Protein 8QF0 (pdb70)

Foldseek 3Di:
DCVQVVPPQLRHFDYQLLVQVVVLLVLLCVLQLVVQLVVFDDPPADSVRSSVVLVVLSVLQSFFPDKDKDWDWDQAPVGDIDIWIKMKTFRDVLFDDAEEAEAEEQPDDPRVQGSQQSLSLLLCLLLVNRHRGMYMYINHDVVVGDPVRLLVVLLVCLVVCVVVQCWDLGHYAYEHDHPDAQVSLLSSLVSQCVPVNVVPLLSLLRYARHDVVSLHFPQLQLQLLLLLLLLVLLVLQDCLLCVLQPHHGFLAAFEEAEEACPSNRLSVLVVSVVSHHADAWYAYPPWIWGDPRHDDSVQQVVVCVVPVDSPPSVRTHTDPVRLLPQLDATQEYEYQDDACLAGLVCLVSHNHQEYEDLDRHNHGSNSVVVVVVVRNHFYHHNSQRSSSSVQLSSVSSVSSVVVHAPCPPPLVVVVVVVVVVQVVVQVVVCVVVVDRDHGDDDPVRVVCSVPPDRSVVSSVSSSVSSNVSSVQLVVQCVVSVVRSPSSSSSSNSSSSVSSVSDSVVDPPDD/DLAVPPQLRRFDDQLLVLVVVLLVLQCVLFLVVQLVPDDDPPADSVNSSVLSVVLSVLQSFFPDKDKDKDWDQAPVGDIDIKIKMKTFRDVLFDDAEEAEAEELPDDPSVQGSQQSLSLLLCLLLVNRHRGMYMYINHDLVVGDPVRLLVVLLVCLVVCVVVQCWDLGHHAYEHDHPDAQVSLLSSLVSQCVPVCVVPLLSLLRYARHDVVSLYFPQQQLQLLVLLVLLCLLPLQDVQLQVLQPHHGDLAAFEEAEEDCPSNSLSVLVVSVVRHYAPQKYAYPPWIWGHPRHDDSVQQVVVCVVVVDSAPSVRTHIDPVRLCPQLDATQEYEYDDDACLAGQPCLVSGNHQEYRDLDSHNYRSNSVVVVVVVRNHFYRDNSQRRSRSVQLSSVSSVSSVVVHFPCPPPLVVVVVVVVVVQVVVQVVVCVVVVDRDHRDDDPVRVVCSVVPDRSVVSSVSSSVSSNVSSVQLVVQCVVSVVRSPSSSSSSNSSSVVSSVSCVVVPPPPD

Secondary structure (DSSP, 8-state):
-GGGGGS-GGG-SS--HHHHHHHHHHHHHHHHHHHHHHH---SSS-HHHHHHHHHHHHHHHSS-SEEEEEEEEEE-TTS-EEEEEEEEEE---SSSSEE--EEESTT--HHHHHHHHHHHHHHHHHTT---EEEEEEE-S-GGGS-HHHHHHHHHHHHHHHHHTTSSBTTTEE----TT--HHHHHHHHHHHHHTTTTT-TTGGGG-SS--GGGT--TT-TTHHHHHHHHHHHHHHT-HHHHHHTT--SSSTT-EEEEE--SHHHHHHHHHHHGGG-EEEEEE-SS-EEE-TT---HHHHHHHHHHHSSSTT-TTSEE-SSGGGGGGS--SEEEE-S-SS-B-TTTGGG---SEEE--SSS-B-HHHHHHHHHHS--EEEPHHHHT-HHHHHHHHHHHHHHHTS-TTTTTHHHHHHHHHHHHHHHHHHHHHHHSS-------HHHHHHHHT--HHHHHHHHHHHHHHHHHHHHHHHHHHTT-TT-HHHHHHHHHHHHHHHHHHHH--S--/-GGGS-GGG-SS--HHHHHHHHHHHHHHHHHHHHHHH---SS--HHHHHHHHHHHHHHHSS-SEEEEEEEEEE-TTS-EEEEEEEEEE---SSSSEE--EEESTT--HHHHHHHHHHHHHHHHHTT---EEEEEEE-S-GGGS-HHHHHHHHHHHHHHHHHTTSSBTTTEE--B-TT--HHHHHHHHHHHHHTTTTT-TTGGGG-SS--GGGT--TT-TTHHHHHHHHHHHHHHT-HHHHHHTT--SSSTT-EEEEE--SHHHHHHHHHHHTTT-EEEEEE-SS-EEE-TT---HHHHHHHHHHHSSSTT-TTSEEPSSGGGGGGS--SEEEE-SSSSSB-TTTGGG---SEEE--SSS-B-HHHHHHHHHHS--EEEPHHHHT-HHHHHHHHHHHHHHHTS-TTTTTHHHHHHHHHHHHHHHHHHHHHHHSS-------HHHHHHHHH--HHHHHHHHHHHHHHHHHHHHHHHHHHTT-TT-HHHHHHHHHHHHHHHHHHHHT----

Radius of gyration: 35.4 Å; Cα contacts (8 Å, |Δi|>4): 2139; chains: 2; bounding box: 61×66×141 Å

B-factor: mean 26.58, std 10.21, range [9.48, 80.58]

Nearest PDB structures (foldseek):
  8qf0-assembly1_B  TM=1.002E+00  e=1.978E-92  Heligmosomoides polygyrus bakeri
  6g2u-assembly1_B  TM=9.789E-01  e=2.010E-63  Homo sapiens
  7vda-assembly1_A  TM=9.789E-01  e=2.467E-63  Bos taurus
  6dqg-assembly1_D  TM=9.649E-01  e=4.334E-63  Homo sapiens
  1hwy-assembly1_A  TM=9.485E-01  e=2.883E-62  Bos taurus

Sequence (1018 aa):
QVIDDLKPMEEQSNPSFFKMVDYYFDKGATVIEPKLVEEMKSNSMSVMDKKNLVSGILKAIKPVNKVLYITFPIRRDNGEFEVVEAWRAQHSEHRTPTKGGIRYSLDVCEDEVKALSALMTYKCAAVDVPFGGAKGGVKIDPKMYTDYEIEKITRRIAIEFAKKGFLGPGVDVPAPDMGTGEREMGWIADTYAQTIGHLDRDASACITGKPIVAGGIHGRVSATGRGVWKGLEVFAKEPEYMEKIGLTPGLPGKTVIIQGFGNVGLHTMRYLHRAGSKVVGIQEWDCAIHNPAGIHHPKELEDWRDQTGSIKNFPGAKNFEPFGDLIYEACDILVPAACEKAIHKENAGRIQAKIIAEAANGPTTPAADKILLERGNCLIIPDMYVNSGGVTVSYFEWLKNLNHVSYGRLSFKYEEDANLMLLQSVQDSLEKAIGKEAPVRPNAQFAAKIAGASEKDIVHSGLEYTMARSGEAIIRTARKYNLGLDMRTAAYANSIEKVYNTYRTAGFTFTIDDLKPMEEQSNPSFFKMVDYYFDKGATVIEPKLVEEMKSNSMSVMDKKNLVSGILKAIKPVNKVLYITFPIRRDNGEFEVVEAWRAQHSEHRTPTKGGIRYSLDVCEDEVKALSALMTYKCAAVDVPFGGAKGGVKIDPKMYTDYEIEKITRRIAIEFAKKGFLGPGVDVPAPDMGTGEREMGWIADTYAQTIGHLDRDASACITGKPIVAGGIHGRVSATGRGVWKGLEVFAKEPEYMEKIGLTPGLPGKTVIIQGFGNVGLHTMRYLHRAGSKVVGIQEWDCAIHNPAGIHPKELEDWRDQTGSIKNFPGAKNFEPFGDLIYEACDILVPAACEKAIHKENAGRIQAKIIAEAANGPTTPAADKILLERGNCLIIPDMYVNSGGVTVSYFEWLKNLNHVSYGRLSFKYEEDANLMLLQSVQDSLEKAIGKEAPVRPNAQFAAKIAGASEKDIVHSGLEYTMARSGEAIIRTARKYNLGLDMRTAAYANSIEKVYNTYRTAGFTFT

Structure (mmCIF, N/CA/C/O backbone):
data_8QF0
#
_entry.id   8QF0
#
_cell.length_a   149.456
_cell.length_b   149.456
_cell.length_c   144.928
_cell.angle_alpha   90.000
_cell.angle_beta   90.000
_cell.angle_gamma   120.000
#
_symmetry.space_group_name_H-M   'P 3 2 1'
#
loop_
_entity.id
_entity.type
_entity.pdbx_description
1 polymer 'Glutamate dehydrogenase'
2 water water
#
loop_
_atom_site.group_PDB
_atom_site.id
_atom_site.type_symbol
_atom_site.label_atom_id
_atom_site.label_alt_id
_atom_site.label_comp_id
_atom_site.label_asym_id
_atom_site.label_entity_id
_atom_site.label_seq_id
_atom_site.pdbx_PDB_ins_code
_atom_site.Cartn_x
_atom_site.Cartn_y
_atom_site.Cartn_z
_atom_site.occupancy
_atom_site.B_iso_or_equiv
_atom_site.auth_seq_id
_atom_site.auth_comp_id
_atom_site.auth_asym_id
_atom_site.auth_atom_id
_atom_site.pdbx_PDB_model_num
ATOM 1 N N . GLN A 1 1 ? -28.81930 13.09246 65.16176 1.000 50.74514 28 GLN A N 1
ATOM 2 C CA . GLN A 1 1 ? -30.05369 13.28528 64.41369 1.000 53.42560 28 GLN A CA 1
ATOM 3 C C . GLN A 1 1 ? -30.22642 14.73844 63.95865 1.000 54.51992 28 GLN A C 1
ATOM 4 O O . GLN A 1 1 ? -30.29280 15.04159 62.75538 1.000 50.91651 28 GLN A O 1
ATOM 6 N N . VAL A 1 2 ? -30.26494 15.63421 64.94385 1.000 53.12099 29 VAL A N 1
ATOM 7 C CA . VAL A 1 2 ? -30.68940 17.01422 64.74336 1.000 52.80396 29 VAL A CA 1
ATOM 8 C C . VAL A 1 2 ? -29.52951 17.87601 64.25110 1.000 53.08446 29 VAL A C 1
ATOM 9 O O . VAL A 1 2 ? -29.64899 19.10640 64.16790 1.000 51.48765 29 VAL A O 1
ATOM 13 N N . ILE A 1 3 ? -28.40324 17.23759 63.90481 1.000 52.40708 30 ILE A N 1
ATOM 14 C CA . ILE A 1 3 ? -27.29740 17.97181 63.29410 1.000 48.07705 30 ILE A CA 1
ATOM 15 C C . ILE A 1 3 ? -27.79926 18.71422 62.07533 1.000 45.22998 30 ILE A C 1
ATOM 16 O O . ILE A 1 3 ? -27.23928 19.74480 61.67871 1.000 42.77661 30 ILE A O 1
ATOM 21 N N . ASP A 1 4 ? -28.84939 18.18692 61.45171 1.000 46.05553 31 ASP A N 1
ATOM 22 C CA . ASP A 1 4 ? -29.45864 18.85768 60.31766 1.000 43.60933 31 ASP A CA 1
ATOM 23 C C . ASP A 1 4 ? -29.97856 20.22857 60.71555 1.000 41.28281 31 ASP A C 1
ATOM 24 O O . ASP A 1 4 ? -29.70594 21.22908 60.04127 1.000 40.70848 31 ASP A O 1
ATOM 29 N N . ASP A 1 5 ? -30.67991 20.30357 61.84229 1.000 42.76142 32 ASP A N 1
ATOM 30 C CA . ASP A 1 5 ? -31.37014 21.52294 62.24653 1.000 43.14459 32 ASP A CA 1
ATOM 31 C C . ASP A 1 5 ? -30.39390 22.59816 62.69670 1.000 42.96493 32 ASP A C 1
ATOM 32 O O . ASP A 1 5 ? -30.74363 23.50659 63.45511 1.000 45.14337 32 ASP A O 1
ATOM 37 N N . LEU A 1 6 ? -29.16874 22.49167 62.21381 1.000 44.16956 33 LEU A N 1
ATOM 38 C CA . LEU A 1 6 ? -28.08749 23.40956 62.51010 1.000 42.30526 33 LEU A CA 1
ATOM 39 C C . LEU A 1 6 ? -27.47785 23.97898 61.24948 1.000 42.49550 33 LEU A C 1
ATOM 40 O O . LEU A 1 6 ? -26.89328 25.07136 61.29106 1.000 40.11090 33 LEU A O 1
ATOM 45 N N . LYS A 1 7 ? -27.60577 23.27690 60.13276 1.000 40.77256 34 LYS A N 1
ATOM 46 C CA . LYS A 1 7 ? -27.15583 23.75455 58.85401 1.000 39.92855 34 LYS A CA 1
ATOM 47 C C . LYS A 1 7 ? -27.98994 24.97344 58.46634 1.000 40.00859 34 LYS A C 1
ATOM 48 O O . LYS A 1 7 ? -29.08796 25.17415 58.99541 1.000 40.11458 34 LYS A O 1
ATOM 54 N N . PRO A 1 8 ? -27.47703 25.82648 57.57792 1.000 39.29888 35 PRO A N 1
ATOM 55 C CA . PRO A 1 8 ? -28.32979 26.87019 56.99450 1.000 34.77936 35 PRO A CA 1
ATOM 56 C C . PRO A 1 8 ? -29.59186 26.24381 56.42331 1.000 36.61098 35 PRO A C 1
ATOM 57 O O . PRO A 1 8 ? -29.58315 25.09833 55.96193 1.000 35.85207 35 PRO A O 1
ATOM 61 N N . MET A 1 9 ? -30.68095 27.01584 56.45366 1.000 35.49751 36 MET A N 1
ATOM 62 C CA . MET A 1 9 ? -31.98761 26.46548 56.11676 1.000 31.29308 36 MET A CA 1
ATOM 63 C C . MET A 1 9 ? -31.93069 25.77537 54.76811 1.000 30.31260 36 MET A C 1
ATOM 64 O O . MET A 1 9 ? -32.47864 24.68534 54.58335 1.000 31.20005 36 MET A O 1
ATOM 69 N N . GLU A 1 10 ? -31.23695 26.38870 53.82226 1.000 31.45981 37 GLU A N 1
ATOM 70 C CA . GLU A 1 10 ? -31.10857 25.90223 52.45896 1.000 34.08264 37 GLU A CA 1
ATOM 71 C C . GLU A 1 10 ? -30.19545 24.68940 52.35205 1.000 36.10177 37 GLU A C 1
ATOM 72 O O . GLU A 1 10 ? -29.98374 24.20034 51.23485 1.000 35.19307 37 GLU A O 1
ATOM 78 N N . GLU A 1 11 ? -29.63623 24.21729 53.46763 1.000 34.35451 38 GLU A N 1
ATOM 79 C CA . GLU A 1 11 ? -28.82413 23.01097 53.49978 1.000 36.55073 38 GLU A CA 1
ATOM 80 C C . GLU A 1 11 ? -29.49397 21.89594 54.27153 1.000 35.05855 38 GLU A C 1
ATOM 81 O O . GLU A 1 11 ? -28.94305 20.79551 54.36832 1.000 36.86737 38 GLU A O 1
ATOM 87 N N . GLN A 1 12 ? -30.66692 22.15391 54.81829 1.000 34.17580 39 GLN A N 1
ATOM 88 C CA . GLN A 1 12 ? -31.27610 21.23705 55.75484 1.000 34.31771 39 GLN A CA 1
ATOM 89 C C . GLN A 1 12 ? -32.01661 20.13289 55.02330 1.000 34.15110 39 GLN A C 1
ATOM 90 O O . GLN A 1 12 ? -32.67989 20.36801 54.00950 1.000 33.36918 39 GLN A O 1
ATOM 96 N N . SER A 1 13 ? -31.88544 18.91814 55.54885 1.000 34.39236 40 SER A N 1
ATOM 97 C CA . SER A 1 13 ? -32.54012 17.76117 54.95950 1.000 33.65715 40 SER A CA 1
ATOM 98 C C . SER A 1 13 ? -33.99035 17.68643 55.40191 1.000 32.24721 40 SER A C 1
ATOM 99 O O . SER A 1 13 ? -34.89464 17.47644 54.58542 1.000 31.67963 40 SER A O 1
ATOM 102 N N . ASN A 1 14 ? -34.22210 17.86549 56.69839 1.000 33.49563 41 ASN A N 1
ATOM 103 C CA . ASN A 1 14 ? -35.55435 17.80407 57.28935 1.000 35.08372 41 ASN A CA 1
ATOM 104 C C . ASN A 1 14 ? -35.82584 19.05237 58.11825 1.000 35.19553 41 ASN A C 1
ATOM 105 O O . ASN A 1 14 ? -35.99732 18.96800 59.34052 1.000 37.86014 41 ASN A O 1
ATOM 110 N N . PRO A 1 15 ? -35.91623 20.22196 57.48333 1.000 33.43955 42 PRO A N 1
ATOM 111 C CA . PRO A 1 15 ? -36.21035 21.43962 58.24231 1.000 31.19863 42 PRO A CA 1
ATOM 112 C C . PRO A 1 15 ? -37.61969 21.39199 58.79380 1.000 30.60419 42 PRO A C 1
ATOM 113 O O . PRO A 1 15 ? -38.49223 20.68113 58.29098 1.000 29.04889 42 PRO A O 1
ATOM 117 N N . SER A 1 16 ? -37.83187 22.15844 59.85730 1.000 32.33972 43 SER A N 1
ATOM 118 C CA . SER A 1 16 ? -39.18988 22.38276 60.32078 1.000 33.65918 43 SER A CA 1
ATOM 119 C C . SER A 1 16 ? -39.98360 23.15111 59.27985 1.000 29.18850 43 SER A C 1
ATOM 120 O O . SER A 1 16 ? -39.45404 24.05180 58.62778 1.000 31.59163 43 SER A O 1
ATOM 123 N N . PHE A 1 17 ? -41.26826 22.79771 59.14959 1.000 33.27433 44 PHE A N 1
ATOM 124 C CA . PHE A 1 17 ? -42.16833 23.50802 58.24295 1.000 30.99279 44 PHE A CA 1
ATOM 125 C C . PHE A 1 17 ? -42.23086 24.99670 58.57980 1.000 28.67248 44 PHE A C 1
ATOM 126 O O . PHE A 1 17 ? -42.09324 25.84854 57.69292 1.000 27.41562 44 PHE A O 1
ATOM 134 N N . PHE A 1 18 ? -42.44470 25.33469 59.85716 1.000 29.63546 45 PHE A N 1
ATOM 135 C CA . PHE A 1 18 ? -42.52639 26.75100 60.20580 1.000 28.07059 45 PHE A CA 1
ATOM 136 C C . PHE A 1 18 ? -41.20884 27.46061 59.92391 1.000 26.77231 45 PHE A C 1
ATOM 137 O O . PHE A 1 18 ? -41.19895 28.60857 59.46006 1.000 26.68190 45 PHE A O 1
ATOM 145 N N . LYS A 1 19 ? -40.08487 26.78087 60.15379 1.000 26.42239 46 LYS A N 1
ATOM 146 C CA . LYS A 1 19 ? -38.79903 27.36462 59.79019 1.000 26.95592 46 LYS A CA 1
ATOM 147 C C . LYS A 1 19 ? -38.65345 27.53521 58.27699 1.000 23.23982 46 LYS A C 1
ATOM 148 O O . LYS A 1 19 ? -38.03013 28.50027 57.83254 1.000 24.29777 46 LYS A O 1
ATOM 150 N N . MET A 1 20 ? -39.19300 26.61349 57.47431 1.000 25.29325 47 MET A N 1
ATOM 151 C CA . MET A 1 20 ? -39.19035 26.80214 56.02308 1.000 25.85463 47 MET A CA 1
ATOM 152 C C . MET A 1 20 ? -39.92635 28.06786 55.63330 1.000 22.51119 47 MET A C 1
ATOM 153 O O . MET A 1 20 ? -39.42813 28.87267 54.84058 1.000 25.05509 47 MET A O 1
ATOM 158 N N . VAL A 1 21 ? -41.15562 28.21357 56.12931 1.000 24.95484 48 VAL A N 1
ATOM 159 C CA . VAL A 1 21 ? -41.98941 29.35312 55.76754 1.000 23.43556 48 VAL A CA 1
ATOM 160 C C . VAL A 1 21 ? -41.30626 30.65930 56.15845 1.000 22.24468 48 VAL A C 1
ATOM 161 O O . VAL A 1 21 ? -41.30651 31.63363 55.39711 1.000 24.48208 48 VAL A O 1
ATOM 165 N N . ASP A 1 22 ? -40.70231 30.69602 57.34697 1.000 24.69629 49 ASP A N 1
ATOM 166 C CA . ASP A 1 22 ? -40.04155 31.91466 57.80252 1.000 23.87830 49 ASP A CA 1
ATOM 167 C C . ASP A 1 22 ? -38.82514 32.23969 56.94409 1.000 24.99487 49 ASP A C 1
ATOM 168 O O . ASP A 1 22 ? -38.54069 33.40788 56.66040 1.000 24.21972 49 ASP A O 1
ATOM 173 N N . TYR A 1 23 ? -38.10777 31.21507 56.49896 1.000 25.50324 50 TYR A N 1
ATOM 174 C CA . TYR A 1 23 ? -36.99863 31.44729 55.58904 1.000 24.87319 50 TYR A CA 1
ATOM 175 C C . TYR A 1 23 ? -37.50598 31.98360 54.25672 1.000 23.49684 50 TYR A C 1
ATOM 176 O O . TYR A 1 23 ? -36.94399 32.93069 53.69879 1.000 22.97485 50 TYR A O 1
ATOM 185 N N . TYR A 1 24 ? -38.57252 31.38645 53.73265 1.000 24.89010 51 TYR A N 1
ATOM 186 C CA . TYR A 1 24 ? -39.20309 31.91704 52.53066 1.000 22.17622 51 TYR A CA 1
ATOM 187 C C . TYR A 1 24 ? -39.72801 33.33195 52.75767 1.000 21.79389 51 TYR A C 1
ATOM 188 O O . TYR A 1 24 ? -39.63988 34.18855 51.87393 1.000 21.65742 51 TYR A O 1
ATOM 197 N N . PHE A 1 25 ? -40.30245 33.58538 53.92842 1.000 21.56697 52 PHE A N 1
ATOM 198 C CA . PHE A 1 25 ? -40.74647 34.93330 54.26072 1.000 21.87241 52 PHE A CA 1
ATOM 199 C C . PHE A 1 25 ? -39.57891 35.91220 54.21698 1.000 21.35941 52 PHE A C 1
ATOM 200 O O . PHE A 1 25 ? -39.69186 37.01091 53.66962 1.000 19.88647 52 PHE A O 1
ATOM 208 N N . ASP A 1 26 ? -38.44762 35.52832 54.80594 1.000 23.48942 53 ASP A N 1
ATOM 209 C CA . ASP A 1 26 ? -37.30183 36.42901 54.87248 1.000 23.15911 53 ASP A CA 1
ATOM 210 C C . ASP A 1 26 ? -36.78928 36.77812 53.48634 1.000 24.49055 53 ASP A C 1
ATOM 211 O O . ASP A 1 26 ? -36.34346 37.90813 53.24610 1.000 24.54964 53 ASP A O 1
ATOM 216 N N . LYS A 1 27 ? -36.83498 35.81821 52.56069 1.000 22.38341 54 LYS A N 1
ATOM 217 C CA . LYS A 1 27 ? -36.45527 36.10786 51.18126 1.000 25.01838 54 LYS A CA 1
ATOM 218 C C . LYS A 1 27 ? -37.34727 37.19673 50.58764 1.000 23.69623 54 LYS A C 1
ATOM 219 O O . LYS A 1 27 ? -36.85908 38.15384 49.97410 1.000 22.90999 54 LYS A O 1
ATOM 225 N N . GLY A 1 28 ? -38.66328 37.07829 50.78315 1.000 23.19354 55 GLY A N 1
ATOM 226 C CA . GLY A 1 28 ? -39.56647 38.10852 50.29402 1.000 20.76942 55 GLY A CA 1
ATOM 227 C C . GLY A 1 28 ? -39.39036 39.43222 51.01599 1.000 21.30855 55 GLY A C 1
ATOM 228 O O . GLY A 1 28 ? -39.36039 40.49187 50.38052 1.000 21.02295 55 GLY A O 1
ATOM 229 N N . ALA A 1 29 ? -39.26955 39.39029 52.35040 1.000 21.98319 56 ALA A N 1
ATOM 230 C CA . ALA A 1 29 ? -39.02912 40.60509 53.13002 1.000 21.43745 56 ALA A CA 1
ATOM 231 C C . ALA A 1 29 ? -37.80822 41.36448 52.62464 1.000 25.08684 56 ALA A C 1
ATOM 232 O O . ALA A 1 29 ? -37.83262 42.59702 52.49708 1.000 22.92444 56 ALA A O 1
ATOM 234 N N . THR A 1 30 ? -36.73231 40.63755 52.31858 1.000 25.76253 57 THR A N 1
ATOM 235 C CA . THR A 1 30 ? -35.48846 41.26794 51.89734 1.000 22.62452 57 THR A CA 1
ATOM 236 C C . THR A 1 30 ? -35.68271 42.04251 50.60417 1.000 25.04967 57 THR A C 1
ATOM 237 O O . THR A 1 30 ? -35.21419 43.17833 50.46232 1.000 27.00781 57 THR A O 1
ATOM 241 N N . VAL A 1 31 ? -36.36439 41.43258 49.63704 1.000 23.61439 58 VAL A N 1
ATOM 242 C CA . VAL A 1 31 ? -36.59667 42.09263 48.35716 1.000 24.58653 58 VAL A CA 1
ATOM 243 C C . VAL A 1 31 ? -37.43761 43.35108 48.53623 1.000 27.20974 58 VAL A C 1
ATOM 244 O O . VAL A 1 31 ? -37.15753 44.39522 47.93189 1.000 27.30680 58 VAL A O 1
ATOM 248 N N . ILE A 1 32 ? -38.47240 43.28065 49.37712 1.000 26.45053 59 ILE A N 1
ATOM 249 C CA . ILE A 1 32 ? -39.50204 44.31933 49.40513 1.000 26.70640 59 ILE A CA 1
ATOM 250 C C . ILE A 1 32 ? -39.22166 45.46262 50.38642 1.000 25.54765 59 ILE A C 1
ATOM 251 O O . ILE A 1 32 ? -39.84977 46.52232 50.27325 1.000 26.05196 59 ILE A O 1
ATOM 256 N N . GLU A 1 33 ? -38.29123 45.29155 51.32735 1.000 22.81242 60 GLU A N 1
ATOM 257 C CA . GLU A 1 33 ? -38.11379 46.28512 52.38692 1.000 26.67214 60 GLU A CA 1
ATOM 258 C C . GLU A 1 33 ? -37.85003 47.69405 51.86721 1.000 28.65957 60 GLU A C 1
ATOM 259 O O . GLU A 1 33 ? -38.48719 48.64054 52.36670 1.000 28.84285 60 GLU A O 1
ATOM 265 N N . PRO A 1 34 ? -36.95033 47.91881 50.89728 1.000 29.77851 61 PRO A N 1
ATOM 266 C CA . PRO A 1 34 ? -36.71741 49.29903 50.43811 1.000 29.97261 61 PRO A CA 1
ATOM 267 C C . PRO A 1 34 ? -37.97343 49.99156 49.95176 1.000 29.39162 61 PRO A C 1
ATOM 268 O O . PRO A 1 34 ? -38.16869 51.18544 50.21136 1.000 30.49938 61 PRO A O 1
ATOM 272 N N . LYS A 1 35 ? -38.83875 49.26519 49.24816 1.000 28.28129 62 LYS A N 1
ATOM 273 C CA . LYS A 1 35 ? -40.10458 49.84322 48.82571 1.000 30.20698 62 LYS A CA 1
ATOM 274 C C . LYS A 1 35 ? -41.02346 50.11504 50.00798 1.000 30.43440 62 LYS A C 1
ATOM 275 O O . LYS A 1 35 ? -41.78107 51.09121 49.99362 1.000 31.14878 62 LYS A O 1
ATOM 281 N N . LEU A 1 36 ? -41.00080 49.24431 51.02174 1.000 29.13202 63 LEU A N 1
ATOM 282 C CA . LEU A 1 36 ? -41.82760 49.47145 52.20314 1.000 27.41199 63 LEU A CA 1
ATOM 283 C C . LEU A 1 36 ? -41.45728 50.78417 52.87508 1.000 28.20826 63 LEU A C 1
ATOM 284 O O . LEU A 1 36 ? -42.33231 51.56728 53.26735 1.000 30.14042 63 LEU A O 1
ATOM 289 N N . VAL A 1 37 ? -40.15806 51.02911 53.03706 1.000 27.96463 64 VAL A N 1
ATOM 290 C CA . VAL A 1 37 ? -39.70339 52.28660 53.62192 1.000 30.52337 64 VAL A CA 1
ATOM 291 C C . VAL A 1 37 ? -40.24195 53.45850 52.81365 1.000 33.00120 64 VAL A C 1
ATOM 292 O O . VAL A 1 37 ? -40.84270 54.39910 53.35161 1.000 34.25377 64 VAL A O 1
ATOM 296 N N . GLU A 1 38 ? -40.04347 53.40196 51.49977 1.000 34.20013 65 GLU A N 1
ATOM 297 C CA . GLU A 1 38 ? -40.63868 54.36932 50.58360 1.000 36.32057 65 GLU A CA 1
ATOM 298 C C . GLU A 1 38 ? -42.12703 54.58775 50.83975 1.000 36.05092 65 GLU A C 1
ATOM 299 O O . GLU A 1 38 ? -42.61159 55.72323 50.81136 1.000 35.21935 65 GLU A O 1
ATOM 305 N N . GLU A 1 39 ? -42.87778 53.50606 51.04946 1.000 34.63226 66 GLU A N 1
ATOM 306 C CA . GLU A 1 39 ? -44.31689 53.61396 51.24226 1.000 33.10278 66 GLU A CA 1
ATOM 307 C C . GLU A 1 39 ? -44.68118 54.29629 52.54373 1.000 32.15581 66 GLU A C 1
ATOM 308 O O . GLU A 1 39 ? -45.85878 54.61113 52.74252 1.000 33.02191 66 GLU A O 1
ATOM 314 N N . MET A 1 40 ? -43.70578 54.53886 53.41900 1.000 33.51828 67 MET A N 1
ATOM 315 C CA . MET A 1 40 ? -43.96205 55.15035 54.71419 1.000 31.29732 67 MET A CA 1
ATOM 316 C C . MET A 1 40 ? -43.89910 56.65443 54.53505 1.000 31.96300 67 MET A C 1
ATOM 317 O O . MET A 1 40 ? -42.82193 57.24404 54.42139 1.000 30.98279 67 MET A O 1
ATOM 322 N N . LYS A 1 41 ? -45.06822 57.26697 54.47956 1.000 32.62034 68 LYS A N 1
ATOM 323 C CA . LYS A 1 41 ? -45.17840 58.70911 54.43215 1.000 31.54372 68 LYS A CA 1
ATOM 324 C C . LYS A 1 41 ? -45.18749 59.19138 55.86731 1.000 34.87724 68 LYS A C 1
ATOM 325 O O . LYS A 1 41 ? -46.01953 58.75699 56.67689 1.000 37.59906 68 LYS A O 1
ATOM 331 N N . SER A 1 42 ? -44.22798 60.03779 56.18514 1.000 32.71693 69 SER A N 1
ATOM 332 C CA . SER A 1 42 ? -44.12605 60.65827 57.48660 1.000 29.05560 69 SER A CA 1
ATOM 333 C C . SER A 1 42 ? -43.02176 61.68308 57.39714 1.000 30.80226 69 SER A C 1
ATOM 334 O O . SER A 1 42 ? -41.86198 61.33631 57.13881 1.000 32.84616 69 SER A O 1
ATOM 337 N N . ASN A 1 43 ? -43.39621 62.94526 57.54359 1.000 29.16561 70 ASN A N 1
ATOM 338 C CA . ASN A 1 43 ? -42.44830 64.04116 57.53092 1.000 28.53211 70 ASN A CA 1
ATOM 339 C C . ASN A 1 43 ? -41.70326 64.14554 58.83963 1.000 27.21015 70 ASN A C 1
ATOM 340 O O . ASN A 1 43 ? -40.70064 64.86685 58.91253 1.000 26.42032 70 ASN A O 1
ATOM 345 N N . SER A 1 44 ? -42.18020 63.43685 59.85442 1.000 25.14076 71 SER A N 1
ATOM 346 C CA . SER A 1 44 ? -41.62754 63.45215 61.19555 1.000 23.95558 71 SER A CA 1
ATOM 347 C C . SER A 1 44 ? -40.59379 62.36085 61.42117 1.000 24.18460 71 SER A C 1
ATOM 348 O O . SER A 1 44 ? -39.88125 62.40926 62.41546 1.000 24.74120 71 SER A O 1
ATOM 351 N N . MET A 1 45 ? -40.49535 61.38499 60.52710 1.000 25.96205 72 MET A N 1
ATOM 352 C CA . MET A 1 45 ? -39.55754 60.27940 60.64752 1.000 24.93625 72 MET A CA 1
ATOM 353 C C . MET A 1 45 ? -38.43985 60.43561 59.62893 1.000 23.41292 72 MET A C 1
ATOM 354 O O . MET A 1 45 ? -38.69096 60.72495 58.45182 1.000 23.41655 72 MET A O 1
ATOM 359 N N . SER A 1 46 ? -37.20992 60.25439 60.08702 1.000 26.16144 73 SER A N 1
ATOM 360 C CA . SER A 1 46 ? -36.08890 60.14898 59.17805 1.000 25.61050 73 SER A CA 1
ATOM 361 C C . SER A 1 46 ? -36.16491 58.82651 58.42837 1.000 27.89240 73 SER A C 1
ATOM 362 O O . SER A 1 46 ? -36.97751 57.95415 58.73546 1.000 26.30193 73 SER A O 1
ATOM 365 N N . VAL A 1 47 ? -35.29612 58.65924 57.43720 1.000 26.95936 74 VAL A N 1
ATOM 366 C CA . VAL A 1 47 ? -35.28579 57.37702 56.74197 1.000 28.01265 74 VAL A CA 1
ATOM 367 C C . VAL A 1 47 ? -34.79581 56.28130 57.67775 1.000 26.91834 74 VAL A C 1
ATOM 368 O O . VAL A 1 47 ? -35.30314 55.15314 57.65278 1.000 24.90950 74 VAL A O 1
ATOM 372 N N . MET A 1 48 ? -33.83722 56.60508 58.54722 1.000 25.66984 75 MET A N 1
ATOM 373 C CA . MET A 1 48 ? -33.44772 55.66643 59.59171 1.000 28.18760 75 MET A CA 1
ATOM 374 C C . MET A 1 48 ? -34.65333 55.24176 60.41803 1.000 26.28838 75 MET A C 1
ATOM 375 O O . MET A 1 48 ? -34.83295 54.05364 60.70768 1.000 28.80170 75 MET A O 1
ATOM 380 N N . ASP A 1 49 ? -35.47794 56.21228 60.82657 1.000 25.48717 76 ASP A N 1
ATOM 381 C CA . ASP A 1 49 ? -36.68847 55.92189 61.59823 1.000 25.63459 76 ASP A CA 1
ATOM 382 C C . ASP A 1 49 ? -37.59875 54.94817 60.86332 1.000 24.04196 76 ASP A C 1
ATOM 383 O O . ASP A 1 49 ? -38.15370 54.02162 61.46775 1.000 25.04200 76 ASP A O 1
ATOM 388 N N . LYS A 1 50 ? -37.77844 55.16009 59.56204 1.000 21.10729 77 LYS A N 1
ATOM 389 C CA . LYS A 1 50 ? -38.71215 54.36014 58.79345 1.000 20.40917 77 LYS A CA 1
ATOM 390 C C . LYS A 1 50 ? -38.20935 52.93286 58.60268 1.000 22.86954 77 LYS A C 1
ATOM 391 O O . LYS A 1 50 ? -38.99796 51.98421 58.62606 1.000 22.06886 77 LYS A O 1
ATOM 397 N N . LYS A 1 51 ? -36.90618 52.76212 58.38158 1.000 21.94105 78 LYS A N 1
ATOM 398 C CA . LYS A 1 51 ? -36.33209 51.42566 58.27366 1.000 22.03789 78 LYS A CA 1
ATOM 399 C C . LYS A 1 51 ? -36.53941 50.63735 59.55130 1.000 22.80015 78 LYS A C 1
ATOM 400 O O . LYS A 1 51 ? -36.72372 49.41260 59.52038 1.000 23.53426 78 LYS A O 1
ATOM 406 N N . ASN A 1 52 ? -36.50116 51.32904 60.67845 1.000 22.93998 79 ASN A N 1
ATOM 407 C CA . ASN A 1 52 ? -36.69433 50.69290 61.96793 1.000 22.67880 79 ASN A CA 1
ATOM 408 C C . ASN A 1 52 ? -38.14487 50.29298 62.18286 1.000 22.58316 79 ASN A C 1
ATOM 409 O O . ASN A 1 52 ? -38.42528 49.21408 62.72155 1.000 24.16321 79 ASN A O 1
ATOM 414 N N . LEU A 1 53 ? -39.07781 51.16590 61.80787 1.000 21.38203 80 LEU A N 1
ATOM 415 C CA . LEU A 1 53 ? -40.48974 50.83830 61.94314 1.000 21.17557 80 LEU A CA 1
ATOM 416 C C . LEU A 1 53 ? -40.85327 49.64955 61.06324 1.000 18.83168 80 LEU A C 1
ATOM 417 O O . LEU A 1 53 ? -41.52103 48.71512 61.51588 1.000 19.06506 80 LEU A O 1
ATOM 422 N N . VAL A 1 54 ? -40.40853 49.66319 59.80313 1.000 19.04467 81 VAL A N 1
ATOM 423 C CA . VAL A 1 54 ? -40.68791 48.55473 58.89560 1.000 20.37902 81 VAL A CA 1
ATOM 424 C C . VAL A 1 54 ? -40.16870 47.24457 59.46869 1.000 21.56637 81 VAL A C 1
ATOM 425 O O . VAL A 1 54 ? -40.84626 46.21007 59.40908 1.000 19.69637 81 VAL A O 1
ATOM 429 N N . SER A 1 55 ? -38.95329 47.25599 60.02104 1.000 20.45262 82 SER A N 1
ATOM 430 C CA . SER A 1 55 ? -38.40961 46.00905 60.53472 1.000 21.01639 82 SER A CA 1
ATOM 431 C C . SER A 1 55 ? -39.16809 45.55602 61.77431 1.000 20.30563 82 SER A C 1
ATOM 432 O O . SER A 1 55 ? -39.30332 44.34995 62.01141 1.000 19.14521 82 SER A O 1
ATOM 435 N N . GLY A 1 56 ? -39.71222 46.49717 62.54374 1.000 19.34754 83 GLY A N 1
ATOM 436 C CA . GLY A 1 56 ? -40.58917 46.11762 63.63778 1.000 19.57958 83 GLY A CA 1
ATOM 437 C C . GLY A 1 56 ? -41.88230 45.48352 63.15812 1.000 16.93938 83 GLY A C 1
ATOM 438 O O . GLY A 1 56 ? -42.34087 44.48451 63.72042 1.000 16.11792 83 GLY A O 1
ATOM 439 N N . ILE A 1 57 ? -42.49335 46.05506 62.12194 1.000 17.49616 84 ILE A N 1
ATOM 440 C CA . ILE A 1 57 ? -43.71011 45.46337 61.57560 1.000 15.78327 84 ILE A CA 1
ATOM 441 C C . ILE A 1 57 ? -43.43627 44.05058 61.06223 1.000 16.28560 84 ILE A C 1
ATOM 442 O O . ILE A 1 57 ? -44.17905 43.11339 61.37227 1.000 15.61009 84 ILE A O 1
ATOM 447 N N . LEU A 1 58 ? -42.35344 43.86322 60.29127 1.000 16.46720 85 LEU A N 1
ATOM 448 C CA . LEU A 1 58 ? -42.04255 42.52891 59.76671 1.000 16.67509 85 LEU A CA 1
ATOM 449 C C . LEU A 1 58 ? -41.74700 41.54855 60.88343 1.000 16.08715 85 LEU A C 1
ATOM 450 O O . LEU A 1 58 ? -42.04516 40.35982 60.78293 1.000 17.40254 85 LEU A O 1
ATOM 455 N N . LYS A 1 59 ? -41.14989 42.03218 61.94857 1.000 19.06224 86 LYS A N 1
ATOM 456 C CA . LYS A 1 59 ? -40.89307 41.20317 63.10746 1.000 18.07785 86 LYS A CA 1
ATOM 457 C C . LYS A 1 59 ? -42.18943 40.76022 63.76725 1.000 18.16144 86 LYS A C 1
ATOM 458 O O . LYS A 1 59 ? -42.27213 39.64902 64.30777 1.000 18.46153 86 LYS A O 1
ATOM 464 N N . ALA A 1 60 ? -43.20397 41.63464 63.75837 1.000 16.76772 87 ALA A N 1
ATOM 465 C CA . ALA A 1 60 ? -44.50244 41.28473 64.32342 1.000 17.51781 87 ALA A CA 1
ATOM 466 C C . ALA A 1 60 ? -45.26325 40.29594 63.44965 1.000 16.77436 87 ALA A C 1
ATOM 467 O O . ALA A 1 60 ? -45.98748 39.44286 63.98717 1.000 15.53278 87 ALA A O 1
ATOM 469 N N . ILE A 1 61 ? -45.11478 40.39165 62.11863 1.000 14.42238 88 ILE A N 1
ATOM 470 C CA . ILE A 1 61 ? -45.91119 39.57328 61.20673 1.000 13.99456 88 ILE A CA 1
ATOM 471 C C . ILE A 1 61 ? -45.54407 38.09874 61.32188 1.000 15.01045 88 ILE A C 1
ATOM 472 O O . ILE A 1 61 ? -46.41572 37.22217 61.25633 1.000 13.56707 88 ILE A O 1
ATOM 477 N N . LYS A 1 62 ? -44.25531 37.79135 61.46360 1.000 15.18939 89 LYS A N 1
ATOM 478 C CA . LYS A 1 62 ? -43.82381 36.40543 61.28716 1.000 16.19485 89 LYS A CA 1
ATOM 479 C C . LYS A 1 62 ? -44.37348 35.44172 62.33125 1.000 15.26582 89 LYS A C 1
ATOM 480 O O . LYS A 1 62 ? -44.84148 34.35710 61.94263 1.000 15.99718 89 LYS A O 1
ATOM 486 N N . PRO A 1 63 ? -44.32356 35.72986 63.63265 1.000 14.75287 90 PRO A N 1
ATOM 487 C CA . PRO A 1 63 ? -44.80668 34.76515 64.62227 1.000 15.44025 90 PRO A CA 1
ATOM 488 C C . PRO A 1 63 ? -46.31595 34.78595 64.80076 1.000 16.05836 90 PRO A C 1
ATOM 489 O O . PRO A 1 63 ? -46.98463 35.81826 64.67001 1.000 12.70273 90 PRO A O 1
ATOM 493 N N . VAL A 1 64 ? -46.83608 33.60492 65.14549 1.000 17.11262 91 VAL A N 1
ATOM 494 C CA . VAL A 1 64 ? -48.26912 33.42882 65.36621 1.000 15.98079 91 VAL A CA 1
ATOM 495 C C . VAL A 1 64 ? -48.72925 34.29181 66.53845 1.000 15.93164 91 VAL A C 1
ATOM 496 O O . VAL A 1 64 ? -48.14931 34.25464 67.63066 1.000 15.28273 91 VAL A O 1
ATOM 500 N N . ASN A 1 65 ? -49.79383 35.06630 66.31666 1.000 15.56170 92 ASN A N 1
ATOM 501 C CA . ASN A 1 65 ? -50.30954 35.96743 67.34219 1.000 14.60207 92 ASN A CA 1
ATOM 502 C C . ASN A 1 65 ? -50.87158 35.21051 68.54145 1.000 15.60653 92 ASN A C 1
ATOM 503 O O . ASN A 1 65 ? -50.61955 35.58297 69.69322 1.000 15.55272 92 ASN A O 1
ATOM 508 N N . LYS A 1 66 ? -51.66751 34.17246 68.30052 1.000 14.33053 93 LYS A N 1
ATOM 509 C CA . LYS A 1 66 ? -52.45288 33.56078 69.36364 1.000 14.60254 93 LYS A CA 1
ATOM 510 C C . LYS A 1 66 ? -52.63380 32.08533 69.09018 1.000 13.77680 93 LYS A C 1
ATOM 511 O O . LYS A 1 66 ? -52.81588 31.68367 67.93999 1.000 14.24140 93 LYS A O 1
ATOM 517 N N . VAL A 1 67 ? -52.58997 31.28831 70.15992 1.000 15.90803 94 VAL A N 1
ATOM 518 C CA . VAL A 1 67 ? -52.94859 29.87552 70.11799 1.000 15.05350 94 VAL A CA 1
ATOM 519 C C . VAL A 1 67 ? -53.84980 29.56679 71.30577 1.000 15.45383 94 VAL A C 1
ATOM 520 O O . VAL A 1 67 ? -53.50350 29.88203 72.45156 1.000 14.39951 94 VAL A O 1
ATOM 524 N N . LEU A 1 68 ? -55.01155 28.96959 71.03125 1.000 14.82680 95 LEU A N 1
ATOM 525 C CA . LEU A 1 68 ? -55.87415 28.41623 72.06589 1.000 14.77841 95 LEU A CA 1
ATOM 526 C C . LEU A 1 68 ? -55.72244 26.90142 72.09148 1.000 16.69863 95 LEU A C 1
ATOM 527 O O . LEU A 1 68 ? -55.89112 26.23938 71.06307 1.000 15.48473 95 LEU A O 1
ATOM 532 N N . TYR A 1 69 ? -55.42732 26.36132 73.27042 1.000 15.10547 96 TYR A N 1
ATOM 533 C CA . TYR A 1 69 ? -55.36034 24.92922 73.50225 1.000 15.93891 96 TYR A CA 1
ATOM 534 C C . TYR A 1 69 ? -56.47562 24.56851 74.46254 1.000 16.83557 96 TYR A C 1
ATOM 535 O O . TYR A 1 69 ? -56.67469 25.27185 75.45947 1.000 18.25945 96 TYR A O 1
ATOM 544 N N . ILE A 1 70 ? -57.23891 23.51824 74.14985 1.000 14.75290 97 ILE A N 1
ATOM 545 C CA . ILE A 1 70 ? -58.31104 23.07799 75.03625 1.000 15.13009 97 ILE A CA 1
ATOM 546 C C . ILE A 1 70 ? -58.25340 21.56234 75.22623 1.000 15.89551 97 ILE A C 1
ATOM 547 O O . ILE A 1 70 ? -57.74179 20.82113 74.37645 1.000 14.24399 97 ILE A O 1
ATOM 552 N N . THR A 1 71 ? -58.74388 21.11860 76.38673 1.000 14.03840 98 THR A N 1
ATOM 553 C CA . THR A 1 71 ? -59.05396 19.72393 76.67031 1.000 15.79654 98 THR A CA 1
ATOM 554 C C . THR A 1 71 ? -60.47871 19.65895 77.19999 1.000 16.9004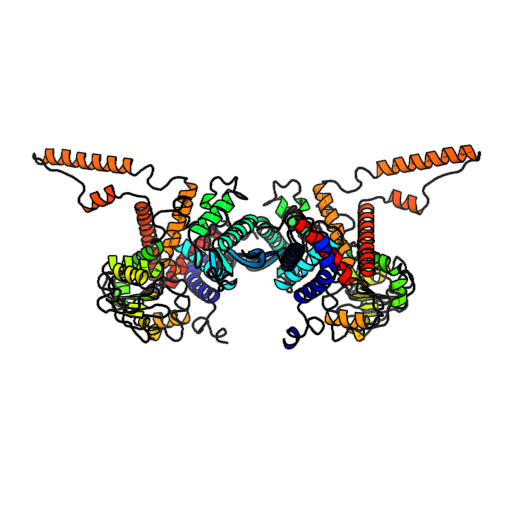4 98 THR A C 1
ATOM 555 O O . THR A 1 71 ? -60.94876 20.58860 77.86179 1.000 18.09508 98 THR A O 1
ATOM 559 N N . PHE A 1 72 ? -61.17073 18.56160 76.89539 1.000 15.01687 99 PHE A N 1
ATOM 560 C CA . PHE A 1 72 ? -62.55020 18.41045 77.33539 1.000 15.66352 99 PHE A CA 1
ATOM 561 C C . PHE A 1 72 ? -62.89099 16.92790 77.34583 1.000 18.08231 99 PHE A C 1
ATOM 562 O O . PHE A 1 72 ? -62.29943 16.15759 76.57984 1.000 16.07973 99 PHE A O 1
ATOM 570 N N . PRO A 1 73 ? -63.81737 16.49689 78.19922 1.000 18.89365 100 PRO A N 1
ATOM 571 C CA . PRO A 1 73 ? -64.23157 15.09507 78.18287 1.000 19.36422 100 PRO A CA 1
ATOM 572 C C . PRO A 1 73 ? -65.32697 14.86492 77.15745 1.000 20.97747 100 PRO A C 1
ATOM 573 O O . PRO A 1 73 ? -66.09445 15.76722 76.80710 1.000 21.68368 100 PRO A O 1
ATOM 577 N N . ILE A 1 74 ? -65.39640 13.63035 76.67464 1.000 21.44220 101 ILE A N 1
ATOM 578 C CA . ILE A 1 74 ? -66.55517 13.18234 75.91534 1.000 23.08001 101 ILE A CA 1
ATOM 579 C C . ILE A 1 74 ? -66.94491 11.80004 76.40309 1.000 23.24290 101 ILE A C 1
ATOM 580 O O . ILE A 1 74 ? -66.09726 10.99017 76.79280 1.000 21.47343 101 ILE A O 1
ATOM 585 N N . ARG A 1 75 ? -68.24621 11.53904 76.37557 1.000 24.46302 102 ARG A N 1
ATOM 586 C CA . ARG A 1 75 ? -68.78798 10.24059 76.74750 1.000 25.73484 102 ARG A CA 1
ATOM 587 C C . ARG A 1 75 ? -68.82617 9.40636 75.47277 1.000 26.93508 102 ARG A C 1
ATOM 588 O O . ARG A 1 75 ? -69.51224 9.76868 74.50941 1.000 26.17786 102 ARG A O 1
ATOM 596 N N . ARG A 1 76 ? -68.03533 8.33553 75.43532 1.000 26.12468 103 ARG A N 1
ATOM 597 C CA . ARG A 1 76 ? -68.12903 7.40476 74.32300 1.000 27.41073 103 ARG A CA 1
ATOM 598 C C . ARG A 1 76 ? -69.49414 6.71112 74.35048 1.000 29.79425 103 ARG A C 1
ATOM 599 O O . ARG A 1 76 ? -70.23855 6.77924 75.33624 1.000 28.57227 103 ARG A O 1
ATOM 607 N N . ASP A 1 77 ? -69.82823 6.03969 73.24314 1.000 29.47911 104 ASP A N 1
ATOM 608 C CA . ASP A 1 77 ? -71.16757 5.47019 73.10171 1.000 30.52462 104 ASP A CA 1
ATOM 609 C C . ASP A 1 77 ? -71.48245 4.39084 74.13550 1.000 31.74191 104 ASP A C 1
ATOM 610 O O . ASP A 1 77 ? -72.66496 4.16495 74.41787 1.000 33.93574 104 ASP A O 1
ATOM 615 N N . ASN A 1 78 ? -70.47136 3.72520 74.70321 1.000 28.36798 105 ASN A N 1
ATOM 616 C CA . ASN A 1 78 ? -70.70740 2.68619 75.70390 1.000 32.44702 105 ASN A CA 1
ATOM 617 C C . ASN A 1 78 ? -70.80097 3.20884 77.13326 1.000 33.86391 105 ASN A C 1
ATOM 618 O O . ASN A 1 78 ? -71.15019 2.43343 78.03189 1.000 39.59203 105 ASN A O 1
ATOM 623 N N . GLY A 1 79 ? -70.45223 4.47340 77.37969 1.000 32.02304 106 GLY A N 1
ATOM 624 C CA . GLY A 1 79 ? -70.66653 5.08604 78.67367 1.000 29.80433 106 GLY A CA 1
ATOM 625 C C . GLY A 1 79 ? -69.42174 5.44625 79.43512 1.000 27.50469 106 GLY A C 1
ATOM 626 O O . GLY A 1 79 ? -69.53448 5.97842 80.54537 1.000 29.25201 106 GLY A O 1
ATOM 627 N N . GLU A 1 80 ? -68.24332 5.17438 78.90546 1.000 26.15599 107 GLU A N 1
ATOM 628 C CA . GLU A 1 80 ? -67.03981 5.63850 79.57045 1.000 29.06511 107 GLU A CA 1
ATOM 629 C C . GLU A 1 80 ? -66.51840 6.89344 78.88897 1.000 26.88265 107 GLU A C 1
ATOM 630 O O . GLU A 1 80 ? -66.89142 7.21407 77.76014 1.000 26.11238 107 GLU A O 1
ATOM 636 N N . PHE A 1 81 ? -65.64302 7.60056 79.60009 1.000 26.46705 108 PHE A N 1
ATOM 637 C CA . PHE A 1 81 ? -65.27846 8.96371 79.25219 1.000 23.31835 108 PHE A CA 1
ATOM 638 C C . PHE A 1 81 ? -63.80804 9.04384 78.88429 1.000 25.44922 108 PHE A C 1
ATOM 639 O O . PHE A 1 81 ? -62.96912 8.29349 79.39179 1.000 24.99839 108 PHE A O 1
ATOM 647 N N . GLU A 1 82 ? -63.51649 9.97936 77.99203 1.000 23.33352 109 GLU A N 1
ATOM 648 C CA . GLU A 1 82 ? -62.20108 10.18806 77.41759 1.000 19.93013 109 GLU A CA 1
ATOM 649 C C . GLU A 1 82 ? -61.94634 11.68426 77.26830 1.000 17.81075 109 GLU A C 1
ATOM 650 O O . GLU A 1 82 ? -62.84215 12.43578 76.88036 1.000 20.88958 109 GLU A O 1
ATOM 656 N N . VAL A 1 83 ? -60.72870 12.11653 77.55892 1.000 19.34607 110 VAL A N 1
ATOM 657 C CA . VAL A 1 83 ? -60.36509 13.53059 77.43483 1.000 19.42052 110 VAL A CA 1
ATOM 658 C C . VAL A 1 83 ? -59.76458 13.76540 76.04647 1.000 20.26502 110 VAL A C 1
ATOM 659 O O . VAL A 1 83 ? -58.90639 12.99914 75.58714 1.000 18.44045 110 VAL A O 1
ATOM 663 N N . VAL A 1 84 ? -60.19248 14.83974 75.38306 1.000 18.40099 111 VAL A N 1
ATOM 664 C CA . VAL A 1 84 ? -59.79172 15.14645 74.01234 1.000 16.42976 111 VAL A CA 1
ATOM 665 C C . VAL A 1 84 ? -59.06076 16.49110 73.98173 1.000 16.59745 111 VAL A C 1
ATOM 666 O O . VAL A 1 84 ? -59.46522 17.42807 74.66827 1.000 16.39270 111 VAL A O 1
ATOM 670 N N . GLU A 1 85 ? -57.98937 16.59488 73.18143 1.000 19.61760 112 GLU A N 1
ATOM 671 C CA . GLU A 1 85 ? -57.25181 17.85005 72.98533 1.000 18.75632 112 GLU A CA 1
ATOM 672 C C . GLU A 1 85 ? -57.51830 18.46237 71.61328 1.000 17.64059 112 GLU A C 1
ATOM 673 O O . GLU A 1 85 ? -57.58887 17.74750 70.61122 1.000 16.16769 112 GLU A O 1
ATOM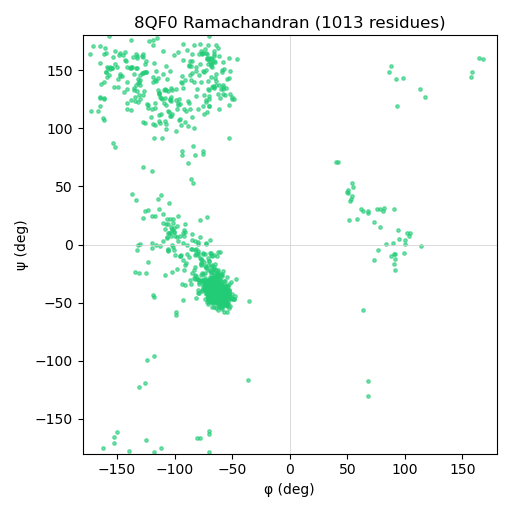 679 N N . ALA A 1 86 ? -57.60606 19.80066 71.57542 1.000 18.97274 113 ALA A N 1
ATOM 680 C CA . ALA A 1 86 ? -57.73439 20.57072 70.34162 1.000 16.25552 113 ALA A CA 1
ATOM 681 C C . ALA A 1 86 ? -56.93572 21.86679 70.46511 1.000 15.84248 113 ALA A C 1
ATOM 682 O O . ALA A 1 86 ? -56.63117 22.32368 71.56727 1.000 15.66843 113 ALA A O 1
ATOM 684 N N . TRP A 1 87 ? -56.59159 22.44575 69.31195 1.000 18.15617 114 TRP A N 1
ATOM 685 C CA . TRP A 1 87 ? -55.86187 23.70579 69.19373 1.000 18.21986 114 TRP A CA 1
ATOM 686 C C . TRP A 1 87 ? -56.48289 24.54157 68.08501 1.000 16.96135 114 TRP A C 1
ATOM 687 O O . TRP A 1 87 ? -57.01230 24.00880 67.11018 1.000 15.34504 114 TRP A O 1
ATOM 698 N N . ARG A 1 88 ? -56.36097 25.85690 68.22043 1.000 16.67768 115 ARG A N 1
ATOM 699 C CA . ARG A 1 88 ? -56.69546 26.79363 67.15686 1.000 14.56283 115 ARG A CA 1
ATOM 700 C C . ARG A 1 88 ? -55.64124 27.88789 67.20736 1.000 14.29600 115 ARG A C 1
ATOM 701 O O . ARG A 1 88 ? -55.45858 28.51639 68.25630 1.000 14.92696 115 ARG A O 1
ATOM 709 N N . ALA A 1 89 ? -54.92272 28.08479 66.09978 1.000 13.52354 116 ALA A N 1
ATOM 710 C CA . ALA A 1 89 ? -53.92247 29.14231 65.98439 1.000 14.40704 116 ALA A CA 1
ATOM 711 C C . ALA A 1 89 ? -54.51232 30.26497 65.15146 1.000 13.13847 116 ALA A C 1
ATOM 712 O O . ALA A 1 89 ? -55.13805 29.99781 64.13433 1.000 13.69386 116 ALA A O 1
ATOM 714 N N . GLN A 1 90 ? -54.34358 31.50884 65.59368 1.000 14.03986 117 GLN A N 1
ATOM 715 C CA . GLN A 1 90 ? -54.61729 32.68301 64.76473 1.000 13.68199 117 GLN A CA 1
ATOM 716 C C . GLN A 1 90 ? -53.29103 33.37323 64.50902 1.000 13.61836 117 GLN A C 1
ATOM 717 O O . GLN A 1 90 ? -52.72395 33.98838 65.41363 1.000 13.10336 117 GLN A O 1
ATOM 723 N N . HIS A 1 91 ? -52.78436 33.24610 63.28495 1.000 13.26898 118 HIS A N 1
ATOM 724 C CA . HIS A 1 91 ? -51.43930 33.72302 63.02882 1.000 12.82760 118 HIS A CA 1
ATOM 725 C C . HIS A 1 91 ? -51.40644 35.23861 62.98590 1.000 14.97185 118 HIS A C 1
ATOM 726 O O . HIS A 1 91 ? -50.55201 35.86364 63.61893 1.000 15.01101 118 HIS A O 1
ATOM 733 N N . SER A 1 92 ? -52.33906 35.84627 62.25817 1.000 12.89699 119 SER A N 1
ATOM 734 C CA . SER A 1 92 ? -52.35836 37.28852 62.11105 1.000 14.21790 119 SER A CA 1
ATOM 735 C C . SER A 1 92 ? -53.77714 37.77630 62.28270 1.000 12.88207 119 SER A C 1
ATOM 736 O O . SER A 1 92 ? -54.71717 37.19463 61.73477 1.000 13.08170 119 SER A O 1
ATOM 739 N N . GLU A 1 93 ? -53.92591 38.83578 63.06288 1.000 14.37302 120 GLU A N 1
ATOM 740 C CA . GLU A 1 93 ? -55.20538 39.51416 63.19787 1.000 15.15800 120 GLU A CA 1
ATOM 741 C C . GLU A 1 93 ? -55.19507 40.88459 62.55025 1.000 15.32465 120 GLU A C 1
ATOM 742 O O . GLU A 1 93 ? -56.04738 41.71816 62.87509 1.000 14.32930 120 GLU A O 1
ATOM 748 N N . HIS A 1 94 ? -54.23747 41.14283 61.65706 1.000 13.42235 121 HIS A N 1
ATOM 749 C CA . HIS A 1 94 ? -54.20349 42.43744 60.99354 1.000 13.46263 121 HIS A CA 1
ATOM 750 C C . HIS A 1 94 ? -55.49380 42.66679 60.22884 1.000 14.59837 121 HIS A C 1
ATOM 751 O O . HIS A 1 94 ? -55.90606 43.81146 60.01368 1.000 15.13159 121 HIS A O 1
ATOM 758 N N . ARG A 1 95 ? -56.14803 41.58541 59.82486 1.000 15.55034 122 ARG A N 1
ATOM 759 C CA . ARG A 1 95 ? -57.51567 41.61446 59.35170 1.000 13.17312 122 ARG A CA 1
ATOM 760 C C . ARG A 1 95 ? -58.28247 40.50686 60.04548 1.000 14.54012 122 ARG A C 1
ATOM 761 O O . ARG A 1 95 ? -57.75066 39.42036 60.29475 1.000 13.04813 122 ARG A O 1
ATOM 769 N N . THR A 1 96 ? -59.52822 40.79799 60.36583 1.000 13.65927 123 THR A N 1
ATOM 770 C CA . THR A 1 96 ? -60.38534 39.82672 61.00560 1.000 13.92131 123 THR A CA 1
ATOM 771 C C . THR A 1 96 ? -61.66783 39.71540 60.20364 1.000 14.70422 123 THR A C 1
ATOM 772 O O . THR A 1 96 ? -62.10576 40.69904 59.58653 1.000 15.92226 123 THR A O 1
ATOM 776 N N . PRO A 1 97 ? -62.27885 38.51451 60.15805 1.000 12.86274 124 PRO A N 1
ATOM 777 C CA . PRO A 1 97 ? -61.90670 37.29025 60.87584 1.000 13.46663 124 PRO A CA 1
ATOM 778 C C . PRO A 1 97 ? -60.62796 36.64482 60.37692 1.000 12.77495 124 PRO A C 1
ATOM 779 O O . PRO A 1 97 ? -60.19526 36.89753 59.25192 1.000 12.84318 124 PRO A O 1
ATOM 783 N N . THR A 1 98 ? -59.99750 35.81514 61.19450 1.000 11.88285 125 THR A N 1
ATOM 784 C CA . THR A 1 98 ? -59.00243 34.92563 60.63758 1.000 11.96601 125 THR A CA 1
ATOM 785 C C . THR A 1 98 ? -59.70974 33.78395 59.92226 1.000 12.29432 125 THR A C 1
ATOM 786 O O . THR A 1 98 ? -60.91561 33.56719 60.08921 1.000 12.66827 125 THR A O 1
ATOM 790 N N . LYS A 1 99 ? -58.95317 33.05868 59.10320 1.000 11.57166 126 LYS A N 1
ATOM 791 C CA . LYS A 1 99 ? -59.51492 32.05873 58.20694 1.000 11.27826 126 LYS A CA 1
ATOM 792 C C . LYS A 1 99 ? -58.58703 30.86272 58.15916 1.000 11.65629 126 LYS A C 1
ATOM 793 O O . LYS A 1 99 ? -57.37561 31.03196 58.02539 1.000 12.09432 126 LYS A O 1
ATOM 799 N N . GLY A 1 100 ? -59.14624 29.66480 58.26348 1.000 11.85708 127 GLY A N 1
ATOM 800 C CA . GLY A 1 100 ? -58.32620 28.48019 58.09513 1.000 12.58592 127 GLY A CA 1
ATOM 801 C C . GLY A 1 100 ? -59.01501 27.21391 58.53134 1.000 13.29019 127 GLY A C 1
ATOM 802 O O . GLY A 1 100 ? -59.93192 27.25349 59.35090 1.000 14.08421 127 GLY A O 1
ATOM 803 N N . GLY A 1 101 ? -58.53565 26.08455 58.05322 1.000 14.24326 128 GLY A N 1
ATOM 804 C CA . GLY A 1 101 ? -59.24060 24.83829 58.23688 1.000 16.00967 128 GLY A CA 1
ATOM 805 C C . GLY A 1 101 ? -58.97905 24.16919 59.57448 1.000 15.95081 128 GLY A C 1
ATOM 806 O O . GLY A 1 101 ? -58.11891 24.57101 60.36415 1.000 14.15670 128 GLY A O 1
ATOM 807 N N . ILE A 1 102 ? -59.75768 23.11693 59.81800 1.000 15.25738 129 ILE A N 1
ATOM 808 C CA . ILE A 1 102 ? -59.68223 22.32773 61.04418 1.000 15.26795 129 ILE A CA 1
ATOM 809 C C . ILE A 1 102 ? -59.44636 20.88124 60.65730 1.000 16.65365 129 ILE A C 1
ATOM 810 O O . ILE A 1 102 ? -60.25971 20.28265 59.94355 1.000 15.94053 129 ILE A O 1
ATOM 815 N N . ARG A 1 103 ? -58.34864 20.32562 61.13967 1.000 15.72292 130 ARG A N 1
ATOM 816 C CA . ARG A 1 103 ? -57.99748 18.93677 60.92204 1.000 15.83640 130 ARG A CA 1
ATOM 817 C C . ARG A 1 103 ? -58.50178 18.08182 62.06530 1.000 15.97346 130 ARG A C 1
ATOM 818 O O . ARG A 1 103 ? -58.41999 18.48718 63.22340 1.000 17.12343 130 ARG A O 1
ATOM 826 N N . TYR A 1 104 ? -59.02742 16.89987 61.74477 1.000 14.81313 131 TYR A N 1
ATOM 827 C CA . TYR A 1 104 ? -59.19333 15.82492 62.72358 1.000 16.55197 131 TYR A CA 1
ATOM 828 C C . TYR A 1 104 ? -58.13570 14.78988 62.37154 1.000 18.28205 131 TYR A C 1
ATOM 829 O O . TYR A 1 104 ? -58.31987 13.98759 61.45452 1.000 17.66683 131 TYR A O 1
ATOM 838 N N . SER A 1 105 ? -57.02789 14.80396 63.10127 1.000 19.31245 132 SER A N 1
ATOM 839 C CA . SER A 1 105 ? -55.91111 13.94553 62.74634 1.000 22.23183 132 SER A CA 1
ATOM 840 C C . SER A 1 105 ? -55.05264 13.68736 63.97298 1.000 26.94166 132 SER A C 1
ATOM 841 O O . SER A 1 105 ? -54.97112 14.50636 64.89025 1.000 21.93692 132 SER A O 1
ATOM 844 N N . LEU A 1 106 ? -54.38435 12.54439 63.96632 1.000 28.14565 133 LEU A N 1
ATOM 845 C CA . LEU A 1 106 ? -53.39446 12.29242 65.00060 1.000 29.18150 133 LEU A CA 1
ATOM 846 C C . LEU A 1 106 ? -52.11956 13.10679 64.78460 1.000 29.81954 133 LEU A C 1
ATOM 847 O O . LEU A 1 106 ? -51.35228 13.29179 65.72681 1.000 31.57846 133 LEU A O 1
ATOM 852 N N . ASP A 1 107 ? -51.88983 13.61999 63.57611 1.000 34.61516 134 ASP A N 1
ATOM 853 C CA . ASP A 1 107 ? -50.66430 14.34378 63.26125 1.000 37.70772 134 ASP A CA 1
ATOM 854 C C . ASP A 1 107 ? -50.69723 15.79415 63.69914 1.000 37.55465 134 ASP A C 1
ATOM 855 O O . ASP A 1 107 ? -49.66510 16.46682 63.60706 1.000 42.52712 134 ASP A O 1
ATOM 860 N N . VAL A 1 108 ? -51.84798 16.30437 64.13664 1.000 35.86943 135 VAL A N 1
ATOM 861 C CA . VAL A 1 108 ? -51.93714 17.72775 64.42619 1.000 39.68541 135 VAL A CA 1
ATOM 862 C C . VAL A 1 108 ? -51.11550 18.01760 65.67424 1.000 41.39729 135 VAL A C 1
ATOM 863 O O . VAL A 1 108 ? -51.22877 17.32046 66.69173 1.000 42.55949 135 VAL A O 1
ATOM 867 N N . CYS A 1 109 ? -50.21507 18.99375 65.56944 1.000 42.63483 136 CYS A N 1
ATOM 868 C CA . CYS A 1 109 ? -49.42987 19.48148 66.69426 1.000 42.01741 136 CYS A CA 1
ATOM 869 C C . CYS A 1 109 ? -49.60091 20.98978 66.76088 1.000 40.52967 136 CYS A C 1
ATOM 870 O O . CYS A 1 109 ? -50.05312 21.61478 65.79840 1.000 43.67426 136 CYS A O 1
ATOM 873 N N . GLU A 1 110 ? -49.24177 21.57573 67.90984 1.000 40.37627 137 GLU A N 1
ATOM 874 C CA . GLU A 1 110 ? -49.22188 23.03684 68.00881 1.000 39.64612 137 GLU A CA 1
ATOM 875 C C . GLU A 1 110 ? -48.35877 23.67018 66.92459 1.000 39.25925 137 GLU A C 1
ATOM 876 O O . GLU A 1 110 ? -48.70418 24.74025 66.41016 1.000 39.30188 137 GLU A O 1
ATOM 882 N N . ASP A 1 111 ? -47.25109 23.02280 66.54407 1.000 38.70995 138 ASP A N 1
ATOM 883 C CA . ASP A 1 111 ? -46.33223 23.64695 65.59754 1.000 37.81573 138 ASP A CA 1
ATOM 884 C C . ASP A 1 111 ? -46.81199 23.54002 64.16264 1.000 35.66024 138 ASP A C 1
ATOM 885 O O . ASP A 1 111 ? -46.55641 24.45008 63.36330 1.000 35.82813 138 ASP A O 1
ATOM 890 N N . GLU A 1 112 ? -47.48043 22.43960 63.80522 1.000 35.24536 139 GLU A N 1
ATOM 891 C CA . GLU A 1 112 ? -48.02719 22.34540 62.45725 1.000 35.29427 139 GLU A CA 1
ATOM 892 C C . GLU A 1 112 ? -49.15022 23.35234 62.25760 1.000 28.44001 139 GLU A C 1
ATOM 893 O O . GLU A 1 112 ? -49.19812 24.03146 61.22675 1.000 30.63279 139 GLU A O 1
ATOM 895 N N . VAL A 1 113 ? -50.05418 23.48101 63.23450 1.000 29.06062 140 VAL A N 1
ATOM 896 C CA . VAL A 1 113 ? -51.13074 24.45792 63.07880 1.000 32.09653 140 VAL A CA 1
ATOM 897 C C . VAL A 1 113 ? -50.54660 25.86289 62.98325 1.000 28.32974 140 VAL A C 1
ATOM 898 O O . VAL A 1 113 ? -51.03011 26.70234 62.21582 1.000 26.55084 140 VAL A O 1
ATOM 902 N N . LYS A 1 114 ? -49.45927 26.11847 63.70958 1.000 31.19062 141 LYS A N 1
ATOM 903 C CA . LYS A 1 114 ? -48.79236 27.41183 63.61533 1.000 28.20360 141 LYS A CA 1
ATOM 904 C C . LYS A 1 114 ? -48.18850 27.62835 62.24076 1.000 26.43471 141 LYS A C 1
ATOM 905 O O . LYS A 1 114 ? -48.45441 28.64654 61.59414 1.000 27.21370 141 LYS A O 1
ATOM 911 N N . ALA A 1 115 ? -47.36439 26.68428 61.78542 1.000 25.40631 142 ALA A N 1
ATOM 912 C CA . ALA A 1 115 ? -46.75289 26.77730 60.46265 1.000 25.53596 142 ALA A CA 1
ATOM 913 C C . ALA A 1 115 ? -47.78962 26.97253 59.36255 1.000 25.11771 142 ALA A C 1
ATOM 914 O O . ALA A 1 115 ? -47.56781 27.72863 58.40947 1.000 21.92060 142 ALA A O 1
ATOM 916 N N . LEU A 1 116 ? -48.91573 26.26794 59.45726 1.000 24.95815 143 LEU A N 1
ATOM 917 C CA . LEU A 1 116 ? -49.93861 26.38392 58.43186 1.000 19.31759 143 LEU A CA 1
ATOM 918 C C . LEU A 1 116 ? -50.83450 27.58936 58.65012 1.000 17.95773 143 LEU A C 1
ATOM 919 O O . LEU A 1 116 ? -51.44411 28.05847 57.69255 1.000 17.82543 143 LEU A O 1
ATOM 924 N N . SER A 1 117 ? -50.92456 28.11454 59.87769 1.000 19.88357 144 SER A N 1
ATOM 925 C CA . SER A 1 117 ? -51.68610 29.34623 60.06874 1.000 17.15397 144 SER A CA 1
ATOM 926 C C . SER A 1 117 ? -50.94101 30.53728 59.47553 1.000 16.17652 144 SER A C 1
ATOM 927 O O . SER A 1 117 ? -51.55522 31.40185 58.84382 1.000 15.05855 144 SER A O 1
ATOM 930 N N . ALA A 1 118 ? -49.61240 30.57091 59.62839 1.000 18.19566 145 ALA A N 1
ATOM 931 C CA . ALA A 1 118 ? -48.80595 31.60525 58.98246 1.000 16.30017 145 ALA A CA 1
ATOM 932 C C . ALA A 1 118 ? -48.92582 31.52383 57.46828 1.000 15.74139 145 ALA A C 1
ATOM 933 O O . ALA A 1 118 ? -49.14454 32.53265 56.78902 1.000 16.94206 145 ALA A O 1
ATOM 935 N N . LEU A 1 119 ? -48.78221 30.32492 56.91456 1.000 16.13816 146 LEU A N 1
ATOM 936 C CA . LEU A 1 119 ? -48.95890 30.15905 55.47488 1.000 14.40024 146 LEU A CA 1
ATOM 937 C C . LEU A 1 119 ? -50.30538 30.70867 55.02189 1.000 13.62350 146 LEU A C 1
ATOM 938 O O . LEU A 1 119 ? -50.39451 31.39136 54.00531 1.000 15.92034 146 LEU A O 1
ATOM 943 N N . MET A 1 120 ? -51.35763 30.43571 55.78444 1.000 14.62501 147 MET A N 1
ATOM 944 C CA . MET A 1 120 ? -52.69174 30.95620 55.49748 1.000 14.59602 147 MET A CA 1
ATOM 945 C C . MET A 1 120 ? -52.71309 32.48139 55.41793 1.000 13.38529 147 MET A C 1
ATOM 946 O O . MET A 1 120 ? -53.37762 33.05146 54.54594 1.000 12.77477 147 MET A O 1
ATOM 951 N N . THR A 1 121 ? -52.03928 33.16277 56.34738 1.000 13.98403 148 THR A N 1
ATOM 952 C CA . THR A 1 121 ? -51.95206 34.61951 56.26287 1.000 12.21303 148 THR A CA 1
ATOM 953 C C . THR A 1 121 ? -51.39624 35.04398 54.90692 1.000 13.69837 148 THR A C 1
ATOM 954 O O . THR A 1 121 ? -51.91887 35.96397 54.25998 1.000 12.49635 148 THR A O 1
ATOM 958 N N . TYR A 1 122 ? -50.34476 34.36929 54.44704 1.000 12.11928 149 TYR A N 1
ATOM 959 C CA . TYR A 1 122 ? -49.72808 34.77847 53.19216 1.000 13.66985 149 TYR A CA 1
ATOM 960 C C . TYR A 1 122 ? -50.54439 34.32424 51.98881 1.000 13.00722 149 TYR A C 1
ATOM 961 O O . TYR A 1 122 ? -50.57420 35.02781 50.97218 1.000 14.60306 149 TYR A O 1
ATOM 970 N N . LYS A 1 123 ? -51.23168 33.18235 52.09932 1.000 14.50906 150 LYS A N 1
ATOM 971 C CA . LYS A 1 123 ? -52.17060 32.74519 51.06491 1.000 14.17446 150 LYS A CA 1
ATOM 972 C C . LYS A 1 123 ? -53.30057 33.74359 50.89055 1.000 14.64881 150 LYS A C 1
ATOM 973 O O . LYS A 1 123 ? -53.61109 34.16675 49.77155 1.000 14.35034 150 LYS A O 1
ATOM 979 N N . CYS A 1 124 ? -53.96466 34.09334 51.99156 1.000 14.19949 151 CYS A N 1
ATOM 980 C CA . CYS A 1 124 ? -55.07206 35.03839 51.91668 1.000 14.20234 151 CYS A CA 1
ATOM 981 C C . CYS A 1 124 ? -54.62152 36.36371 51.31595 1.000 13.65574 151 CYS A C 1
ATOM 982 O O . CYS A 1 124 ? -55.31293 36.93733 50.46818 1.000 13.88256 151 CYS A O 1
ATOM 985 N N . ALA A 1 125 ? -53.46535 36.87312 51.74104 1.000 13.76822 152 ALA A N 1
ATOM 986 C CA . ALA A 1 125 ? -52.95569 38.09573 51.13310 1.000 14.47296 152 ALA A CA 1
ATOM 987 C C . ALA A 1 125 ? -52.66722 37.89390 49.65060 1.000 15.51141 152 ALA A C 1
ATOM 988 O O . ALA A 1 125 ? -52.92298 38.79066 48.83617 1.000 16.22652 152 ALA A O 1
ATOM 990 N N . ALA A 1 126 ? -52.14823 36.71969 49.27428 1.000 16.38228 153 ALA A N 1
ATOM 991 C CA . ALA A 1 126 ? -51.81710 36.47957 47.87280 1.000 15.36428 153 ALA A CA 1
ATOM 992 C C . ALA A 1 126 ? -53.03069 36.66413 46.97193 1.000 17.06257 153 ALA A C 1
ATOM 993 O O . ALA A 1 126 ? -52.90987 37.20455 45.86337 1.000 18.48596 153 ALA A O 1
ATOM 995 N N . VAL A 1 127 ? -54.21051 36.25619 47.43606 1.000 15.27979 154 VAL A N 1
ATOM 996 C CA . VAL A 1 127 ? -55.41323 36.28216 46.61755 1.000 14.78290 154 VAL A CA 1
ATOM 997 C C . VAL A 1 127 ? -56.37364 37.40041 47.04655 1.000 15.89531 154 VAL A C 1
ATOM 998 O O . VAL A 1 127 ? -57.55899 37.33999 46.73865 1.000 14.67789 154 VAL A O 1
ATOM 1002 N N . ASP A 1 128 ? -55.87262 38.44145 47.72285 1.000 14.63909 155 ASP A N 1
ATOM 1003 C CA . ASP A 1 128 ? -56.68908 39.59856 48.12368 1.000 16.22947 155 ASP A CA 1
ATOM 1004 C C . ASP A 1 128 ? -57.94123 39.18078 48.89249 1.000 16.37490 155 ASP A C 1
ATOM 1005 O O . ASP A 1 128 ? -59.02930 39.73641 48.71120 1.000 16.64862 155 ASP A O 1
ATOM 1010 N N . VAL A 1 129 ? -57.78549 38.18381 49.74823 1.000 12.86563 156 VAL A N 1
ATOM 1011 C CA . VAL A 1 129 ? -58.83188 37.73606 50.65331 1.000 13.08098 156 VAL A CA 1
ATOM 1012 C C . VAL A 1 129 ? -58.57141 38.41653 51.99598 1.000 14.12683 156 VAL A C 1
ATOM 1013 O O . VAL A 1 129 ? -57.45510 38.31593 52.51654 1.000 12.78489 156 VAL A O 1
ATOM 1017 N N . PRO A 1 130 ? -59.51859 39.19074 52.53361 1.000 13.59000 157 PRO A N 1
ATOM 1018 C CA . PRO A 1 130 ? -59.25307 40.08878 53.66535 1.000 14.69751 157 PRO A CA 1
ATOM 1019 C C . PRO A 1 130 ? -59.31830 39.43332 55.04407 1.000 12.86651 157 PRO A C 1
ATOM 1020 O O . PRO A 1 130 ? -60.00374 39.92252 55.94896 1.000 13.77412 157 PRO A O 1
ATOM 1024 N N . PHE A 1 131 ? -58.56978 38.33711 55.21035 1.000 13.23356 158 PHE A N 1
ATOM 1025 C CA . PHE A 1 131 ? -58.50770 37.54914 56.43556 1.000 13.26136 158 PHE A CA 1
ATOM 1026 C C . PHE A 1 131 ? -57.05695 37.32717 56.82877 1.000 12.37729 158 PHE A C 1
ATOM 1027 O O . PHE A 1 131 ? -56.20981 37.05277 55.97035 1.000 11.74731 158 PHE A O 1
ATOM 1035 N N . GLY A 1 132 ? -56.77912 37.38436 58.12614 1.000 11.71448 159 GLY A N 1
ATOM 1036 C CA . GLY A 1 132 ? -55.55495 36.79674 58.61511 1.000 10.63063 159 GLY A CA 1
ATOM 1037 C C . GLY A 1 132 ? -55.65834 35.28474 58.65551 1.000 11.59611 159 GLY A C 1
ATOM 1038 O O . GLY A 1 132 ? -56.73101 34.68909 58.54582 1.000 12.14083 159 GLY A O 1
ATOM 1039 N N . GLY A 1 133 ? -54.51362 34.63388 58.79208 1.000 12.05138 160 GLY A N 1
ATOM 1040 C CA . GLY A 1 133 ? -54.46579 33.19050 58.70894 1.000 11.31447 160 GLY A CA 1
ATOM 1041 C C . GLY A 1 133 ? -54.73750 32.50216 60.03534 1.000 12.48302 160 GLY A C 1
ATOM 1042 O O . GLY A 1 133 ? -54.37198 32.99219 61.09973 1.000 12.97413 160 GLY A O 1
ATOM 1043 N N . ALA A 1 134 ? -55.39160 31.34500 59.95665 1.000 12.80361 161 ALA A N 1
ATOM 1044 C CA . ALA A 1 134 ? -55.70408 30.56078 61.14014 1.000 12.03536 161 ALA A CA 1
ATOM 1045 C C . ALA A 1 134 ? -55.60193 29.09458 60.78075 1.000 13.31765 161 ALA A C 1
ATOM 1046 O O . ALA A 1 134 ? -55.58484 28.72909 59.60900 1.000 14.77770 161 ALA A O 1
ATOM 1048 N N . LYS A 1 135 ? -55.51094 28.25451 61.80415 1.000 13.28107 162 LYS A N 1
ATOM 1049 C CA . LYS A 1 135 ? -55.45446 26.81682 61.59133 1.000 14.80468 162 LYS A CA 1
ATOM 1050 C C . LYS A 1 135 ? -55.82519 26.12324 62.89342 1.000 14.80081 162 LYS A C 1
ATOM 1051 O O . LYS A 1 135 ? -55.41764 26.55551 63.97593 1.000 14.77575 162 LYS A O 1
ATOM 1057 N N . GLY A 1 136 ? -56.58733 25.04595 62.78241 1.000 14.18238 163 GLY A N 1
ATOM 1058 C CA . GLY A 1 136 ? -57.03009 24.32159 63.95311 1.000 15.16289 163 GLY A CA 1
ATOM 1059 C C . GLY A 1 136 ? -56.89829 22.82854 63.73752 1.000 15.05645 163 GLY A C 1
ATOM 1060 O O . GLY A 1 136 ? -56.81798 22.34028 62.60852 1.000 14.73631 163 GLY A O 1
ATOM 1061 N N . GLY A 1 137 ? -56.91135 22.10993 64.85172 1.000 14.98885 164 GLY A N 1
ATOM 1062 C CA . GLY A 1 137 ? -56.88209 20.66186 64.81851 1.000 17.63256 164 GLY A CA 1
ATOM 1063 C C . GLY A 1 137 ? -57.45562 20.05304 66.08050 1.000 21.81989 164 GLY A C 1
ATOM 1064 O O . GLY A 1 137 ? -57.32297 20.60284 67.18412 1.000 17.67244 164 GLY A O 1
ATOM 1065 N N . VAL A 1 138 ? -58.10863 18.90741 65.91582 1.000 16.23382 165 VAL A N 1
ATOM 1066 C CA . VAL A 1 138 ? -58.51267 18.06722 67.03321 1.000 16.56187 165 VAL A CA 1
ATOM 1067 C C . VAL A 1 138 ? -57.70377 16.78623 66.93156 1.000 18.90057 165 VAL A C 1
ATOM 1068 O O . VAL A 1 138 ? -57.62951 16.17106 65.86427 1.000 18.26444 165 VAL A O 1
ATOM 1072 N N . LYS A 1 139 ? -57.08390 16.38088 68.02627 1.000 18.06269 166 LYS A N 1
ATOM 1073 C CA . LYS A 1 139 ? -56.08231 15.32786 67.90740 1.000 20.60792 166 LYS A CA 1
ATOM 1074 C C . LYS A 1 139 ? -56.74729 13.97218 68.15714 1.000 19.04188 166 LYS A C 1
ATOM 1075 O O . LYS A 1 139 ? -56.71667 13.40621 69.25201 1.000 19.59675 166 LYS A O 1
ATOM 1081 N N . ILE A 1 140 ? -57.40014 13.47245 67.10009 1.000 19.10769 167 ILE A N 1
ATOM 1082 C CA . ILE A 1 140 ? -58.07521 12.18049 67.07030 1.000 19.76274 167 ILE A CA 1
ATOM 1083 C C . ILE A 1 140 ? -57.86652 11.55884 65.69423 1.000 20.78472 167 ILE A C 1
ATOM 1084 O O . ILE A 1 140 ? -57.61066 12.24782 64.70882 1.000 21.08313 167 ILE A O 1
ATOM 1089 N N . ASP A 1 141 ? -57.99859 10.23780 65.62803 1.000 23.50609 168 ASP A N 1
ATOM 1090 C CA . ASP A 1 141 ? -58.18225 9.57087 64.34737 1.000 22.72267 168 ASP A CA 1
ATOM 1091 C C . ASP A 1 141 ? -59.67671 9.39173 64.15180 1.000 22.12002 168 ASP A C 1
ATOM 1092 O O . ASP A 1 141 ? -60.27797 8.54227 64.82885 1.000 21.83162 168 ASP A O 1
ATOM 1097 N N . PRO A 1 142 ? -60.31631 10.13981 63.24553 1.000 23.05587 169 PRO A N 1
ATOM 1098 C CA . PRO A 1 142 ? -61.78396 10.13185 63.20320 1.000 22.01083 169 PRO A CA 1
ATOM 1099 C C . PRO A 1 142 ? -62.37515 8.80744 62.77739 1.000 22.89345 169 PRO A C 1
ATOM 1100 O O . PRO A 1 142 ? -63.54709 8.55794 63.06776 1.000 23.58158 169 PRO A O 1
ATOM 1104 N N . LYS A 1 143 ? -61.62652 7.94306 62.10140 1.000 23.78942 170 LYS A N 1
ATOM 1105 C CA . LYS A 1 143 ? -62.26924 6.70721 61.68768 1.000 26.05556 170 LYS A CA 1
ATOM 1106 C C . LYS A 1 143 ? -62.34835 5.71262 62.83241 1.000 26.85481 170 LYS A C 1
ATOM 1107 O O . LYS A 1 143 ? -62.84434 4.59231 62.64656 1.000 24.58557 170 LYS A O 1
ATOM 1113 N N . MET A 1 144 ? -61.88932 6.10190 64.01832 1.000 22.53145 171 MET A N 1
ATOM 1114 C CA . MET A 1 144 ? -61.99736 5.22510 65.16153 1.000 25.49948 171 MET A CA 1
ATOM 1115 C C . MET A 1 144 ? -63.17016 5.61230 66.05152 1.000 24.73177 171 MET A C 1
ATOM 1116 O O . MET A 1 144 ? -63.29569 5.08958 67.16585 1.000 24.01760 171 MET A O 1
ATOM 1121 N N . TYR A 1 145 ? -64.03228 6.50558 65.57286 1.000 22.71398 172 TYR A N 1
ATOM 1122 C CA . TYR A 1 145 ? -65.19212 7.00023 66.29643 1.000 19.78038 172 TYR A CA 1
ATOM 1123 C C . TYR A 1 145 ? -66.43946 6.77587 65.46846 1.000 17.50328 172 TYR A C 1
ATOM 1124 O O . TYR A 1 145 ? -66.39552 6.81762 64.24136 1.000 22.33936 172 TYR A O 1
ATOM 1133 N N . THR A 1 146 ? -67.55188 6.54635 66.15121 1.000 18.42446 173 THR A N 1
ATOM 1134 C CA . THR A 1 146 ? -68.82400 6.49361 65.46577 1.000 20.12542 173 THR A CA 1
ATOM 1135 C C . THR A 1 146 ? -69.24037 7.89437 65.04234 1.000 19.81645 173 THR A C 1
ATOM 1136 O O . THR A 1 146 ? -68.70375 8.90179 65.51037 1.000 17.37046 173 THR A O 1
ATOM 1140 N N . ASP A 1 147 ? -70.21605 7.94014 64.13899 1.000 20.95224 174 ASP A N 1
ATOM 1141 C CA . ASP A 1 147 ? -70.79487 9.20785 63.72246 1.000 18.20957 174 ASP A CA 1
ATOM 1142 C C . ASP A 1 147 ? -71.30768 9.98629 64.92323 1.000 18.75265 174 ASP A C 1
ATOM 1143 O O . ASP A 1 147 ? -71.24687 11.22305 64.94341 1.000 19.11189 174 ASP A O 1
ATOM 1148 N N . TYR A 1 148 ? -71.84912 9.27708 65.92290 1.000 19.07419 175 TYR A N 1
ATOM 1149 C CA . TYR A 1 148 ? -72.39251 9.93306 67.10985 1.000 18.64773 175 TYR A CA 1
ATOM 1150 C C . TYR A 1 148 ? -71.28269 10.62152 67.88431 1.000 18.17313 175 TYR A C 1
ATOM 1151 O O . TYR A 1 148 ? -71.41315 11.77849 68.29069 1.000 17.80966 175 TYR A O 1
ATOM 1160 N N . GLU A 1 149 ? -70.17041 9.92133 68.07837 1.000 19.69757 176 GLU A N 1
ATOM 1161 C CA . GLU A 1 149 ? -69.03822 10.47145 68.81423 1.000 17.11340 176 GLU A CA 1
ATOM 1162 C C . GLU A 1 149 ? -68.38407 11.62276 68.05890 1.000 16.43493 176 GLU A C 1
ATOM 1163 O O . GLU A 1 149 ? -67.97546 12.61252 68.67433 1.000 16.45730 176 GLU A O 1
ATOM 1169 N N . ILE A 1 150 ? -68.27126 11.51998 66.73204 1.000 15.37119 177 ILE A N 1
ATOM 1170 C CA . ILE A 1 150 ? -67.71169 12.62761 65.94978 1.000 15.43813 177 ILE A CA 1
ATOM 1171 C C . ILE A 1 150 ? -68.58232 13.86919 66.09246 1.000 15.73686 177 ILE A C 1
ATOM 1172 O O . ILE A 1 150 ? -68.07808 14.99801 66.17323 1.000 15.14517 177 ILE A O 1
ATOM 1177 N N . GLU A 1 151 ? -69.90153 13.68552 66.13363 1.000 14.12815 178 GLU A N 1
ATOM 1178 C CA . GLU A 1 151 ? -70.78423 14.83467 66.25827 1.000 15.10357 178 GLU A CA 1
ATOM 1179 C C . GLU A 1 151 ? -70.65053 15.48249 67.63734 1.000 15.24384 178 GLU A C 1
ATOM 1180 O O . GLU A 1 151 ? -70.59657 16.71256 67.74145 1.000 15.03068 178 GLU A O 1
ATOM 1186 N N . LYS A 1 152 ? -70.54523 14.67513 68.70576 1.000 15.97543 179 LYS A N 1
ATOM 1187 C CA . LYS A 1 152 ? -70.31292 15.22229 70.05062 1.000 16.29855 179 LYS A CA 1
ATOM 1188 C C . LYS A 1 152 ? -68.99445 15.99632 70.14657 1.000 16.83115 179 LYS A C 1
ATOM 1189 O O . LYS A 1 152 ? -68.94619 17.06358 70.76851 1.000 16.93221 179 LYS A O 1
ATOM 1195 N N . ILE A 1 153 ? -67.91084 15.46738 69.56294 1.000 14.65608 180 ILE A N 1
ATOM 1196 C CA . ILE A 1 153 ? -66.63701 16.18877 69.55727 1.000 14.53805 180 ILE A CA 1
ATOM 1197 C C . ILE A 1 153 ? -66.75997 17.48264 68.76888 1.000 15.30475 180 ILE A C 1
ATOM 1198 O O . ILE A 1 153 ? -66.26145 18.53936 69.18505 1.000 15.00611 180 ILE A O 1
ATOM 1203 N N . THR A 1 154 ? -67.42259 17.41713 67.61946 1.000 15.13443 181 THR A N 1
ATOM 1204 C CA . THR A 1 154 ? -67.57297 18.58226 66.75738 1.000 14.06125 181 THR A CA 1
ATOM 1205 C C . THR A 1 154 ? -68.40279 19.66141 67.43618 1.000 14.59775 181 THR A C 1
ATOM 1206 O O . THR A 1 154 ? -68.06042 20.85320 67.38737 1.000 12.51974 181 THR A O 1
ATOM 1210 N N . ARG A 1 155 ? -69.47786 19.27125 68.10605 1.000 13.06262 182 ARG A N 1
ATOM 1211 C CA . ARG A 1 155 ? -70.26835 20.29752 68.75802 1.000 13.79343 182 ARG A CA 1
ATOM 1212 C C . ARG A 1 155 ? -69.54599 20.86857 69.98070 1.000 14.58142 182 ARG A C 1
ATOM 1213 O O . ARG A 1 155 ? -69.70322 22.05240 70.29485 1.000 12.10708 182 ARG A O 1
ATOM 1221 N N . ARG A 1 156 ? -68.71941 20.07570 70.66030 1.000 14.60065 183 ARG A N 1
ATOM 1222 C CA . ARG A 1 156 ? -68.05044 20.61934 71.83811 1.000 16.08437 183 ARG A CA 1
ATOM 1223 C C . ARG A 1 156 ? -66.93915 21.58965 71.46109 1.000 14.79523 183 ARG A C 1
ATOM 1224 O O . ARG A 1 156 ? -66.74739 22.60594 72.13922 1.000 14.10836 183 ARG A O 1
ATOM 1232 N N . ILE A 1 157 ? -66.17860 21.30209 70.40544 1.000 14.13631 184 ILE A N 1
ATOM 1233 C CA . ILE A 1 157 ? -65.15492 22.27481 70.03710 1.000 14.57155 184 ILE A CA 1
ATOM 1234 C C . ILE A 1 157 ? -65.80787 23.54934 69.51378 1.000 13.76939 184 ILE A C 1
ATOM 1235 O O . ILE A 1 157 ? -65.24794 24.63900 69.65025 1.000 14.59304 184 ILE A O 1
ATOM 1240 N N . ALA A 1 158 ? -66.99461 23.45115 68.91518 1.000 14.46729 185 ALA A N 1
ATOM 1241 C CA . ALA A 1 158 ? -67.69537 24.65796 68.48786 1.000 12.83400 185 ALA A CA 1
ATOM 1242 C C . ALA A 1 158 ? -68.02020 25.54373 69.68892 1.000 14.98024 185 ALA A C 1
ATOM 1243 O O . ALA A 1 158 ? -67.77953 26.75857 69.66981 1.000 14.45676 185 ALA A O 1
ATOM 1245 N N . ILE A 1 159 ? -68.54583 24.94297 70.75746 1.000 15.92961 186 ILE A N 1
ATOM 1246 C CA . ILE A 1 159 ? -68.87204 25.69595 71.97200 1.000 16.29264 186 ILE A CA 1
ATOM 1247 C C . ILE A 1 159 ? -67.61776 26.27346 72.60991 1.000 15.40185 186 ILE A C 1
ATOM 1248 O O . ILE A 1 159 ? -67.57359 27.45002 72.96462 1.000 15.72498 186 ILE A O 1
ATOM 1253 N N . GLU A 1 160 ? -66.59876 25.45495 72.81820 1.000 14.81058 187 GLU A N 1
ATOM 1254 C CA . GLU A 1 160 ? -65.43606 25.95056 73.55281 1.000 16.92215 187 GLU A CA 1
ATOM 1255 C C . GLU A 1 160 ? -64.64712 26.98734 72.75153 1.000 17.90613 187 GLU A C 1
ATOM 1256 O O . GLU A 1 160 ? -64.17757 27.97665 73.33197 1.000 18.56813 187 GLU A O 1
ATOM 1262 N N . PHE A 1 161 ? -64.49603 26.79617 71.42432 1.000 13.17791 188 PHE A N 1
ATOM 1263 C CA . PHE A 1 161 ? -63.78725 27.78336 70.61142 1.000 13.72291 188 PHE A CA 1
ATOM 1264 C C . PHE A 1 161 ? -64.54063 29.10028 70.59643 1.000 14.18183 188 PHE A C 1
ATOM 1265 O O . PHE A 1 161 ? -63.93688 30.16890 70.67641 1.000 13.38085 188 PHE A O 1
ATOM 1273 N N . ALA A 1 162 ? -65.86373 29.04072 70.47112 1.000 13.42571 189 ALA A N 1
ATOM 1274 C CA . ALA A 1 162 ? -66.64086 30.25819 70.32320 1.000 14.30019 189 ALA A CA 1
ATOM 1275 C C . ALA A 1 162 ? -66.68178 31.05740 71.61527 1.000 16.34670 189 ALA A C 1
ATOM 1276 O O . ALA A 1 162 ? -66.71060 32.28849 71.55916 1.000 14.02259 189 ALA A O 1
ATOM 1278 N N . LYS A 1 163 ? -66.65824 30.39504 72.78265 1.000 16.91413 190 LYS A N 1
ATOM 1279 C CA . LYS A 1 163 ? -66.66242 31.14833 74.03587 1.000 18.28080 190 LYS A CA 1
ATOM 1280 C C . LYS A 1 163 ? -65.41361 32.01631 74.18203 1.000 17.19069 190 LYS A C 1
ATOM 1281 O O . LYS A 1 163 ? -65.44837 33.01738 74.89793 1.000 18.08439 190 LYS A O 1
ATOM 1287 N N . LYS A 1 164 ? -64.30181 31.63458 73.55163 1.000 15.59144 191 LYS A N 1
ATOM 1288 C CA . LYS A 1 164 ? -63.01411 32.30902 73.69511 1.000 15.37771 191 LYS A CA 1
ATOM 1289 C C . LYS A 1 164 ? -62.61545 33.09777 72.44653 1.000 17.32643 191 LYS A C 1
ATOM 1290 O O . LYS A 1 164 ? -61.45803 33.51924 72.31889 1.000 16.12862 191 LYS A O 1
ATOM 1296 N N . GLY A 1 165 ? -63.53884 33.31183 71.51708 1.000 15.18114 192 GLY A N 1
ATOM 1297 C CA . GLY A 1 165 ? -63.20932 34.07728 70.33860 1.000 15.46537 192 GLY A CA 1
ATOM 1298 C C . GLY A 1 165 ? -62.37410 33.34315 69.31607 1.000 17.02433 192 GLY A C 1
ATOM 1299 O O . GLY A 1 165 ? -61.57847 33.96715 68.60578 1.000 16.88452 192 GLY A O 1
ATOM 1300 N N . PHE A 1 166 ? -62.52402 32.02726 69.21632 1.000 15.40560 193 PHE A N 1
ATOM 1301 C CA . PHE A 1 166 ? -61.84387 31.27010 68.17766 1.000 15.14599 193 PHE A CA 1
ATOM 1302 C C . PHE A 1 166 ? -62.83512 30.61074 67.22413 1.000 13.84975 193 PHE A C 1
ATOM 1303 O O . PHE A 1 166 ? -62.48897 29.62908 66.55755 1.000 14.94466 193 PHE A O 1
ATOM 1311 N N . LEU A 1 167 ? -64.04858 31.16805 67.12607 1.000 13.83605 194 LEU A N 1
ATOM 1312 C CA . LEU A 1 167 ? -65.05522 30.77548 66.14105 1.000 13.01395 194 LEU A CA 1
ATOM 1313 C C . LEU A 1 167 ? -66.11321 31.86427 66.09091 1.000 13.79849 194 LEU A C 1
ATOM 1314 O O . LEU A 1 167 ? -66.66765 32.22323 67.13192 1.000 15.54984 194 LEU A O 1
ATOM 1319 N N . GLY A 1 168 ? -66.39709 32.37843 64.89760 1.000 13.58225 195 GLY A N 1
ATOM 1320 C CA . GLY A 1 168 ? -67.38190 33.43134 64.74229 1.000 14.56429 195 GLY A CA 1
ATOM 1321 C C . GLY A 1 168 ? -67.17346 34.22220 63.46026 1.000 14.70973 195 GLY A C 1
ATOM 1322 O O . GLY A 1 168 ? -66.04561 34.38017 62.98914 1.000 14.28711 195 GLY A O 1
ATOM 1323 N N . PRO A 1 169 ? -68.25550 34.73105 62.86696 1.000 15.50663 196 PRO A N 1
ATOM 1324 C CA . PRO A 1 169 ? -68.13093 35.33861 61.52359 1.000 13.78971 196 PRO A CA 1
ATOM 1325 C C . PRO A 1 169 ? -67.22206 36.55774 61.45924 1.000 15.39502 196 PRO A C 1
ATOM 1326 O O . PRO A 1 169 ? -66.67011 36.85015 60.39440 1.000 15.74734 196 PRO A O 1
ATOM 1330 N N . GLY A 1 170 ? -67.06009 37.30073 62.54668 1.000 16.10967 197 GLY A N 1
ATOM 1331 C CA . GLY A 1 170 ? -66.14588 38.41862 62.56027 1.000 15.52872 197 GLY A CA 1
ATOM 1332 C C . GLY A 1 170 ? -64.80218 38.15686 63.21261 1.000 16.51206 197 GLY A C 1
ATOM 1333 O O . GLY A 1 170 ? -63.94999 39.04577 63.19237 1.000 16.96084 197 GLY A O 1
ATOM 1334 N N . VAL A 1 171 ? -64.56837 36.97528 63.80461 1.000 14.43865 198 VAL A N 1
ATOM 1335 C CA . VAL A 1 171 ? -63.34941 36.71972 64.56188 1.000 14.53384 198 VAL A CA 1
ATOM 1336 C C . VAL A 1 171 ? -62.51232 35.58765 63.96544 1.000 13.61327 198 VAL A C 1
ATOM 1337 O O . VAL A 1 171 ? -61.29033 35.71661 63.84535 1.000 12.99434 198 VAL A O 1
ATOM 1341 N N . ASP A 1 172 ? -63.14530 34.47233 63.58695 1.000 12.69231 199 ASP A N 1
ATOM 1342 C CA . ASP A 1 172 ? -62.37245 33.32602 63.10424 1.000 12.28654 199 ASP A CA 1
ATOM 1343 C C . ASP A 1 172 ? -63.33403 32.37710 62.40738 1.000 12.16115 199 ASP A C 1
ATOM 1344 O O . ASP A 1 172 ? -64.25058 31.84942 63.04744 1.000 12.78602 199 ASP A O 1
ATOM 1349 N N . VAL A 1 173 ? -63.11930 32.13481 61.12287 1.000 10.90283 200 VAL A N 1
ATOM 1350 C CA . VAL A 1 173 ? -64.03586 31.36553 60.29168 1.000 11.73212 200 VAL A CA 1
ATOM 1351 C C . VAL A 1 173 ? -63.29646 30.13903 59.78277 1.000 11.60790 200 VAL A C 1
ATOM 1352 O O . VAL A 1 173 ? -62.47281 30.23088 58.87521 1.000 10.69639 200 VAL A O 1
ATOM 1356 N N . PRO A 1 174 ? -63.56821 28.95555 60.35225 1.000 12.43995 201 PRO A N 1
ATOM 1357 C CA . PRO A 1 174 ? -62.85231 27.75682 59.90989 1.000 13.57274 201 PRO A CA 1
ATOM 1358 C C . PRO A 1 174 ? -63.40653 27.15368 58.63407 1.000 11.75925 201 PRO A C 1
ATOM 1359 O O . PRO A 1 174 ? -64.21192 27.77298 57.93535 1.000 11.07487 201 PRO A O 1
ATOM 1363 N N . ALA A 1 175 ? -62.98886 25.92825 58.34594 1.000 12.55783 202 ALA A N 1
ATOM 1364 C CA . ALA A 1 175 ? -63.25134 25.29333 57.06609 1.000 13.97312 202 ALA A CA 1
ATOM 1365 C C . ALA A 1 175 ? -62.83112 23.83525 57.17983 1.000 14.00529 202 ALA A C 1
ATOM 1366 O O . ALA A 1 175 ? -62.23249 23.44780 58.19188 1.000 12.82829 202 ALA A O 1
ATOM 1368 N N . PRO A 1 176 ? -63.14600 23.00270 56.19145 1.000 14.36243 203 PRO A N 1
ATOM 1369 C CA . PRO A 1 176 ? -62.68986 21.61234 56.22412 1.000 14.34445 203 PRO A CA 1
ATOM 1370 C C . PRO A 1 176 ? -61.19911 21.48491 55.97233 1.000 17.52256 203 PRO A C 1
ATOM 1371 O O . PRO A 1 176 ? -60.52747 22.37161 55.43236 1.000 17.64989 203 PRO A O 1
ATOM 1375 N N . ASP A 1 177 ? -60.69084 20.33567 56.38273 1.000 17.54259 204 ASP A N 1
ATOM 1376 C CA . ASP A 1 177 ? -59.29045 20.00065 56.23852 1.000 18.91154 204 ASP A CA 1
ATOM 1377 C C . ASP A 1 177 ? -59.23403 18.48676 56.40515 1.000 19.23833 204 ASP A C 1
ATOM 1378 O O . ASP A 1 177 ? -60.26408 17.82665 56.52562 1.000 17.94239 204 ASP A O 1
ATOM 1383 N N . MET A 1 178 ? -58.04141 17.93059 56.40949 1.000 20.14792 205 MET A N 1
ATOM 1384 C CA . MET A 1 178 ? -57.90978 16.49691 56.64145 1.000 20.69288 205 MET A CA 1
ATOM 1385 C C . MET A 1 178 ? -58.71625 16.03310 57.85022 1.000 18.04079 205 MET A C 1
ATOM 1386 O O . MET A 1 178 ? -58.53903 16.53446 58.95283 1.000 17.41741 205 MET A O 1
ATOM 1391 N N . GLY A 1 179 ? -59.58215 15.04755 57.63970 1.000 17.65573 206 GLY A N 1
ATOM 1392 C CA . GLY A 1 179 ? -60.37768 14.46686 58.69993 1.000 16.00773 206 GLY A CA 1
ATOM 1393 C C . GLY A 1 179 ? -61.72855 15.11376 58.91527 1.000 15.78611 206 GLY A C 1
ATOM 1394 O O . GLY A 1 179 ? -62.52817 14.58906 59.69913 1.000 15.03351 206 GLY A O 1
ATOM 1395 N N . THR A 1 180 ? -62.01531 16.23554 58.25647 1.000 15.79909 207 THR A N 1
ATOM 1396 C CA . THR A 1 180 ? -63.32431 16.86650 58.35681 1.000 16.71957 207 THR A CA 1
ATOM 1397 C C . THR A 1 180 ? -63.89466 17.12996 56.96624 1.000 17.42552 207 THR A C 1
ATOM 1398 O O . THR A 1 180 ? -63.18207 17.14733 55.95731 1.000 15.48173 207 THR A O 1
ATOM 1402 N N . GLY A 1 181 ? -65.20034 17.35024 56.93013 1.000 16.07152 208 GLY A N 1
ATOM 1403 C CA . GLY A 1 181 ? -65.86164 17.72328 55.69663 1.000 14.99980 208 GLY A CA 1
ATOM 1404 C C . GLY A 1 181 ? -67.07397 18.58597 55.96682 1.000 14.37917 208 GLY A C 1
ATOM 1405 O O . GLY A 1 181 ? -67.20903 19.13329 57.06995 1.000 13.79332 208 GLY A O 1
ATOM 1406 N N . GLU A 1 182 ? -67.98322 18.67510 54.99002 1.000 13.46994 209 GLU A N 1
ATOM 1407 C CA . GLU A 1 182 ? -69.12719 19.57079 55.13404 1.000 13.76048 209 GLU A CA 1
ATOM 1408 C C . GLU A 1 182 ? -70.07858 19.14920 56.25658 1.000 14.61817 209 GLU A C 1
ATOM 1409 O O . GLU A 1 182 ? -70.73243 20.01002 56.85269 1.000 14.45519 209 GLU A O 1
ATOM 1415 N N . ARG A 1 183 ? -70.18851 17.86273 56.59720 1.000 13.48856 210 ARG A N 1
ATOM 1416 C CA . ARG A 1 183 ? -71.14064 17.59121 57.67439 1.000 14.60435 210 ARG A CA 1
ATOM 1417 C C . ARG A 1 183 ? -70.64239 18.13702 59.00114 1.000 12.06257 210 ARG A C 1
ATOM 1418 O O . ARG A 1 183 ? -71.44947 18.59611 59.81369 1.000 14.39409 210 ARG A O 1
ATOM 1426 N N . GLU A 1 184 ? -69.33280 18.07376 59.26559 1.000 13.30804 211 GLU A N 1
ATOM 1427 C CA . GLU A 1 184 ? -68.83609 18.66677 60.50461 1.000 11.53919 211 GLU A CA 1
ATOM 1428 C C . GLU A 1 184 ? -68.99819 20.15952 60.44498 1.000 11.48713 211 GLU A C 1
ATOM 1429 O O . GLU A 1 184 ? -69.24233 20.81611 61.46834 1.000 11.41281 211 GLU A O 1
ATOM 1435 N N . MET A 1 185 ? -68.92236 20.69044 59.22649 1.000 12.08290 212 MET A N 1
ATOM 1436 C CA . MET A 1 185 ? -69.00344 22.11954 59.04104 1.000 11.94111 212 MET A CA 1
ATOM 1437 C C . MET A 1 185 ? -70.41428 22.57615 59.35194 1.000 12.16546 212 MET A C 1
ATOM 1438 O O . MET A 1 185 ? -70.61469 23.57715 60.03930 1.000 12.02782 212 MET A O 1
ATOM 1443 N N . GLY A 1 186 ? -71.40465 21.84278 58.83141 1.000 13.14231 213 GLY A N 1
ATOM 1444 C CA . GLY A 1 186 ? -72.79350 22.12342 59.16239 1.000 12.59162 213 GLY A CA 1
ATOM 1445 C C . GLY A 1 186 ? -73.12023 21.92858 60.63523 1.000 12.77783 213 GLY A C 1
ATOM 1446 O O . GLY A 1 186 ? -73.93741 22.66276 61.20376 1.000 13.48010 213 GLY A O 1
ATOM 1447 N N . TRP A 1 187 ? -72.49335 20.94221 61.28091 1.000 11.93102 214 TRP A N 1
ATOM 1448 C CA . TRP A 1 187 ? -72.73353 20.75289 62.71130 1.000 12.87361 214 TRP A CA 1
ATOM 1449 C C . TRP A 1 187 ? -72.18655 21.91590 63.52505 1.000 13.24527 214 TRP A C 1
ATOM 1450 O O . TRP A 1 187 ? -72.81766 22.35126 64.49617 1.000 12.92471 214 TRP A O 1
ATOM 1461 N N . ILE A 1 188 ? -71.02190 22.44143 63.13752 1.000 12.84724 215 ILE A N 1
ATOM 1462 C CA . ILE A 1 188 ? -70.45014 23.58214 63.84054 1.000 11.32735 215 ILE A CA 1
ATOM 1463 C C . ILE A 1 188 ? -71.33056 24.81271 63.65755 1.000 13.08538 215 ILE A C 1
ATOM 1464 O O . ILE A 1 188 ? -71.60546 25.54302 64.61630 1.000 13.41570 215 ILE A O 1
ATOM 1469 N N . ALA A 1 189 ? -71.77159 25.07317 62.42471 1.000 12.04913 216 ALA A N 1
ATOM 1470 C CA . ALA A 1 189 ? -72.63683 26.22971 62.18052 1.000 14.12947 216 ALA A CA 1
ATOM 1471 C C . ALA A 1 189 ? -73.91415 26.14842 62.99823 1.000 14.23508 216 ALA A C 1
ATOM 1472 O O . ALA A 1 189 ? -74.37329 27.15901 63.54658 1.000 14.04127 216 ALA A O 1
ATOM 1474 N N . ASP A 1 190 ? -74.52293 24.95674 63.06369 1.000 14.18943 217 ASP A N 1
ATOM 1475 C CA . ASP A 1 190 ? -75.75878 24.79508 63.81922 1.000 15.78573 217 ASP A CA 1
ATOM 1476 C C . ASP A 1 190 ? -75.52295 24.95252 65.31597 1.000 15.02421 217 ASP A C 1
ATOM 1477 O O . ASP A 1 190 ? -76.29046 25.63488 65.99978 1.000 16.51805 217 ASP A O 1
ATOM 1482 N N . THR A 1 191 ? -74.46926 24.33922 65.84980 1.000 15.60086 218 THR A N 1
ATOM 1483 C CA . THR A 1 191 ? -74.16040 24.50257 67.27116 1.000 15.30275 218 THR A CA 1
ATOM 1484 C C . THR A 1 191 ? -73.93737 25.96586 67.61389 1.000 16.47482 218 THR A C 1
ATOM 1485 O O . THR A 1 191 ? -74.48859 26.48503 68.59266 1.000 17.04313 218 THR A O 1
ATOM 1489 N N . TYR A 1 192 ? -73.11786 26.64324 66.81565 1.000 13.96492 219 TYR A N 1
ATOM 1490 C CA . TYR A 1 192 ? -72.91813 28.07781 66.97021 1.000 14.37505 219 TYR A CA 1
ATOM 1491 C C . TYR A 1 192 ? -74.24744 28.83202 66.96921 1.000 15.77698 219 TYR A C 1
ATOM 1492 O O . TYR A 1 192 ? -74.54657 29.58159 67.90340 1.000 17.64959 219 TYR A O 1
ATOM 1501 N N . ALA A 1 193 ? -75.06604 28.63530 65.93412 1.000 15.82382 220 ALA A N 1
ATOM 1502 C CA . ALA A 1 193 ? -76.33299 29.35734 65.81827 1.000 17.51287 220 ALA A CA 1
ATOM 1503 C C . ALA A 1 193 ? -77.26149 29.07215 66.98675 1.000 20.23152 220 ALA A C 1
ATOM 1504 O O . ALA A 1 193 ? -78.07604 29.92128 67.34522 1.000 21.36512 220 ALA A O 1
ATOM 1506 N N . GLN A 1 194 ? -77.17575 27.88296 67.57515 1.000 20.42266 221 GLN A N 1
ATOM 1507 C CA . GLN A 1 194 ? -78.13291 27.46214 68.59007 1.000 22.88556 221 GLN A CA 1
ATOM 1508 C C . GLN A 1 194 ? -77.68272 27.83482 69.99657 1.000 24.08825 221 GLN A C 1
ATOM 1509 O O . GLN A 1 194 ? -78.50731 27.85293 70.91244 1.000 27.19884 221 GLN A O 1
ATOM 1515 N N . THR A 1 195 ? -76.39680 28.13958 70.19615 1.000 22.79682 222 THR A N 1
ATOM 1516 C CA . THR A 1 195 ? -75.87606 28.40596 71.52681 1.000 21.98368 222 THR A CA 1
ATOM 1517 C C . THR A 1 195 ? -75.21988 29.77599 71.54125 1.000 22.50052 222 THR A C 1
ATOM 1518 O O . THR A 1 195 ? -75.90964 30.79575 71.67077 1.000 22.55404 222 THR A O 1
ATOM 1522 N N . ILE A 1 196 ? -73.89170 29.84318 71.43993 1.000 22.08743 223 ILE A N 1
ATOM 1523 C CA . ILE A 1 196 ? -73.15650 31.08512 71.64450 1.000 20.88994 223 ILE A CA 1
ATOM 1524 C C . ILE A 1 196 ? -73.59843 32.15935 70.66571 1.000 23.26916 223 ILE A C 1
ATOM 1525 O O . ILE A 1 196 ? -73.65594 33.34042 71.01728 1.000 21.44010 223 ILE A O 1
ATOM 1530 N N . GLY A 1 197 ? -73.95242 31.78147 69.44619 1.000 21.03492 224 GLY A N 1
ATOM 1531 C CA . GLY A 1 197 ? -74.31525 32.77622 68.45383 1.000 20.14883 224 GLY A CA 1
ATOM 1532 C C . GLY A 1 197 ? -75.80008 32.87453 68.16744 1.000 20.42412 224 GLY A C 1
ATOM 1533 O O . GLY A 1 197 ? -76.20728 33.13244 67.03196 1.000 18.09311 224 GLY A O 1
ATOM 1534 N N . HIS A 1 198 ? -76.64004 32.68859 69.17261 1.000 21.04025 225 HIS A N 1
ATOM 1535 C CA . HIS A 1 198 ? -78.05794 32.63410 68.83798 1.000 22.95553 225 HIS A CA 1
ATOM 1536 C C . HIS A 1 198 ? -78.66525 34.00134 68.54575 1.000 23.80973 225 HIS A C 1
ATOM 1537 O O . HIS A 1 198 ? -79.75852 34.06007 67.98187 1.000 26.14667 225 HIS A O 1
ATOM 1544 N N . LEU A 1 199 ? -77.98139 35.09307 68.87576 1.000 21.79620 226 LEU A N 1
ATOM 1545 C CA . LEU A 1 199 ? -78.38082 36.42401 68.42792 1.000 23.57212 226 LEU A CA 1
ATOM 1546 C C . LEU A 1 199 ? -77.54005 36.96284 67.25672 1.000 23.18066 226 LEU A C 1
ATOM 1547 O O . LEU A 1 199 ? -77.61144 38.16247 66.94966 1.000 19.70969 226 LEU A O 1
ATOM 1552 N N . ASP A 1 200 ? -76.75278 36.11036 66.59719 1.000 23.94292 227 ASP A N 1
ATOM 1553 C CA . ASP A 1 200 ? -75.92112 36.49722 65.45530 1.000 21.73966 227 ASP A CA 1
ATOM 1554 C C . ASP A 1 200 ? -76.77636 36.43850 64.19408 1.000 20.62122 227 ASP A C 1
ATOM 1555 O O . ASP A 1 200 ? -77.15241 35.34704 63.76402 1.000 20.19682 227 ASP A O 1
ATOM 1560 N N . ARG A 1 201 ? -77.10580 37.61369 63.61123 1.000 23.03659 228 ARG A N 1
ATOM 1561 C CA . ARG A 1 201 ? -77.76777 37.66714 62.29364 1.000 23.34332 228 ARG A CA 1
ATOM 1562 C C . ARG A 1 201 ? -77.08187 36.84903 61.22780 1.000 18.38554 228 ARG A C 1
ATOM 1563 O O . ARG A 1 201 ? -77.74132 36.40683 60.28623 1.000 22.38821 228 ARG A O 1
ATOM 1571 N N . ASP A 1 202 ? -75.76048 36.73485 61.29583 1.000 18.79852 229 ASP A N 1
ATOM 1572 C CA . ASP A 1 202 ? -74.96037 36.09131 60.26619 1.000 17.51896 229 ASP A CA 1
ATOM 1573 C C . ASP A 1 202 ? -74.29883 34.82689 60.80072 1.000 15.27603 229 ASP A C 1
ATOM 1574 O O . ASP A 1 202 ? -73.15048 34.52860 60.47950 1.000 13.65324 229 ASP A O 1
ATOM 1579 N N . ALA A 1 203 ? -75.03552 34.07435 61.62319 1.000 17.31191 230 ALA A N 1
ATOM 1580 C CA . ALA A 1 203 ? -74.45578 32.92160 62.30619 1.000 18.13323 230 ALA A CA 1
ATOM 1581 C C . ALA A 1 203 ? -73.87612 31.92742 61.32049 1.000 14.24533 230 ALA A C 1
ATOM 1582 O O . ALA A 1 203 ? -72.83913 31.32240 61.59043 1.000 14.75288 230 ALA A O 1
ATOM 1584 N N . SER A 1 204 ? -74.53627 31.73286 60.17625 1.000 16.09321 231 SER A N 1
ATOM 1585 C CA . SER A 1 204 ? -74.02416 30.75801 59.23364 1.000 13.61148 231 SER A CA 1
ATOM 1586 C C . SER A 1 204 ? -72.73697 31.21803 58.58251 1.000 13.91349 231 SER A C 1
ATOM 1587 O O . SER A 1 204 ? -72.04745 30.38851 58.00574 1.000 14.10682 231 SER A O 1
ATOM 1590 N N . ALA A 1 205 ? -72.36203 32.49378 58.68773 1.000 12.45292 232 ALA A N 1
ATOM 1591 C CA . ALA A 1 205 ? -71.04707 32.91752 58.21619 1.000 11.70176 232 ALA A CA 1
ATOM 1592 C C . ALA A 1 205 ? -69.92860 32.56465 59.18397 1.000 12.11475 232 ALA A C 1
ATOM 1593 O O . ALA A 1 205 ? -68.78295 32.94719 58.93788 1.000 12.07493 232 ALA A O 1
ATOM 1595 N N . CYS A 1 206 ? -70.21483 31.82427 60.25949 1.000 11.21884 233 CYS A N 1
ATOM 1596 C CA . CYS A 1 206 ? -69.16648 31.46778 61.21354 1.000 11.96331 233 CYS A CA 1
ATOM 1597 C C . CYS A 1 206 ? -68.17027 30.44947 60.66463 1.000 11.90254 233 CYS A C 1
ATOM 1598 O O . CYS A 1 206 ? -67.07966 30.31428 61.22547 1.000 11.62128 233 CYS A O 1
ATOM 1601 N N . ILE A 1 207 ? -68.50888 29.73463 59.59080 1.000 12.59598 234 ILE A N 1
ATOM 1602 C CA . ILE A 1 207 ? -67.65957 28.65843 59.09388 1.000 12.09337 234 ILE A CA 1
ATOM 1603 C C . ILE A 1 207 ? -67.94436 28.49180 57.61133 1.000 10.11569 234 ILE A C 1
ATOM 1604 O O . ILE A 1 207 ? -69.03500 28.81260 57.13932 1.000 12.04280 234 ILE A O 1
ATOM 1609 N N . THR A 1 208 ? -66.95740 28.02627 56.85999 1.000 10.62126 235 THR A N 1
ATOM 1610 C CA . THR A 1 208 ? -67.17982 27.75538 55.43791 1.000 10.41580 235 THR A CA 1
ATOM 1611 C C . THR A 1 208 ? -67.01647 26.25527 55.17963 1.000 11.53684 235 THR A C 1
ATOM 1612 O O . THR A 1 208 ? -66.70696 25.47980 56.08016 1.000 11.76444 235 THR A O 1
ATOM 1616 N N . GLY A 1 209 ? -67.24039 25.83368 53.93898 1.000 11.73265 236 GLY A N 1
ATOM 1617 C CA . GLY A 1 209 ? -67.32307 24.40838 53.67927 1.000 13.25510 236 GLY A CA 1
ATOM 1618 C C . GLY A 1 209 ? -68.64197 23.78947 54.05960 1.000 13.47823 236 GLY A C 1
ATOM 1619 O O . GLY A 1 209 ? -68.74228 22.56164 54.15188 1.000 13.74705 236 GLY A O 1
ATOM 1620 N N . LYS A 1 210 ? -69.65865 24.60097 54.29231 1.000 13.74826 237 LYS A N 1
ATOM 1621 C CA . LYS A 1 210 ? -70.94003 24.10306 54.73741 1.000 12.79312 237 LYS A CA 1
ATOM 1622 C C . LYS A 1 210 ? -71.67173 23.34927 53.63227 1.000 13.32759 237 LYS A C 1
ATOM 1623 O O . LYS A 1 210 ? -71.45104 23.59547 52.45076 1.000 13.27803 237 LYS A O 1
ATOM 1629 N N . PRO A 1 211 ? -72.57086 22.44197 53.99375 1.000 13.79098 238 PRO A N 1
ATOM 1630 C CA . PRO A 1 211 ? -73.48649 21.89983 52.98561 1.000 15.55093 238 PRO A CA 1
ATOM 1631 C C . PRO A 1 211 ? -74.29364 23.03576 52.36128 1.000 14.58819 238 PRO A C 1
ATOM 1632 O O . PRO A 1 211 ? -74.50596 24.08622 52.96905 1.000 13.99567 238 PRO A O 1
ATOM 1636 N N . ILE A 1 212 ? -74.67393 22.85060 51.09763 1.000 14.82095 239 ILE A N 1
ATOM 1637 C CA . ILE A 1 212 ? -75.39440 23.89576 50.37105 1.000 13.90525 239 ILE A CA 1
ATOM 1638 C C . ILE A 1 212 ? -76.62888 24.34532 51.14547 1.000 16.56782 239 ILE A C 1
ATOM 1639 O O . ILE A 1 212 ? -76.90214 25.54688 51.25734 1.000 17.96831 239 ILE A O 1
ATOM 1644 N N . VAL A 1 213 ? -77.38055 23.39404 51.71385 1.000 15.78092 240 VAL A N 1
ATOM 1645 C CA . VAL A 1 213 ? -78.64208 23.73450 52.37003 1.000 15.79471 240 VAL A CA 1
ATOM 1646 C C . VAL A 1 213 ? -78.40980 24.62192 53.59142 1.000 17.53324 240 VAL A C 1
ATOM 1647 O O . VAL A 1 213 ? -79.28909 25.40901 53.97123 1.000 16.74477 240 VAL A O 1
ATOM 1651 N N . ALA A 1 214 ? -77.22106 24.55026 54.19458 1.000 16.77666 241 ALA A N 1
ATOM 1652 C CA . ALA A 1 214 ? -76.87021 25.32989 55.37768 1.000 15.97478 241 ALA A CA 1
ATOM 1653 C C . ALA A 1 214 ? -76.21310 26.66319 55.03145 1.000 17.11716 241 ALA A C 1
ATOM 1654 O O . ALA A 1 214 ? -75.73860 27.37081 55.93023 1.000 16.05170 241 ALA A O 1
ATOM 1656 N N . GLY A 1 215 ? -76.16785 27.01664 53.75366 1.000 16.17531 242 GLY A N 1
ATOM 1657 C CA . GLY A 1 215 ? -75.47976 28.20522 53.31219 1.000 15.11934 242 GLY A CA 1
ATOM 1658 C C . GLY A 1 215 ? -74.15102 27.97579 5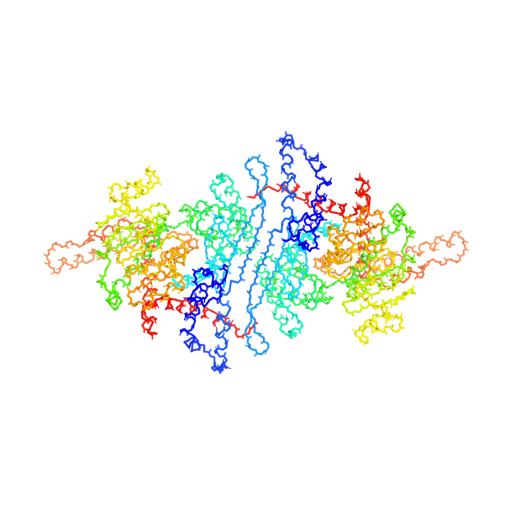2.63199 1.000 13.84305 242 GLY A C 1
ATOM 1659 O O . GLY A 1 215 ? -73.41931 28.94913 52.40289 1.000 15.84042 242 GLY A O 1
ATOM 1660 N N . GLY A 1 216 ? -73.80276 26.73565 52.31155 1.000 14.16803 243 GLY A N 1
ATOM 1661 C CA . GLY A 1 216 ? -72.61228 26.48871 51.51659 1.000 14.06046 243 GLY A CA 1
ATOM 1662 C C . GLY A 1 216 ? -72.71679 27.11756 50.13535 1.000 13.94362 243 GLY A C 1
ATOM 1663 O O . GLY A 1 216 ? -73.77149 27.58080 49.70476 1.000 14.91065 243 GLY A O 1
ATOM 1664 N N . ILE A 1 217 ? -71.59740 27.13349 49.41551 1.000 14.05101 244 ILE A N 1
ATOM 1665 C CA . ILE A 1 217 ? -71.52895 27.81417 48.12328 1.000 14.85194 244 ILE A CA 1
ATOM 1666 C C . ILE A 1 217 ? -71.24472 26.80407 47.01297 1.000 17.54728 244 ILE A C 1
ATOM 1667 O O . ILE A 1 217 ? -70.48673 25.84287 47.19527 1.000 16.38598 244 ILE A O 1
ATOM 1672 N N . HIS A 1 218 ? -71.89362 27.01002 45.86353 1.000 16.95459 245 HIS A N 1
ATOM 1673 C CA . HIS A 1 218 ? -71.63300 26.18737 44.68880 1.000 19.07478 245 HIS A CA 1
ATOM 1674 C C . HIS A 1 218 ? -70.25379 26.50355 44.11273 1.000 18.82086 245 HIS A C 1
ATOM 1675 O O . HIS A 1 218 ? -69.89047 27.66843 43.95658 1.000 17.80608 245 HIS A O 1
ATOM 1682 N N . GLY A 1 219 ? -69.48643 25.46370 43.79001 1.000 21.76972 246 GLY A N 1
ATOM 1683 C CA . GLY A 1 219 ? -68.15358 25.62069 43.24320 1.000 21.24754 246 GLY A CA 1
ATOM 1684 C C . GLY A 1 219 ? -67.02095 25.44208 44.23252 1.000 21.26599 246 GLY A C 1
ATOM 1685 O O . GLY A 1 219 ? -65.86324 25.62709 43.85120 1.000 21.13327 246 GLY A O 1
ATOM 1686 N N . ARG A 1 220 ? -67.31680 25.08755 45.48598 1.000 21.87200 247 ARG A N 1
ATOM 1687 C CA . ARG A 1 220 ? -66.27059 24.93307 46.49341 1.000 19.12565 247 ARG A CA 1
ATOM 1688 C C . ARG A 1 220 ? -65.44294 23.67597 46.25029 1.000 22.37930 247 ARG A C 1
ATOM 1689 O O . ARG A 1 220 ? -64.21696 23.68790 46.40608 1.000 21.67835 247 ARG A O 1
ATOM 1697 N N . VAL A 1 221 ? -66.09587 22.58030 45.86252 1.000 23.64236 248 VAL A N 1
ATOM 1698 C CA . VAL A 1 221 ? -65.42916 21.27921 45.86599 1.000 24.40957 248 VAL A CA 1
ATOM 1699 C C . VAL A 1 221 ? -64.24347 21.24889 44.89529 1.000 25.16191 248 VAL A C 1
ATOM 1700 O O . VAL A 1 221 ? -63.16354 20.75310 45.24308 1.000 23.38521 248 VAL A O 1
ATOM 1704 N N . SER A 1 222 ? -64.40548 21.78174 43.67470 1.000 22.87997 249 SER A N 1
ATOM 1705 C CA . SER A 1 222 ? -63.29883 21.75115 42.71675 1.000 22.70452 249 SER A CA 1
ATOM 1706 C C . SER A 1 222 ? -62.43530 23.00344 42.75134 1.000 21.64662 249 SER A C 1
ATOM 1707 O O . SER A 1 222 ? -61.60558 23.18550 41.85847 1.000 21.80444 249 SER A O 1
ATOM 1710 N N . ALA A 1 223 ? -62.62422 23.88593 43.73237 1.000 21.69064 250 ALA A N 1
ATOM 1711 C CA . ALA A 1 223 ? -62.05252 25.22421 43.62126 1.000 17.50008 250 ALA A CA 1
ATOM 1712 C C . ALA A 1 223 ? -60.53138 25.20493 43.70603 1.000 18.80855 250 ALA A C 1
ATOM 1713 O O . ALA A 1 223 ? -59.85823 25.90848 42.94657 1.000 18.59855 250 ALA A O 1
ATOM 1715 N N . THR A 1 224 ? -59.95943 24.42252 44.61975 1.000 18.83033 251 THR A N 1
ATOM 1716 C CA . THR A 1 224 ? -58.50191 24.38032 44.69026 1.000 18.29964 251 THR A CA 1
ATOM 1717 C C . THR A 1 224 ? -57.92384 23.82096 43.39910 1.000 19.33255 251 THR A C 1
ATOM 1718 O O . THR A 1 224 ? -56.99669 24.39830 42.82582 1.000 19.36694 251 THR A O 1
ATOM 1722 N N . GLY A 1 225 ? -58.49671 22.72258 42.89745 1.000 20.87186 252 GLY A N 1
ATOM 1723 C CA . GLY A 1 225 ? -58.06275 22.19894 41.60835 1.000 21.07978 252 GLY A CA 1
ATOM 1724 C C . GLY A 1 225 ? -58.22182 23.19295 40.46950 1.000 19.95245 252 GLY A C 1
ATOM 1725 O O . GLY A 1 225 ? -57.33061 23.33055 39.62769 1.000 20.21650 252 GLY A O 1
ATOM 1726 N N . ARG A 1 226 ? -59.36425 23.88723 40.41041 1.000 18.87439 253 ARG A N 1
ATOM 1727 C CA . ARG A 1 226 ? -59.55359 24.87223 39.34507 1.000 21.06709 253 ARG A CA 1
ATOM 1728 C C . ARG A 1 226 ? -58.52293 25.98808 39.43854 1.000 19.02102 253 ARG A C 1
ATOM 1729 O O . ARG A 1 226 ? -58.06213 26.50423 38.41636 1.000 20.72343 253 ARG A O 1
ATOM 1737 N N . GLY A 1 227 ? -58.14646 26.37563 40.65654 1.000 20.08415 254 GLY A N 1
ATOM 1738 C CA . GLY A 1 227 ? -57.11183 27.38494 40.81829 1.000 17.60491 254 GLY A CA 1
ATOM 1739 C C . GLY A 1 227 ? -55.72977 26.89782 40.43163 1.000 18.99865 254 GLY A C 1
ATOM 1740 O O . GLY A 1 227 ? -54.91639 27.67673 39.92658 1.000 19.27112 254 GLY A O 1
ATOM 1741 N N . VAL A 1 228 ? -55.43735 25.61197 40.65540 1.000 18.60073 255 VAL A N 1
ATOM 1742 C CA . VAL A 1 228 ? -54.14003 25.07646 40.23434 1.000 19.51530 255 VAL A CA 1
ATOM 1743 C C . VAL A 1 228 ? -54.02478 25.11616 38.71466 1.000 19.71465 255 VAL A C 1
ATOM 1744 O O . VAL A 1 228 ? -53.01638 25.56883 38.16060 1.000 20.88494 255 VAL A O 1
ATOM 1748 N N . TRP A 1 229 ? -55.07336 24.66481 38.02182 1.000 20.90121 256 TRP A N 1
ATOM 1749 C CA . TRP A 1 229 ? -55.18048 24.83764 36.57303 1.000 21.44953 256 TRP A CA 1
ATOM 1750 C C . TRP A 1 229 ? -54.96824 26.28438 36.13894 1.000 21.48087 256 TRP A C 1
ATOM 1751 O O . TRP A 1 229 ? -54.15592 26.56186 35.25067 1.000 20.09835 256 TRP A O 1
ATOM 1762 N N . LYS A 1 230 ? -55.71417 27.22597 36.72993 1.000 22.03960 257 LYS A N 1
ATOM 1763 C CA . LYS A 1 230 ? -55.62484 28.60248 36.24924 1.000 19.59036 257 LYS A CA 1
ATOM 1764 C C . LYS A 1 230 ? -54.29089 29.23539 36.60013 1.000 19.38280 257 LYS A C 1
ATOM 1765 O O . LYS A 1 230 ? -53.80611 30.09288 35.85584 1.000 20.29166 257 LYS A O 1
ATOM 1771 N N . GLY A 1 231 ? -53.67934 28.83031 37.71228 1.000 18.86198 258 GLY A N 1
ATOM 1772 C CA . GLY A 1 231 ? -52.33683 29.30426 38.00256 1.000 20.27755 258 GLY A CA 1
ATOM 1773 C C . GLY A 1 231 ? -51.30859 28.75750 37.02824 1.000 22.30946 258 GLY A C 1
ATOM 1774 O O . GLY A 1 231 ? -50.38864 29.46948 36.61985 1.000 20.42348 258 GLY A O 1
ATOM 1775 N N . LEU A 1 232 ? -51.43558 27.47766 36.65854 1.000 22.31280 259 LEU A N 1
ATOM 1776 C CA . LEU A 1 232 ? -50.55184 26.92634 35.63657 1.000 21.43850 259 LEU A CA 1
ATOM 1777 C C . LEU A 1 232 ? -50.79818 27.61396 34.30507 1.000 22.42752 259 LEU A C 1
ATOM 1778 O O . LEU A 1 232 ? -49.85351 27.93982 33.58797 1.000 25.03162 259 LEU A O 1
ATOM 1783 N N . GLU A 1 233 ? -52.06314 27.88113 33.98322 1.000 22.83205 260 GLU A N 1
ATOM 1784 C CA . GLU A 1 233 ? -52.40491 28.59846 32.75892 1.000 23.51468 260 GLU A CA 1
ATOM 1785 C C . GLU A 1 233 ? -51.70168 29.95146 32.67028 1.000 24.53517 260 GLU A C 1
ATOM 1786 O O . GLU A 1 233 ? -51.08511 30.27079 31.64982 1.000 25.63885 260 GLU A O 1
ATOM 1792 N N . VAL A 1 234 ? -51.79551 30.77383 33.71510 1.000 24.47451 261 VAL A N 1
ATOM 1793 C CA . VAL A 1 234 ? -51.20747 32.11653 33.66697 1.000 23.29670 261 VAL A CA 1
ATOM 1794 C C . VAL A 1 234 ? -49.71616 32.05555 33.34041 1.000 25.38749 261 VAL A C 1
ATOM 1795 O O . VAL A 1 234 ? -49.17780 32.93221 32.65753 1.000 26.01788 261 VAL A O 1
ATOM 1799 N N . PHE A 1 235 ? -49.02374 31.03140 33.82703 1.000 24.85579 262 PHE A N 1
ATOM 1800 C CA . PHE A 1 235 ? -47.58845 30.93072 33.59525 1.000 27.09498 262 PHE A CA 1
ATOM 1801 C C . PHE A 1 235 ? -47.24780 30.23946 32.28125 1.000 28.80221 262 PHE A C 1
ATOM 1802 O O . PHE A 1 235 ? -46.22547 30.55735 31.66442 1.000 28.38544 262 PHE A O 1
ATOM 1810 N N . ALA A 1 236 ? -48.08430 29.30602 31.83435 1.000 29.45092 263 ALA A N 1
ATOM 1811 C CA . ALA A 1 236 ? -47.81551 28.61710 30.58279 1.000 28.92880 263 ALA A CA 1
ATOM 1812 C C . ALA A 1 236 ? -47.95134 29.54056 29.38262 1.000 32.52592 263 ALA A C 1
ATOM 1813 O O . ALA A 1 236 ? -47.41519 29.23247 28.31304 1.000 34.23416 263 ALA A O 1
ATOM 1815 N N . LYS A 1 237 ? -48.63454 30.67173 29.53145 1.000 29.51775 264 LYS A N 1
ATOM 1816 C CA . LYS A 1 237 ? -48.76933 31.61549 28.43821 1.000 30.19039 264 LYS A CA 1
ATOM 1817 C C . LYS A 1 237 ? -47.58996 32.58767 28.33639 1.000 33.46635 264 LYS A C 1
ATOM 1818 O O . LYS A 1 237 ? -47.62921 33.49512 27.49998 1.000 37.49842 264 LYS A O 1
ATOM 1824 N N . GLU A 1 238 ? -46.55506 32.44204 29.16762 1.000 33.68561 265 GLU A N 1
ATOM 1825 C CA . GLU A 1 238 ? -45.42313 33.37237 29.14831 1.000 33.61759 265 GLU A CA 1
ATOM 1826 C C . GLU A 1 238 ? -44.21168 32.72188 28.49355 1.000 35.78677 265 GLU A C 1
ATOM 1827 O O . GLU A 1 238 ? -43.67494 31.73887 29.02625 1.000 36.27389 265 GLU A O 1
ATOM 1833 N N . PRO A 1 239 ? -43.74862 33.21902 27.34489 1.000 37.01386 266 PRO A N 1
ATOM 1834 C CA . PRO A 1 239 ? -42.59218 32.57553 26.70118 1.000 37.97720 266 PRO A CA 1
ATOM 1835 C C . PRO A 1 239 ? -41.27407 32.81000 27.41713 1.000 37.35661 266 PRO A C 1
ATOM 1836 O O . PRO A 1 239 ? -40.41306 31.92331 27.36904 1.000 41.08227 266 PRO A O 1
ATOM 1840 N N . GLU A 1 240 ? -41.08440 33.95626 28.08161 1.000 37.41276 267 GLU A N 1
ATOM 1841 C CA . GLU A 1 240 ? -39.83583 34.20032 28.80760 1.000 37.84882 267 GLU A CA 1
ATOM 1842 C C . GLU A 1 240 ? -39.51252 33.06520 29.77501 1.000 39.36089 267 GLU A C 1
ATOM 1843 O O . GLU A 1 240 ? -38.34516 32.67453 29.92232 1.000 39.69400 267 GLU A O 1
ATOM 1845 N N . TYR A 1 241 ? -40.52950 32.51912 30.44414 1.000 34.05722 268 TYR A N 1
ATOM 1846 C CA . TYR A 1 241 ? -40.27241 31.41468 31.35254 1.000 33.03807 268 TYR A CA 1
ATOM 1847 C C . TYR A 1 241 ? -40.44916 30.05216 30.70227 1.000 33.48377 268 TYR A C 1
ATOM 1848 O O . TYR A 1 241 ? -39.70943 29.12136 31.03949 1.000 34.63082 268 TYR A O 1
ATOM 1857 N N . MET A 1 242 ? -41.38840 29.90771 29.76418 1.000 32.96285 269 MET A N 1
ATOM 1858 C CA . MET A 1 242 ? -41.53321 28.62089 29.08406 1.000 37.01204 269 MET A CA 1
ATOM 1859 C C . MET A 1 242 ? -40.30979 28.28116 28.24571 1.000 36.63486 269 MET A C 1
ATOM 1860 O O . MET A 1 242 ? -39.93878 27.10599 28.13982 1.000 35.67520 269 MET A O 1
ATOM 1865 N N . GLU A 1 243 ? -39.66851 29.28775 27.66128 1.000 34.34788 270 GLU A N 1
ATOM 1866 C CA . GLU A 1 243 ? -38.43332 29.05040 26.93108 1.000 37.79369 270 GLU A CA 1
ATOM 1867 C C . GLU A 1 243 ? -37.29734 28.69324 27.87396 1.000 37.44088 270 GLU A C 1
ATOM 1868 O O . GLU A 1 243 ? -36.59021 27.70307 27.65865 1.000 34.67773 270 GLU A O 1
ATOM 1874 N N . LYS A 1 244 ? -37.10747 29.49334 28.92414 1.000 34.93083 271 LYS A N 1
ATOM 1875 C CA . LYS A 1 244 ? -36.01390 29.25394 29.85267 1.000 34.01636 271 LYS A CA 1
ATOM 1876 C C . LYS A 1 244 ? -36.03649 27.81777 30.36530 1.000 35.67594 271 LYS A C 1
ATOM 1877 O O . LYS A 1 244 ? -34.97835 27.20922 30.56323 1.000 35.03478 271 LYS A O 1
ATOM 1883 N N . ILE A 1 245 ? -37.22854 27.24194 30.53713 1.000 35.38819 272 ILE A N 1
ATOM 1884 C CA . ILE A 1 245 ? -37.37582 25.88973 31.06519 1.000 34.84916 272 ILE A CA 1
ATOM 1885 C C . ILE A 1 245 ? -37.60144 24.86262 29.95781 1.000 33.92893 272 ILE A C 1
ATOM 1886 O O . ILE A 1 245 ? -37.87543 23.69335 30.24370 1.000 37.39083 272 ILE A O 1
ATOM 1891 N N . GLY A 1 246 ? -37.48464 25.26948 28.70041 1.000 34.49451 273 GLY A N 1
ATOM 1892 C CA . GLY A 1 246 ? -37.50836 24.32204 27.60449 1.000 33.42900 273 GLY A CA 1
ATOM 1893 C C . GLY A 1 246 ? -38.87557 23.87108 27.15387 1.000 36.76471 273 GLY A C 1
ATOM 1894 O O . GLY A 1 246 ? -39.01920 22.74164 26.67685 1.000 36.98600 273 GLY A O 1
ATOM 1895 N N . LEU A 1 247 ? -39.89051 24.72175 27.26770 1.000 37.18502 274 LEU A N 1
ATOM 1896 C CA . LEU A 1 247 ? -41.24935 24.32567 26.93669 1.000 37.07183 274 LEU A CA 1
ATOM 1897 C C . LEU A 1 247 ? -41.84117 25.27043 25.89798 1.000 34.00284 274 LEU A C 1
ATOM 1898 O O . LEU A 1 247 ? -41.39962 26.40866 25.73135 1.000 35.12003 274 LEU A O 1
ATOM 1903 N N . THR A 1 248 ? -42.84888 24.77694 25.19706 1.000 34.22474 275 THR A N 1
ATOM 1904 C CA . THR A 1 248 ? -43.72742 25.61365 24.39204 1.000 38.37810 275 THR A CA 1
ATOM 1905 C C . THR A 1 248 ? -44.84199 26.18604 25.26043 1.000 37.31910 275 THR A C 1
ATOM 1906 O O . THR A 1 248 ? -45.15110 25.64832 26.32932 1.000 35.50787 275 THR A O 1
ATOM 1910 N N . PRO A 1 249 ? -45.45971 27.28395 24.83660 1.000 36.78597 276 PRO A N 1
ATOM 1911 C CA . PRO A 1 249 ? -46.58503 27.83330 25.59584 1.000 36.60259 276 PRO A CA 1
ATOM 1912 C C . PRO A 1 249 ? -47.81201 26.93341 25.55722 1.000 37.32963 276 PRO A C 1
ATOM 1913 O O . PRO A 1 249 ? -47.96551 26.06316 24.69386 1.000 35.35628 276 PRO A O 1
ATOM 1917 N N . GLY A 1 250 ? -48.69216 27.16174 26.52500 1.000 32.18217 277 GLY A N 1
ATOM 1918 C CA . GLY A 1 250 ? -49.99599 26.52089 26.58154 1.000 29.38137 277 GLY A CA 1
ATOM 1919 C C . GLY A 1 250 ? -49.95644 25.17575 27.27254 1.000 29.48317 277 GLY A C 1
ATOM 1920 O O . GLY A 1 250 ? -48.96840 24.44576 27.23241 1.000 28.55303 277 GLY A O 1
ATOM 1921 N N . LEU A 1 251 ? -51.06200 24.85042 27.92869 1.000 27.97117 278 LEU A N 1
ATOM 1922 C CA . LEU A 1 251 ? -51.24315 23.55490 28.56654 1.000 27.36065 278 LEU A CA 1
ATOM 1923 C C . LEU A 1 251 ? -51.56416 22.42609 27.57831 1.000 26.41976 278 LEU A C 1
ATOM 1924 O O . LEU A 1 251 ? -51.20598 21.27445 27.85444 1.000 27.74460 278 LEU A O 1
ATOM 1929 N N . PRO A 1 252 ? -52.23333 22.66854 26.44449 1.000 26.88009 279 PRO A N 1
ATOM 1930 C CA . PRO A 1 252 ? -52.53044 21.54427 25.54574 1.000 29.15111 279 PRO A CA 1
ATOM 1931 C C . PRO A 1 252 ? -51.26402 20.82417 25.10823 1.000 29.55481 279 PRO A C 1
ATOM 1932 O O . PRO A 1 252 ? -50.28838 21.44235 24.67263 1.000 27.15221 279 PRO A O 1
ATOM 1936 N N . GLY A 1 253 ? -51.27790 19.50198 25.26041 1.000 30.65283 280 GLY A N 1
ATOM 1937 C CA . GLY A 1 253 ? -50.16157 18.67279 24.89173 1.000 29.91383 280 GLY A CA 1
ATOM 1938 C C . GLY A 1 253 ? -49.15997 18.42712 25.99346 1.000 31.18765 280 GLY A C 1
ATOM 1939 O O . GLY A 1 253 ? -48.35849 17.49465 25.88003 1.000 32.42337 280 GLY A O 1
ATOM 1940 N N . LYS A 1 254 ? -49.17596 19.22767 27.05544 1.000 29.09371 281 LYS A N 1
ATOM 1941 C CA . LYS A 1 254 ? -48.19577 19.03934 28.10855 1.000 26.95734 281 LYS A CA 1
ATOM 1942 C C . LYS A 1 254 ? -48.45425 17.72854 28.83953 1.000 27.82778 281 LYS A C 1
ATOM 1943 O O . LYS A 1 254 ? -49.60429 17.31140 29.01497 1.000 27.93915 281 LYS A O 1
ATOM 1949 N N . THR A 1 255 ? -47.37221 17.06210 29.24039 1.000 29.40318 282 THR A N 1
ATOM 1950 C CA . THR A 1 255 ? -47.47312 15.84784 30.03756 1.000 29.43692 282 THR A CA 1
ATOM 1951 C C . THR A 1 255 ? -47.45010 16.21021 31.51244 1.000 27.30417 282 THR A C 1
ATOM 1952 O O . THR A 1 255 ? -46.73335 17.12073 31.93617 1.000 27.78715 282 THR A O 1
ATOM 1956 N N . VAL A 1 256 ? -48.25447 15.50386 32.29264 1.000 28.53061 283 VAL A N 1
ATOM 1957 C CA . VAL A 1 256 ? -48.47270 15.85808 33.68356 1.000 24.82496 283 VAL A CA 1
ATOM 1958 C C . VAL A 1 256 ? -48.34731 14.61038 34.53509 1.000 26.69433 283 VAL A C 1
ATOM 1959 O O . VAL A 1 256 ? -48.92745 13.56502 34.21989 1.000 28.59224 283 VAL A O 1
ATOM 1963 N N . ILE A 1 257 ? -47.58871 14.72880 35.61342 1.000 26.89012 284 ILE A N 1
ATOM 1964 C CA . ILE A 1 257 ? -47.49283 13.71722 36.64966 1.000 27.51814 284 ILE A CA 1
ATOM 1965 C C . ILE A 1 257 ? -48.02314 14.36106 37.91981 1.000 26.83874 284 ILE A C 1
ATOM 1966 O O . ILE A 1 257 ? -47.51396 15.40228 38.35021 1.000 25.32061 284 ILE A O 1
ATOM 1971 N N . ILE A 1 258 ? -49.05572 13.76183 38.50091 1.000 28.56875 285 ILE A N 1
ATOM 1972 C CA . ILE A 1 258 ? -49.67985 14.25809 39.72259 1.000 28.03439 285 ILE A CA 1
ATOM 1973 C C . ILE A 1 258 ? -49.39957 13.29154 40.86285 1.000 28.96554 285 ILE A C 1
ATOM 1974 O O . ILE A 1 258 ? -49.69748 12.09402 40.76015 1.000 29.23597 285 ILE A O 1
ATOM 1979 N N . GLN A 1 259 ? -48.83921 13.81782 41.95814 1.000 31.10187 286 GLN A N 1
ATOM 1980 C CA . GLN A 1 259 ? -48.56843 13.04193 43.16946 1.000 27.32519 286 GLN A CA 1
ATOM 1981 C C . GLN A 1 259 ? -49.75089 13.22048 44.11285 1.000 28.81016 286 GLN A C 1
ATOM 1982 O O . GLN A 1 259 ? -49.87860 14.25175 44.77042 1.000 28.26778 286 GLN A O 1
ATOM 1988 N N . GLY A 1 260 ? -50.61108 12.21243 44.18866 1.000 30.08830 287 GLY A N 1
ATOM 1989 C CA . GLY A 1 260 ? -51.74325 12.24464 45.08796 1.000 28.25981 287 GLY A CA 1
ATOM 1990 C C . GLY A 1 260 ? -53.05211 12.30894 44.33367 1.000 29.54740 287 GLY A C 1
ATOM 1991 O O . GLY A 1 260 ? -53.20397 13.09085 43.38961 1.000 32.11440 287 GLY A O 1
ATOM 1992 N N . PHE A 1 261 ? -54.01216 11.49119 44.73418 1.000 29.96857 288 PHE A N 1
ATOM 1993 C CA . PHE A 1 261 ? -55.31030 11.44755 44.07406 1.000 32.16158 288 PHE A CA 1
ATOM 1994 C C . PHE A 1 261 ? -56.42632 11.72422 45.08140 1.000 31.72915 288 PHE A C 1
ATOM 1995 O O . PHE A 1 261 ? -57.55157 11.23462 44.94706 1.000 29.68621 288 PHE A O 1
ATOM 2003 N N . GLY A 1 262 ? -56.11745 12.50441 46.11303 1.000 30.98469 289 GLY A N 1
ATOM 2004 C CA . GLY A 1 262 ? -57.15150 13.04250 46.97409 1.000 31.44775 289 GLY A CA 1
ATOM 2005 C C . GLY A 1 262 ? -57.97118 14.09505 46.24856 1.000 30.92049 289 GLY A C 1
ATOM 2006 O O . GLY A 1 262 ? -57.97284 14.14101 45.01274 1.000 29.27535 289 GLY A O 1
ATOM 2007 N N . ASN A 1 263 ? -58.67062 14.95554 46.99079 1.000 28.95197 290 ASN A N 1
ATOM 2008 C CA . ASN A 1 263 ? -59.53857 15.92666 46.32976 1.000 29.38576 290 ASN A CA 1
ATOM 2009 C C . ASN A 1 263 ? -58.74297 16.82883 45.39137 1.000 27.37710 290 ASN A C 1
ATOM 2010 O O . ASN A 1 263 ? -59.16283 17.08354 44.25513 1.000 25.74434 290 ASN A O 1
ATOM 2015 N N . VAL A 1 264 ? -57.58480 17.31396 45.83978 1.000 28.34106 291 VAL A N 1
ATOM 2016 C CA . VAL A 1 264 ? -56.86099 18.31155 45.05546 1.000 26.41611 291 VAL A CA 1
ATOM 2017 C C . VAL A 1 264 ? -56.27607 17.68613 43.79570 1.000 27.38019 291 VAL A C 1
ATOM 2018 O O . VAL A 1 264 ? -56.37619 18.25481 42.70030 1.000 27.41713 291 VAL A O 1
ATOM 2022 N N . GLY A 1 265 ? -55.65528 16.51012 43.92601 1.000 28.65925 292 GLY A N 1
ATOM 2023 C CA . GLY A 1 265 ? -55.04243 15.87613 42.76334 1.000 27.47435 292 GLY A CA 1
ATOM 2024 C C . GLY A 1 265 ? -56.06174 15.47522 41.71527 1.000 25.76843 292 GLY A C 1
ATOM 2025 O O . GLY A 1 265 ? -55.82168 15.60700 40.51271 1.000 28.49312 292 GLY A O 1
ATOM 2026 N N . LEU A 1 266 ? -57.22014 14.99764 42.15886 1.000 27.86940 293 LEU A N 1
ATOM 2027 C CA . LEU A 1 266 ? -58.24853 14.55077 41.23200 1.000 25.74390 293 LEU A CA 1
ATOM 2028 C C . LEU A 1 266 ? -58.84098 15.71501 40.45420 1.000 26.53435 293 LEU A C 1
ATOM 2029 O O . LEU A 1 266 ? -59.03566 15.61176 39.24119 1.000 27.06598 293 LEU A O 1
ATOM 2034 N N . HIS A 1 267 ? -59.14859 16.82886 41.12910 1.000 26.23273 294 HIS A N 1
ATOM 2035 C CA . HIS A 1 267 ? -59.75736 17.95218 40.42100 1.000 24.89651 294 HIS A CA 1
ATOM 2036 C C . HIS A 1 267 ? -58.74574 18.68400 39.55679 1.000 23.06167 294 HIS A C 1
ATOM 2037 O O . HIS A 1 267 ? -59.10407 19.19241 38.49119 1.000 23.83272 294 HIS A O 1
ATOM 2044 N N . THR A 1 268 ? -57.48405 18.73787 39.98515 1.000 23.24446 295 THR A N 1
ATOM 2045 C CA . THR A 1 268 ? -56.43443 19.22902 39.09947 1.000 24.50438 295 THR A CA 1
ATOM 2046 C C . THR A 1 268 ? -56.36618 18.39176 37.82551 1.000 25.60762 295 THR A C 1
ATOM 2047 O O . THR A 1 268 ? -56.29578 18.93273 36.71785 1.000 25.98059 295 THR A O 1
ATOM 2051 N N . MET A 1 269 ? -56.41848 17.06354 37.96024 1.000 26.68500 296 MET A N 1
ATOM 2052 C CA . MET A 1 269 ? -56.27003 16.22299 36.77752 1.000 26.30168 296 MET A CA 1
ATOM 2053 C C . MET A 1 269 ? -57.48838 16.35881 35.87188 1.000 25.62557 296 MET A C 1
ATOM 2054 O O . MET A 1 269 ? -57.35588 16.30539 34.64684 1.000 26.22700 296 MET A O 1
ATOM 2059 N N . ARG A 1 270 ? -58.66456 16.61499 36.44679 1.000 25.88441 297 ARG A N 1
ATOM 2060 C CA . ARG A 1 270 ? -59.84336 16.87900 35.62875 1.000 27.18603 297 ARG A CA 1
ATOM 2061 C C . ARG A 1 270 ? -59.70158 18.16802 34.83071 1.000 26.59487 297 ARG A C 1
ATOM 2062 O O . ARG A 1 270 ? -60.04204 18.21312 33.64432 1.000 26.28954 297 ARG A O 1
ATOM 2070 N N . TYR A 1 271 ? -59.25052 19.24634 35.48288 1.000 26.89469 298 TYR A N 1
ATOM 2071 C CA . TYR A 1 271 ? -59.15473 20.53113 34.79647 1.000 25.74812 298 TYR A CA 1
ATOM 2072 C C . TYR A 1 271 ? -58.00115 20.55712 33.81118 1.000 27.89491 298 TYR A C 1
ATOM 2073 O O . TYR A 1 271 ? -58.06938 21.26956 32.80832 1.000 28.68433 298 TYR A O 1
ATOM 2082 N N . LEU A 1 272 ? -56.92129 19.83538 34.10697 1.000 28.18824 299 LEU A N 1
ATOM 2083 C CA . LEU A 1 272 ? -55.78397 19.79466 33.20165 1.000 28.13827 299 LEU A CA 1
ATOM 2084 C C . LEU A 1 272 ? -56.03830 18.84084 32.04205 1.000 30.25433 299 LEU A C 1
ATOM 2085 O O . LEU A 1 272 ? -55.60148 19.11383 30.91809 1.000 30.48080 299 LEU A O 1
ATOM 2090 N N . HIS A 1 273 ? -56.78963 17.76094 32.27653 1.000 29.85413 300 HIS A N 1
ATOM 2091 C CA . HIS A 1 273 ? -57.16889 16.86001 31.18829 1.000 32.27145 300 HIS A CA 1
ATOM 2092 C C . HIS A 1 273 ? -58.12713 17.54401 30.23004 1.000 32.06984 300 HIS A C 1
ATOM 2093 O O . HIS A 1 273 ? -57.89777 17.58158 29.01798 1.000 31.86625 300 HIS A O 1
ATOM 2100 N N . ARG A 1 274 ? -59.22202 18.07852 30.75729 1.000 34.71838 301 ARG A N 1
ATOM 2101 C CA . ARG A 1 274 ? -59.88668 19.17723 30.07772 1.000 33.21103 301 ARG A CA 1
ATOM 2102 C C . ARG A 1 274 ? -58.82629 20.26079 29.95272 1.000 33.10201 301 ARG A C 1
ATOM 2103 O O . ARG A 1 274 ? -57.82555 20.22072 30.65295 1.000 40.12088 301 ARG A O 1
ATOM 2111 N N . ALA A 1 275 ? -58.96152 21.17403 29.01233 1.000 34.56776 302 ALA A N 1
ATOM 2112 C CA . ALA A 1 275 ? -57.88774 22.10864 28.65677 1.000 34.63211 302 ALA A CA 1
ATOM 2113 C C . ALA A 1 275 ? -56.74403 21.43518 27.87847 1.000 32.37242 302 ALA A C 1
ATOM 2114 O O . ALA A 1 275 ? -55.89366 22.13914 27.34467 1.000 31.76166 302 ALA A O 1
ATOM 2116 N N . GLY A 1 276 ? -56.67205 20.11453 27.82405 1.000 31.28674 303 GLY A N 1
ATOM 2117 C CA . GLY A 1 276 ? -55.88683 19.47054 26.80151 1.000 33.06489 303 GLY A CA 1
ATOM 2118 C C . GLY A 1 276 ? -54.54966 18.90504 27.20239 1.000 30.79390 303 GLY A C 1
ATOM 2119 O O . GLY A 1 276 ? -53.80894 18.45699 26.32212 1.000 30.06990 303 GLY A O 1
ATOM 2120 N N . SER A 1 277 ? -54.22020 18.88739 28.48724 1.000 27.69931 304 SER A N 1
ATOM 2121 C CA . SER A 1 277 ? -52.96345 18.30020 28.91143 1.000 27.25402 304 SER A CA 1
ATOM 2122 C C . SER A 1 277 ? -53.07755 16.78368 28.88964 1.000 28.01343 304 SER A C 1
ATOM 2123 O O . SER A 1 277 ? -54.16932 16.22004 28.78706 1.000 30.21465 304 SER A O 1
ATOM 2126 N N . LYS A 1 278 ? -51.93744 16.11506 28.98206 1.000 27.83578 305 LYS A N 1
ATOM 2127 C CA . LYS A 1 278 ? -51.89978 14.66705 29.14293 1.000 28.18070 305 LYS A CA 1
ATOM 2128 C C . LYS A 1 278 ? -51.37482 14.31047 30.52106 1.000 25.97475 305 LYS A C 1
ATOM 2129 O O . LYS A 1 278 ? -50.19879 14.52327 30.82102 1.000 26.08824 305 LYS A O 1
ATOM 2135 N N . VAL A 1 279 ? -52.25031 13.74239 31.34402 1.000 27.28135 306 VAL A N 1
ATOM 2136 C CA . VAL A 1 279 ? -51.86131 13.22558 32.65001 1.000 27.86517 306 VAL A CA 1
ATOM 2137 C C . VAL A 1 279 ? -51.31225 11.82444 32.41641 1.000 29.75108 306 VAL A C 1
ATOM 2138 O O . VAL A 1 279 ? -52.07659 10.87035 32.25953 1.000 32.50653 306 VAL A O 1
ATOM 2142 N N . VAL A 1 280 ? -49.98595 11.69863 32.39130 1.000 29.16145 307 VAL A N 1
ATOM 2143 C CA . VAL A 1 280 ? -49.33153 10.42830 32.08972 1.000 30.41323 307 VAL A CA 1
ATOM 2144 C C . VAL A 1 280 ? -48.96007 9.63905 33.33402 1.000 30.90312 307 VAL A C 1
ATOM 2145 O O . VAL A 1 280 ? -48.56096 8.46549 33.21378 1.000 30.43395 307 VAL A O 1
ATOM 2149 N N . GLY A 1 281 ? -49.06723 10.23715 34.51275 1.000 29.80903 308 GLY A N 1
ATOM 2150 C CA . GLY A 1 281 ? -48.69458 9.56443 35.74197 1.000 27.56374 308 GLY A CA 1
ATOM 2151 C C . GLY A 1 281 ? -49.57437 10.01608 36.88436 1.000 29.45335 308 GLY A C 1
ATOM 2152 O O . GLY A 1 281 ? -50.01023 11.16566 36.94536 1.000 29.53478 308 GLY A O 1
ATOM 2153 N N . ILE A 1 282 ? -49.86772 9.07514 37.77637 1.000 30.79133 309 ILE A N 1
ATOM 2154 C CA . ILE A 1 282 ? -50.53399 9.35759 39.04140 1.000 31.34872 309 ILE A CA 1
ATOM 2155 C C . ILE A 1 282 ? -49.82683 8.52735 40.09955 1.000 31.99135 309 ILE A C 1
ATOM 2156 O O . ILE A 1 282 ? -49.84952 7.29285 40.03802 1.000 31.99065 309 ILE A O 1
ATOM 2161 N N . GLN A 1 283 ? -49.18648 9.18889 41.05393 1.000 27.80526 310 GLN A N 1
ATOM 2162 C CA . GLN A 1 283 ? -48.46138 8.50750 42.11620 1.000 33.03241 310 GLN A CA 1
ATOM 2163 C C . GLN A 1 283 ? -49.24225 8.64602 43.41507 1.000 34.99209 310 GLN A C 1
ATOM 2164 O O . GLN A 1 283 ? -49.47180 9.76573 43.88570 1.000 34.63526 310 GLN A O 1
ATOM 2170 N N . GLU A 1 284 ? -49.64479 7.52638 44.00098 1.000 32.30534 311 GLU A N 1
ATOM 2171 C CA . GLU A 1 284 ? -50.29695 7.59369 45.29757 1.000 33.96826 311 GLU A CA 1
ATOM 2172 C C . GLU A 1 284 ? -49.39707 6.97652 46.36677 1.000 37.01377 311 GLU A C 1
ATOM 2173 O O . GLU A 1 284 ? -48.25190 6.59650 46.10601 1.000 36.04860 311 GLU A O 1
ATOM 2179 N N . TRP A 1 285 ? -49.92903 6.87808 47.59113 1.000 36.81880 312 TRP A N 1
ATOM 2180 C CA . TRP A 1 285 ? -49.09353 6.50474 48.72885 1.000 37.75258 312 TRP A CA 1
ATOM 2181 C C . TRP A 1 285 ? -48.65000 5.04088 48.70397 1.000 38.40278 312 TRP A C 1
ATOM 2182 O O . TRP A 1 285 ? -47.64917 4.70823 49.34952 1.000 38.49895 312 TRP A O 1
ATOM 2193 N N . ASP A 1 286 ? -49.35975 4.15902 47.98390 1.000 39.60747 313 ASP A N 1
ATOM 2194 C CA . ASP A 1 286 ? -48.91966 2.77806 47.81627 1.000 39.69481 313 ASP A CA 1
ATOM 2195 C C . ASP A 1 286 ? -48.75276 2.33688 46.36724 1.000 40.98708 313 ASP A C 1
ATOM 2196 O O . ASP A 1 286 ? -48.13032 1.29187 46.13994 1.000 43.12853 313 ASP A O 1
ATOM 2201 N N . CYS A 1 287 ? -49.28305 3.07971 45.39314 1.000 40.29572 314 CYS A N 1
ATOM 2202 C CA . CYS A 1 287 ? -49.21748 2.71614 43.97903 1.000 36.47393 314 CYS A CA 1
ATOM 2203 C C . CYS A 1 287 ? -48.53995 3.79958 43.16332 1.000 37.71270 314 CYS A C 1
ATOM 2204 O O . CYS A 1 287 ? -48.23033 4.89456 43.63814 1.000 39.82804 314 CYS A O 1
ATOM 2207 N N . ALA A 1 288 ? -48.37169 3.47406 41.89020 1.000 36.32259 315 ALA A N 1
ATOM 2208 C CA . ALA A 1 288 ? -48.32457 4.44537 40.81624 1.000 32.04567 315 ALA A CA 1
ATOM 2209 C C . ALA A 1 288 ? -48.91911 3.75871 39.59793 1.000 32.52193 315 ALA A C 1
ATOM 2210 O O . ALA A 1 288 ? -48.81289 2.54019 39.44422 1.000 30.43035 315 ALA A O 1
ATOM 2212 N N . ILE A 1 289 ? -49.59739 4.53410 38.76443 1.000 31.60572 316 ILE A N 1
ATOM 2213 C CA . ILE A 1 289 ? -49.98330 4.07614 37.44223 1.000 29.79638 316 ILE A CA 1
ATOM 2214 C C . ILE A 1 289 ? -49.46099 5.10150 36.45806 1.000 29.95294 316 ILE A C 1
ATOM 2215 O O . ILE A 1 289 ? -49.21730 6.26078 36.80151 1.000 28.54120 316 ILE A O 1
ATOM 2220 N N . HIS A 1 290 ? -49.24893 4.64429 35.23098 1.000 30.04849 317 HIS A N 1
ATOM 2221 C CA . HIS A 1 290 ? -48.71202 5.51304 34.20295 1.000 29.36744 317 HIS A CA 1
ATOM 2222 C C . HIS A 1 290 ? -49.23001 5.05010 32.85420 1.000 31.45758 317 HIS A C 1
ATOM 2223 O O . HIS A 1 290 ? -49.57764 3.88090 32.65552 1.000 30.51645 317 HIS A O 1
ATOM 2230 N N . ASN A 1 291 ? -49.30629 5.98512 31.95303 1.000 30.48898 318 ASN A N 1
ATOM 2231 C CA . ASN A 1 291 ? -49.74015 5.69981 30.60571 1.000 31.00869 318 ASN A CA 1
ATOM 2232 C C . ASN A 1 291 ? -49.24650 6.87845 29.78767 1.000 32.11167 318 ASN A C 1
ATOM 2233 O O . ASN A 1 291 ? -49.80973 7.97279 29.88875 1.000 32.05873 318 ASN A O 1
ATOM 2238 N N . PRO A 1 292 ? -48.20926 6.71111 28.96464 1.000 32.80045 319 PRO A N 1
ATOM 2239 C CA . PRO A 1 292 ? -47.65494 7.86099 28.23625 1.000 34.65756 319 PRO A CA 1
ATOM 2240 C C . PRO A 1 292 ? -48.63367 8.52862 27.27283 1.000 34.86242 319 PRO A C 1
ATOM 2241 O O . PRO A 1 292 ? -48.30811 9.58370 26.71698 1.000 37.42730 319 PRO A O 1
ATOM 2245 N N . ALA A 1 293 ? -49.81948 7.96254 27.06451 1.000 34.57692 320 ALA A N 1
ATOM 2246 C CA . ALA A 1 293 ? -50.85642 8.55955 26.23469 1.000 32.74874 320 ALA A CA 1
ATOM 2247 C C . ALA A 1 293 ? -51.90282 9.31193 27.04762 1.000 36.77346 320 ALA A C 1
ATOM 2248 O O . ALA A 1 293 ? -52.91413 9.74369 26.48540 1.000 40.20737 320 ALA A O 1
ATOM 2250 N N . GLY A 1 294 ? -51.69789 9.46256 28.35261 1.000 34.15723 321 GLY A N 1
ATOM 2251 C CA . GLY A 1 294 ? -52.68249 10.12420 29.18109 1.000 33.40539 321 GLY A CA 1
ATOM 2252 C C . GLY A 1 294 ? -53.69276 9.18129 29.80759 1.000 35.14678 321 GLY A C 1
ATOM 2253 O O . GLY A 1 294 ? -54.12331 8.20164 29.18775 1.000 34.56716 321 GLY A O 1
ATOM 2254 N N . ILE A 1 295 ? -54.07994 9.47537 31.04242 1.000 30.39497 322 ILE A N 1
ATOM 2255 C CA . ILE A 1 295 ? -55.02854 8.67423 31.80068 1.000 31.22166 322 ILE A CA 1
ATOM 2256 C C . ILE A 1 295 ? -56.33332 9.45297 31.87713 1.000 31.21621 322 ILE A C 1
ATOM 2257 O O . ILE A 1 295 ? -56.33027 10.65520 32.16307 1.000 32.37577 322 ILE A O 1
ATOM 2262 N N . HIS A 1 296 ? -57.43345 8.79748 31.61579 1.000 30.22875 323 HIS A N 1
ATOM 2263 C CA A HIS A 1 296 ? -58.69304 9.52112 31.64737 0.483 32.57399 323 HIS A CA 1
ATOM 2264 C CA B HIS A 1 296 ? -58.69127 9.52565 31.65109 0.517 31.04254 323 HIS A CA 1
ATOM 2265 C C . HIS A 1 296 ? -59.17460 9.68090 33.08746 1.000 33.56594 323 HIS A C 1
ATOM 2266 O O . HIS A 1 296 ? -59.31523 8.67908 33.80548 1.000 32.23720 323 HIS A O 1
ATOM 2279 N N . PRO A 1 297 ? -59.44184 10.91488 33.53283 1.000 32.15554 324 PRO A N 1
ATOM 2280 C CA . PRO A 1 297 ? -59.76541 11.15273 34.94595 1.000 32.18458 324 PRO A CA 1
ATOM 2281 C C . PRO A 1 297 ? -61.04162 10.49022 35.40257 1.000 33.02760 324 PRO A C 1
ATOM 2282 O O . PRO A 1 297 ? -61.12668 10.06628 36.56184 1.000 33.64525 324 PRO A O 1
ATOM 2286 N N . LYS A 1 298 ? -62.05187 10.41591 34.54030 1.000 31.99120 325 LYS A N 1
ATOM 2287 C CA . LYS A 1 298 ? -63.31685 9.82525 34.95474 1.000 34.37391 325 LYS A CA 1
ATOM 2288 C C . LYS A 1 298 ? -63.23362 8.30729 35.01389 1.000 35.66674 325 LYS A C 1
ATOM 2289 O O . LYS A 1 298 ? -63.81648 7.68632 35.91125 1.000 38.00116 325 LYS A O 1
ATOM 2295 N N . GLU A 1 299 ? -62.54893 7.68845 34.05361 1.000 34.85966 326 GLU A N 1
ATOM 2296 C CA . GLU A 1 299 ? -62.37605 6.24489 34.11652 1.000 35.02367 326 GLU A CA 1
ATOM 2297 C C . GLU A 1 299 ? -61.58928 5.86463 35.35752 1.000 37.04142 326 GLU A C 1
ATOM 2298 O O . GLU A 1 299 ? -61.94853 4.91892 36.07205 1.000 37.98298 326 GLU A O 1
ATOM 2304 N N . LEU A 1 300 ? -60.53227 6.62420 35.65110 1.000 35.57955 327 LEU A N 1
ATOM 2305 C CA . LEU A 1 300 ? -59.68415 6.31532 36.79645 1.000 35.97640 327 LEU A CA 1
ATOM 2306 C C . LEU A 1 300 ? -60.46316 6.43792 38.10004 1.000 38.73732 327 LEU A C 1
ATOM 2307 O O . LEU A 1 300 ? -60.44778 5.52481 38.93242 1.000 38.39139 327 LEU A O 1
ATOM 2312 N N . GLU A 1 301 ? -61.16733 7.55763 38.28942 1.000 38.32199 328 GLU A N 1
ATOM 2313 C CA . GLU A 1 301 ? -61.92611 7.74267 39.52262 1.000 38.80304 328 GLU A CA 1
ATOM 2314 C C . GLU A 1 301 ? -62.95436 6.63406 39.71244 1.000 40.40587 328 GLU A C 1
ATOM 2315 O O . GLU A 1 301 ? -63.11523 6.11045 40.82278 1.000 41.28399 328 GLU A O 1
ATOM 2321 N N . ASP A 1 302 ? -63.65838 6.26270 38.63674 1.000 41.37704 329 ASP A N 1
ATOM 2322 C CA . ASP A 1 302 ? -64.59465 5.13927 38.69400 1.000 42.41727 329 ASP A CA 1
ATOM 2323 C C . ASP A 1 302 ? -63.90517 3.85995 39.14963 1.000 43.47671 329 ASP A C 1
ATOM 2324 O O . ASP A 1 302 ? -64.39318 3.16528 40.04995 1.000 42.93801 329 ASP A O 1
ATOM 2329 N N . TRP A 1 303 ? -62.77035 3.53123 38.53005 1.000 39.87804 330 TRP A N 1
ATOM 2330 C CA . TRP A 1 303 ? -62.08440 2.28861 38.85763 1.000 42.62491 330 TRP A CA 1
ATOM 2331 C C . TRP A 1 303 ? -61.66695 2.27191 40.32463 1.000 42.00516 330 TRP A C 1
ATOM 2332 O O . TRP A 1 303 ? -61.91271 1.29574 41.04321 1.000 41.60510 330 TRP A O 1
ATOM 2343 N N . ARG A 1 304 ? -61.04757 3.35721 40.79271 1.000 42.07797 331 ARG A N 1
ATOM 2344 C CA . ARG A 1 304 ? -60.75049 3.46786 42.21512 1.000 41.44134 331 ARG A CA 1
ATOM 2345 C C . ARG A 1 304 ? -62.01443 3.32889 43.04241 1.000 43.23378 331 ARG A C 1
ATOM 2346 O O . ARG A 1 304 ? -62.00689 2.71556 44.11572 1.000 42.25851 331 ARG A O 1
ATOM 2354 N N . ASP A 1 305 ? -63.11729 3.87882 42.54376 1.000 46.29151 332 ASP A N 1
ATOM 2355 C CA . ASP A 1 305 ? -64.34378 3.89983 43.32338 1.000 47.01589 332 ASP A CA 1
ATOM 2356 C C . ASP A 1 305 ? -64.93121 2.49830 43.44659 1.000 47.30970 332 ASP A C 1
ATOM 2357 O O . ASP A 1 305 ? -65.48845 2.14051 44.49085 1.000 49.92527 332 ASP A O 1
ATOM 2362 N N . GLN A 1 306 ? -64.79919 1.68744 42.39336 1.000 48.32864 333 GLN A N 1
ATOM 2363 C CA . GLN A 1 306 ? -65.33516 0.32948 42.40384 1.000 48.45190 333 GLN A CA 1
ATOM 2364 C C . GLN A 1 306 ? -64.42155 -0.64464 43.15112 1.000 49.02253 333 GLN A C 1
ATOM 2365 O O . GLN A 1 306 ? -64.90891 -1.52672 43.87101 1.000 43.56444 333 GLN A O 1
ATOM 2371 N N . THR A 1 307 ? -63.09980 -0.50367 42.99957 1.000 45.17618 334 THR A N 1
ATOM 2372 C CA . THR A 1 307 ? -62.16116 -1.47550 43.54808 1.000 41.94637 334 THR A CA 1
ATOM 2373 C C . THR A 1 307 ? -61.48247 -1.01273 44.82755 1.000 44.23442 334 THR A C 1
ATOM 2374 O O . THR A 1 307 ? -61.01173 -1.85726 45.59990 1.000 44.18713 334 THR A O 1
ATOM 2378 N N . GLY A 1 308 ? -61.40521 0.29528 45.06406 1.000 45.55326 335 GLY A N 1
ATOM 2379 C CA . GLY A 1 308 ? -60.71087 0.82575 46.21549 1.000 42.29914 335 GLY A CA 1
ATOM 2380 C C . GLY A 1 308 ? -59.31828 1.35866 45.94962 1.000 39.60877 335 GLY A C 1
ATOM 2381 O O . GLY A 1 308 ? -58.67432 1.83133 46.89047 1.000 42.10069 335 GLY A O 1
ATOM 2382 N N . SER A 1 309 ? -58.83007 1.31273 44.71155 1.000 37.85272 336 SER A N 1
ATOM 2383 C CA . SER A 1 309 ? -57.48226 1.79811 44.44084 1.000 35.05432 336 SER A CA 1
ATOM 2384 C C . SER A 1 309 ? -57.33140 2.06429 42.95395 1.000 37.69749 336 SER A C 1
ATOM 2385 O O . SER A 1 309 ? -58.13411 1.60459 42.13629 1.000 39.37377 336 SER A O 1
ATOM 2388 N N . ILE A 1 310 ? -56.27665 2.81464 42.61607 1.000 35.69473 337 ILE A N 1
ATOM 2389 C CA . ILE A 1 310 ? -55.89262 2.99099 41.21594 1.000 39.34506 337 ILE A CA 1
ATOM 2390 C C . ILE A 1 310 ? -55.05875 1.83174 40.68973 1.000 35.13184 337 ILE A C 1
ATOM 2391 O O . ILE A 1 310 ? -54.75372 1.81648 39.49247 1.000 36.34364 337 ILE A O 1
ATOM 2396 N N . LYS A 1 311 ? -54.68444 0.86348 41.54231 1.000 35.43867 338 LYS A N 1
ATOM 2397 C CA . LYS A 1 311 ? -53.95827 -0.31942 41.07772 1.000 34.89835 338 LYS A CA 1
ATOM 2398 C C . LYS A 1 311 ? -54.70872 -1.00480 39.95929 1.000 35.36219 338 LYS A C 1
ATOM 2399 O O . LYS A 1 311 ? -55.93709 -1.10222 39.98630 1.000 38.03612 338 LYS A O 1
ATOM 2405 N N . ASN A 1 312 ? -53.95134 -1.51541 38.99601 1.000 36.41182 339 ASN A N 1
ATOM 2406 C CA . ASN A 1 312 ? -54.47826 -2.34444 37.92167 1.000 36.25377 339 ASN A CA 1
ATOM 2407 C C . ASN A 1 312 ? -55.54123 -1.62582 37.11936 1.000 35.41505 339 ASN A C 1
ATOM 2408 O O . ASN A 1 312 ? -56.37527 -2.28104 36.48494 1.000 36.61663 339 ASN A O 1
ATOM 2413 N N . PHE A 1 313 ? -55.55036 -0.29348 37.16421 1.000 34.27841 340 PHE A N 1
ATOM 2414 C CA . PHE A 1 313 ? -56.45363 0.47905 36.32856 1.000 33.30411 340 PHE A CA 1
ATOM 2415 C C . PHE A 1 313 ? -56.28226 0.03894 34.87755 1.000 32.76699 340 PHE A C 1
ATOM 2416 O O . PHE A 1 313 ? -55.16684 0.11902 34.33704 1.000 31.67670 340 PHE A O 1
ATOM 2424 N N . PRO A 1 314 ? -57.33635 -0.45775 34.23328 1.000 31.88779 341 PRO A N 1
ATOM 2425 C CA . PRO A 1 314 ? -57.16866 -1.03962 32.89742 1.000 32.88382 341 PRO A CA 1
ATOM 2426 C C . PRO A 1 314 ? -56.67885 -0.04409 31.87061 1.000 33.34809 341 PRO A C 1
ATOM 2427 O O . PRO A 1 314 ? -56.11997 -0.45877 30.85107 1.000 33.76489 341 PRO A O 1
ATOM 2431 N N . GLY A 1 315 ? -56.86304 1.25250 32.10366 1.000 32.98862 342 GLY A N 1
ATOM 2432 C CA . GLY A 1 315 ? -56.46013 2.25035 31.13537 1.000 31.73691 342 GLY A CA 1
ATOM 2433 C C . GLY A 1 315 ? -55.04742 2.75012 31.34625 1.000 33.00287 342 GLY A C 1
ATOM 2434 O O . GLY A 1 315 ? -54.66983 3.80266 30.82187 1.000 36.14015 342 GLY A O 1
ATOM 2435 N N . ALA A 1 316 ? -54.25163 2.00449 32.10359 1.000 31.41182 343 ALA A N 1
ATOM 2436 C CA . ALA A 1 316 ? -52.86482 2.37153 32.34839 1.000 30.46120 343 ALA A CA 1
ATOM 2437 C C . ALA A 1 316 ? -52.10562 1.10922 32.73253 1.000 33.23294 343 ALA A C 1
ATOM 2438 O O . ALA A 1 316 ? -52.66691 0.01079 32.77543 1.000 34.06707 343 ALA A O 1
ATOM 2440 N N . LYS A 1 317 ? -50.81377 1.27219 32.98181 1.000 29.46048 344 LYS A N 1
ATOM 2441 C CA . LYS A 1 317 ? -49.97772 0.23142 33.54737 1.000 31.85718 344 LYS A CA 1
ATOM 2442 C C . LYS A 1 317 ? -49.65775 0.59521 34.98686 1.000 32.34361 344 LYS A C 1
ATOM 2443 O O . LYS A 1 317 ? -49.63842 1.77447 35.34751 1.000 31.99017 344 LYS A O 1
ATOM 2449 N N . ASN A 1 318 ? -49.39775 -0.41453 35.81083 1.000 30.90008 345 ASN A N 1
ATOM 2450 C CA . ASN A 1 318 ? -48.82619 -0.13806 37.12206 1.000 29.90085 345 ASN A CA 1
ATOM 2451 C C . ASN A 1 318 ? -47.35433 0.21989 36.95378 1.000 32.45533 345 ASN A C 1
ATOM 2452 O O . ASN A 1 318 ? -46.60359 -0.48784 36.27375 1.000 34.15881 345 ASN A O 1
ATOM 2457 N N . PHE A 1 319 ? -46.95855 1.34613 37.53468 1.000 30.98683 346 PHE A N 1
ATOM 2458 C CA . PHE A 1 319 ? -45.57528 1.79141 37.53880 1.000 32.30849 346 PHE A CA 1
ATOM 2459 C C . PHE A 1 319 ? -44.94377 1.34013 38.84317 1.000 34.58620 346 PHE A C 1
ATOM 2460 O O . PHE A 1 319 ? -45.46838 1.62813 39.92907 1.000 32.97897 346 PHE A O 1
ATOM 2468 N N . GLU A 1 320 ? -43.83779 0.62975 38.73669 1.000 33.99568 347 GLU A N 1
ATOM 2469 C CA . GLU A 1 320 ? -43.23711 0.11675 39.95188 1.000 35.39377 347 GLU A CA 1
ATOM 2470 C C . GLU A 1 320 ? -41.84115 0.69699 40.12651 1.000 39.44277 347 GLU A C 1
ATOM 2471 O O . GLU A 1 320 ? -41.27647 1.26089 39.17637 1.000 37.36303 347 GLU A O 1
ATOM 2477 N N . PRO A 1 321 ? -41.21236 0.46109 41.28977 1.000 43.13371 348 PRO A N 1
ATOM 2478 C CA . PRO A 1 321 ? -40.70445 1.57144 42.08061 1.000 40.35887 348 PRO A CA 1
ATOM 2479 C C . PRO A 1 321 ? -41.74192 2.68052 42.06648 1.000 39.37371 348 PRO A C 1
ATOM 2480 O O . PRO A 1 321 ? -41.56930 3.71470 41.41298 1.000 38.98838 348 PRO A O 1
ATOM 2484 N N . PHE A 1 322 ? -42.85902 2.43226 42.76344 1.000 35.17307 349 PHE A N 1
ATOM 2485 C CA . PHE A 1 322 ? -44.03355 3.29285 42.65424 1.000 35.93324 349 P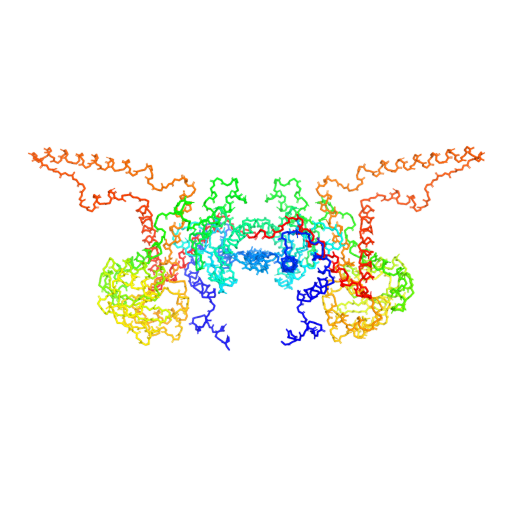HE A CA 1
ATOM 2486 C C . PHE A 1 322 ? -43.78416 4.66497 43.26430 1.000 36.52952 349 PHE A C 1
ATOM 2487 O O . PHE A 1 322 ? -44.28887 5.67408 42.75674 1.000 34.70270 349 PHE A O 1
ATOM 2495 N N . GLY A 1 323 ? -42.99727 4.72629 44.33791 1.000 37.05713 350 GLY A N 1
ATOM 2496 C CA . GLY A 1 323 ? -42.58364 5.99480 44.90304 1.000 34.63004 350 GLY A CA 1
ATOM 2497 C C . GLY A 1 323 ? -41.61187 6.78302 44.05390 1.000 34.52570 350 GLY A C 1
ATOM 2498 O O . GLY A 1 323 ? -41.16300 7.84831 44.48750 1.000 35.23415 350 GLY A O 1
ATOM 2499 N N . ASP A 1 324 ? -41.28622 6.30047 42.85396 1.000 33.89772 351 ASP A N 1
ATOM 2500 C CA . ASP A 1 324 ? -40.33888 6.96159 41.96500 1.000 35.02171 351 ASP A CA 1
ATOM 2501 C C . ASP A 1 324 ? -40.98172 7.58005 40.72877 1.000 29.47904 351 ASP A C 1
ATOM 2502 O O . ASP A 1 324 ? -40.25309 8.09744 39.87419 1.000 31.71190 351 ASP A O 1
ATOM 2507 N N . LEU A 1 325 ? -42.31504 7.52928 40.59756 1.000 29.75672 352 LEU A N 1
ATOM 2508 C CA . LEU A 1 325 ? -42.95954 8.09596 39.41453 1.000 29.88377 352 LEU A CA 1
ATOM 2509 C C . LEU A 1 325 ? -42.70465 9.59229 39.30252 1.000 29.22640 352 LEU A C 1
ATOM 2510 O O . LEU A 1 325 ? -42.55087 10.10661 38.19223 1.000 31.18156 352 LEU A O 1
ATOM 2515 N N . ILE A 1 326 ? -42.61993 10.30339 40.43325 1.000 31.16393 353 ILE A N 1
ATOM 2516 C CA . ILE A 1 326 ? -42.40473 11.75297 40.40177 1.000 30.09259 353 ILE A CA 1
ATOM 2517 C C . ILE A 1 326 ? -41.02806 12.14922 39.89007 1.000 29.77404 353 ILE A C 1
ATOM 2518 O O . ILE A 1 326 ? -40.76897 13.34289 39.70517 1.000 29.27492 353 ILE A O 1
ATOM 2523 N N . TYR A 1 327 ? -40.12380 11.19350 39.67429 1.000 31.54704 354 TYR A N 1
ATOM 2524 C CA . TYR A 1 327 ? -38.83464 11.50508 39.07011 1.000 29.44079 354 TYR A CA 1
ATOM 2525 C C . TYR A 1 327 ? -38.83049 11.28778 37.56438 1.000 32.15158 354 TYR A C 1
ATOM 2526 O O . TYR A 1 327 ? -37.87121 11.68152 36.88913 1.000 31.38916 354 TYR A O 1
ATOM 2535 N N . GLU A 1 328 ? -39.87502 10.67335 37.02684 1.000 31.46509 355 GLU A N 1
ATOM 2536 C CA . GLU A 1 328 ? -39.95194 10.44705 35.59829 1.000 31.59618 355 GLU A CA 1
ATOM 2537 C C . GLU A 1 328 ? -40.11568 11.77642 34.87598 1.000 32.08906 355 GLU A C 1
ATOM 2538 O O . GLU A 1 328 ? -40.63226 12.75199 35.43120 1.000 30.05699 355 GLU A O 1
ATOM 2544 N N . ALA A 1 329 ? -39.65807 11.81078 33.62637 1.000 31.90319 356 ALA A N 1
ATOM 2545 C CA . ALA A 1 329 ? -39.75101 13.02665 32.84044 1.000 31.48083 356 ALA A CA 1
ATOM 2546 C C . ALA A 1 329 ? -41.20899 13.37820 32.57079 1.000 33.31284 356 ALA A C 1
ATOM 2547 O O . ALA A 1 329 ? -42.03840 12.51629 32.25805 1.000 32.08765 356 ALA A O 1
ATOM 2549 N N . CYS A 1 330 ? -41.51832 14.65714 32.73284 1.000 32.15321 357 CYS A N 1
ATOM 2550 C CA . CYS A 1 330 ? -42.82823 15.20930 32.44160 1.000 28.76992 357 CYS A CA 1
ATOM 2551 C C . CYS A 1 330 ? -42.64094 16.70150 32.27019 1.000 28.06057 357 CYS A C 1
ATOM 2552 O O . CYS A 1 330 ? -41.60400 17.26098 32.63470 1.000 29.23251 357 CYS A O 1
ATOM 2555 N N . ASP A 1 331 ? -43.65515 17.33607 31.69943 1.000 28.94388 358 ASP A N 1
ATOM 2556 C CA . ASP A 1 331 ? -43.63120 18.78468 31.54806 1.000 28.19643 358 ASP A CA 1
ATOM 2557 C C . ASP A 1 331 ? -43.98827 19.45999 32.86394 1.000 26.51399 358 ASP A C 1
ATOM 2558 O O . ASP A 1 331 ? -43.35070 20.43669 33.26632 1.000 25.07948 358 ASP A O 1
ATOM 2563 N N . ILE A 1 332 ? -44.98910 18.91753 33.55301 1.000 28.79644 359 ILE A N 1
ATOM 2564 C CA . ILE A 1 332 ? -45.53425 19.48353 34.77751 1.000 25.74097 359 ILE A CA 1
ATOM 2565 C C . ILE A 1 332 ? -45.61307 18.38729 35.82103 1.000 26.44481 359 ILE A C 1
ATOM 2566 O O . ILE A 1 332 ? -46.18105 17.31783 35.56278 1.000 25.78723 359 ILE A O 1
ATOM 2571 N N . LEU A 1 333 ? -45.06142 18.65463 36.99834 1.000 24.36380 360 LEU A N 1
ATOM 2572 C CA . LEU A 1 333 ? -45.23856 17.78640 38.14828 1.000 25.61980 360 LEU A CA 1
ATOM 2573 C C . LEU A 1 333 ? -46.09662 18.52879 39.15967 1.000 24.74388 360 LEU A C 1
ATOM 2574 O O . LEU A 1 333 ? -45.76692 19.65220 39.54682 1.000 23.02265 360 LEU A O 1
ATOM 2579 N N . VAL A 1 334 ? -47.19552 17.90519 39.57147 1.000 24.80288 361 VAL A N 1
ATOM 2580 C CA . VAL A 1 334 ? -48.10361 18.51313 40.53769 1.000 25.40907 361 VAL A CA 1
ATOM 2581 C C . VAL A 1 334 ? -48.03263 17.74655 41.85761 1.000 24.48347 361 VAL A C 1
ATOM 2582 O O . VAL A 1 334 ? -48.75924 16.75752 42.04680 1.000 23.56146 361 VAL A O 1
ATOM 2586 N N . PRO A 1 335 ? -47.17029 18.14656 42.79223 1.000 22.94777 362 PRO A N 1
ATOM 2587 C CA . PRO A 1 335 ? -47.17340 17.50247 44.11029 1.000 25.92635 362 PRO A CA 1
ATOM 2588 C C . PRO A 1 335 ? -48.43405 17.88415 44.87195 1.000 25.55808 362 PRO A C 1
ATOM 2589 O O . PRO A 1 335 ? -48.70245 19.06130 45.11287 1.000 25.35733 362 PRO A O 1
ATOM 2593 N N . ALA A 1 336 ? -49.22834 16.88030 45.21549 1.000 26.64486 363 ALA A N 1
ATOM 2594 C CA . ALA A 1 336 ? -50.53522 17.08668 45.81857 1.000 28.86594 363 ALA A CA 1
ATOM 2595 C C . ALA A 1 336 ? -50.71954 16.16565 47.01221 1.000 30.58512 363 ALA A C 1
ATOM 2596 O O . ALA A 1 336 ? -51.81059 15.64139 47.25408 1.000 30.77600 363 ALA A O 1
ATOM 2598 N N . ALA A 1 337 ? -49.65148 15.95861 47.78248 1.000 31.83209 364 ALA A N 1
ATOM 2599 C CA . ALA A 1 337 ? -49.71653 15.07464 48.93913 1.000 34.58308 364 ALA A CA 1
ATOM 2600 C C . ALA A 1 337 ? -49.24488 15.81278 50.18186 1.000 36.53430 364 ALA A C 1
ATOM 2601 O O . ALA A 1 337 ? -49.84448 16.82221 50.56494 1.000 36.82966 364 ALA A O 1
ATOM 2603 N N . CYS A 1 338 ? -48.17403 15.33189 50.81117 1.000 39.66759 365 CYS A N 1
ATOM 2604 C CA . CYS A 1 338 ? -47.67846 15.93231 52.04165 1.000 40.55963 365 CYS A CA 1
ATOM 2605 C C . CYS A 1 338 ? -46.53443 16.89680 51.76916 1.000 34.46026 365 CYS A C 1
ATOM 2606 O O . CYS A 1 338 ? -45.95353 16.93998 50.68175 1.000 31.93203 365 CYS A O 1
ATOM 2609 N N . GLU A 1 339 ? -46.24084 17.68333 52.79559 1.000 34.48527 366 GLU A N 1
ATOM 2610 C CA . GLU A 1 339 ? -45.15507 18.64475 52.81232 1.000 32.43050 366 GLU A CA 1
ATOM 2611 C C . GLU A 1 339 ? -43.81247 17.95085 52.63325 1.000 30.95137 366 GLU A C 1
ATOM 2612 O O . GLU A 1 339 ? -43.67922 16.74344 52.84670 1.000 32.44710 366 GLU A O 1
ATOM 2618 N N . LYS A 1 340 ? -42.80436 18.74556 52.25930 1.000 30.26754 367 LYS A N 1
ATOM 2619 C CA . LYS A 1 340 ? -41.40757 18.29380 52.17716 1.000 30.12005 367 LYS A CA 1
ATOM 2620 C C . LYS A 1 340 ? -41.27746 17.02552 51.34038 1.000 32.46836 367 LYS A C 1
ATOM 2621 O O . LYS A 1 340 ? -40.48622 16.13080 51.64164 1.000 34.97021 367 LYS A O 1
ATOM 2627 N N . ALA A 1 341 ? -42.07544 16.94304 50.27496 1.000 33.13110 368 ALA A N 1
ATOM 2628 C CA . ALA A 1 341 ? -41.98506 15.79905 49.37744 1.000 30.92358 368 ALA A CA 1
ATOM 2629 C C . ALA A 1 341 ? -40.74515 15.89435 48.50136 1.000 33.21664 368 ALA A C 1
ATOM 2630 O O . ALA A 1 341 ? -40.12468 14.87403 48.17269 1.000 32.52468 368 ALA A O 1
ATOM 2632 N N . ILE A 1 342 ? -40.38410 17.10749 48.10046 1.000 29.52966 369 ILE A N 1
ATOM 2633 C CA . ILE A 1 342 ? -39.14001 17.38199 47.39724 1.000 29.34466 369 ILE A CA 1
ATOM 2634 C C . ILE A 1 342 ? -38.19249 18.00211 48.40367 1.000 30.13258 369 ILE A C 1
ATOM 2635 O O . ILE A 1 342 ? -38.51989 19.01787 49.03016 1.000 28.35291 369 ILE A O 1
ATOM 2640 N N . HIS A 1 343 ? -37.02819 17.38675 48.57417 1.000 29.93873 370 HIS A N 1
ATOM 2641 C CA . HIS A 1 343 ? -36.09353 17.80188 49.60555 1.000 31.93834 370 HIS A CA 1
ATOM 2642 C C . HIS A 1 343 ? -34.68667 17.73306 49.04354 1.000 31.94630 370 HIS A C 1
ATOM 2643 O O . HIS A 1 343 ? -34.48031 17.41516 47.86878 1.000 33.18537 370 HIS A O 1
ATOM 2650 N N . LYS A 1 344 ? -33.72033 18.04154 49.90901 1.000 31.96251 371 LYS A N 1
ATOM 2651 C CA . LYS A 1 344 ? -32.31761 18.09764 49.51471 1.000 34.77030 371 LYS A CA 1
ATOM 2652 C C . LYS A 1 344 ? -31.85835 16.79971 48.84740 1.000 35.80632 371 LYS A C 1
ATOM 2653 O O . LYS A 1 344 ? -31.12179 16.82660 47.85561 1.000 33.36367 371 LYS A O 1
ATOM 2659 N N . GLU A 1 345 ? -32.30392 15.65466 49.36358 1.000 36.29915 372 GLU A N 1
ATOM 2660 C CA . GLU A 1 345 ? -31.77853 14.35836 48.94721 1.000 36.60937 372 GLU A CA 1
ATOM 2661 C C . GLU A 1 345 ? -32.38489 13.82130 47.65530 1.000 37.55010 372 GLU A C 1
ATOM 2662 O O . GLU A 1 345 ? -31.88875 12.81410 47.13939 1.000 39.25424 372 GLU A O 1
ATOM 2668 N N . ASN A 1 346 ? -33.42837 14.44746 47.10635 1.000 36.72742 373 ASN A N 1
ATOM 2669 C CA . ASN A 1 346 ? -34.04652 13.92813 45.89448 1.000 33.30960 373 ASN A CA 1
ATOM 2670 C C . ASN A 1 346 ? -34.30478 14.97780 44.82356 1.000 35.41270 373 ASN A C 1
ATOM 2671 O O . ASN A 1 346 ? -34.71429 14.60788 43.71762 1.000 33.29838 373 ASN A O 1
ATOM 2676 N N . ALA A 1 347 ? -34.05121 16.26226 45.10358 1.000 35.57193 374 ALA A N 1
ATOM 2677 C CA . ALA A 1 347 ? -34.39483 17.33243 44.16489 1.000 33.63890 374 ALA A CA 1
ATOM 2678 C C . ALA A 1 347 ? -33.82112 17.08871 42.76899 1.000 33.81299 374 ALA A C 1
ATOM 2679 O O . ALA A 1 347 ? -34.51207 17.29966 41.76243 1.000 32.35644 374 ALA A O 1
ATOM 2681 N N . GLY A 1 348 ? -32.56093 16.64763 42.68569 1.000 36.05459 375 GLY A N 1
ATOM 2682 C CA . GLY A 1 348 ? -31.89823 16.46119 41.39972 1.000 34.51565 375 GLY A CA 1
ATOM 2683 C C . GLY A 1 348 ? -32.56475 15.44881 40.48247 1.000 35.46324 375 GLY A C 1
ATOM 2684 O O . GLY A 1 348 ? -32.41709 15.54363 39.25792 1.000 34.36436 375 GLY A O 1
ATOM 2685 N N . ARG A 1 349 ? -33.30692 14.48447 41.04280 1.000 36.01194 376 ARG A N 1
ATOM 2686 C CA . ARG A 1 349 ? -34.03582 13.49157 40.25541 1.000 35.40174 376 ARG A CA 1
ATOM 2687 C C . ARG A 1 349 ? -35.35478 14.00535 39.68280 1.000 31.99544 376 ARG A C 1
ATOM 2688 O O . ARG A 1 349 ? -35.98748 13.27897 38.90681 1.000 33.52214 376 ARG A O 1
ATOM 2696 N N . ILE A 1 350 ? -35.79415 15.21046 40.04883 1.000 33.93285 377 ILE A N 1
ATOM 2697 C CA . ILE A 1 350 ? -36.98100 15.78897 39.42372 1.000 31.10989 377 ILE A CA 1
ATOM 2698 C C . ILE A 1 350 ? -36.62629 16.21109 38.00990 1.000 32.49687 377 ILE A C 1
ATOM 2699 O O . ILE A 1 350 ? -35.68808 16.98903 37.79704 1.000 33.26253 377 ILE A O 1
ATOM 2704 N N . GLN A 1 351 ? -37.38054 15.70312 37.04078 1.000 31.64387 378 GLN A N 1
ATOM 2705 C CA . GLN A 1 351 ? -37.20221 16.06171 35.64884 1.000 31.33178 378 GLN A CA 1
ATOM 2706 C C . GLN A 1 351 ? -38.30095 16.99016 35.16404 1.000 33.83822 378 GLN A C 1
ATOM 2707 O O . GLN A 1 351 ? -38.24634 17.44952 34.01483 1.000 33.99267 378 GLN A O 1
ATOM 2713 N N . ALA A 1 352 ? -39.29945 17.27917 36.00557 1.000 32.29686 379 ALA A N 1
ATOM 2714 C CA . ALA A 1 352 ? -40.35272 18.20737 35.60778 1.000 29.53887 379 ALA A CA 1
ATOM 2715 C C . ALA A 1 352 ? -39.77829 19.58912 35.32384 1.000 29.86331 379 ALA A C 1
ATOM 2716 O O . ALA A 1 352 ? -38.90833 20.08692 36.04774 1.000 31.39698 379 ALA A O 1
ATOM 2718 N N . LYS A 1 353 ? -40.26339 20.20391 34.24362 1.000 31.06059 380 LYS A N 1
ATOM 2719 C CA . LYS A 1 353 ? -39.89147 21.58169 33.96248 1.000 30.89066 380 LYS A CA 1
ATOM 2720 C C . LYS A 1 353 ? -40.68758 22.55900 34.81409 1.000 30.18020 380 LYS A C 1
ATOM 2721 O O . LYS A 1 353 ? -40.18069 23.63274 35.14346 1.000 28.83039 380 LYS A O 1
ATOM 2727 N N . ILE A 1 354 ? -41.92367 22.20780 35.17849 1.000 30.65184 381 ILE A N 1
ATOM 2728 C CA . ILE A 1 354 ? -42.78167 23.04343 36.01246 1.000 26.40958 381 ILE A CA 1
ATOM 2729 C C . ILE A 1 354 ? -43.27052 22.19678 37.18113 1.000 26.04542 381 ILE A C 1
ATOM 2730 O O . ILE A 1 354 ? -43.74939 21.07694 36.98024 1.000 26.93018 381 ILE A O 1
ATOM 2735 N N . ILE A 1 355 ? -43.09818 22.70261 38.40239 1.000 27.57066 382 ILE A N 1
ATOM 2736 C CA . ILE A 1 355 ? -43.68060 22.11382 39.60616 1.000 24.51692 382 ILE A CA 1
ATOM 2737 C C . ILE A 1 355 ? -44.77513 23.06402 40.07761 1.000 22.40031 382 ILE A C 1
ATOM 2738 O O . ILE A 1 355 ? -44.51556 24.24734 40.30879 1.000 22.93092 382 ILE A O 1
ATOM 2743 N N . ALA A 1 356 ? -46.00159 22.56999 40.18577 1.000 24.00376 383 ALA A N 1
ATOM 2744 C CA . ALA A 1 356 ? -47.11767 23.37109 40.68298 1.000 21.89325 383 ALA A CA 1
ATOM 2745 C C . ALA A 1 356 ? -47.46560 22.83970 42.06477 1.000 24.56394 383 ALA A C 1
ATOM 2746 O O . ALA A 1 356 ? -48.03659 21.74933 42.18740 1.000 24.89292 383 ALA A O 1
ATOM 2748 N N . GLU A 1 357 ? -47.11194 23.60471 43.10287 1.000 24.70543 384 GLU A N 1
ATOM 2749 C CA . GLU A 1 357 ? -47.21078 23.15338 44.49123 1.000 24.45207 384 GLU A CA 1
ATOM 2750 C C . GLU A 1 357 ? -48.67378 23.17621 44.92239 1.000 25.13494 384 GLU A C 1
ATOM 2751 O O . GLU A 1 357 ? -49.15047 24.09366 45.59633 1.000 24.19023 384 GLU A O 1
ATOM 2757 N N . ALA A 1 358 ? -49.39996 22.13198 44.52897 1.000 24.51269 385 ALA A N 1
ATOM 2758 C CA . ALA A 1 358 ? -50.78076 22.00153 44.97801 1.000 25.90878 385 ALA A CA 1
ATOM 2759 C C . ALA A 1 358 ? -50.85512 21.74319 46.47735 1.000 27.13692 385 ALA A C 1
ATOM 2760 O O . ALA A 1 358 ? -51.79779 22.19751 47.13758 1.000 29.60309 385 ALA A O 1
ATOM 2762 N N . ALA A 1 359 ? -49.87238 21.03714 47.03171 1.000 27.10525 386 ALA A N 1
ATOM 2763 C CA . ALA A 1 359 ? -49.81462 20.78306 48.46276 1.000 27.88713 386 ALA A CA 1
ATOM 2764 C C . ALA A 1 359 ? -49.14078 21.94631 49.18509 1.000 26.33055 386 ALA A C 1
ATOM 2765 O O . ALA A 1 359 ? -48.47318 22.78435 48.58054 1.000 25.77163 386 ALA A O 1
ATOM 2767 N N . ASN A 1 360 ? -49.31852 21.98172 50.49748 1.000 25.40064 387 ASN A N 1
ATOM 2768 C CA . ASN A 1 360 ? -48.63466 22.96371 51.32480 1.000 24.88645 387 ASN A CA 1
ATOM 2769 C C . ASN A 1 360 ? -47.20897 22.50631 51.61484 1.000 27.11487 387 ASN A C 1
ATOM 2770 O O . ASN A 1 360 ? -46.98784 21.37628 52.06235 1.000 28.61433 387 ASN A O 1
ATOM 2775 N N . GLY A 1 361 ? -46.24641 23.38386 51.34935 1.000 24.06731 388 GLY A N 1
ATOM 2776 C CA . GLY A 1 361 ? -44.85319 23.12530 51.61307 1.000 26.08920 388 GLY A CA 1
ATOM 2777 C C . GLY A 1 361 ? -44.30184 21.81698 51.07672 1.000 26.42558 388 GLY A C 1
ATOM 2778 O O . GLY A 1 361 ? -43.59168 21.10919 51.79117 1.000 28.04021 388 GLY A O 1
ATOM 2779 N N . PRO A 1 362 ? -44.58132 21.46756 49.81151 1.000 26.36326 389 PRO A N 1
ATOM 2780 C CA . PRO A 1 362 ? -43.99696 20.22776 49.27174 1.000 27.36743 389 PRO A CA 1
ATOM 2781 C C . PRO A 1 362 ? -42.51122 20.31727 48.98527 1.000 27.42116 389 PRO A C 1
ATOM 2782 O O . PRO A 1 362 ? -41.86329 19.26728 48.90405 1.000 30.21964 389 PRO A O 1
ATOM 2786 N N . THR A 1 363 ? -41.94628 21.51454 48.82701 1.000 26.87369 390 THR A N 1
ATOM 2787 C CA . THR A 1 363 ? -40.55315 21.68603 48.42426 1.000 25.81602 390 THR A CA 1
ATOM 2788 C C . THR A 1 363 ? -39.80620 22.39453 49.54000 1.000 27.10921 390 THR A C 1
ATOM 2789 O O . THR A 1 363 ? -40.11841 23.54825 49.85460 1.000 26.37759 390 THR A O 1
ATOM 2793 N N . THR A 1 364 ? -38.81139 21.71459 50.11922 1.000 28.76884 391 THR A N 1
ATOM 2794 C CA . THR A 1 364 ? -38.02431 22.30729 51.19120 1.000 27.37077 391 THR A CA 1
ATOM 2795 C C . THR A 1 364 ? -37.11280 23.39278 50.63330 1.000 27.32433 391 THR A C 1
ATOM 2796 O O . THR A 1 364 ? -36.84287 23.43375 49.43088 1.000 28.33844 391 THR A O 1
ATOM 2800 N N . PRO A 1 365 ? -36.64262 24.30320 51.49514 1.000 29.09149 392 PRO A N 1
ATOM 2801 C CA . PRO A 1 365 ? -35.70840 25.33095 51.02021 1.000 28.13204 392 PRO A CA 1
ATOM 2802 C C . PRO A 1 365 ? -34.45318 24.75600 50.39591 1.000 27.82719 392 PRO A C 1
ATOM 2803 O O . PRO A 1 365 ? -33.93478 25.32718 49.43066 1.000 29.02526 392 PRO A O 1
ATOM 2807 N N . ALA A 1 366 ? -33.94164 23.63983 50.92523 1.000 29.59773 393 ALA A N 1
ATOM 2808 C CA . ALA A 1 366 ? -32.79021 22.98890 50.30327 1.000 30.62596 393 ALA A CA 1
ATOM 2809 C C . ALA A 1 366 ? -33.09303 22.61259 48.86007 1.000 28.87352 393 ALA A C 1
ATOM 2810 O O . ALA A 1 366 ? -32.32111 22.93252 47.94947 1.000 28.98532 393 ALA A O 1
ATOM 2812 N N . ALA A 1 367 ? -34.23964 21.95703 48.62963 1.000 30.22626 394 ALA A N 1
ATOM 2813 C CA . ALA A 1 367 ? -34.61421 21.54681 47.27846 1.000 27.33438 394 ALA A CA 1
ATOM 2814 C C . ALA A 1 367 ? -34.94098 22.74343 46.39547 1.000 27.88224 394 ALA A C 1
ATOM 2815 O O . ALA A 1 367 ? -34.55332 22.77633 45.22197 1.000 28.67113 394 ALA A O 1
ATOM 2817 N N . ASP A 1 368 ? -35.67898 23.72330 46.93174 1.000 29.52473 395 ASP A N 1
ATOM 2818 C CA . ASP A 1 368 ? -35.96365 24.95657 46.19685 1.000 28.21893 395 ASP A CA 1
ATOM 2819 C C . ASP A 1 368 ? -34.67431 25.59871 45.68584 1.000 30.47253 395 ASP A C 1
ATOM 2820 O O . ASP A 1 368 ? -34.60156 26.05789 44.53664 1.000 29.02362 395 ASP A O 1
ATOM 2825 N N . LYS A 1 369 ? -33.63298 25.61223 46.52014 1.000 30.89787 396 LYS A N 1
ATOM 2826 C CA . LYS A 1 369 ? -32.35727 26.17629 46.09474 1.000 32.66809 396 LYS A CA 1
ATOM 2827 C C . LYS A 1 369 ? -31.70066 25.30056 45.02526 1.000 35.21814 396 LYS A C 1
ATOM 2828 O O . LYS A 1 369 ? -31.25770 25.80124 43.98180 1.000 32.97094 396 LYS A O 1
ATOM 2834 N N . ILE A 1 370 ? -31.65869 23.98242 45.25628 1.000 33.88488 397 ILE A N 1
ATOM 2835 C CA . ILE A 1 370 ? -31.06427 23.06055 44.28645 1.000 31.73646 397 ILE A CA 1
ATOM 2836 C C . ILE A 1 370 ? -31.68171 23.24790 42.89837 1.000 34.09268 397 ILE A C 1
ATOM 2837 O O . ILE A 1 370 ? -30.97689 23.24904 41.87910 1.000 34.92236 397 ILE A O 1
ATOM 2842 N N . LEU A 1 371 ? -33.00543 23.43888 42.83268 1.000 33.59737 398 LEU A N 1
ATOM 2843 C CA . LEU A 1 371 ? -33.68623 23.52802 41.53966 1.000 30.95496 398 LEU A CA 1
ATOM 2844 C C . LEU A 1 371 ? -33.60020 24.92016 40.91713 1.000 30.72981 398 LEU A C 1
ATOM 2845 O O . LEU A 1 371 ? -33.68176 25.05612 39.68947 1.000 30.20519 398 LEU A O 1
ATOM 2850 N N . LEU A 1 372 ? -33.45393 25.96287 41.73471 1.000 31.35586 399 LEU A N 1
ATOM 2851 C CA . LEU A 1 372 ? -33.25733 27.29790 41.18359 1.000 31.63203 399 LEU A CA 1
ATOM 2852 C C . LEU A 1 372 ? -31.90419 27.41812 40.48848 1.000 34.96352 399 LEU A C 1
ATOM 2853 O O . LEU A 1 372 ? -31.80079 28.03648 39.41951 1.000 33.45546 399 LEU A O 1
ATOM 2858 N N . GLU A 1 373 ? -30.85395 26.84073 41.08403 1.000 33.34895 400 GLU A N 1
ATOM 2859 C CA . GLU A 1 373 ? -29.52353 26.93529 40.48715 1.000 36.25294 400 GLU A CA 1
ATOM 2860 C C . GLU A 1 373 ? -29.43923 26.16449 39.18087 1.000 35.05090 400 GLU A C 1
ATOM 2861 O O . GLU A 1 373 ? -28.64820 26.52573 38.30520 1.000 36.39016 400 GLU A O 1
ATOM 2867 N N . ARG A 1 374 ? -30.24555 25.10985 39.02742 1.000 33.05038 401 ARG A N 1
ATOM 2868 C CA . ARG A 1 374 ? -30.23338 24.35529 37.77988 1.000 32.44812 401 ARG A CA 1
ATOM 2869 C C . ARG A 1 374 ? -30.69181 25.20897 36.60835 1.000 34.61082 401 ARG A C 1
ATOM 2870 O O . ARG A 1 374 ? -30.25218 24.98897 35.47751 1.000 38.30796 401 ARG A O 1
ATOM 2878 N N . GLY A 1 375 ? -31.56712 26.18434 36.85404 1.000 34.82800 402 GLY A N 1
ATOM 2879 C CA . GLY A 1 375 ? -31.96313 27.13851 35.84109 1.000 29.65632 402 GLY A CA 1
ATOM 2880 C C . GLY A 1 375 ? -33.06774 26.68555 34.91695 1.000 31.07998 402 GLY A C 1
ATOM 2881 O O . GLY A 1 375 ? -33.45989 27.45205 34.02748 1.000 32.62665 402 GLY A O 1
ATOM 2882 N N . ASN A 1 376 ? -33.59827 25.47279 35.09488 1.000 33.53915 403 ASN A N 1
ATOM 2883 C CA . ASN A 1 376 ? -34.53978 24.91733 34.12993 1.000 33.07625 403 ASN A CA 1
ATOM 2884 C C . ASN A 1 376 ? -35.82930 24.43437 34.78217 1.000 32.74563 403 ASN A C 1
ATOM 2885 O O . ASN A 1 376 ? -36.51049 23.57547 34.21446 1.000 32.49985 403 ASN A O 1
ATOM 2890 N N . CYS A 1 377 ? -36.17509 24.94556 35.96353 1.000 32.28988 404 CYS A N 1
ATOM 2891 C CA . CYS A 1 377 ? -37.36315 24.49463 36.67788 1.000 30.33699 404 CYS A CA 1
ATOM 2892 C C . CYS A 1 377 ? -38.12829 25.70370 37.18351 1.000 30.82347 404 CYS A C 1
ATOM 2893 O O . CYS A 1 377 ? -37.57307 26.53413 37.91181 1.000 30.14594 404 CYS A O 1
ATOM 2896 N N . LEU A 1 378 ? -39.39641 25.79560 36.79976 1.000 29.46425 405 LEU A N 1
ATOM 2897 C CA . LEU A 1 378 ? -40.29148 26.84894 37.26227 1.000 27.72531 405 LEU A CA 1
ATOM 2898 C C . LEU A 1 378 ? -41.21896 26.26036 38.32124 1.000 27.77246 405 LEU A C 1
ATOM 2899 O O . LEU A 1 378 ? -42.07491 25.41838 38.01554 1.000 25.89404 405 LEU A O 1
ATOM 2904 N N . ILE A 1 379 ? -41.03045 26.68546 39.56894 1.000 27.98952 406 ILE A N 1
ATOM 2905 C CA . ILE A 1 379 ? -41.87491 26.28023 40.68624 1.000 26.02340 406 ILE A CA 1
ATOM 2906 C C . ILE A 1 379 ? -42.93597 27.35654 40.86842 1.000 24.52272 406 ILE A C 1
ATOM 2907 O O . ILE A 1 379 ? -42.61047 28.52767 41.09582 1.000 24.57800 406 ILE A O 1
ATOM 2912 N N . ILE A 1 380 ? -44.20191 26.98095 40.75853 1.000 24.34056 407 ILE A N 1
ATOM 2913 C CA . ILE A 1 380 ? -45.30563 27.88666 41.06358 1.000 22.06546 407 ILE A CA 1
ATOM 2914 C C . ILE A 1 380 ? -45.67390 27.68824 42.53088 1.000 23.11344 407 ILE A C 1
ATOM 2915 O O . ILE A 1 380 ? -46.07867 26.57976 42.91201 1.000 22.38382 407 ILE A O 1
ATOM 2920 N N . PRO A 1 381 ? -45.53007 28.70792 43.37909 1.000 24.22119 408 PRO A N 1
ATOM 2921 C CA . PRO A 1 381 ? -45.48184 28.47815 44.82452 1.000 22.19652 408 PRO A CA 1
ATOM 2922 C C . PRO A 1 381 ? -46.84244 28.18107 45.43091 1.000 21.45862 408 PRO A C 1
ATOM 2923 O O . PRO A 1 381 ? -47.87305 28.68756 44.98318 1.000 22.28220 408 PRO A O 1
ATOM 2927 N N . ASP A 1 382 ? -46.80982 27.37694 46.49943 1.000 21.16669 409 ASP A N 1
ATOM 2928 C CA . ASP A 1 382 ? -48.02754 26.91647 47.15454 1.000 21.43474 409 ASP A CA 1
ATOM 2929 C C . ASP A 1 382 ? -48.94115 28.07463 47.53440 1.000 21.48750 409 ASP A C 1
ATOM 2930 O O . ASP A 1 382 ? -50.13706 28.06431 47.21787 1.000 20.53084 409 ASP A O 1
ATOM 2935 N N . MET A 1 383 ? -48.40089 29.08765 48.21989 1.000 21.59649 410 MET A N 1
ATOM 2936 C CA . MET A 1 383 ? -49.29135 30.09543 48.78419 1.000 21.02201 410 MET A CA 1
ATOM 2937 C C . MET A 1 383 ? -49.97577 30.93314 47.70865 1.000 20.70298 410 MET A C 1
ATOM 2938 O O . MET A 1 383 ? -50.94161 31.64160 48.01540 1.000 20.89131 410 MET A O 1
ATOM 2943 N N . TYR A 1 384 ? -49.56609 30.81261 46.44791 1.000 20.97327 411 TYR A N 1
ATOM 2944 C CA . TYR A 1 384 ? -50.35243 31.36338 45.34436 1.000 21.53843 411 TYR A CA 1
ATOM 2945 C C . TYR A 1 384 ? -51.20852 30.29031 44.67606 1.000 19.53788 411 TYR A C 1
ATOM 2946 O O . TYR A 1 384 ? -52.43760 30.40757 44.60971 1.000 16.47627 411 TYR A O 1
ATOM 2955 N N . VAL A 1 385 ? -50.56910 29.22615 44.18065 1.000 19.09197 412 VAL A N 1
ATOM 2956 C CA . VAL A 1 385 ? -51.23011 28.32946 43.24194 1.000 19.73174 412 VAL A CA 1
ATOM 2957 C C . VAL A 1 385 ? -52.27910 27.43198 43.90281 1.000 19.58880 412 VAL A C 1
ATOM 2958 O O . VAL A 1 385 ? -53.21259 26.98201 43.22574 1.000 19.52285 412 VAL A O 1
ATOM 2962 N N . ASN A 1 386 ? -52.18490 27.15885 45.20669 1.000 20.12828 413 ASN A N 1
ATOM 2963 C CA . ASN A 1 386 ? -53.18127 26.31435 45.85993 1.000 21.16431 413 ASN A CA 1
ATOM 2964 C C . ASN A 1 386 ? -54.21094 27.12955 46.65312 1.000 22.09972 413 ASN A C 1
ATOM 2965 O O . ASN A 1 386 ? -54.88165 26.59215 47.54617 1.000 21.29485 413 ASN A O 1
ATOM 2970 N N . SER A 1 387 ? -54.37567 28.40669 46.31331 1.000 20.18563 414 SER A N 1
ATOM 2971 C CA . SER A 1 387 ? -55.24200 29.30921 47.05679 1.000 21.10546 414 SER A CA 1
ATOM 2972 C C . SER A 1 387 ? -56.60358 29.52713 46.39624 1.000 18.85493 414 SER A C 1
ATOM 2973 O O . SER A 1 387 ? -57.32673 30.45423 46.78154 1.000 17.51887 414 SER A O 1
ATOM 2976 N N . GLY A 1 388 ? -56.97065 28.69412 45.41644 1.000 19.45507 415 GLY A N 1
ATOM 2977 C CA . GLY A 1 388 ? -58.29619 28.78659 44.82237 1.000 16.63977 415 GLY A CA 1
ATOM 2978 C C . GLY A 1 388 ? -59.41015 28.49843 45.81205 1.000 16.73711 415 GLY A C 1
ATOM 2979 O O . GLY A 1 388 ? -60.47046 29.12447 45.75817 1.000 17.92737 415 GLY A O 1
ATOM 2980 N N . GLY A 1 389 ? -59.19049 27.56173 46.73112 1.000 17.36723 416 GLY A N 1
ATOM 2981 C CA . GLY A 1 389 ? -60.19670 27.28447 47.74218 1.000 17.77607 416 GLY A CA 1
ATOM 2982 C C . GLY A 1 389 ? -60.38045 28.42647 48.72150 1.000 17.08145 416 GLY A C 1
ATOM 2983 O O . GLY A 1 389 ? -61.50971 28.77685 49.06492 1.000 16.84284 416 GLY A O 1
ATOM 2984 N N . VAL A 1 390 ? -59.27602 29.00096 49.20531 1.000 17.09277 417 VAL A N 1
ATOM 2985 C CA . VAL A 1 390 ? -59.34598 30.19048 50.05560 1.000 16.75060 417 VAL A CA 1
ATOM 2986 C C . VAL A 1 390 ? -60.19327 31.27661 49.39657 1.000 15.01150 417 VAL A C 1
ATOM 2987 O O . VAL A 1 390 ? -61.03879 31.90541 50.03772 1.000 12.93637 417 VAL A O 1
ATOM 2991 N N . THR A 1 391 ? -59.96052 31.52752 48.10398 1.000 13.72522 418 THR A N 1
ATOM 2992 C CA . THR A 1 391 ? -60.74616 32.53052 47.39226 1.000 15.00576 418 THR A CA 1
ATOM 2993 C C . THR A 1 391 ? -62.23329 32.21232 47.44784 1.000 14.78942 418 THR A C 1
ATOM 2994 O O . THR A 1 391 ? -63.05223 33.07972 47.77232 1.000 12.75618 418 THR A O 1
ATOM 2998 N N . VAL A 1 392 ? -62.60361 30.97627 47.11715 1.000 14.03193 419 VAL A N 1
ATOM 2999 C CA . VAL A 1 392 ? -64.01683 30.62437 47.12741 1.000 12.71905 419 VAL A CA 1
ATOM 3000 C C . VAL A 1 392 ? -64.57181 30.62319 48.54823 1.000 13.00167 419 VAL A C 1
ATOM 3001 O O . VAL A 1 392 ? -65.75492 30.92554 48.75317 1.000 12.78221 419 VAL A O 1
ATOM 3005 N N . SER A 1 393 ? -63.74253 30.33458 49.55646 1.000 12.50100 420 SER A N 1
ATOM 3006 C CA . SER A 1 393 ? -64.25133 30.40541 50.92513 1.000 12.10518 420 SER A CA 1
ATOM 3007 C C . SER A 1 393 ? -64.58881 31.84191 51.30719 1.000 11.98294 420 SER A C 1
ATOM 3008 O O . SER A 1 393 ? -65.53557 32.07571 52.05853 1.000 12.20304 420 SER A O 1
ATOM 3011 N N . TYR A 1 394 ? -63.84452 32.81732 50.78437 1.000 11.86289 421 TYR A N 1
ATOM 3012 C CA . TYR A 1 394 ? -64.21017 34.21227 50.99157 1.000 13.14777 421 TYR A CA 1
ATOM 3013 C C . TYR A 1 394 ? -65.56826 34.49903 50.36878 1.000 12.64261 421 TYR A C 1
ATOM 3014 O O . TYR A 1 394 ? -66.40872 35.16137 50.98278 1.000 11.88741 421 TYR A O 1
ATOM 3023 N N . PHE A 1 395 ? -65.81498 33.96200 49.16569 1.000 11.40379 422 PHE A N 1
ATOM 3024 C CA . PHE A 1 395 ? -67.11882 34.10835 48.51980 1.000 11.10042 422 PHE A CA 1
ATOM 3025 C C . PHE A 1 395 ? -68.23030 33.44149 49.33081 1.000 11.20574 422 PHE A C 1
ATOM 3026 O O . PHE A 1 395 ? -69.33840 33.97657 49.42004 1.000 11.02008 422 PHE A O 1
ATOM 3034 N N . GLU A 1 396 ? -67.96357 32.26832 49.92244 1.000 10.20035 423 GLU A N 1
ATOM 3035 C CA . GLU A 1 396 ? -68.97305 31.63625 50.77257 1.000 12.42294 423 GLU A CA 1
ATOM 3036 C C . GLU A 1 396 ? -69.29134 32.49320 51.99778 1.000 12.40126 423 GLU A C 1
ATOM 3037 O O . GLU A 1 396 ? -70.45747 32.62384 52.38443 1.000 11.61604 423 GLU A O 1
ATOM 3043 N N . TRP A 1 397 ? -68.26972 33.08090 52.62822 1.000 12.95269 424 TRP A N 1
ATOM 3044 C CA . TRP A 1 397 ? -68.50062 33.98542 53.75728 1.000 10.71814 424 TRP A CA 1
ATOM 3045 C C . TRP A 1 397 ? -69.35137 35.18597 53.33766 1.000 11.08321 424 TRP A C 1
ATOM 3046 O O . TRP A 1 397 ? -70.31415 35.54777 54.02251 1.000 10.78285 424 TRP A O 1
ATOM 3057 N N . LEU A 1 398 ? -69.05335 35.77223 52.17800 1.000 11.80513 425 LEU A N 1
ATOM 3058 C CA . LEU A 1 398 ? -69.84697 36.89431 51.67648 1.000 11.31383 425 LEU A CA 1
ATOM 3059 C C . LEU A 1 398 ? -71.28959 36.48947 51.40053 1.000 12.20086 425 LEU A C 1
ATOM 3060 O O . LEU A 1 398 ? -72.21765 37.23785 51.71642 1.000 12.99023 425 LEU A O 1
ATOM 3065 N N . LYS A 1 399 ? -71.50289 35.31922 50.80667 1.000 12.47109 426 LYS A N 1
ATOM 3066 C CA . LYS A 1 399 ? -72.86286 34.83992 50.57026 1.000 12.99151 426 LYS A CA 1
ATOM 3067 C C . LYS A 1 399 ? -73.66891 34.76956 51.87219 1.000 13.14132 426 LYS A C 1
ATOM 3068 O O . LYS A 1 399 ? -74.84251 35.15859 51.91003 1.000 14.02692 426 LYS A O 1
ATOM 3074 N N . ASN A 1 400 ? -73.06248 34.26472 52.94847 1.000 12.88766 427 ASN A N 1
ATOM 3075 C CA . ASN A 1 400 ? -73.75101 34.20867 54.24338 1.000 12.06594 427 ASN A CA 1
ATOM 3076 C C . ASN A 1 400 ? -74.04445 35.60142 54.79612 1.000 13.49349 427 ASN A C 1
ATOM 3077 O O . ASN A 1 400 ? -75.12160 35.83555 55.35021 1.000 15.02779 427 ASN A O 1
ATOM 3082 N N . LEU A 1 401 ? -73.10509 36.54321 54.66957 1.000 12.69248 428 LEU A N 1
ATOM 3083 C CA . LEU A 1 401 ? -73.41165 37.92070 55.05636 1.000 12.64001 428 LEU A CA 1
ATOM 3084 C C . LEU A 1 401 ? -74.49776 38.54426 54.17757 1.000 14.48997 428 LEU A C 1
ATOM 3085 O O . LEU A 1 401 ? -75.27148 39.38299 54.66091 1.000 13.45361 428 LEU A O 1
ATOM 3090 N N . ASN A 1 402 ? -74.55796 38.16500 52.89243 1.000 13.23420 429 ASN A N 1
ATOM 3091 C CA . ASN A 1 402 ? -75.54285 38.71904 51.96088 1.000 14.06400 429 ASN A CA 1
ATOM 3092 C C . ASN A 1 402 ? -76.94320 38.14839 52.18007 1.000 13.87035 429 ASN A C 1
ATOM 3093 O O . ASN A 1 402 ? -77.92818 38.78259 51.77926 1.000 14.57926 429 ASN A O 1
ATOM 3098 N N . HIS A 1 403 ? -77.04405 36.93292 52.74428 1.000 13.38504 430 HIS A N 1
ATOM 3099 C CA . HIS A 1 403 ? -78.31369 36.23284 53.00847 1.000 13.36452 430 HIS A CA 1
ATOM 3100 C C . HIS A 1 403 ? -79.07949 35.91415 51.72603 1.000 13.27918 430 HIS A C 1
ATOM 3101 O O . HIS A 1 403 ? -80.30814 35.77717 51.71832 1.000 13.57798 430 HIS A O 1
ATOM 3108 N N . VAL A 1 404 ? -78.33851 35.73499 50.63515 1.000 13.04104 431 VAL A N 1
ATOM 3109 C CA . VAL A 1 404 ? -78.91876 35.39716 49.34272 1.000 13.19357 431 VAL A CA 1
ATOM 3110 C C . VAL A 1 404 ? -77.81015 34.77516 48.50275 1.000 13.59937 431 VAL A C 1
ATOM 3111 O O . VAL A 1 404 ? -76.62219 35.08542 48.67696 1.000 13.34447 431 VAL A O 1
ATOM 3115 N N . SER A 1 405 ? -78.19107 33.85653 47.62136 1.000 13.17617 432 SER A N 1
ATOM 3116 C CA . SER A 1 405 ? -77.20893 33.23414 46.75047 1.000 15.54069 432 SER A CA 1
ATOM 3117 C C . SER A 1 405 ? -76.91139 34.13873 45.55197 1.000 17.26992 432 SER A C 1
ATOM 3118 O O . SER A 1 405 ? -77.73082 34.97920 45.16399 1.000 15.62393 432 SER A O 1
ATOM 3121 N N . TYR A 1 406 ? -75.70195 34.00870 45.00630 1.000 14.11751 433 TYR A N 1
ATOM 3122 C CA . TYR A 1 406 ? -75.27803 34.88522 43.91790 1.000 15.74930 433 TYR A CA 1
ATOM 3123 C C . TYR A 1 406 ? -76.11220 34.63970 42.66784 1.000 16.02547 433 TYR A C 1
ATOM 3124 O O . TYR A 1 406 ? -76.34747 33.48842 42.28943 1.000 15.70925 433 TYR A O 1
ATOM 3133 N N . GLY A 1 407 ? -76.55384 35.73577 42.02409 1.000 15.75361 434 GLY A N 1
ATOM 3134 C CA . GLY A 1 407 ? -77.36347 35.68371 40.81427 1.000 16.77507 434 GLY A CA 1
ATOM 3135 C C . GLY A 1 407 ? -78.86943 35.60601 41.03157 1.000 18.21745 434 GLY A C 1
ATOM 3136 O O . GLY A 1 407 ? -79.62798 35.75115 40.06569 1.000 16.54089 434 GLY A O 1
ATOM 3137 N N . ARG A 1 408 ? -79.33092 35.39063 42.26787 1.000 17.29259 435 ARG A N 1
ATOM 3138 C CA . ARG A 1 408 ? -80.76571 35.24691 42.50507 1.000 16.23856 435 ARG A CA 1
ATOM 3139 C C . ARG A 1 408 ? -81.54209 36.44388 41.95886 1.000 15.98714 435 ARG A C 1
ATOM 3140 O O . ARG A 1 408 ? -82.65417 36.29438 41.42710 1.000 16.18449 435 ARG A O 1
ATOM 3148 N N . LEU A 1 409 ? -80.97816 37.64631 42.08872 1.000 14.21599 436 LEU A N 1
ATOM 3149 C CA . LEU A 1 409 ? -81.67253 38.84834 41.65262 1.000 16.75969 436 LEU A CA 1
ATOM 3150 C C . LEU A 1 409 ? -81.10775 39.43082 40.35969 1.000 15.77268 436 LEU A C 1
ATOM 3151 O O . LEU A 1 409 ? -81.38521 40.59031 40.04371 1.000 18.28764 436 LEU A O 1
ATOM 3156 N N . SER A 1 410 ? -80.33990 38.65729 39.59385 1.000 16.20562 437 SER A N 1
ATOM 3157 C CA . SER A 1 410 ? -79.78347 39.16957 38.34305 1.000 16.72479 437 SER A CA 1
ATOM 3158 C C . SER A 1 410 ? -79.90252 38.23137 37.15112 1.000 16.52621 437 SER A C 1
ATOM 3159 O O . SER A 1 410 ? -79.87950 38.72368 36.01933 1.000 16.95267 437 SER A O 1
ATOM 3162 N N . PHE A 1 411 ? -80.03023 36.91587 37.34838 1.000 16.47985 438 PHE A N 1
ATOM 3163 C CA . PHE A 1 411 ? -79.93838 35.98480 36.22127 1.000 16.91015 438 PHE A CA 1
ATOM 3164 C C . PHE A 1 411 ? -80.99233 36.27495 35.15880 1.000 17.61218 438 PHE A C 1
ATOM 3165 O O . PHE A 1 411 ? -80.66353 36.45675 33.97920 1.000 17.12490 438 PHE A O 1
ATOM 3173 N N . LYS A 1 412 ? -82.26728 36.33420 35.55826 1.000 16.09720 439 LYS A N 1
ATOM 3174 C CA . LYS A 1 412 ? -83.32904 36.60291 34.58905 1.000 16.79962 439 LYS A CA 1
ATOM 3175 C C . LYS A 1 412 ? -83.25398 38.02929 34.06482 1.000 17.42074 439 LYS A C 1
ATOM 3176 O O . LYS A 1 412 ? -83.43481 38.26272 32.86766 1.000 19.41762 439 LYS A O 1
ATOM 3182 N N . TYR A 1 413 ? -82.99617 38.99595 34.94213 1.000 17.13527 440 TYR A N 1
ATOM 3183 C CA . TYR A 1 413 ? -82.87201 40.38160 34.50264 1.000 16.84082 440 TYR A CA 1
ATOM 3184 C C . TYR A 1 413 ? -81.81933 40.53241 33.40489 1.000 18.03509 440 TYR A C 1
ATOM 3185 O O . TYR A 1 413 ? -82.06904 41.16793 32.37084 1.000 18.09524 440 TYR A O 1
ATOM 3194 N N . GLU A 1 414 ? -80.62724 39.95850 33.61395 1.000 16.61130 441 GLU A N 1
ATOM 3195 C CA . GLU A 1 414 ? -79.56835 40.08880 32.61624 1.000 19.92534 441 GLU A CA 1
ATOM 3196 C C . GLU A 1 414 ? -79.84881 39.24488 31.37831 1.000 19.93599 441 GLU A C 1
ATOM 3197 O O . GLU A 1 414 ? -79.48451 39.64492 30.27151 1.000 19.84080 441 GLU A O 1
ATOM 3203 N N . GLU A 1 415 ? -80.49462 38.08644 31.53433 1.000 18.56325 442 GLU A N 1
ATOM 3204 C CA . GLU A 1 415 ? -80.90147 37.31153 30.36878 1.000 19.01690 442 GLU A CA 1
ATOM 3205 C C . GLU A 1 415 ? -81.86168 38.10390 29.48849 1.000 20.66901 442 GLU A C 1
ATOM 3206 O O . GLU A 1 415 ? -81.66066 38.21285 28.27564 1.000 21.36101 442 GLU A O 1
ATOM 3212 N N . ASP A 1 416 ? -82.90212 38.68615 30.08270 1.000 19.57872 443 ASP A N 1
ATOM 3213 C CA . ASP A 1 416 ? -83.85255 39.44096 29.27348 1.000 19.68785 443 ASP A CA 1
ATOM 3214 C C . ASP A 1 416 ? -83.21608 40.68028 28.66245 1.000 21.55743 443 ASP A C 1
ATOM 3215 O O . ASP A 1 416 ? -83.51176 41.02659 27.51007 1.000 22.49699 443 ASP A O 1
ATOM 3220 N N . ALA A 1 417 ? -82.33364 41.35586 29.40206 1.000 19.88460 444 ALA A N 1
ATOM 3221 C CA . ALA A 1 417 ? -81.59065 42.46105 28.81051 1.000 19.57349 444 ALA A CA 1
ATOM 3222 C C . ALA A 1 417 ? -80.76071 41.98873 27.62062 1.000 22.92685 444 ALA A C 1
ATOM 3223 O O . ALA A 1 417 ? -80.69779 42.66961 26.58792 1.000 21.05479 444 ALA A O 1
ATOM 3225 N N . ASN A 1 418 ? -80.11590 40.82275 27.74543 1.000 21.08998 445 ASN A N 1
ATOM 3226 C CA . ASN A 1 418 ? -79.28141 40.31273 26.65817 1.000 22.27393 445 ASN A CA 1
ATOM 3227 C C . ASN A 1 418 ? -80.10871 39.91341 25.43955 1.000 22.92867 445 ASN A C 1
ATOM 3228 O O . ASN A 1 418 ? -79.64772 40.05770 24.30566 1.000 23.55626 445 ASN A O 1
ATOM 3233 N N . LEU A 1 419 ? -81.31451 39.38483 25.64453 1.000 22.38465 446 LEU A N 1
ATOM 3234 C CA . LEU A 1 419 ? -82.17307 39.08035 24.50681 1.000 21.33264 446 LEU A CA 1
ATOM 3235 C C . LEU A 1 419 ? -82.66399 40.34733 23.82212 1.000 23.01814 446 LEU A C 1
ATOM 3236 O O . LEU A 1 419 ? -82.72631 40.40611 22.59088 1.000 22.79197 446 LEU A O 1
ATOM 3241 N N . MET A 1 420 ? -83.03558 41.36259 24.59874 1.000 20.67745 447 MET A N 1
ATOM 3242 C CA . MET A 1 420 ? -83.46652 42.62931 24.01803 1.000 22.83995 447 MET A CA 1
ATOM 3243 C C . MET A 1 420 ? -82.33899 43.28158 23.23489 1.000 24.03630 447 MET A C 1
ATOM 3244 O O . MET A 1 420 ? -82.57550 43.91826 22.19726 1.000 23.08159 447 MET A O 1
ATOM 3249 N N . LEU A 1 421 ? -81.10530 43.14522 23.72494 1.000 22.45010 448 LEU A N 1
ATOM 3250 C CA . LEU A 1 421 ? -79.96875 43.70231 23.01123 1.000 22.02792 448 LEU A CA 1
ATOM 3251 C C . LEU A 1 421 ? -79.76349 42.98220 21.68147 1.000 22.79713 448 LEU A C 1
ATOM 3252 O O . LEU A 1 421 ? -79.55125 43.61895 20.63934 1.000 22.22983 448 LEU A O 1
ATOM 3257 N N . LEU A 1 422 ? -79.83486 41.65084 21.69765 1.000 21.42344 449 LEU A N 1
ATOM 3258 C CA . LEU A 1 422 ? -79.65837 40.87257 20.47535 1.000 21.42532 449 LEU A CA 1
ATOM 3259 C C . LEU A 1 422 ? -80.81365 41.08740 19.50494 1.000 22.33662 449 LEU A C 1
ATOM 3260 O O . LEU A 1 422 ? -80.61192 41.11422 18.28748 1.000 21.89566 449 LEU A O 1
ATOM 3265 N N . GLN A 1 423 ? -82.03200 41.22548 20.02681 1.000 23.55465 450 GLN A N 1
ATOM 3266 C CA . GLN A 1 423 ? -83.17084 41.57039 19.18396 1.000 22.66154 450 GLN A CA 1
ATOM 3267 C C . GLN A 1 423 ? -83.01337 42.95438 18.58623 1.000 23.29504 450 GLN A C 1
ATOM 3268 O O . GLN A 1 423 ? -83.41619 43.19349 17.44113 1.000 24.81074 450 GLN A O 1
ATOM 3274 N N . SER A 1 424 ? -82.44996 43.88620 19.35368 1.000 22.87890 451 SER A N 1
ATOM 3275 C CA . SER A 1 424 ? -82.18611 45.21750 18.82126 1.000 22.89151 451 SER A CA 1
ATOM 3276 C C . SER A 1 424 ? -81.17824 45.14629 17.68391 1.000 21.41289 451 SER A C 1
ATOM 3277 O O . SER A 1 424 ? -81.35495 45.79981 16.64734 1.000 22.59184 451 SER A O 1
ATOM 3280 N N . VAL A 1 425 ? -80.13107 44.33255 17.84628 1.000 20.30069 452 VAL A N 1
ATOM 3281 C CA . VAL A 1 425 ? -79.14662 44.17975 16.78023 1.000 21.12697 452 VAL A CA 1
ATOM 3282 C C . VAL A 1 425 ? -79.79558 43.55412 15.55908 1.000 21.56474 452 VAL A C 1
ATOM 3283 O O . VAL A 1 425 ? -79.57054 43.98968 14.42665 1.000 20.66203 452 VAL A O 1
ATOM 3287 N N . GLN A 1 426 ? -80.63683 42.54818 15.77069 1.000 19.73003 453 GLN A N 1
ATOM 3288 C CA . GLN A 1 426 ? -81.31335 41.91037 14.65096 1.000 23.03954 453 GLN A CA 1
ATOM 3289 C C . GLN A 1 426 ? -82.18434 42.89452 13.87628 1.000 23.31521 453 GLN A C 1
ATOM 3290 O O . GLN A 1 426 ? -82.14543 42.92672 12.64317 1.000 23.53070 453 GLN A O 1
ATOM 3296 N N . ASP A 1 427 ? -82.99538 43.69073 14.57617 1.000 21.23873 454 ASP A N 1
ATOM 3297 C CA . ASP A 1 427 ? -83.80332 44.70415 13.89407 1.000 23.21849 454 ASP A CA 1
ATOM 3298 C C . ASP A 1 427 ? -82.94060 45.65391 13.07663 1.000 22.51696 454 ASP A C 1
ATOM 3299 O O . ASP A 1 427 ? -83.29559 46.00883 11.95136 1.000 23.28587 454 ASP A O 1
ATOM 3304 N N . SER A 1 428 ? -81.82085 46.10395 13.63895 1.000 22.73501 455 SER A N 1
ATOM 3305 C CA . SER A 1 428 ? -80.93651 47.01031 12.91563 1.000 22.90473 455 SER A CA 1
ATOM 3306 C C . SER A 1 428 ? -80.29239 46.31593 11.72425 1.000 21.91459 455 SER A C 1
ATOM 3307 O O . SER A 1 428 ? -80.15527 46.90840 10.64793 1.000 21.89164 455 SER A O 1
ATOM 3310 N N . LEU A 1 429 ? -79.88902 45.06192 11.89979 1.000 21.33377 456 LEU A N 1
ATOM 3311 C CA . LEU A 1 429 ? -79.26659 44.34679 10.79790 1.000 23.34665 456 LEU A CA 1
ATOM 3312 C C . LEU A 1 429 ? -80.28366 44.01525 9.71765 1.000 22.79889 456 LEU A C 1
ATOM 3313 O O . LEU A 1 429 ? -79.93510 43.99861 8.54639 1.000 22.80316 456 LEU A O 1
ATOM 3318 N N . GLU A 1 430 ? -81.53764 43.75967 10.05955 1.000 22.93184 457 GLU A N 1
ATOM 3319 C CA . GLU A 1 430 ? -82.46611 43.47554 8.97287 1.000 22.54583 457 GLU A CA 1
ATOM 3320 C C . GLU A 1 430 ? -82.83492 44.72938 8.19229 1.000 22.17188 457 GLU A C 1
ATOM 3321 O O . GLU A 1 430 ? -83.05417 44.65963 6.97248 1.000 22.04216 457 GLU A O 1
ATOM 3327 N N . LYS A 1 431 ? -82.85554 45.88702 8.84912 1.000 21.45524 458 LYS A N 1
ATOM 3328 C CA . LYS A 1 431 ? -83.17110 47.11635 8.13373 1.000 24.27356 458 LYS A CA 1
ATOM 3329 C C . LYS A 1 431 ? -82.05193 47.52091 7.18347 1.000 24.90429 458 LYS A C 1
ATOM 3330 O O . LYS A 1 431 ? -82.31959 48.03193 6.09071 1.000 26.10182 458 LYS A O 1
ATOM 3336 N N . ALA A 1 432 ? -80.79092 47.31556 7.57622 1.000 24.78463 459 ALA A N 1
ATOM 3337 C CA . ALA A 1 432 ? -79.70682 47.81087 6.73857 1.000 24.18873 459 ALA A CA 1
ATOM 3338 C C . ALA A 1 432 ? -79.43478 46.89813 5.54877 1.000 23.63115 459 ALA A C 1
ATOM 3339 O O . ALA A 1 432 ? -79.01075 47.38495 4.49169 1.000 27.19535 459 ALA A O 1
ATOM 3341 N N . ILE A 1 433 ? -79.67927 45.59342 5.66743 1.000 20.69736 460 ILE A N 1
ATOM 3342 C CA . ILE A 1 433 ? -79.41128 44.69328 4.54578 1.000 23.26556 460 ILE A CA 1
ATOM 3343 C C . ILE A 1 433 ? -80.67067 44.21498 3.83231 1.000 21.13880 460 ILE A C 1
ATOM 3344 O O . ILE A 1 433 ? -80.55198 43.55063 2.78954 1.000 22.43461 460 ILE A O 1
ATOM 3349 N N . GLY A 1 434 ? -81.86046 44.54910 4.32629 1.000 21.99651 461 GLY A N 1
ATOM 3350 C CA . GLY A 1 434 ? -83.08005 44.28163 3.58387 1.000 22.36712 461 GLY A CA 1
ATOM 3351 C C . GLY A 1 434 ? -83.46195 42.82638 3.41670 1.000 24.83944 461 GLY A C 1
ATOM 3352 O O . GLY A 1 434 ? -84.11408 42.47064 2.42560 1.000 25.71623 461 GLY A O 1
ATOM 3353 N N . LYS A 1 435 ? -83.07984 41.96993 4.35868 1.000 22.97602 462 LYS A N 1
ATOM 3354 C CA . LYS A 1 435 ? -83.51236 40.58295 4.35571 1.000 22.26054 462 LYS A CA 1
ATOM 3355 C C . LYS A 1 435 ? -83.52615 40.07949 5.78906 1.000 23.59152 462 LYS A C 1
ATOM 3356 O O . LYS A 1 435 ? -82.97454 40.70064 6.69298 1.000 21.97453 462 LYS A O 1
ATOM 3362 N N . GLU A 1 436 ? -84.16441 38.93689 5.97500 1.000 24.35538 463 GLU A N 1
ATOM 3363 C CA . GLU A 1 436 ? -84.14081 38.25127 7.25354 1.000 26.81656 463 GLU A CA 1
ATOM 3364 C C . GLU A 1 436 ? -82.71397 37.91108 7.63647 1.000 26.99414 463 GLU A C 1
ATOM 3365 O O . GLU A 1 436 ? -81.94355 37.39186 6.82002 1.000 24.43479 463 GLU A O 1
ATOM 3371 N N . ALA A 1 437 ? -82.36127 38.19463 8.88782 1.000 24.06351 464 ALA A N 1
ATOM 3372 C CA . ALA A 1 437 ? -80.98829 38.02504 9.36063 1.000 23.32916 464 ALA A CA 1
ATOM 3373 C C . ALA A 1 437 ? -81.02869 37.74652 10.84870 1.000 24.73069 464 ALA A C 1
ATOM 3374 O O . ALA A 1 437 ? -80.88366 38.65615 11.67256 1.000 23.42982 464 ALA A O 1
ATOM 3376 N N . PRO A 1 438 ? -81.23457 36.48850 11.23529 1.000 23.98662 465 PRO A N 1
ATOM 3377 C CA . PRO A 1 438 ? -81.37134 36.16854 12.66480 1.000 26.52303 465 PRO A CA 1
ATOM 3378 C C . PRO A 1 438 ? -80.10215 36.45317 13.45560 1.000 23.49998 465 PRO A C 1
ATOM 3379 O O . PRO A 1 438 ? -78.99263 36.15895 13.01254 1.000 23.59189 465 PRO A O 1
ATOM 3383 N N . VAL A 1 439 ? -80.27951 37.03542 14.64194 1.000 24.84530 466 VAL A N 1
ATOM 3384 C CA . VAL A 1 439 ? -79.18391 37.32517 15.56633 1.000 23.19006 466 VAL A CA 1
ATOM 3385 C C . VAL A 1 439 ? -79.56923 36.71533 16.91706 1.000 25.33310 466 VAL A C 1
ATOM 3386 O O . VAL A 1 439 ? -80.45891 37.23192 17.60770 1.000 25.08733 466 VAL A O 1
ATOM 3390 N N . ARG A 1 440 ? -78.93275 35.60044 17.26817 1.000 25.61372 467 ARG A N 1
ATOM 3391 C CA . ARG A 1 440 ? -79.21030 34.78558 18.44162 1.000 23.40604 467 ARG A CA 1
ATOM 3392 C C . ARG A 1 440 ? -77.91957 34.44710 19.16847 1.000 25.06779 467 ARG A C 1
ATOM 3393 O O . ARG A 1 440 ? -76.82344 34.56315 18.60618 1.000 23.27454 467 ARG A O 1
ATOM 3401 N N . PRO A 1 441 ? -78.01380 34.02615 20.43007 1.000 26.01732 468 PRO A N 1
ATOM 3402 C CA . PRO A 1 441 ? -76.83040 33.48305 21.09791 1.000 24.81081 468 PRO A CA 1
ATOM 3403 C C . PRO A 1 441 ? -76.26194 32.33485 20.28667 1.000 24.02411 468 PRO A C 1
ATOM 3404 O O . PRO A 1 441 ? -76.99662 31.46385 19.82019 1.000 24.46437 468 PRO A O 1
ATOM 3408 N N . ASN A 1 442 ? -74.94705 32.32857 20.11236 1.000 22.90052 469 ASN A N 1
ATOM 3409 C CA . ASN A 1 442 ? -74.35964 31.15311 19.49155 1.000 24.85605 469 ASN A CA 1
ATOM 3410 C C . ASN A 1 442 ? -74.44522 29.97762 20.46995 1.000 26.83655 469 ASN A C 1
ATOM 3411 O O . ASN A 1 442 ? -74.95303 30.09958 21.59165 1.000 25.55835 469 ASN A O 1
ATOM 3416 N N . ALA A 1 443 ? -73.96073 28.81023 20.04068 1.000 25.99435 470 ALA A N 1
ATOM 3417 C CA . ALA A 1 443 ? -74.16147 27.60816 20.84586 1.000 26.01423 470 ALA A CA 1
ATOM 3418 C C . ALA A 1 443 ? -73.50692 27.73666 22.21518 1.000 23.71595 470 ALA A C 1
ATOM 3419 O O . ALA A 1 443 ? -74.09183 27.32644 23.22346 1.000 25.98800 470 ALA A O 1
ATOM 3421 N N . GLN A 1 444 ? -72.30376 28.31615 22.27485 1.000 24.13163 471 GLN A N 1
ATOM 3422 C CA . GLN A 1 444 ? -71.62998 28.49149 23.55691 1.000 25.51979 471 GLN A CA 1
ATOM 3423 C C . GLN A 1 444 ? -72.41000 29.43058 24.46176 1.000 24.96462 471 GLN A C 1
ATOM 3424 O O . GLN A 1 444 ? -72.62817 29.13005 25.64149 1.000 26.43402 471 GLN A O 1
ATOM 3430 N N . PHE A 1 445 ? -72.81393 30.59000 23.93050 1.000 22.98016 472 PHE A N 1
ATOM 3431 C CA . PHE A 1 445 ? -73.54722 31.57517 24.72005 1.000 21.42950 472 PHE A CA 1
ATOM 3432 C C . PHE A 1 445 ? -74.88149 31.00858 25.18041 1.000 24.11581 472 PHE A C 1
ATOM 3433 O O . PHE A 1 445 ? -75.23500 31.10142 26.36235 1.000 23.44276 472 PHE A O 1
ATOM 3441 N N . ALA A 1 446 ? -75.63111 30.39266 24.26042 1.000 23.24064 473 ALA A N 1
ATOM 3442 C CA . ALA A 1 446 ? -76.90918 29.79760 24.63489 1.000 24.30120 473 ALA A CA 1
ATOM 3443 C C . ALA A 1 446 ? -76.73634 28.75053 25.73420 1.000 25.38291 473 ALA A C 1
ATOM 3444 O O . ALA A 1 446 ? -77.58236 28.63003 26.62990 1.000 23.09974 473 ALA A O 1
ATOM 3446 N N . ALA A 1 447 ? -75.65139 27.98356 25.68126 1.000 22.83421 474 ALA A N 1
ATOM 3447 C CA . ALA A 1 447 ? -75.39208 27.00833 26.72867 1.000 24.21668 474 ALA A CA 1
ATOM 3448 C C . ALA A 1 447 ? -75.12375 27.69280 28.06345 1.000 24.18670 474 ALA A C 1
ATOM 3449 O O . ALA A 1 447 ? -75.65217 27.27292 29.09976 1.000 22.83207 474 ALA A O 1
ATOM 3451 N N . LYS A 1 448 ? -74.28340 28.73485 28.05941 1.000 24.62999 475 LYS A N 1
ATOM 3452 C CA . LYS A 1 448 ? -74.03290 29.49437 29.28218 1.000 24.50254 475 LYS A CA 1
ATOM 3453 C C . LYS A 1 448 ? -75.30783 30.11946 29.82520 1.000 23.14746 475 LYS A C 1
ATOM 3454 O O . LYS A 1 448 ? -75.51527 30.15442 31.04305 1.000 23.11039 475 LYS A O 1
ATOM 3460 N N . ILE A 1 449 ? -76.16637 30.63682 28.94378 1.000 22.23029 476 ILE A N 1
ATOM 3461 C CA . ILE A 1 449 ? -77.39233 31.28156 29.40524 1.000 21.29924 476 ILE A CA 1
ATOM 3462 C C . ILE A 1 449 ? -78.29976 30.27382 30.09937 1.000 23.58289 476 ILE A C 1
ATOM 3463 O O . ILE A 1 449 ? -78.84015 30.54080 31.18026 1.000 24.06693 476 ILE A O 1
ATOM 3468 N N . ALA A 1 450 ? -78.46959 29.09354 29.49409 1.000 22.12757 477 ALA A N 1
ATOM 3469 C CA . ALA A 1 450 ? -79.41954 28.11650 30.01521 1.000 24.37966 477 ALA A CA 1
ATOM 3470 C C . ALA A 1 450 ? -78.96803 27.55426 31.35489 1.000 25.18182 477 ALA A C 1
ATOM 3471 O O . ALA A 1 450 ? -79.79801 27.29673 32.23138 1.000 25.42535 477 ALA A O 1
ATOM 3473 N N . GLY A 1 451 ? -77.66856 27.33580 31.52440 1.000 22.86429 478 GLY A N 1
ATOM 3474 C CA . GLY A 1 451 ? -77.15040 26.80940 32.76626 1.000 24.56459 478 GLY A CA 1
ATOM 3475 C C . GLY A 1 451 ? -76.71707 27.84135 33.78091 1.000 23.58205 478 GLY A C 1
ATOM 3476 O O . GLY A 1 451 ? -76.05728 27.47102 34.75830 1.000 24.89627 478 GLY A O 1
ATOM 3477 N N . ALA A 1 452 ? -77.06706 29.11536 33.58492 1.000 20.45392 479 ALA A N 1
ATOM 3478 C CA . ALA A 1 452 ? -76.55974 30.17663 34.43691 1.000 20.33152 479 ALA A CA 1
ATOM 3479 C C . ALA A 1 452 ? -76.89944 29.87578 35.88829 1.000 22.94302 479 ALA A C 1
ATOM 3480 O O . ALA A 1 452 ? -78.04806 29.56771 36.21390 1.000 21.77442 479 ALA A O 1
ATOM 3482 N N . SER A 1 453 ? -75.89098 29.93848 36.75421 1.000 20.28021 480 SER A N 1
ATOM 3483 C CA . SER A 1 453 ? -76.08260 29.54832 38.14235 1.000 21.08554 480 SER A CA 1
ATOM 3484 C C . SER A 1 453 ? -74.91710 30.07126 38.97162 1.000 19.91924 480 SER A C 1
ATOM 3485 O O . SER A 1 453 ? -73.92639 30.58653 38.44212 1.000 17.96142 480 SER A O 1
ATOM 3488 N N . GLU A 1 454 ? -75.06686 29.93710 40.29679 1.000 18.72454 481 GLU A N 1
ATOM 3489 C CA . GLU A 1 454 ? -74.08937 30.48511 41.23139 1.000 16.67923 481 GLU A CA 1
ATOM 3490 C C . GLU A 1 454 ? -72.67727 29.99970 40.94177 1.000 14.87182 481 GLU A C 1
ATOM 3491 O O . GLU A 1 454 ? -71.72295 30.76995 41.07181 1.000 15.90824 481 GLU A O 1
ATOM 3497 N N . LYS A 1 455 ? -72.51577 28.72712 40.56305 1.000 15.74215 482 LYS A N 1
ATOM 3498 C CA . LYS A 1 455 ? -71.18279 28.19652 40.25803 1.000 17.49996 482 LYS A CA 1
ATOM 3499 C C . LYS A 1 455 ? -70.45659 29.04416 39.21666 1.000 17.14952 482 LYS A C 1
ATOM 3500 O O . LYS A 1 455 ? -69.22979 29.19916 39.29649 1.000 16.71998 482 LYS A O 1
ATOM 3506 N N . ASP A 1 456 ? -71.19125 29.59820 38.24027 1.000 16.32799 483 ASP A N 1
ATOM 3507 C CA . ASP A 1 456 ? -70.57189 30.38713 37.17492 1.000 16.77307 483 ASP A CA 1
ATOM 3508 C C . ASP A 1 456 ? -69.99442 31.68518 37.71350 1.000 16.96208 483 ASP A C 1
ATOM 3509 O O . ASP A 1 456 ? -68.91307 32.11571 37.28916 1.000 16.00251 483 ASP A O 1
ATOM 3514 N N . ILE A 1 457 ? -70.73139 32.34406 38.61222 1.000 15.96872 484 ILE A N 1
ATOM 3515 C CA . ILE A 1 457 ? -70.23560 33.55307 39.25989 1.000 14.97538 484 ILE A CA 1
ATOM 3516 C C . ILE A 1 457 ? -69.01733 33.23788 40.11377 1.000 14.81177 484 ILE A C 1
ATOM 3517 O O . ILE A 1 457 ? -68.01836 33.97650 40.10680 1.000 14.84238 484 ILE A O 1
ATOM 3522 N N . VAL A 1 458 ? -69.06779 32.12097 40.84093 1.000 13.02715 485 VAL A N 1
ATOM 3523 C CA . VAL A 1 458 ? -67.92890 31.69163 41.64944 1.000 13.90113 485 VAL A CA 1
ATOM 3524 C C . VAL A 1 458 ? -66.71441 31.41772 40.77224 1.000 14.94560 485 VAL A C 1
ATOM 3525 O O . VAL A 1 458 ? -65.60689 31.89690 41.04713 1.000 16.43791 485 VAL A O 1
ATOM 3529 N N . HIS A 1 459 ? -66.90087 30.64104 39.70846 1.000 14.56123 486 HIS A N 1
ATOM 3530 C CA . HIS A 1 459 ? -65.80088 30.35273 38.79304 1.000 17.60683 486 HIS A CA 1
ATOM 3531 C C . HIS A 1 459 ? -65.19994 31.62436 38.20454 1.000 15.57199 486 HIS A C 1
ATOM 3532 O O . HIS A 1 459 ? -63.97185 31.77755 38.16418 1.000 16.41622 486 HIS A O 1
ATOM 3539 N N . SER A 1 460 ? -66.04815 32.54239 37.72629 1.000 15.39285 487 SER A N 1
ATOM 3540 C CA . SER A 1 460 ? -65.53174 33.77177 37.13075 1.000 15.12185 487 SER A CA 1
ATOM 3541 C C . SER A 1 460 ? -64.77235 34.59009 38.16007 1.000 14.29418 487 SER A C 1
ATOM 3542 O O . SER A 1 460 ? -63.74087 35.18980 37.84751 1.000 15.75731 487 SER A O 1
ATOM 3545 N N . GLY A 1 461 ? -65.27191 34.63784 39.39545 1.000 14.86520 488 GLY A N 1
ATOM 3546 C CA . GLY A 1 461 ? -64.55176 35.35353 40.43309 1.000 13.52894 488 GLY A CA 1
ATOM 3547 C C . GLY A 1 461 ? -63.21663 34.70842 40.73473 1.000 13.84751 488 GLY A C 1
ATOM 3548 O O . GLY A 1 461 ? -62.19628 35.38976 40.82688 1.000 13.88258 488 GLY A O 1
ATOM 3549 N N . LEU A 1 462 ? -63.21004 33.38136 40.89085 1.000 14.05708 489 LEU A N 1
ATOM 3550 C CA . LEU A 1 462 ? -61.97110 32.63662 41.11229 1.000 13.67788 489 LEU A CA 1
ATOM 3551 C C . LEU A 1 462 ? -60.95351 32.91431 40.01694 1.000 14.62635 489 LEU A C 1
ATOM 3552 O O . LEU A 1 462 ? -59.79130 33.22841 40.29446 1.000 14.83906 489 LEU A O 1
ATOM 3557 N N . GLU A 1 463 ? -61.37551 32.77076 38.75888 1.000 14.74848 490 GLU A N 1
ATOM 3558 C CA . GLU A 1 463 ? -60.46536 32.96293 37.63676 1.000 16.05476 490 GLU A CA 1
ATOM 3559 C C . GLU A 1 463 ? -59.90842 34.38520 37.60933 1.000 16.43623 490 GLU A C 1
ATOM 3560 O O . GLU A 1 463 ? -58.71518 34.58953 37.35694 1.000 16.16998 490 GLU A O 1
ATOM 3566 N N . TYR A 1 464 ? -60.76345 35.37916 37.85547 1.000 15.28813 491 TYR A N 1
ATOM 3567 C CA . TYR A 1 464 ? -60.32557 36.77124 37.85245 1.000 15.50103 491 TYR A CA 1
ATOM 3568 C C . TYR A 1 464 ? -59.23038 36.99883 38.88874 1.000 17.10870 491 TYR A C 1
ATOM 3569 O O . TYR A 1 464 ? -58.22354 37.65565 38.60192 1.000 18.27167 491 TYR A O 1
ATOM 3578 N N . THR A 1 465 ? -59.38436 36.41287 40.08370 1.000 15.79185 492 THR A N 1
ATOM 3579 C CA . THR A 1 465 ? -58.39677 36.58692 41.14933 1.000 16.96956 492 THR A CA 1
ATOM 3580 C C . THR A 1 465 ? -57.10369 35.84150 40.84538 1.000 16.10112 492 THR A C 1
ATOM 3581 O O . THR A 1 465 ? -56.00839 36.39078 41.01081 1.000 15.61941 492 THR A O 1
ATOM 3585 N N . MET A 1 466 ? -57.20907 34.58164 40.42197 1.000 14.98787 493 MET A N 1
ATOM 3586 C CA . MET A 1 466 ? -56.00980 33.81369 40.08839 1.000 16.74962 493 MET A CA 1
ATOM 3587 C C . MET A 1 466 ? -55.17712 34.53264 39.03483 1.000 15.91687 493 MET A C 1
ATOM 3588 O O . MET A 1 466 ? -53.94493 34.59478 39.13295 1.000 18.34983 493 MET A O 1
ATOM 3593 N N . ALA A 1 467 ? -55.83079 35.09980 38.02721 1.000 16.20604 494 ALA A N 1
ATOM 3594 C CA . ALA A 1 467 ? -55.09381 35.76152 36.95829 1.000 17.58688 494 ALA A CA 1
ATOM 3595 C C . ALA A 1 467 ? -54.40994 37.03079 37.46228 1.000 19.06218 494 ALA A C 1
ATOM 3596 O O . ALA A 1 467 ? -53.22336 37.25642 37.20071 1.000 18.94686 494 ALA A O 1
ATOM 3598 N N . ARG A 1 468 ? -55.14316 37.87616 38.18997 1.000 17.43800 495 ARG A N 1
ATOM 3599 C CA . ARG A 1 468 ? -54.55387 39.10906 38.70335 1.000 20.25814 495 ARG A CA 1
ATOM 3600 C C . ARG A 1 468 ? -53.40233 38.84094 39.66110 1.000 20.80071 495 ARG A C 1
ATOM 3601 O O . ARG A 1 468 ? -52.35615 39.49508 39.58024 1.000 20.36425 495 ARG A O 1
ATOM 3609 N N . SER A 1 469 ? -53.57882 37.89744 40.58857 1.000 19.53197 496 SER A N 1
ATOM 3610 C CA . SER A 1 469 ? -52.49444 37.57356 41.50470 1.000 18.24734 496 SER A CA 1
ATOM 3611 C C . SER A 1 469 ? -51.30322 36.99456 40.75663 1.000 18.59644 496 SER A C 1
ATOM 3612 O O . SER A 1 469 ? -50.15184 37.35056 41.03506 1.000 19.76497 496 SER A O 1
ATOM 3615 N N . GLY A 1 470 ? -51.55926 36.09960 39.80460 1.000 18.85513 497 GLY A N 1
ATOM 3616 C CA . GLY A 1 470 ? -50.46964 35.52704 39.03664 1.000 19.07962 497 GLY A CA 1
ATOM 3617 C C . GLY A 1 470 ? -49.72190 36.57398 38.23462 1.000 20.05332 497 GLY A C 1
ATOM 3618 O O . GLY A 1 470 ? -48.49693 36.53941 38.14143 1.000 21.65476 497 GLY A O 1
ATOM 3619 N N . GLU A 1 471 ? -50.44345 37.53914 37.67434 1.000 20.64498 498 GLU A N 1
ATOM 3620 C CA . GLU A 1 471 ? -49.77438 38.58499 36.91545 1.000 22.36967 498 GLU A CA 1
ATOM 3621 C C . GLU A 1 471 ? -48.96395 39.48274 37.82981 1.000 22.73250 498 GLU A C 1
ATOM 3622 O O . GLU A 1 471 ? -47.87569 39.93069 37.45646 1.000 21.73391 498 GLU A O 1
ATOM 3628 N N . ALA A 1 472 ? -49.48092 39.76928 39.03234 1.000 21.37356 499 ALA A N 1
ATOM 3629 C CA . ALA A 1 472 ? -48.73359 40.60359 39.96825 1.000 22.82225 499 ALA A CA 1
ATOM 3630 C C . ALA A 1 472 ? -47.46441 39.91437 40.45700 1.000 22.59775 499 ALA A C 1
ATOM 3631 O O . ALA A 1 472 ? -46.46506 40.58633 40.73658 1.000 23.37420 499 ALA A O 1
ATOM 3633 N N . ILE A 1 473 ? -47.48455 38.58785 40.57593 1.000 21.87578 500 ILE A N 1
ATOM 3634 C CA . ILE A 1 473 ? -46.27271 37.84361 40.90677 1.000 20.05806 500 ILE A CA 1
ATOM 3635 C C . ILE A 1 473 ? -45.23069 38.01270 39.80276 1.000 22.89847 500 ILE A C 1
ATOM 3636 O O . ILE A 1 473 ? -44.05979 38.31061 40.06320 1.000 20.86486 500 ILE A O 1
ATOM 3641 N N . ILE A 1 474 ? -45.65769 37.84342 38.55157 1.000 22.56286 501 ILE A N 1
ATOM 3642 C CA . ILE A 1 474 ? -44.74976 37.92927 37.41057 1.000 22.27742 501 ILE A CA 1
ATOM 3643 C C . ILE A 1 474 ? -44.14098 39.32393 37.31610 1.000 23.42414 501 ILE A C 1
ATOM 3644 O O . ILE A 1 474 ? -42.92708 39.47666 37.14686 1.000 24.96266 501 ILE A O 1
ATOM 3649 N N . ARG A 1 475 ? -44.98259 40.36149 37.41521 1.000 23.66875 502 ARG A N 1
ATOM 3650 C CA . ARG A 1 475 ? -44.50610 41.74538 37.45572 1.000 22.70767 502 ARG A CA 1
ATOM 3651 C C . ARG A 1 475 ? -43.47659 41.97695 38.55260 1.000 25.85664 502 ARG A C 1
ATOM 3652 O O . ARG A 1 475 ? -42.46572 42.65116 38.33070 1.000 28.03850 502 ARG A O 1
ATOM 3660 N N . THR A 1 476 ? -43.72508 41.45517 39.75000 1.000 22.44962 503 THR A N 1
ATOM 3661 C CA . THR A 1 476 ? -42.75833 41.62604 40.82825 1.000 25.55101 503 THR A CA 1
ATOM 3662 C C . THR A 1 476 ? -41.45967 40.88030 40.53144 1.000 25.06268 503 THR A C 1
ATOM 3663 O O . THR A 1 476 ? -40.37266 41.39990 40.80382 1.000 26.04087 503 THR A O 1
ATOM 3667 N N . ALA A 1 477 ? -41.54819 39.67066 39.95902 1.000 24.40810 504 ALA A N 1
ATOM 3668 C CA . ALA A 1 477 ? -40.34032 38.90777 39.63638 1.000 25.84937 504 ALA A CA 1
ATOM 3669 C C . ALA A 1 477 ? -39.53591 39.56949 38.52642 1.000 26.33594 504 ALA A C 1
ATOM 3670 O O . ALA A 1 477 ? -38.30182 39.51090 38.52842 1.000 29.97159 504 ALA A O 1
ATOM 3672 N N . ARG A 1 478 ? -40.21148 40.19900 37.57784 1.000 25.47007 505 ARG A N 1
ATOM 3673 C CA . ARG A 1 478 ? -39.50755 40.94864 36.54935 1.000 27.86466 505 ARG A CA 1
ATOM 3674 C C . ARG A 1 478 ? -38.82941 42.17558 37.13838 1.000 28.09310 505 ARG A C 1
ATOM 3675 O O . ARG A 1 478 ? -37.64896 42.43178 36.88899 1.000 32.58946 505 ARG A O 1
ATOM 3683 N N . LYS A 1 479 ? -39.56164 42.94275 37.92968 1.000 27.56820 506 LYS A N 1
ATOM 3684 C CA . LYS A 1 479 ? -39.02359 44.18349 38.46821 1.000 29.39185 506 LYS A CA 1
ATOM 3685 C C . LYS A 1 479 ? -37.77496 43.95481 39.31070 1.000 32.26703 506 LYS A C 1
ATOM 3686 O O . LYS A 1 479 ? -36.86324 44.78837 39.31071 1.000 33.41920 506 LYS A O 1
ATOM 3692 N N . TYR A 1 480 ? -37.70176 42.83529 40.02068 1.000 30.59826 507 TYR A N 1
ATOM 3693 C CA . TYR A 1 480 ? -36.58437 42.56362 40.90696 1.000 28.90266 507 TYR A CA 1
ATOM 3694 C C . TYR A 1 480 ? -35.61711 41.53638 40.33538 1.000 29.64031 507 TYR A C 1
ATOM 3695 O O . TYR A 1 480 ? -34.72920 41.07137 41.05374 1.000 28.40782 507 TYR A O 1
ATOM 3704 N N . ASN A 1 481 ? -35.77949 41.17228 39.06092 1.000 31.01286 508 ASN A N 1
ATOM 3705 C CA . ASN A 1 481 ? -34.86158 40.27519 38.36603 1.000 29.48294 508 ASN A CA 1
ATOM 3706 C C . ASN A 1 481 ? -34.67030 38.96981 39.12898 1.000 29.70399 508 ASN A C 1
ATOM 3707 O O . ASN A 1 481 ? -33.55948 38.44654 39.23982 1.000 31.48747 508 ASN A O 1
ATOM 3712 N N . LEU A 1 482 ? -35.77789 38.44023 39.66024 1.000 26.67828 509 LEU A N 1
ATOM 3713 C CA . LEU A 1 482 ? -35.79881 37.18391 40.40250 1.000 25.39741 509 LEU A CA 1
ATOM 3714 C C . LEU A 1 482 ? -35.78384 35.94913 39.51309 1.000 25.86969 509 LEU A C 1
ATOM 3715 O O . LEU A 1 482 ? -35.70033 34.83453 40.04119 1.000 26.06916 509 LEU A O 1
ATOM 3720 N N . GLY A 1 483 ? -35.86359 36.11759 38.19195 1.000 28.20983 510 GLY A N 1
ATOM 3721 C CA . GLY A 1 483 ? -35.80567 35.00126 37.27360 1.000 26.53420 510 GLY A CA 1
ATOM 3722 C C . GLY A 1 483 ? -37.01576 34.09999 37.36137 1.000 27.50030 510 GLY A C 1
ATOM 3723 O O . GLY A 1 483 ? -38.14225 34.51855 37.07106 1.000 29.88999 510 GLY A O 1
ATOM 3724 N N . LEU A 1 484 ? -36.78621 32.85049 37.74279 1.000 25.16807 511 LEU A N 1
ATOM 3725 C CA . LEU A 1 484 ? -37.85627 31.90021 37.98656 1.000 29.33518 511 LEU A CA 1
ATOM 3726 C C . LEU A 1 484 ? -38.13702 31.70354 39.47062 1.000 26.02166 511 LEU A C 1
ATOM 3727 O O . LEU A 1 484 ? -38.82504 30.74139 39.83529 1.000 26.73239 511 LEU A O 1
ATOM 3732 N N . ASP A 1 485 ? -37.59670 32.56103 40.33986 1.000 26.43343 512 ASP A N 1
ATOM 3733 C CA . ASP A 1 485 ? -37.94448 32.49715 41.75988 1.000 26.05757 512 ASP A CA 1
ATOM 3734 C C . ASP A 1 485 ? -39.25953 33.23549 41.95152 1.000 25.01938 512 ASP A C 1
ATOM 3735 O O . ASP A 1 485 ? -39.31938 34.37223 42.42112 1.000 24.39189 512 ASP A O 1
ATOM 3740 N N . MET A 1 486 ? -40.33564 32.55484 41.57020 1.000 24.47320 513 MET A N 1
ATOM 3741 C CA . MET A 1 486 ? -41.66267 33.13314 41.69714 1.000 23.67419 513 MET A CA 1
ATOM 3742 C C . MET A 1 486 ? -42.09167 33.14843 43.15470 1.000 22.43682 513 MET A C 1
ATOM 3743 O O . MET A 1 486 ? -42.87129 34.01676 43.56289 1.000 23.06785 513 MET A O 1
ATOM 3748 N N . ARG A 1 487 ? -41.58863 32.19161 43.94305 1.000 22.96376 514 ARG A N 1
ATOM 3749 C CA . ARG A 1 487 ? -41.92407 32.10860 45.36316 1.000 22.69492 514 ARG A CA 1
ATOM 3750 C C . ARG A 1 487 ? -41.55123 33.38469 46.09266 1.000 23.21874 514 ARG A C 1
ATOM 3751 O O . ARG A 1 487 ? -42.36436 33.94782 46.83912 1.000 22.65656 514 ARG A O 1
ATOM 3759 N N . THR A 1 488 ? -40.31314 33.84815 45.89892 1.000 22.28087 515 THR A N 1
ATOM 3760 C CA . THR A 1 488 ? -39.85108 35.04831 46.58663 1.000 21.52863 515 THR A CA 1
ATOM 3761 C C . THR A 1 488 ? -40.64633 36.25969 46.13317 1.000 22.20192 515 THR A C 1
ATOM 3762 O O . THR A 1 488 ? -40.93779 37.15574 46.93252 1.000 21.06579 515 THR A O 1
ATOM 3766 N N . ALA A 1 489 ? -41.01465 36.29207 44.85000 1.000 22.34229 516 ALA A N 1
ATOM 3767 C CA . ALA A 1 489 ? -41.91150 37.32448 44.35493 1.000 19.71628 516 ALA A CA 1
ATOM 3768 C C . ALA A 1 489 ? -43.26464 37.24688 45.04823 1.000 20.48217 516 ALA A C 1
ATOM 3769 O O . ALA A 1 489 ? -43.87564 38.27633 45.34519 1.000 20.74517 516 ALA A O 1
ATOM 3771 N N . ALA A 1 490 ? -43.75037 36.03785 45.31823 1.000 20.79533 517 ALA A N 1
ATOM 3772 C CA . ALA A 1 490 ? -45.07445 35.91445 45.92215 1.000 19.43651 517 ALA A CA 1
ATOM 3773 C C . ALA A 1 490 ? -45.06937 36.37219 47.37103 1.000 20.41503 517 ALA A C 1
ATOM 3774 O O . ALA A 1 490 ? -45.99168 37.07324 47.79738 1.000 20.20312 517 ALA A O 1
ATOM 3776 N N . TYR A 1 491 ? -44.04696 35.98044 48.14483 1.000 19.96806 518 TYR A N 1
ATOM 3777 C CA . TYR A 1 491 ? -43.94857 36.42433 49.53357 1.000 19.68983 518 TYR A CA 1
ATOM 3778 C C . TYR A 1 491 ? -43.75339 37.92976 49.61853 1.000 20.86320 518 TYR A C 1
ATOM 3779 O O . TYR A 1 491 ? -44.27607 38.57518 50.53266 1.000 20.46823 518 TYR A O 1
ATOM 3788 N N . ALA A 1 492 ? -43.01696 38.51536 48.66799 1.000 20.13729 519 ALA A N 1
ATOM 3789 C CA . ALA A 1 492 ? -42.85208 39.96703 48.66492 1.000 19.34211 519 ALA A CA 1
ATOM 3790 C C . ALA A 1 492 ? -44.18988 40.66071 48.48464 1.000 19.44794 519 ALA A C 1
ATOM 3791 O O . ALA A 1 492 ? -44.49290 41.63094 49.19092 1.000 19.05742 519 ALA A O 1
ATOM 3793 N N . ASN A 1 493 ? -45.01493 40.15632 47.55740 1.000 18.50367 520 ASN A N 1
ATOM 3794 C CA . ASN A 1 493 ? -46.33813 40.72808 47.34623 1.000 16.58495 520 ASN A CA 1
ATOM 3795 C C . ASN A 1 493 ? -47.21611 40.54027 48.57528 1.000 17.34219 520 ASN A C 1
ATOM 3796 O O . ASN A 1 493 ? -47.97272 41.44981 48.93934 1.000 16.86288 520 ASN A O 1
ATOM 3801 N N . SER A 1 494 ? -47.15270 39.36041 49.21242 1.000 19.35860 521 SER A N 1
ATOM 3802 C CA . SER A 1 494 ? -47.99474 39.07077 50.37447 1.000 17.42537 521 SER A CA 1
ATOM 3803 C C . SER A 1 494 ? -47.60064 39.93238 51.55540 1.000 18.09837 521 SER A C 1
ATOM 3804 O O . SER A 1 494 ? -48.45757 40.53926 52.20585 1.000 16.12035 521 SER A O 1
ATOM 3807 N N . ILE A 1 495 ? -46.29560 40.03161 51.80824 1.000 18.64681 522 ILE A N 1
ATOM 3808 C CA . ILE A 1 495 ? -45.77674 40.80146 52.92923 1.000 16.97868 522 ILE A CA 1
ATOM 3809 C C . ILE A 1 495 ? -46.15778 42.26621 52.79482 1.000 18.30879 522 ILE A C 1
ATOM 3810 O O . ILE A 1 495 ? -46.53775 42.91819 53.77240 1.000 16.70926 522 ILE A O 1
ATOM 3815 N N . GLU A 1 496 ? -46.09310 42.79342 51.57743 1.000 16.96214 523 GLU A N 1
ATOM 3816 C CA . GLU A 1 496 ? -46.37891 44.20053 51.35594 1.000 17.66594 523 GLU A CA 1
ATOM 3817 C C . GLU A 1 496 ? -47.81120 44.54979 51.74013 1.000 18.58884 523 GLU A C 1
ATOM 3818 O O . GLU A 1 496 ? -48.07049 45.63094 52.28722 1.000 17.41548 523 GLU A O 1
ATOM 3824 N N . LYS A 1 497 ? -48.76106 43.65756 51.44668 1.000 17.53515 524 LYS A N 1
ATOM 3825 C CA . LYS A 1 497 ? -50.15570 43.93684 51.78071 1.000 16.77655 524 LYS A CA 1
ATOM 3826 C C . LYS A 1 497 ? -50.36234 43.91034 53.29033 1.000 16.95915 524 LYS A C 1
ATOM 3827 O O . LYS A 1 497 ? -50.98263 44.81734 53.85756 1.000 15.64866 524 LYS A O 1
ATOM 3833 N N . VAL A 1 498 ? -49.82720 42.88908 53.96169 1.000 13.12123 525 VAL A N 1
ATOM 3834 C CA . VAL A 1 498 ? -49.93567 42.83340 55.41022 1.000 13.13088 525 VAL A CA 1
ATOM 3835 C C . VAL A 1 498 ? -49.28523 44.05903 56.03426 1.000 14.78494 525 VAL A C 1
ATOM 3836 O O . VAL A 1 498 ? -49.85251 44.68387 56.93824 1.000 13.86473 525 VAL A O 1
ATOM 3840 N N . TYR A 1 499 ? -48.09616 44.43629 55.54597 1.000 15.18414 526 TYR A N 1
ATOM 3841 C CA . TYR A 1 499 ? -47.38110 45.57557 56.11769 1.000 14.47204 526 TYR A CA 1
ATOM 3842 C C . TYR A 1 499 ? -48.18594 46.85234 55.98601 1.000 14.24327 526 TYR A C 1
ATOM 3843 O O . TYR A 1 499 ? -48.17534 47.69681 56.89160 1.000 16.76179 526 TYR A O 1
ATOM 3852 N N . ASN A 1 500 ? -48.87179 47.02784 54.85351 1.000 14.96128 527 ASN A N 1
ATOM 3853 C CA . ASN A 1 500 ? -49.59849 48.27411 54.63306 1.000 15.34844 527 ASN A CA 1
ATOM 3854 C C . ASN A 1 500 ? -50.80129 48.40353 55.54620 1.000 16.54410 527 ASN A C 1
ATOM 3855 O O . ASN A 1 500 ? -51.17019 49.52267 55.91486 1.000 16.34575 527 ASN A O 1
ATOM 3860 N N . THR A 1 501 ? -51.42893 47.28260 55.91230 1.000 13.79222 528 THR A N 1
ATOM 3861 C CA . THR A 1 501 ? -52.43100 47.31155 56.97378 1.000 14.59071 528 THR A CA 1
ATOM 3862 C C . THR A 1 501 ? -51.85185 47.87672 58.27044 1.000 14.79662 528 THR A C 1
ATOM 3863 O O . THR A 1 501 ? -52.42507 48.78865 58.87302 1.000 15.57022 528 THR A O 1
ATOM 3867 N N . TYR A 1 502 ? -50.72127 47.33175 58.72475 1.000 14.84502 529 TYR A N 1
ATOM 3868 C CA . TYR A 1 502 ? -50.06995 47.83574 59.93102 1.000 16.00187 529 TYR A CA 1
ATOM 3869 C C . TYR A 1 502 ? -49.72606 49.30602 59.79749 1.000 16.06376 529 TYR A C 1
ATOM 3870 O O . TYR A 1 502 ? -49.90452 50.07728 60.74638 1.000 18.27532 529 TYR A O 1
ATOM 3879 N N . ARG A 1 503 ? -49.22533 49.70713 58.63186 1.000 14.88700 530 ARG A N 1
ATOM 3880 C CA . ARG A 1 503 ? -48.74134 51.07252 58.45961 1.000 16.19989 530 ARG A CA 1
ATOM 3881 C C . ARG A 1 503 ? -49.86582 52.09997 58.56892 1.000 17.48738 530 ARG A C 1
ATOM 3882 O O . ARG A 1 503 ? -49.67223 53.17734 59.14861 1.000 17.72611 530 ARG A O 1
ATOM 3890 N N . THR A 1 504 ? -51.04396 51.79952 58.02927 1.000 15.65735 531 THR A N 1
ATOM 3891 C CA . THR A 1 504 ? -52.14064 52.76705 58.07944 1.000 17.53141 531 THR A CA 1
ATOM 3892 C C . THR A 1 504 ? -52.94161 52.68907 59.36773 1.000 19.80354 531 THR A C 1
ATOM 3893 O O . THR A 1 504 ? -53.44934 53.71607 59.84383 1.000 19.37431 531 THR A O 1
ATOM 3897 N N . ALA A 1 505 ? -53.09218 51.48430 59.92289 1.000 18.90352 532 ALA A N 1
ATOM 3898 C CA . ALA A 1 505 ? -53.67954 51.34525 61.24558 1.000 19.27460 532 ALA A CA 1
ATOM 3899 C C . ALA A 1 505 ? -52.82312 52.04760 62.27343 1.000 20.62847 532 ALA A C 1
ATOM 3900 O O . ALA A 1 505 ? -53.32487 52.49207 63.31450 1.000 23.12644 532 ALA A O 1
ATOM 3902 N N . GLY A 1 506 ? -51.53573 52.15727 61.99347 1.000 20.35903 533 GLY A N 1
ATOM 3903 C CA . GLY A 1 506 ? -50.60748 52.85911 62.83928 1.000 24.09713 533 GLY A CA 1
ATOM 3904 C C . GLY A 1 506 ? -49.94946 51.91605 63.81552 1.000 33.73458 533 GLY A C 1
ATOM 3905 O O . GLY A 1 506 ? -50.63565 51.25549 64.60095 1.000 33.94208 533 GLY A O 1
ATOM 3906 N N . PHE A 1 507 ? -48.62723 51.79403 63.75828 1.000 40.25161 534 PHE A N 1
ATOM 3907 C CA . PHE A 1 507 ? -47.92298 51.20459 64.88479 1.000 44.49478 534 PHE A CA 1
ATOM 3908 C C . PHE A 1 507 ? -46.90280 52.12364 65.53637 1.000 45.80254 534 PHE A C 1
ATOM 3909 O O . PHE A 1 507 ? -46.27118 51.70573 66.51404 1.000 47.62228 534 PHE A O 1
ATOM 3917 N N . THR A 1 508 ? -46.76000 53.36553 65.06932 1.000 45.86278 535 THR A N 1
ATOM 3918 C CA . THR A 1 508 ? -45.72342 54.27130 65.56631 1.000 48.77409 535 THR A CA 1
ATOM 3919 C C . THR A 1 508 ? -45.43455 54.10713 67.06421 1.000 54.92570 535 THR A C 1
ATOM 3920 O O . THR A 1 508 ? -44.26921 53.94008 67.44877 1.000 55.62691 535 THR A O 1
ATOM 3924 N N . PHE A 1 509 ? -46.46252 54.08773 67.91911 1.000 51.51984 536 PHE A N 1
ATOM 3925 C CA . PHE A 1 509 ? -46.23430 53.77881 69.32839 1.000 56.27750 536 PHE A CA 1
ATOM 3926 C C . PHE A 1 509 ? -47.24144 52.75762 69.84297 1.000 57.10726 536 PHE A C 1
ATOM 3927 O O . PHE A 1 509 ? -48.43376 52.82412 69.51949 1.000 59.21672 536 PHE A O 1
ATOM 3935 N N . THR A 1 510 ? -46.72326 51.79921 70.61605 1.000 52.90148 537 THR A N 1
ATOM 3936 C CA . THR A 1 510 ? -47.47013 50.93854 71.53774 1.000 54.12984 537 THR A CA 1
ATOM 3937 C C . THR A 1 510 ? -46.47406 49.99073 72.21751 1.000 51.13636 537 THR A C 1
ATOM 3938 O O . THR A 1 510 ? -45.47576 49.57983 71.60631 1.000 44.87225 537 THR A O 1
ATOM 3942 N N . ILE B 1 3 ? -35.05950 9.81058 82.38580 1.000 49.53134 30 ILE B N 1
ATOM 3943 C CA . ILE B 1 3 ? -34.01068 9.65149 83.37748 1.000 50.17708 30 ILE B CA 1
ATOM 3944 C C . ILE B 1 3 ? -34.62717 9.25885 84.70719 1.000 52.00076 30 ILE B C 1
ATOM 3945 O O . ILE B 1 3 ? -35.08989 8.13163 84.91709 1.000 52.31947 30 ILE B O 1
ATOM 3950 N N . ASP B 1 4 ? -34.61707 10.22504 85.61643 1.000 51.35901 31 ASP B N 1
ATOM 3951 C CA . ASP B 1 4 ? -35.37038 10.08969 86.84895 1.000 51.43334 31 ASP B CA 1
ATOM 3952 C C . ASP B 1 4 ? -36.86340 9.98814 86.57621 1.000 49.30452 31 ASP B C 1
ATOM 3953 O O . ASP B 1 4 ? -37.59147 9.32010 87.32040 1.000 49.14855 31 ASP B O 1
ATOM 3958 N N . ASP B 1 5 ? -37.33367 10.62104 85.50612 1.000 48.66304 32 ASP B N 1
ATOM 3959 C CA . ASP B 1 5 ? -38.75962 10.71681 85.24117 1.000 51.93063 32 ASP B CA 1
ATOM 3960 C C . ASP B 1 5 ? -39.35274 9.42779 84.66453 1.000 52.15653 32 ASP B C 1
ATOM 3961 O O . ASP B 1 5 ? -40.41660 9.47502 84.03716 1.000 50.92459 32 ASP B O 1
ATOM 3966 N N . LEU B 1 6 ? -38.68196 8.29016 84.86289 1.000 53.61514 33 LEU B N 1
ATOM 3967 C CA . LEU B 1 6 ? -39.26860 6.96547 84.67757 1.000 53.08549 33 LEU B CA 1
ATOM 3968 C C . LEU B 1 6 ? -39.50870 6.22688 85.98100 1.000 52.35561 33 LEU B C 1
ATOM 3969 O O . LEU B 1 6 ? -40.37449 5.34884 86.02507 1.000 50.44121 33 LEU B O 1
ATOM 3974 N N . LYS B 1 7 ? -38.74612 6.54153 87.03037 1.000 49.87682 34 LYS B N 1
ATOM 3975 C CA . LYS B 1 7 ? -39.02325 5.99674 88.34637 1.000 48.15557 34 LYS B CA 1
ATOM 3976 C C . LYS B 1 7 ? -40.45112 6.39103 88.70173 1.000 52.47818 34 LYS B C 1
ATOM 3977 O O . LYS B 1 7 ? -40.95806 7.41001 88.20265 1.000 51.65920 34 LYS B O 1
ATOM 3983 N N . PRO B 1 8 ? -41.14984 5.58207 89.50845 1.000 50.64652 35 PRO B N 1
ATOM 3984 C CA . PRO B 1 8 ? -42.43847 6.00840 90.07556 1.000 45.74658 35 PRO B CA 1
ATOM 3985 C C . PRO B 1 8 ? -42.38809 7.42171 90.64660 1.000 45.89505 35 PRO B C 1
ATOM 3986 O O . PRO B 1 8 ? -41.29804 7.92413 90.94998 1.000 46.80546 35 PRO B O 1
ATOM 3990 N N . MET B 1 9 ? -43.55179 8.07006 90.80432 1.000 44.81324 36 MET B N 1
ATOM 3991 C CA . MET B 1 9 ? -43.57599 9.43964 91.31771 1.000 39.74920 36 MET B CA 1
ATOM 3992 C C . MET B 1 9 ? -43.06671 9.51389 92.75411 1.000 37.91588 36 MET B C 1
ATOM 3993 O O . MET B 1 9 ? -42.34176 10.44696 93.11435 1.000 38.97647 36 MET B O 1
ATOM 3998 N N . GLU B 1 10 ? -43.41158 8.53887 93.58531 1.000 38.59188 37 GLU B N 1
ATOM 3999 C CA . GLU B 1 10 ? -42.86499 8.53618 94.93752 1.000 41.68024 37 GLU B CA 1
ATOM 4000 C C . GLU B 1 10 ? -41.38518 8.15504 94.96829 1.000 40.89121 37 GLU B C 1
ATOM 4001 O O . GLU B 1 10 ? -40.80207 8.09174 96.05613 1.000 41.90030 37 GLU B O 1
ATOM 4007 N N . GLU B 1 11 ? -40.77316 7.90118 93.81256 1.000 41.98153 38 GLU B N 1
ATOM 4008 C CA . GLU B 1 11 ? -39.34783 7.64016 93.71323 1.000 43.20708 38 GLU B CA 1
ATOM 4009 C C . GLU B 1 11 ? -38.61279 8.69485 92.89317 1.000 44.61098 38 GLU B C 1
ATOM 4010 O O . GLU B 1 11 ? -37.39244 8.58303 92.71882 1.000 48.81311 38 GLU B O 1
ATOM 4016 N N . GLN B 1 12 ? -39.30669 9.70325 92.37234 1.000 40.82438 39 GLN B N 1
ATOM 4017 C CA . GLN B 1 12 ? -38.65052 10.67970 91.51758 1.000 41.97416 39 GLN B CA 1
ATOM 4018 C C . GLN B 1 12 ? -37.87129 11.70083 92.34239 1.000 42.16149 39 GLN B C 1
ATOM 4019 O O . GLN B 1 12 ? -38.25881 12.06445 93.45856 1.000 38.95444 39 GLN B O 1
ATOM 4025 N N . SER B 1 13 ? -36.74879 12.15558 91.78124 1.000 41.85474 40 SER B N 1
ATOM 4026 C CA . SER B 1 13 ? -35.92099 13.15132 92.45398 1.000 42.78992 40 SER B CA 1
ATOM 4027 C C . SER B 1 13 ? -36.29258 14.57064 92.03385 1.000 39.79110 40 SER B C 1
ATOM 4028 O O . SER B 1 13 ? -36.46082 15.45328 92.88243 1.000 40.14727 40 SER B O 1
ATOM 4031 N N . ASN B 1 14 ? -36.41579 14.80237 90.72893 1.000 39.89570 41 ASN B N 1
ATOM 4032 C CA . ASN B 1 14 ? -36.79740 16.09835 90.16911 1.000 38.50501 41 ASN B CA 1
ATOM 4033 C C . ASN B 1 14 ? -38.08981 15.95773 89.37133 1.000 38.48391 41 ASN B C 1
ATOM 4034 O O . ASN B 1 14 ? -38.11225 16.18541 88.15376 1.000 40.21935 41 ASN B O 1
ATOM 4039 N N . PRO B 1 15 ? -39.19053 15.59361 90.02833 1.000 36.45944 42 PRO B N 1
ATOM 4040 C CA . PRO B 1 15 ? -40.43404 15.38824 89.29196 1.000 37.60657 42 PRO B CA 1
ATOM 4041 C C . PRO B 1 15 ? -40.95977 16.69268 88.72758 1.000 38.18454 42 PRO B C 1
ATOM 4042 O O . PRO B 1 15 ? -40.68575 17.77724 89.24829 1.000 37.73011 42 PRO B O 1
ATOM 4046 N N . SER B 1 16 ? -41.70095 16.57351 87.62684 1.000 37.17106 43 SER B N 1
ATOM 4047 C CA . SER B 1 16 ? -42.50122 17.68920 87.14897 1.000 38.01878 43 SER B CA 1
ATOM 4048 C C . SER B 1 16 ? -43.38767 18.22031 88.26827 1.000 37.46038 43 SER B C 1
ATOM 4049 O O . SER B 1 16 ? -43.89107 17.46153 89.10314 1.000 36.10823 43 SER B O 1
ATOM 4052 N N . PHE B 1 17 ? -43.56087 19.53999 88.29084 1.000 37.56819 44 PHE B N 1
ATOM 4053 C CA . PHE B 1 17 ? -44.50954 20.13362 89.22365 1.000 32.81128 44 PHE B CA 1
ATOM 4054 C C . PHE B 1 17 ? -45.92480 19.64879 88.94120 1.000 31.76363 44 PHE B C 1
ATOM 4055 O O . PHE B 1 17 ? -46.62213 19.18733 89.85014 1.000 30.56071 44 PHE B O 1
ATOM 4063 N N . PHE B 1 18 ? -46.37337 19.74787 87.68432 1.000 31.69723 45 PHE B N 1
ATOM 4064 C CA . PHE B 1 18 ? -47.76089 19.39837 87.40263 1.000 30.82320 45 PHE B CA 1
ATOM 4065 C C . PHE B 1 18 ? -48.00436 17.92449 87.67426 1.000 31.36411 45 PHE B C 1
ATOM 4066 O O . PHE B 1 18 ? -49.04211 17.54529 88.22882 1.000 31.36988 45 PHE B O 1
ATOM 4074 N N . LYS B 1 19 ? -47.03192 17.08251 87.34564 1.000 32.62360 46 LYS B N 1
ATOM 4075 C CA . LYS B 1 19 ? -47.22003 15.65915 87.55832 1.000 33.50196 46 LYS B CA 1
ATOM 4076 C C . LYS B 1 19 ? -47.24039 15.30310 89.03898 1.000 30.95114 46 LYS B C 1
ATOM 4077 O O . LYS B 1 19 ? -47.99518 14.40687 89.44028 1.000 30.11639 46 LYS B O 1
ATOM 4083 N N . MET B 1 20 ? -46.44995 15.99106 89.87376 1.000 28.72508 47 MET B N 1
ATOM 4084 C CA . MET B 1 20 ? -46.55918 15.71172 91.30205 1.000 29.57655 47 MET B CA 1
ATOM 4085 C C . MET B 1 20 ? -47.88120 16.20618 91.87621 1.000 27.38869 47 MET B C 1
ATOM 4086 O O . MET B 1 20 ? -48.41190 15.58922 92.79910 1.000 23.77462 47 MET B O 1
ATOM 4091 N N . VAL B 1 21 ? -48.43815 17.30071 91.35312 1.000 29.36540 48 VAL B N 1
ATOM 4092 C CA . VAL B 1 21 ? -49.77600 17.69099 91.78977 1.000 25.97391 48 VAL B CA 1
ATOM 4093 C C . VAL B 1 21 ? -50.78397 16.62207 91.38067 1.000 27.08397 48 VAL B C 1
ATOM 4094 O O . VAL B 1 21 ? -51.66976 16.24682 92.16167 1.000 25.99458 48 VAL B O 1
ATOM 4098 N N . ASP B 1 22 ? -50.64199 16.08669 90.16427 1.000 27.46090 49 ASP B N 1
ATOM 4099 C CA . ASP B 1 22 ? -51.53000 15.01847 89.71642 1.000 28.51481 49 ASP B CA 1
ATOM 4100 C C . ASP B 1 22 ? -51.41146 13.78018 90.58814 1.000 28.35346 49 ASP B C 1
ATOM 4101 O O . ASP B 1 22 ? -52.40034 13.06162 90.78626 1.000 28.59593 49 ASP B O 1
ATOM 4106 N N . TYR B 1 23 ? -50.21502 13.51165 91.11733 1.000 29.60359 50 TYR B N 1
ATOM 4107 C CA . TYR B 1 23 ? -50.05532 12.38814 92.03514 1.000 28.48596 50 TYR B CA 1
ATOM 4108 C C . TYR B 1 23 ? -50.82959 12.64043 93.32069 1.000 26.60587 50 TYR B C 1
ATOM 4109 O O . TYR B 1 23 ? -51.49573 11.73996 93.84774 1.000 26.05339 50 TYR B O 1
ATOM 4118 N N . TYR B 1 24 ? -50.75929 13.86501 93.83454 1.000 26.31584 51 TYR B N 1
ATOM 4119 C CA . TYR B 1 24 ? -51.52530 14.20378 95.02538 1.000 24.62760 51 TYR B CA 1
ATOM 4120 C C . TYR B 1 24 ? -53.02134 14.16861 94.73729 1.000 24.26473 51 TYR B C 1
ATOM 4121 O O . TYR B 1 24 ? -53.80731 13.72966 95.58845 1.000 24.94027 51 TYR B O 1
ATOM 4130 N N . PHE B 1 25 ? -53.43014 14.61701 93.54422 1.000 24.36394 52 PHE B N 1
ATOM 4131 C CA . PHE B 1 25 ? -54.81883 14.45547 93.11774 1.000 23.96335 52 PHE B CA 1
ATOM 4132 C C . PHE B 1 25 ? -55.23737 12.99343 93.19348 1.000 24.22310 52 PHE B C 1
ATOM 4133 O O . PHE B 1 25 ? -56.23299 12.65567 93.84708 1.000 24.45206 52 PHE B O 1
ATOM 4141 N N . ASP B 1 26 ? -54.45879 12.10267 92.56214 1.000 27.12501 53 ASP B N 1
ATOM 4142 C CA . ASP B 1 26 ? -54.84799 10.69306 92.50089 1.000 26.68692 53 ASP B CA 1
ATOM 4143 C C . ASP B 1 26 ? -54.98076 10.07886 93.88636 1.000 27.35615 53 ASP B C 1
ATOM 4144 O O . ASP B 1 26 ? -55.88525 9.27269 94.12845 1.000 28.43034 53 ASP B O 1
ATOM 4149 N N . LYS B 1 27 ? -54.07714 10.41915 94.80694 1.000 26.84198 54 LYS B N 1
ATOM 4150 C CA . LYS B 1 27 ? -54.22263 9.90738 96.16348 1.000 26.19818 54 LYS B CA 1
ATOM 4151 C C . LYS B 1 27 ? -55.55364 10.33556 96.75713 1.000 26.05605 54 LYS B C 1
ATOM 4152 O O . LYS B 1 27 ? -56.22585 9.54362 97.43253 1.000 27.81280 54 LYS B O 1
ATOM 4158 N N . GLY B 1 28 ? -55.95595 11.58403 96.50935 1.000 24.67477 55 GLY B N 1
ATOM 4159 C CA . GLY B 1 28 ? -57.21038 12.08896 97.03153 1.000 25.08263 55 GLY B CA 1
ATOM 4160 C C . GLY B 1 28 ? -58.43881 11.52370 96.34586 1.000 22.60600 55 GLY B C 1
ATOM 4161 O O . GLY B 1 28 ? -59.43252 11.20246 97.00437 1.000 23.01312 55 GLY B O 1
ATOM 4162 N N . ALA B 1 29 ? -58.38119 11.40198 95.02245 1.000 23.96192 56 ALA B N 1
ATOM 4163 C CA . ALA B 1 29 ? -59.47003 10.76702 94.29338 1.000 24.92679 56 ALA B CA 1
ATOM 4164 C C . ALA B 1 29 ? -59.68866 9.33168 94.76140 1.000 26.70503 56 ALA B C 1
ATOM 4165 O O . ALA B 1 29 ? -60.82822 8.85645 94.81373 1.000 28.92570 56 ALA B O 1
ATOM 4167 N N . THR B 1 30 ? -58.61586 8.64470 95.14417 1.000 25.79185 57 THR B N 1
ATOM 4168 C CA . THR B 1 30 ? -58.72527 7.25589 95.56710 1.000 26.49652 57 THR B CA 1
ATOM 4169 C C . THR B 1 30 ? -59.49697 7.14008 96.87755 1.000 31.47284 57 THR B C 1
ATOM 4170 O O . THR B 1 30 ? -60.35412 6.25766 97.03168 1.000 30.40577 57 THR B O 1
ATOM 4174 N N . VAL B 1 31 ? -59.21448 8.02999 97.83300 1.000 28.50166 58 VAL B N 1
ATOM 4175 C CA . VAL B 1 31 ? -59.94920 8.01882 99.09331 1.000 28.52853 58 VAL B CA 1
ATOM 4176 C C . VAL B 1 31 ? -61.43918 8.20721 98.84171 1.000 30.36157 58 VAL B C 1
ATOM 4177 O O . VAL B 1 31 ? -62.28190 7.55193 99.46828 1.000 30.65904 58 VAL B O 1
ATOM 4181 N N . ILE B 1 32 ? -61.79245 9.08287 97.90658 1.000 27.68233 59 ILE B N 1
ATOM 4182 C CA . ILE B 1 32 ? -63.15779 9.58365 97.85205 1.000 27.65644 59 ILE B CA 1
ATOM 4183 C C . ILE B 1 32 ? -64.02750 8.85861 96.81912 1.000 27.90563 59 ILE B C 1
ATOM 4184 O O . ILE B 1 32 ? -65.26246 8.88273 96.94353 1.000 27.56277 59 ILE B O 1
ATOM 4189 N N . GLU B 1 33 ? -63.42991 8.20326 95.82601 1.000 25.95922 60 GLU B N 1
ATOM 4190 C CA . GLU B 1 33 ? -64.22533 7.66381 94.72440 1.000 27.79139 60 GLU B CA 1
ATOM 4191 C C . GLU B 1 33 ? -65.25071 6.62811 95.18251 1.000 30.83702 60 GLU B C 1
ATOM 4192 O O . GLU B 1 33 ? -66.36911 6.62861 94.63766 1.000 28.39245 60 GLU B O 1
ATOM 4198 N N . PRO B 1 34 ? -64.97299 5.75481 96.16198 1.000 32.75535 61 PRO B N 1
ATOM 4199 C CA . PRO B 1 34 ? -66.02126 4.81631 96.59847 1.000 29.82168 61 PRO B CA 1
ATOM 4200 C C . PRO B 1 34 ? -67.28588 5.50118 97.06479 1.000 28.32130 61 PRO B C 1
ATOM 4201 O O . PRO B 1 34 ? -68.39232 5.08749 96.70097 1.000 30.17073 61 PRO B O 1
ATOM 4205 N N . LYS B 1 35 ? -67.14561 6.54555 97.87443 1.000 27.30160 62 LYS B N 1
ATOM 4206 C CA . LYS B 1 35 ? -68.30848 7.29385 98.32774 1.000 30.19906 62 LYS B CA 1
ATOM 4207 C C . LYS B 1 35 ? -69.03782 7.95094 97.16437 1.000 30.53704 62 LYS B C 1
ATOM 4208 O O . LYS B 1 35 ? -70.27142 8.04523 97.17790 1.000 30.56271 62 LYS B O 1
ATOM 4214 N N . LEU B 1 36 ? -68.29888 8.36935 96.13293 1.000 28.67011 63 LEU B N 1
ATOM 4215 C CA . LEU B 1 36 ? -68.92449 9.03551 95.00108 1.000 26.32058 63 LEU B CA 1
ATOM 4216 C C . LEU B 1 36 ? -69.76618 8.06295 94.17854 1.000 27.01409 63 LEU B C 1
ATOM 4217 O O . LEU B 1 36 ? -70.89211 8.39395 93.78556 1.000 26.77797 63 LEU B O 1
ATOM 4222 N N . VAL B 1 37 ? -69.23200 6.87159 93.88816 1.000 26.21045 64 VAL B N 1
ATOM 4223 C CA . VAL B 1 37 ? -70.01631 5.85996 93.17783 1.000 28.69340 64 VAL B CA 1
ATOM 4224 C C . VAL B 1 37 ? -71.23855 5.48094 93.99223 1.000 29.91170 64 VAL B C 1
ATOM 4225 O O . VAL B 1 37 ? -72.33660 5.29060 93.45826 1.000 30.57382 64 VAL B O 1
ATOM 4229 N N . GLU B 1 38 ? -71.07102 5.39937 95.30487 1.000 31.97007 65 GLU B N 1
ATOM 4230 C CA . GLU B 1 38 ? -72.16293 4.98171 96.16340 1.000 33.72835 65 GLU B CA 1
ATOM 4231 C C . GLU B 1 38 ? -73.27713 6.01647 96.22955 1.000 35.30276 65 GLU B C 1
ATOM 4232 O O . GLU B 1 38 ? -74.44976 5.66109 96.39969 1.000 36.96063 65 GLU B O 1
ATOM 4238 N N . GLU B 1 39 ? -72.93039 7.28878 96.13751 1.000 34.37511 66 GLU B N 1
ATOM 4239 C CA . GLU B 1 39 ? -73.90075 8.36660 96.19839 1.000 32.03913 66 GLU B CA 1
ATOM 4240 C C . GLU B 1 39 ? -74.67905 8.54333 94.90243 1.000 30.74096 66 GLU B C 1
ATOM 4241 O O . GLU B 1 39 ? -75.70227 9.23348 94.90364 1.000 33.20878 66 GLU B O 1
ATOM 4247 N N . MET B 1 40 ? -74.21505 7.97525 93.79619 1.000 31.23285 67 MET B N 1
ATOM 4248 C CA . MET B 1 40 ? -74.93629 8.09986 92.54016 1.000 30.80247 67 MET B CA 1
ATOM 4249 C C . MET B 1 40 ? -76.07390 7.09640 92.51929 1.000 34.15902 67 MET B C 1
ATOM 4250 O O . MET B 1 40 ? -75.86614 5.91707 92.81680 1.000 31.75431 67 MET B O 1
ATOM 4255 N N . LYS B 1 41 ? -77.26387 7.54832 92.12049 1.000 36.53680 68 LYS B N 1
ATOM 4256 C CA . LYS B 1 41 ? -78.48680 6.84526 92.47763 1.000 34.20427 68 LYS B CA 1
ATOM 4257 C C . LYS B 1 41 ? -79.34701 6.32883 91.32927 1.000 34.38345 68 LYS B C 1
ATOM 4258 O O . LYS B 1 41 ? -80.36320 5.68429 91.60322 1.000 42.27956 68 LYS B O 1
ATOM 4264 N N . SER B 1 42 ? -79.00685 6.56902 90.07464 1.000 31.98129 69 SER B N 1
ATOM 4265 C CA . SER B 1 42 ? -79.96023 6.25399 89.01698 1.000 28.85042 69 SER B CA 1
ATOM 4266 C C . SER B 1 42 ? -80.36145 4.77903 89.01831 1.000 28.82522 69 SER B C 1
ATOM 4267 O O . SER B 1 42 ? -79.52076 3.88682 89.14346 1.000 28.60545 69 SER B O 1
ATOM 4270 N N . ASN B 1 43 ? -81.66831 4.53506 88.91059 1.000 28.68545 70 ASN B N 1
ATOM 4271 C CA . ASN B 1 43 ? -82.21788 3.22054 88.59227 1.000 29.22832 70 ASN B CA 1
ATOM 4272 C C . ASN B 1 43 ? -82.05595 2.84607 87.12923 1.000 28.64061 70 ASN B C 1
ATOM 4273 O O . ASN B 1 43 ? -82.39438 1.71138 86.75959 1.000 26.90135 70 ASN B O 1
ATOM 4278 N N . SER B 1 44 ? -81.61489 3.77733 86.28724 1.000 25.83463 71 SER B N 1
ATOM 4279 C CA . SER B 1 44 ? -81.30450 3.46800 84.90580 1.000 24.53489 71 SER B CA 1
ATOM 4280 C C . SER B 1 44 ? -79.81446 3.31447 84.66825 1.000 26.14697 71 SER B C 1
ATOM 4281 O O . SER B 1 44 ? -79.41915 3.00453 83.54291 1.000 27.86424 71 SER B O 1
ATOM 4284 N N . MET B 1 45 ? -78.97836 3.51645 85.68865 1.000 24.89662 72 MET B N 1
ATOM 4285 C CA . MET B 1 45 ? -77.54686 3.27980 85.55780 1.000 24.95380 72 MET B CA 1
ATOM 4286 C C . MET B 1 45 ? -77.17929 1.95985 86.21841 1.000 23.25701 72 MET B C 1
ATOM 4287 O O . MET B 1 45 ? -77.60059 1.67255 87.34252 1.000 22.06390 72 MET B O 1
ATOM 4292 N N . SER B 1 46 ? -76.40450 1.16283 85.49950 1.000 21.65053 73 SER B N 1
ATOM 4293 C CA . SER B 1 46 ? -75.75075 0.01965 86.08518 1.000 23.67796 73 SER B CA 1
ATOM 4294 C C . SER B 1 46 ? -74.59258 0.48454 86.95413 1.000 25.03614 73 SER B C 1
ATOM 4295 O O . SER B 1 46 ? -74.15688 1.64128 86.90987 1.000 22.78297 73 SER B O 1
ATOM 4298 N N . VAL B 1 47 ? -74.06645 -0.44379 87.73961 1.000 24.99610 74 VAL B N 1
ATOM 4299 C CA . VAL B 1 47 ? -72.89298 -0.11779 88.53481 1.000 25.98086 74 VAL B CA 1
ATOM 4300 C C . VAL B 1 47 ? -71.73461 0.29331 87.62600 1.000 23.64935 74 VAL B C 1
ATOM 4301 O O . VAL B 1 47 ? -71.01285 1.25558 87.91128 1.000 21.81799 74 VAL B O 1
ATOM 4305 N N . MET B 1 48 ? -71.56727 -0.39263 86.49673 1.000 22.48075 75 MET B N 1
ATOM 4306 C CA . MET B 1 48 ? -70.51147 -0.00848 85.56479 1.000 24.47970 75 MET B CA 1
ATOM 4307 C C . MET B 1 48 ? -70.73951 1.39274 85.00328 1.000 22.52224 75 MET B C 1
ATOM 4308 O O . MET B 1 48 ? -69.78542 2.15634 84.82721 1.000 22.03330 75 MET B O 1
ATOM 4313 N N . ASP B 1 49 ? -71.99164 1.73604 84.69466 1.000 20.27823 76 ASP B N 1
ATOM 4314 C CA . ASP B 1 49 ? -72.33036 3.10100 84.29559 1.000 21.40692 76 ASP B CA 1
ATOM 4315 C C . ASP B 1 49 ? -71.88303 4.10093 85.35401 1.000 20.76379 76 ASP B C 1
ATOM 4316 O O . ASP B 1 49 ? -71.30852 5.14875 85.04148 1.000 21.90580 76 ASP B O 1
ATOM 4321 N N . LYS B 1 50 ? -72.16007 3.79419 86.62354 1.000 20.06517 77 LYS B N 1
ATOM 4322 C CA . LYS B 1 50 ? -71.85801 4.72467 87.70232 1.000 19.75183 77 LYS B CA 1
ATOM 4323 C C . LYS B 1 50 ? -70.36207 4.85537 87.91614 1.000 20.81868 77 LYS B C 1
ATOM 4324 O O . LYS B 1 50 ? -69.85593 5.95870 88.14339 1.000 21.11142 77 LYS B O 1
ATOM 4330 N N . LYS B 1 51 ? -69.63357 3.74301 87.82577 1.000 20.65342 78 LYS B N 1
ATOM 4331 C CA . LYS B 1 51 ? -68.18554 3.79846 87.98652 1.000 22.33995 78 LYS B CA 1
ATOM 4332 C C . LYS B 1 51 ? -67.55657 4.58350 86.85375 1.000 18.93221 78 LYS B C 1
ATOM 4333 O O . LYS B 1 51 ? -66.64263 5.37739 87.07234 1.000 18.29812 78 LYS B O 1
ATOM 4339 N N . ASN B 1 52 ? -68.04124 4.37067 85.63386 1.000 19.77814 79 ASN B N 1
ATOM 4340 C CA . ASN B 1 52 ? -67.49539 5.06805 84.47874 1.000 19.66100 79 ASN B CA 1
ATOM 4341 C C . ASN B 1 52 ? -67.77407 6.56704 84.55055 1.000 19.77187 79 ASN B C 1
ATOM 4342 O O . ASN B 1 52 ? -66.95429 7.37669 84.10242 1.000 19.14354 79 ASN B O 1
ATOM 4347 N N . LEU B 1 53 ? -68.93908 6.95593 85.07002 1.000 18.98390 80 LEU B N 1
ATOM 4348 C CA . LEU B 1 53 ? -69.25801 8.37559 85.15288 1.000 17.75118 80 LEU B CA 1
ATOM 4349 C C . LEU B 1 53 ? -68.41199 9.04938 86.21760 1.000 18.79441 80 LEU B C 1
ATOM 4350 O O . LEU B 1 53 ? -67.87005 10.13967 85.99748 1.000 19.04266 80 LEU B O 1
ATOM 4355 N N . VAL B 1 54 ? -68.27183 8.41104 87.37875 1.000 19.11781 81 VAL B N 1
ATOM 4356 C CA . VAL B 1 54 ? -67.43692 8.98744 88.42551 1.000 19.00139 81 VAL B CA 1
ATOM 4357 C C . VAL B 1 54 ? -66.00328 9.08548 87.94603 1.000 19.92494 81 VAL B C 1
ATOM 4358 O O . VAL B 1 54 ? -65.34987 10.12776 88.07907 1.000 19.03686 81 VAL B O 1
ATOM 4362 N N . SER B 1 55 ? -65.50157 8.00114 87.35982 1.000 19.54174 82 SER B N 1
ATOM 4363 C CA . SER B 1 55 ? -64.15021 8.00983 86.82696 1.000 21.24324 82 SER B CA 1
ATOM 4364 C C . SER B 1 55 ? -63.98433 9.08017 85.75641 1.000 20.06122 82 SER B C 1
ATOM 4365 O O . SER B 1 55 ? -62.93151 9.72312 85.67002 1.000 19.55121 82 SER B O 1
ATOM 4368 N N . GLY B 1 56 ? -65.02270 9.31596 84.95574 1.000 21.45956 83 GLY B N 1
ATOM 4369 C CA . GLY B 1 56 ? -64.89657 10.27953 83.87323 1.000 17.73448 83 GLY B CA 1
ATOM 4370 C C . GLY B 1 56 ? -64.87706 11.72039 84.35290 1.000 18.58120 83 GLY B C 1
ATOM 4371 O O . GLY B 1 56 ? -64.17989 12.55859 83.77969 1.000 20.62159 83 GLY B O 1
ATOM 4372 N N . ILE B 1 57 ? -65.64169 12.03789 85.39902 1.000 17.96232 84 ILE B N 1
ATOM 4373 C CA . ILE B 1 57 ? -65.57707 13.38970 85.95072 1.000 17.31552 84 ILE B CA 1
ATOM 4374 C C . ILE B 1 57 ? -64.21623 13.63595 86.59666 1.000 17.07187 84 ILE B C 1
ATOM 4375 O O . ILE B 1 57 ? -63.59299 14.67612 86.37342 1.000 16.49161 84 ILE B O 1
ATOM 4380 N N . LEU B 1 58 ? -63.71803 12.68114 87.38542 1.000 18.05140 85 LEU B N 1
ATOM 4381 C CA . LEU B 1 58 ? -62.40314 12.84815 88.00339 1.000 17.07228 85 LEU B CA 1
ATOM 4382 C C . LEU B 1 58 ? -61.32438 12.99560 86.94816 1.000 18.84173 85 LEU B C 1
ATOM 4383 O O . LEU B 1 58 ? -60.34899 13.73470 87.12984 1.000 19.34873 85 LEU B O 1
ATOM 4388 N N . LYS B 1 59 ? -61.49832 12.29261 85.83562 1.000 18.60570 86 LYS B N 1
ATOM 4389 C CA . LYS B 1 59 ? -60.56515 12.33887 84.72511 1.000 20.12633 86 LYS B CA 1
ATOM 4390 C C . LYS B 1 59 ? -60.58892 13.70069 84.05480 1.000 18.29447 86 LYS B C 1
ATOM 4391 O O . LYS B 1 59 ? -59.55555 14.19496 83.59708 1.000 21.11144 86 LYS B O 1
ATOM 4397 N N . ALA B 1 60 ? -61.76376 14.31330 83.98466 1.000 17.65754 87 ALA B N 1
ATOM 4398 C CA . ALA B 1 60 ? -61.89026 15.64589 83.41286 1.000 17.47216 87 ALA B CA 1
ATOM 4399 C C . ALA B 1 60 ? -61.30009 16.71822 84.31629 1.000 16.89265 87 ALA B C 1
ATOM 4400 O O . ALA B 1 60 ? -60.79646 17.72786 83.80924 1.000 15.89750 87 ALA B O 1
ATOM 4402 N N . ILE B 1 61 ? -61.39068 16.54331 85.64538 1.000 15.11462 88 ILE B N 1
ATOM 4403 C CA . ILE B 1 61 ? -60.94672 17.59153 86.55701 1.000 15.19646 88 ILE B CA 1
ATOM 4404 C C . ILE B 1 61 ? -59.44411 17.78498 86.43889 1.000 15.11737 88 ILE B C 1
ATOM 4405 O O . ILE B 1 61 ? -58.94673 18.91548 86.44730 1.000 13.26792 88 ILE B O 1
ATOM 4410 N N . LYS B 1 62 ? -58.69915 16.68461 86.30022 1.000 16.86816 89 LYS B N 1
ATOM 4411 C CA . LYS B 1 62 ? -57.23977 16.75330 86.37101 1.000 18.03337 89 LYS B CA 1
ATOM 4412 C C . LYS B 1 62 ? -56.60524 17.66794 85.33299 1.000 17.31482 89 LYS B C 1
ATOM 4413 O O . LYS B 1 62 ? -55.83891 18.56549 85.72280 1.000 16.43375 89 LYS B O 1
ATOM 4419 N N . PRO B 1 63 ? -56.83794 17.49408 84.02544 1.000 16.92630 90 PRO B N 1
ATOM 4420 C CA . PRO B 1 63 ? -56.15659 18.33683 83.03740 1.000 17.15512 90 PRO B CA 1
ATOM 4421 C C . PRO B 1 63 ? -56.70768 19.74751 82.95549 1.000 15.36733 90 PRO B C 1
ATOM 4422 O O . PRO B 1 63 ? -57.90162 19.99696 83.13435 1.000 14.80335 90 PRO B O 1
ATOM 4426 N N . VAL B 1 64 ? -55.79242 20.66131 82.63168 1.000 15.38601 91 VAL B N 1
ATOM 4427 C CA . VAL B 1 64 ? -56.12061 22.06474 82.41937 1.000 14.96049 91 VAL B CA 1
ATOM 4428 C C . VAL B 1 64 ? -57.12068 22.19688 81.27692 1.000 13.90407 91 VAL B C 1
ATOM 4429 O O . VAL B 1 64 ? -56.88533 21.70596 80.16579 1.000 16.44554 91 VAL B O 1
ATOM 4433 N N . ASN B 1 65 ? -58.23897 22.87579 81.54208 1.000 13.25889 92 ASN B N 1
ATOM 4434 C CA . ASN B 1 65 ? -59.27850 23.06368 80.52940 1.000 13.59968 92 ASN B CA 1
ATOM 4435 C C . ASN B 1 65 ? -58.75450 23.84553 79.33381 1.000 14.86463 92 ASN B C 1
ATOM 4436 O O . ASN B 1 65 ? -59.03746 23.49981 78.18458 1.000 15.20009 92 ASN B O 1
ATOM 4441 N N . LYS B 1 66 ? -58.00985 24.92652 79.58452 1.000 14.75104 93 LYS B N 1
ATOM 4442 C CA . LYS B 1 66 ? -57.75415 25.94912 78.57939 1.000 14.16401 93 LYS B CA 1
ATOM 4443 C C . LYS B 1 66 ? -56.43407 26.65707 78.83988 1.000 13.09022 93 LYS B C 1
ATOM 4444 O O . LYS B 1 66 ? -56.14584 27.02913 79.97292 1.000 13.86349 93 LYS B O 1
ATOM 4450 N N . VAL B 1 67 ? -55.65179 26.86206 77.78249 1.000 15.06990 94 VAL B N 1
ATOM 4451 C CA . VAL B 1 67 ? -54.44748 27.69261 77.83056 1.000 13.77768 94 VAL B CA 1
ATOM 4452 C C . VAL B 1 67 ? -54.48500 28.65489 76.65326 1.000 14.91888 94 VAL B C 1
ATOM 4453 O O . VAL B 1 67 ? -54.56173 28.22229 75.49502 1.000 15.77562 94 VAL B O 1
ATOM 4457 N N . LEU B 1 68 ? -54.41573 29.95061 76.93412 1.000 14.30562 95 LEU B N 1
ATOM 4458 C CA . LEU B 1 68 ? -54.21154 30.95065 75.89373 1.000 13.66332 95 LEU B CA 1
ATOM 4459 C C . LEU B 1 68 ? -52.74376 31.36061 75.85026 1.000 15.54782 95 LEU B C 1
ATOM 4460 O O . LEU B 1 68 ? -52.17846 31.78779 76.86719 1.000 14.03476 95 LEU B O 1
ATOM 4465 N N . TYR B 1 69 ? -52.13913 31.23385 74.66837 1.000 13.33945 96 TYR B N 1
ATOM 4466 C CA . TYR B 1 69 ? -50.77017 31.65408 74.40777 1.000 16.46204 96 TYR B CA 1
ATOM 4467 C C . TYR B 1 69 ? -50.79354 32.81394 73.42108 1.000 17.42908 96 TYR B C 1
ATOM 4468 O O . TYR B 1 69 ? -51.46714 32.73037 72.38577 1.000 17.96090 96 TYR B O 1
ATOM 4477 N N . ILE B 1 70 ? -50.10191 33.91436 73.74944 1.000 15.58574 97 ILE B N 1
ATOM 4478 C CA . ILE B 1 70 ? -50.07946 35.07493 72.86337 1.000 14.98727 97 ILE B CA 1
ATOM 4479 C C . ILE B 1 70 ? -48.65399 35.57062 72.68466 1.000 16.27914 97 ILE B C 1
ATOM 4480 O O . ILE B 1 70 ? -47.79527 35.38923 73.55602 1.000 15.73969 97 ILE B O 1
ATOM 4485 N N . THR B 1 71 ? -48.40842 36.19145 71.52138 1.000 15.80536 98 THR B N 1
ATOM 4486 C CA . THR B 1 71 ? -47.20681 36.97034 71.25209 1.000 17.09345 98 THR B CA 1
ATOM 4487 C C . THR B 1 71 ? -47.63984 38.32467 70.69335 1.000 18.10887 98 THR B C 1
ATOM 4488 O O . THR B 1 71 ? -48.65670 38.41129 69.99487 1.000 19.48042 98 THR B O 1
ATOM 4492 N N . PHE B 1 72 ? -46.89292 39.38780 71.02036 1.000 18.22079 99 PHE B N 1
ATOM 4493 C CA . PHE B 1 72 ? -47.21922 40.74757 70.59155 1.000 18.37745 99 PHE B CA 1
ATOM 4494 C C . PHE B 1 72 ? -45.94950 41.58979 70.54749 1.000 19.94619 99 PHE B C 1
ATOM 4495 O O . PHE B 1 72 ? -44.99760 41.30856 71.28742 1.000 17.91086 99 PHE B O 1
ATOM 4503 N N . PRO B 1 73 ? -45.89462 42.61072 69.69229 1.000 21.89030 100 PRO B N 1
ATOM 4504 C CA . PRO B 1 73 ? -44.72893 43.50351 69.67670 1.000 23.41761 100 PRO B CA 1
ATOM 4505 C C . PRO B 1 73 ? -44.84560 44.65549 70.66184 1.000 23.21850 100 PRO B C 1
ATOM 4506 O O . PRO B 1 73 ? -45.93694 45.09947 71.02102 1.000 24.36315 100 PRO B O 1
ATOM 4510 N N . ILE B 1 74 ? -43.67978 45.15973 71.08320 1.000 25.28818 101 ILE B N 1
ATOM 4511 C CA . ILE B 1 74 ? -43.59391 46.41217 71.83299 1.000 29.61238 101 ILE B CA 1
ATOM 4512 C C . ILE B 1 74 ? -42.39808 47.19942 71.31677 1.000 26.83924 101 ILE B C 1
ATOM 4513 O O . ILE B 1 74 ? -41.41080 46.62654 70.85743 1.000 27.13932 101 ILE B O 1
ATOM 4518 N N . ARG B 1 75 ? -42.47214 48.51755 71.41286 1.000 30.65661 102 ARG B N 1
ATOM 4519 C CA . ARG B 1 75 ? -41.29997 49.35653 71.19221 1.000 31.27918 102 ARG B CA 1
ATOM 4520 C C . ARG B 1 75 ? -40.69258 49.70415 72.55410 1.000 31.35700 102 ARG B C 1
ATOM 4521 O O . ARG B 1 75 ? -41.36432 50.29008 73.41194 1.000 31.37388 102 ARG B O 1
ATOM 4523 N N . ARG B 1 76 ? -39.43654 49.32177 72.75861 1.000 32.30308 103 ARG B N 1
ATOM 4524 C CA . ARG B 1 76 ? -38.71807 49.74449 73.95126 1.000 33.42423 103 ARG B CA 1
ATOM 4525 C C . ARG B 1 76 ? -38.50571 51.26112 73.93885 1.000 34.40117 103 ARG B C 1
ATOM 4526 O O . ARG B 1 76 ? -38.64707 51.92293 72.90927 1.000 34.46863 103 ARG B O 1
ATOM 4534 N N . ASP B 1 77 ? -38.15935 51.81537 75.10995 1.000 36.54705 104 ASP B N 1
ATOM 4535 C CA . ASP B 1 77 ? -38.01217 53.26860 75.25058 1.000 35.94134 104 ASP B CA 1
ATOM 4536 C C . ASP B 1 77 ? -36.98315 53.84683 74.28952 1.000 37.62538 104 ASP B C 1
ATOM 4537 O O . ASP B 1 77 ? -37.04378 55.04072 73.96667 1.000 39.78213 104 ASP B O 1
ATOM 4542 N N . ASN B 1 78 ? -36.05723 53.02382 73.81842 1.000 38.78426 105 ASN B N 1
ATOM 4543 C CA . ASN B 1 78 ? -35.05366 53.40744 72.83820 1.000 43.00369 105 ASN B CA 1
ATOM 4544 C C . ASN B 1 78 ? -35.56042 53.38645 71.39325 1.000 42.57643 105 ASN B C 1
ATOM 4545 O O . ASN B 1 78 ? -34.79440 53.73762 70.49185 1.000 51.81618 105 ASN B O 1
ATOM 4550 N N . GLY B 1 79 ? -36.80518 52.96269 71.14183 1.000 42.55240 106 GLY B N 1
ATOM 4551 C CA . GLY B 1 79 ? -37.41349 53.03127 69.82232 1.000 42.25981 106 GLY B CA 1
ATOM 4552 C C . GLY B 1 79 ? -37.39139 51.74571 69.01278 1.000 40.05777 106 GLY B C 1
ATOM 4553 O O . GLY B 1 79 ? -38.00922 51.69822 67.93932 1.000 40.05941 106 GLY B O 1
ATOM 4554 N N . GLU B 1 80 ? -36.70467 50.71471 69.48525 1.000 40.34374 107 GLU B N 1
ATOM 4555 C CA . GLU B 1 80 ? -36.63719 49.44501 68.78234 1.000 42.33826 107 GLU B CA 1
ATOM 4556 C C . GLU B 1 80 ? -37.77721 48.50761 69.18265 1.000 39.15225 107 GLU B C 1
ATOM 4557 O O . GLU B 1 80 ? -38.46847 48.70430 70.18344 1.000 37.18248 107 GLU B O 1
ATOM 4563 N N . PHE B 1 81 ? -37.93612 47.44171 68.39835 1.000 38.64336 108 PHE B N 1
ATOM 4564 C CA . PHE B 1 81 ? -39.08657 46.55551 68.51192 1.000 33.14881 108 PHE B CA 1
ATOM 4565 C C . PHE B 1 81 ? -38.65910 45.16254 68.98048 1.000 32.60462 108 PHE B C 1
ATOM 4566 O O . PHE B 1 81 ? -37.61122 44.65452 68.58280 1.000 33.34632 108 PHE B O 1
ATOM 4574 N N . GLU B 1 82 ? -39.50046 44.54701 69.81569 1.000 30.63479 109 GLU B N 1
ATOM 4575 C CA . GLU B 1 82 ? -39.26765 43.30189 70.54289 1.000 26.10546 109 GLU B CA 1
ATOM 4576 C C . GLU B 1 82 ? -40.58488 42.52498 70.65632 1.000 22.98899 109 GLU B C 1
ATOM 4577 O O . GLU B 1 82 ? -41.64777 43.13330 70.78924 1.000 23.46587 109 GLU B O 1
ATOM 4583 N N . VAL B 1 83 ? -40.51851 41.18525 70.60143 1.000 23.60248 110 VAL B N 1
ATOM 4584 C CA . VAL B 1 83 ? -41.69335 40.30460 70.68845 1.000 22.29640 110 VAL B CA 1
ATOM 4585 C C . VAL B 1 83 ? -41.72180 39.62897 72.06467 1.000 22.33967 110 VAL B C 1
ATOM 4586 O O . VAL B 1 83 ? -40.70948 39.08733 72.52004 1.000 23.85692 110 VAL B O 1
ATOM 4590 N N . VAL B 1 84 ? -42.88309 39.65204 72.73258 1.000 23.27981 111 VAL B N 1
ATOM 4591 C CA . VAL B 1 84 ? -43.05037 39.15800 74.10172 1.000 17.96187 111 VAL B CA 1
ATOM 4592 C C . VAL B 1 84 ? -44.00256 37.96790 74.08055 1.000 17.22048 111 VAL B C 1
ATOM 4593 O O . VAL B 1 84 ? -45.00241 37.99412 73.36195 1.000 15.91109 111 VAL B O 1
ATOM 4597 N N . GLU B 1 85 ? -43.72798 36.94344 74.87494 1.000 17.24125 112 GLU B N 1
ATOM 4598 C CA . GLU B 1 85 ? -44.67579 35.84638 75.04185 1.000 17.48813 112 GLU B CA 1
ATOM 4599 C C . GLU B 1 85 ? -45.41424 35.92161 76.38080 1.000 16.62599 112 GLU B C 1
ATOM 4600 O O . GLU B 1 85 ? -44.86230 36.35695 77.39212 1.000 15.24544 112 GLU B O 1
ATOM 4606 N N . ALA B 1 86 ? -46.65852 35.43573 76.38867 1.000 16.71381 113 ALA B N 1
ATOM 4607 C CA . ALA B 1 86 ? -47.45264 35.36961 77.61138 1.000 15.23250 113 ALA B CA 1
ATOM 4608 C C . ALA B 1 86 ? -48.44532 34.21468 77.51271 1.000 16.99313 113 ALA B C 1
ATOM 4609 O O . ALA B 1 86 ? -48.83566 33.80028 76.41707 1.000 16.44034 113 ALA B O 1
ATOM 4611 N N . TRP B 1 87 ? -48.86557 33.71512 78.67646 1.000 17.59271 114 TRP B N 1
ATOM 4612 C CA . TRP B 1 87 ? -49.78861 32.59310 78.78723 1.000 17.05913 114 TRP B CA 1
ATOM 4613 C C . TRP B 1 87 ? -50.81830 32.90206 79.85714 1.000 17.15461 114 TRP B C 1
ATOM 4614 O O . TRP B 1 87 ? -50.54034 33.62148 80.82287 1.000 16.15759 114 TRP B O 1
ATOM 4625 N N . ARG B 1 88 ? -51.99499 32.30999 79.70119 1.000 14.77102 115 ARG B N 1
ATOM 4626 C CA . ARG B 1 88 ? -52.99358 32.28753 80.75520 1.000 12.72169 115 ARG B CA 1
ATOM 4627 C C . ARG B 1 88 ? -53.64441 30.91458 80.70492 1.000 14.25354 115 ARG B C 1
ATOM 4628 O O . ARG B 1 88 ? -54.23977 30.55738 79.68557 1.000 14.75758 115 ARG B O 1
ATOM 4636 N N . ALA B 1 89 ? -53.49469 30.13264 81.77470 1.000 14.13024 116 ALA B N 1
ATOM 4637 C CA . ALA B 1 89 ? -54.14479 28.83492 81.91533 1.000 13.99956 116 ALA B CA 1
ATOM 4638 C C . ALA B 1 89 ? -55.39864 28.98853 82.76987 1.000 13.24932 116 ALA B C 1
ATOM 4639 O O . ALA B 1 89 ? -55.36706 29.65774 83.80412 1.000 13.81104 116 ALA B O 1
ATOM 4641 N N . GLN B 1 90 ? -56.50317 28.40529 82.31772 1.000 13.81071 117 GLN B N 1
ATOM 4642 C CA . GLN B 1 90 ? -57.70730 28.23211 83.12111 1.000 11.54994 117 GLN B CA 1
ATOM 4643 C C . GLN B 1 90 ? -57.84902 26.74019 83.33383 1.000 12.98033 117 GLN B C 1
ATOM 4644 O O . GLN B 1 90 ? -58.23321 26.00517 82.42070 1.000 13.49249 117 GLN B O 1
ATOM 4650 N N . HIS B 1 91 ? -57.52919 26.29292 84.53982 1.000 14.34561 118 HIS B N 1
ATOM 4651 C CA . HIS B 1 91 ? -57.51580 24.86163 84.79423 1.000 12.82014 118 HIS B CA 1
ATOM 4652 C C . HIS B 1 91 ? -58.92766 24.29120 84.82712 1.000 13.34483 118 HIS B C 1
ATOM 4653 O O . HIS B 1 91 ? -59.20661 23.27832 84.17456 1.000 12.89524 118 HIS B O 1
ATOM 4660 N N . SER B 1 92 ? -59.83310 24.91572 85.58694 1.000 12.75903 119 SER B N 1
ATOM 4661 C CA . SER B 1 92 ? -61.18737 24.39619 85.72402 1.000 12.87558 119 SER B CA 1
ATOM 4662 C C . SER B 1 92 ? -62.17682 25.53633 85.58422 1.000 12.97707 119 SER B C 1
ATOM 4663 O O . SER B 1 92 ? -61.98909 26.60089 86.17922 1.000 13.33433 119 SER B O 1
ATOM 4666 N N . GLU B 1 93 ? -63.21606 25.32233 84.77560 1.000 13.58680 120 GLU B N 1
ATOM 4667 C CA . GLU B 1 93 ? -64.32208 26.26824 84.68103 1.000 14.94539 120 GLU B CA 1
ATOM 4668 C C . GLU B 1 93 ? -65.59008 25.76136 85.35419 1.000 15.23001 120 GLU B C 1
ATOM 4669 O O . GLU B 1 93 ? -66.67530 26.28872 85.08392 1.000 15.78387 120 GLU B O 1
ATOM 4675 N N . HIS B 1 94 ? -65.48563 24.75904 86.23410 1.000 14.39417 121 HIS B N 1
ATOM 4676 C CA . HIS B 1 94 ? -66.68444 24.26948 86.90408 1.000 13.20451 121 HIS B CA 1
ATOM 4677 C C . HIS B 1 94 ? -67.36367 25.38461 87.68086 1.000 13.90120 121 HIS B C 1
ATOM 4678 O O . HIS B 1 94 ? -68.57447 25.32657 87.92163 1.000 15.29977 121 HIS B O 1
ATOM 4685 N N . ARG B 1 95 ? -66.59764 26.40574 88.07659 1.000 13.93882 122 ARG B N 1
ATOM 4686 C CA . ARG B 1 95 ? -67.10632 27.67569 88.56296 1.000 12.43818 122 ARG B CA 1
ATOM 4687 C C . ARG B 1 95 ? -66.36369 28.79677 87.84551 1.000 14.80748 122 ARG B C 1
ATOM 4688 O O . ARG B 1 95 ? -65.15760 28.70222 87.59381 1.000 14.08797 122 ARG B O 1
ATOM 4696 N N . THR B 1 96 ? -67.09205 29.83245 87.47231 1.000 13.43633 123 THR B N 1
ATOM 4697 C CA . THR B 1 96 ? -66.48174 30.99113 86.85217 1.000 13.64702 123 THR B CA 1
ATOM 4698 C C . THR B 1 96 ? -66.86764 32.23043 87.64588 1.000 13.88127 123 THR B C 1
ATOM 4699 O O . THR B 1 96 ? -67.94251 32.27259 88.25551 1.000 15.27267 123 THR B O 1
ATOM 4703 N N . PRO B 1 97 ? -65.99068 33.24352 87.70122 1.000 13.48349 124 PRO B N 1
ATOM 4704 C CA . PRO B 1 97 ? -64.68898 33.36142 87.02234 1.000 12.19221 124 PRO B CA 1
ATOM 4705 C C . PRO B 1 97 ? -63.64862 32.37214 87.52963 1.000 12.89781 124 PRO B C 1
ATOM 4706 O O . PRO B 1 97 ? -63.78024 31.82592 88.64118 1.000 12.63571 124 PRO B O 1
ATOM 4710 N N . THR B 1 98 ? -62.61790 32.12030 86.72508 1.000 12.53766 125 THR B N 1
ATOM 4711 C CA . THR B 1 98 ? -61.40135 31.51351 87.22733 1.000 11.06138 125 THR B CA 1
ATOM 4712 C C . THR B 1 98 ? -60.58037 32.58656 87.93674 1.000 13.69578 125 THR B C 1
ATOM 4713 O O . THR B 1 98 ? -60.83549 33.79343 87.79975 1.000 12.79490 125 THR B O 1
ATOM 4717 N N . LYS B 1 99 ? -59.61540 32.13324 88.73977 1.000 11.84820 126 LYS B N 1
ATOM 4718 C CA . LYS B 1 99 ? -58.90871 32.99184 89.67566 1.000 11.52623 126 LYS B CA 1
ATOM 4719 C C . LYS B 1 99 ? -57.45678 32.56753 89.76793 1.000 11.17055 126 LYS B C 1
ATOM 4720 O O . LYS B 1 99 ? -57.17588 31.38964 89.99128 1.000 12.23153 126 LYS B O 1
ATOM 4726 N N . GLY B 1 100 ? -56.54436 33.52374 89.66192 1.000 12.77712 127 GLY B N 1
ATOM 4727 C CA . GLY B 1 100 ? -55.14470 33.21401 89.86876 1.000 12.12149 127 GLY B CA 1
ATOM 4728 C C . GLY B 1 100 ? -54.22133 34.29387 89.36245 1.000 13.16398 127 GLY B C 1
ATOM 4729 O O . GLY B 1 100 ? -54.60284 35.08450 88.49903 1.000 13.91786 127 GLY B O 1
ATOM 4730 N N . GLY B 1 101 ? -52.98907 34.29968 89.85862 1.000 15.18259 128 GLY B N 1
ATOM 4731 C CA . GLY B 1 101 ? -52.07874 35.40483 89.64193 1.000 15.62084 128 GLY B CA 1
ATOM 4732 C C . GLY B 1 101 ? -51.41890 35.42269 88.27099 1.000 16.82488 128 GLY B C 1
ATOM 4733 O O . GLY B 1 101 ? -51.54091 34.50361 87.46492 1.000 14.90344 128 GLY B O 1
ATOM 4734 N N . ILE B 1 102 ? -50.70306 36.52074 88.02465 1.000 16.83996 129 ILE B N 1
ATOM 4735 C CA . ILE B 1 102 ? -49.92676 36.74592 86.80948 1.000 14.19951 129 ILE B CA 1
ATOM 4736 C C . ILE B 1 102 ? -48.48518 37.00218 87.21573 1.000 15.20854 129 ILE B C 1
ATOM 4737 O O . ILE B 1 102 ? -48.20754 37.94757 87.96068 1.000 14.28705 129 ILE B O 1
ATOM 4742 N N . ARG B 1 103 ? -47.57845 36.15548 86.74780 1.000 14.58885 130 ARG B N 1
ATOM 4743 C CA . ARG B 1 103 ? -46.15399 36.32141 87.00321 1.000 15.36810 130 ARG B CA 1
ATOM 4744 C C . ARG B 1 103 ? -45.50386 37.07353 85.86554 1.000 15.75291 130 ARG B C 1
ATOM 4745 O O . ARG B 1 103 ? -45.79364 36.79850 84.70141 1.000 16.72714 130 ARG B O 1
ATOM 4753 N N . TYR B 1 104 ? -44.57745 37.98346 86.19950 1.000 15.95902 131 TYR B N 1
ATOM 4754 C CA . TYR B 1 104 ? -43.61331 38.50512 85.22927 1.000 14.77755 131 TYR B CA 1
ATOM 4755 C C . TYR B 1 104 ? -42.27146 37.87498 85.60042 1.000 16.29138 131 TYR B C 1
ATOM 4756 O O . TYR B 1 104 ? -41.62853 38.28635 86.57344 1.000 14.91802 131 TYR B O 1
ATOM 4765 N N . SER B 1 105 ? -41.85208 36.87380 84.83153 1.000 15.70032 132 SER B N 1
ATOM 4766 C CA . SER B 1 105 ? -40.62051 36.17238 85.14866 1.000 17.89359 132 SER B CA 1
ATOM 4767 C C . SER B 1 105 ? -40.09164 35.47643 83.90428 1.000 21.27586 132 SER B C 1
ATOM 4768 O O . SER B 1 105 ? -40.84792 35.10465 83.00536 1.000 20.09015 132 SER B O 1
ATOM 4771 N N . LEU B 1 106 ? -38.77791 35.29473 83.86486 1.000 22.20516 133 LEU B N 1
ATOM 4772 C CA . LEU B 1 106 ? -38.20227 34.48106 82.80748 1.000 24.05077 133 LEU B CA 1
ATOM 4773 C C . LEU B 1 106 ? -38.49866 32.99704 83.01104 1.000 27.10850 133 LEU B C 1
ATOM 4774 O O . LEU B 1 106 ? -38.41581 32.22008 82.05789 1.000 31.56940 133 LEU B O 1
ATOM 4779 N N . ASP B 1 107 ? -38.84735 32.59016 84.23022 1.000 30.09738 134 ASP B N 1
ATOM 4780 C CA . ASP B 1 107 ? -39.24488 31.21761 84.52844 1.000 31.43985 134 ASP B CA 1
ATOM 4781 C C . ASP B 1 107 ? -40.55437 30.78746 83.89785 1.000 31.00906 134 ASP B C 1
ATOM 4782 O O . ASP B 1 107 ? -40.79704 29.57774 83.83131 1.000 38.66169 134 ASP B O 1
ATOM 4787 N N . VAL B 1 108 ? -41.41144 31.70433 83.44778 1.000 31.74855 135 VAL B N 1
ATOM 4788 C CA . VAL B 1 108 ? -42.76127 31.27450 83.10948 1.000 33.36344 135 VAL B CA 1
ATOM 4789 C C . VAL B 1 108 ? -42.70061 30.37017 81.88671 1.000 35.91650 135 VAL B C 1
ATOM 4790 O O . VAL B 1 108 ? -41.93184 30.60424 80.93993 1.000 33.97459 135 VAL B O 1
ATOM 4794 N N . CYS B 1 109 ? -43.44709 29.27526 81.95416 1.000 37.17758 136 CYS B N 1
ATOM 4795 C CA . CYS B 1 109 ? -43.60355 28.33121 80.86207 1.000 35.25311 136 CYS B CA 1
ATOM 4796 C C . CYS B 1 109 ? -45.04061 27.83781 80.90202 1.000 32.45646 136 CYS B C 1
ATOM 4797 O O . CYS B 1 109 ? -45.75035 28.02273 81.89608 1.000 36.48327 136 CYS B O 1
ATOM 4800 N N . GLU B 1 110 ? -45.47440 27.20045 79.81649 1.000 32.39174 137 GLU B N 1
ATOM 4801 C CA . GLU B 1 110 ? -46.82281 26.64531 79.80637 1.000 32.10380 137 GLU B CA 1
ATOM 4802 C C . GLU B 1 110 ? -47.02533 25.61205 80.91637 1.000 30.47747 137 GLU B C 1
ATOM 4803 O O . GLU B 1 110 ? -48.05431 25.62633 81.60092 1.000 32.91335 137 GLU B O 1
ATOM 4809 N N . ASP B 1 111 ? -46.07488 24.68282 81.09328 1.000 31.72231 138 ASP B N 1
ATOM 4810 C CA . ASP B 1 111 ? -46.23680 23.68434 82.15204 1.000 33.73004 138 ASP B CA 1
ATOM 4811 C C . ASP B 1 111 ? -46.30512 24.31078 83.52187 1.000 29.25541 138 ASP B C 1
ATOM 4812 O O . ASP B 1 111 ? -46.96482 23.77145 84.41747 1.000 28.43463 138 ASP B O 1
ATOM 4817 N N . GLU B 1 112 ? -45.62726 25.43545 83.70920 1.000 30.26850 139 GLU B N 1
ATOM 4818 C CA . GLU B 1 112 ? -45.64868 26.08031 85.01228 1.000 32.30321 139 GLU B CA 1
ATOM 4819 C C . GLU B 1 112 ? -47.01640 26.69588 85.28525 1.000 25.51183 139 GLU B C 1
ATOM 4820 O O . GLU B 1 112 ? -47.58243 26.51218 86.36707 1.000 25.68576 139 GLU B O 1
ATOM 4826 N N . VAL B 1 113 ? -47.57818 27.41015 84.30375 1.000 25.72039 140 VAL B N 1
ATOM 4827 C CA . VAL B 1 113 ? -48.89647 27.99892 84.52461 1.000 24.43204 140 VAL B CA 1
ATOM 4828 C C . VAL B 1 113 ? -49.94962 26.90387 84.64092 1.000 22.67841 140 VAL B C 1
ATOM 4829 O O . VAL B 1 113 ? -50.94299 27.06458 85.35863 1.000 22.11389 140 VAL B O 1
ATOM 4833 N N . LYS B 1 114 ? -49.73494 25.75935 83.98796 1.000 24.15349 141 LYS B N 1
ATOM 4834 C CA . LYS B 1 114 ? -50.68337 24.65676 84.10888 1.000 23.07899 141 LYS B CA 1
ATOM 4835 C C . LYS B 1 114 ? -50.68419 24.07681 85.51161 1.000 21.88208 141 LYS B C 1
ATOM 4836 O O . LYS B 1 114 ? -51.74619 23.89418 86.11538 1.000 20.43971 141 LYS B O 1
ATOM 4842 N N . ALA B 1 115 ? -49.49874 23.77489 86.04147 1.000 23.10093 142 ALA B N 1
ATOM 4843 C CA . ALA B 1 115 ? -49.39560 23.17037 87.36797 1.000 23.06045 142 ALA B CA 1
ATOM 4844 C C . ALA B 1 115 ? -49.97032 24.07728 88.44771 1.000 20.19104 142 ALA B C 1
ATOM 4845 O O . ALA B 1 115 ? -50.69180 23.61859 89.34463 1.000 17.98679 142 ALA B O 1
ATOM 4847 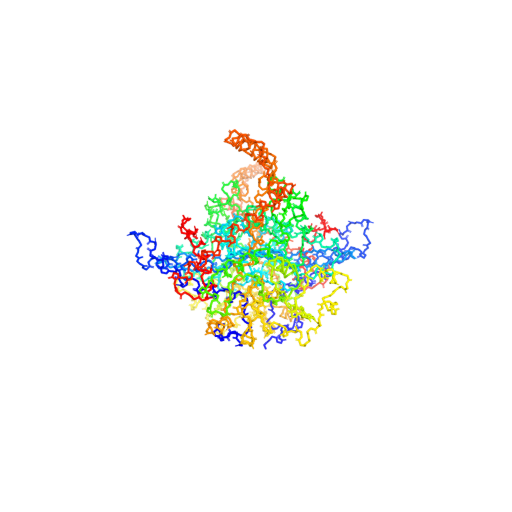N N . LEU B 1 116 ? -49.64033 25.36843 88.39479 1.000 21.10816 143 LEU B N 1
ATOM 4848 C CA . LEU B 1 116 ? -50.13364 26.27013 89.42534 1.000 18.26082 143 LEU B CA 1
ATOM 4849 C C . LEU B 1 116 ? -51.60478 26.60962 89.23890 1.000 16.10249 143 LEU B C 1
ATOM 4850 O O . LEU B 1 116 ? -52.29782 26.82923 90.23707 1.000 16.15639 143 LEU B O 1
ATOM 4855 N N . SER B 1 117 ? -52.11349 26.63753 87.99951 1.000 16.06162 144 SER B N 1
ATOM 4856 C CA . SER B 1 117 ? -53.55250 26.82605 87.83973 1.000 14.83652 144 SER B CA 1
ATOM 4857 C C . SER B 1 117 ? -54.32981 25.65172 88.41897 1.000 14.40949 144 SER B C 1
ATOM 4858 O O . SER B 1 117 ? -55.39727 25.85234 89.00987 1.000 13.98575 144 SER B O 1
ATOM 4861 N N . ALA B 1 118 ? -53.79434 24.42964 88.30638 1.000 15.05043 145 ALA B N 1
ATOM 4862 C CA . ALA B 1 118 ? -54.45971 23.26945 88.89589 1.000 14.06454 145 ALA B CA 1
ATOM 4863 C C . ALA B 1 118 ? -54.48431 23.37172 90.40876 1.000 13.62057 145 ALA B C 1
ATOM 4864 O O . ALA B 1 118 ? -55.51142 23.13816 91.04914 1.000 13.73933 145 ALA B O 1
ATOM 4866 N N . LEU B 1 119 ? -53.34897 23.70720 91.00212 1.000 15.23199 146 LEU B N 1
ATOM 4867 C CA . LEU B 1 119 ? -53.30849 23.89902 92.43888 1.000 15.22596 146 LEU B CA 1
ATOM 4868 C C . LEU B 1 119 ? -54.28189 24.99010 92.88395 1.000 14.07005 146 LEU B C 1
ATOM 4869 O O . LEU B 1 119 ? -54.90973 24.85713 93.93845 1.000 14.81542 146 LEU B O 1
ATOM 4874 N N . MET B 1 120 ? -54.45726 26.03910 92.06652 1.000 13.42499 147 MET B N 1
ATOM 4875 C CA . MET B 1 120 ? -55.42199 27.10513 92.34976 1.000 13.70379 147 MET B CA 1
ATOM 4876 C C . MET B 1 120 ? -56.84546 26.55968 92.42258 1.000 13.83452 147 MET B C 1
ATOM 4877 O O . MET B 1 120 ? -57.63577 26.97773 93.27273 1.000 12.50605 147 MET B O 1
ATOM 4882 N N . THR B 1 121 ? -57.20174 25.63726 91.52477 1.000 14.54775 148 THR B N 1
ATOM 4883 C CA . THR B 1 121 ? -58.52553 25.01667 91.60593 1.000 12.62146 148 THR B CA 1
ATOM 4884 C C . THR B 1 121 ? -58.71706 24.34668 92.96095 1.000 12.30006 148 THR B C 1
ATOM 4885 O O . THR B 1 121 ? -59.72742 24.56587 93.63292 1.000 11.51731 148 THR B O 1
ATOM 4889 N N . TYR B 1 122 ? -57.72477 23.57102 93.40964 1.000 13.37934 149 TYR B N 1
ATOM 4890 C CA . TYR B 1 122 ? -57.89189 22.82209 94.65363 1.000 13.07910 149 TYR B CA 1
ATOM 4891 C C . TYR B 1 122 ? -57.81031 23.72806 95.87685 1.000 12.59781 149 TYR B C 1
ATOM 4892 O O . TYR B 1 122 ? -58.49948 23.47699 96.86406 1.000 14.49304 149 TYR B O 1
ATOM 4901 N N . LYS B 1 123 ? -57.00845 24.79490 95.81327 1.000 14.46211 150 LYS B N 1
ATOM 4902 C CA . LYS B 1 123 ? -56.97160 25.80838 96.87433 1.000 15.11032 150 LYS B CA 1
ATOM 4903 C C . LYS B 1 123 ? -58.32656 26.48466 97.05383 1.000 14.02530 150 LYS B C 1
ATOM 4904 O O . LYS B 1 123 ? -58.84326 26.58944 98.16869 1.000 14.48218 150 LYS B O 1
ATOM 4910 N N . CYS B 1 124 ? -58.88083 27.01354 95.96775 1.000 13.19137 151 CYS B N 1
ATOM 4911 C CA . CYS B 1 124 ? -60.17377 27.68743 96.03624 1.000 13.63577 151 CYS B CA 1
ATOM 4912 C C . CYS B 1 124 ? -61.23896 26.76962 96.60755 1.000 12.64447 151 CYS B C 1
ATOM 4913 O O . CYS B 1 124 ? -62.01723 27.17513 97.47332 1.000 13.83612 151 CYS B O 1
ATOM 4916 N N . ALA B 1 125 ? -61.28389 25.52018 96.14714 1.000 12.53425 152 ALA B N 1
ATOM 4917 C CA . ALA B 1 125 ? -62.26293 24.58522 96.68820 1.000 12.51295 152 ALA B CA 1
ATOM 4918 C C . ALA B 1 125 ? -62.03906 24.36507 98.17706 1.000 15.48334 152 ALA B C 1
ATOM 4919 O O . ALA B 1 125 ? -63.00415 24.27818 98.94779 1.000 16.84378 152 ALA B O 1
ATOM 4921 N N . ALA B 1 126 ? -60.76860 24.29091 98.60350 1.000 16.43351 153 ALA B N 1
ATOM 4922 C CA . ALA B 1 126 ? -60.45655 24.05596 100.01728 1.000 16.25279 153 ALA B CA 1
ATOM 4923 C C . ALA B 1 126 ? -61.02849 25.14861 100.92195 1.000 16.56799 153 ALA B C 1
ATOM 4924 O O . ALA B 1 126 ? -61.46113 24.86595 102.04443 1.000 15.58556 153 ALA B O 1
ATOM 4926 N N . VAL B 1 127 ? -61.03459 26.39802 100.46047 1.000 16.92738 154 VAL B N 1
ATOM 4927 C CA . VAL B 1 127 ? -61.50384 27.51923 101.26879 1.000 16.57724 154 VAL B CA 1
ATOM 4928 C C . VAL B 1 127 ? -62.89712 27.98392 100.83555 1.000 16.00081 154 VAL B C 1
ATOM 4929 O O . VAL B 1 127 ? -63.27873 29.12289 101.09567 1.000 16.42910 154 VAL B O 1
ATOM 4933 N N . ASP B 1 128 ? -63.66033 27.12299 100.17368 1.000 14.46932 155 ASP B N 1
ATOM 4934 C CA . ASP B 1 128 ? -65.01407 27.46539 99.76091 1.000 15.45981 155 ASP B CA 1
ATOM 4935 C C . ASP B 1 128 ? -65.06874 28.80919 99.03044 1.000 16.03663 155 ASP B C 1
ATOM 4936 O O . ASP B 1 128 ? -65.92826 29.65507 99.29228 1.000 14.68292 155 ASP B O 1
ATOM 4941 N N . VAL B 1 129 ? -64.13580 29.01366 98.11082 1.000 13.27442 156 VAL B N 1
ATOM 4942 C CA . VAL B 1 129 ? -64.10882 30.19631 97.25757 1.000 14.31963 156 VAL B CA 1
ATOM 4943 C C . VAL B 1 129 ? -64.59705 29.75584 95.88107 1.000 13.61588 156 VAL B C 1
ATOM 4944 O O . VAL B 1 129 ? -64.05924 28.78095 95.33405 1.000 14.43570 156 VAL B O 1
ATOM 4948 N N . PRO B 1 130 ? -65.64393 30.38366 95.32396 1.000 12.06926 157 PRO B N 1
ATOM 4949 C CA . PRO B 1 130 ? -66.36780 29.82632 94.17094 1.000 12.21223 157 PRO B CA 1
ATOM 4950 C C . PRO B 1 130 ? -65.73667 30.17677 92.82428 1.000 13.75318 157 PRO B C 1
ATOM 4951 O O . PRO B 1 130 ? -66.39173 30.74344 91.93244 1.000 14.28487 157 PRO B O 1
ATOM 4955 N N . PHE B 1 131 ? -64.45795 29.81774 92.66569 1.000 12.88358 158 PHE B N 1
ATOM 4956 C CA . PHE B 1 131 ? -63.68463 30.06508 91.45538 1.000 11.69692 158 PHE B CA 1
ATOM 4957 C C . PHE B 1 131 ? -62.98286 28.78647 91.03967 1.000 11.77491 158 PHE B C 1
ATOM 4958 O O . PHE B 1 131 ? -62.43017 28.07794 91.88197 1.000 12.54278 158 PHE B O 1
ATOM 4966 N N . GLY B 1 132 ? -62.94290 28.51735 89.74379 1.000 11.80177 159 GLY B N 1
ATOM 4967 C CA . GLY B 1 132 ? -61.93621 27.61360 89.24567 1.000 11.40801 159 GLY B CA 1
ATOM 4968 C C . GLY B 1 132 ? -60.56013 28.24890 89.26905 1.000 11.28451 159 GLY B C 1
ATOM 4969 O O . GLY B 1 132 ? -60.40160 29.46524 89.35655 1.000 12.26987 159 GLY B O 1
ATOM 4970 N N . GLY B 1 133 ? -59.53621 27.41892 89.15570 1.000 10.60866 160 GLY B N 1
ATOM 4971 C CA . GLY B 1 133 ? -58.17044 27.90754 89.19859 1.000 10.88638 160 GLY B CA 1
ATOM 4972 C C . GLY B 1 133 ? -57.63861 28.39196 87.85206 1.000 12.44013 160 GLY B C 1
ATOM 4973 O O . GLY B 1 133 ? -57.97640 27.87941 86.78545 1.000 11.63449 160 GLY B O 1
ATOM 4974 N N . ALA B 1 134 ? -56.76669 29.39005 87.92239 1.000 12.67065 161 ALA B N 1
ATOM 4975 C CA . ALA B 1 134 ? -56.13733 29.94810 86.74275 1.000 11.44087 161 ALA B CA 1
ATOM 4976 C C . ALA B 1 134 ? -54.74457 30.40609 87.12651 1.000 12.32105 161 ALA B C 1
ATOM 4977 O O . ALA B 1 134 ? -54.41354 30.51381 88.30899 1.000 14.29298 161 ALA B O 1
ATOM 4979 N N . LYS B 1 135 ? -53.92469 30.65605 86.10770 1.000 12.51501 162 LYS B N 1
ATOM 4980 C CA . LYS B 1 135 ? -52.56691 31.14147 86.31250 1.000 13.97753 162 LYS B CA 1
ATOM 4981 C C . LYS B 1 135 ? -52.02061 31.71365 85.01387 1.000 14.47646 162 LYS B C 1
ATOM 4982 O O . LYS B 1 135 ? -52.19244 31.12171 83.95108 1.000 14.25170 162 LYS B O 1
ATOM 4988 N N . GLY B 1 136 ? -51.32949 32.84750 85.10608 1.000 15.34731 163 GLY B N 1
ATOM 4989 C CA . GLY B 1 136 ? -50.77152 33.47710 83.93286 1.000 14.12768 163 GLY B CA 1
ATOM 4990 C C . GLY B 1 136 ? -49.32930 33.88794 84.15785 1.000 13.75537 163 GLY B C 1
ATOM 4991 O O . GLY B 1 136 ? -48.83879 33.96876 85.28324 1.000 15.72156 163 GLY B O 1
ATOM 4992 N N . GLY B 1 137 ? -48.65347 34.16221 83.05721 1.000 16.63524 164 GLY B N 1
ATOM 4993 C CA . GLY B 1 137 ? -47.27027 34.58898 83.14049 1.000 17.72297 164 GLY B CA 1
ATOM 4994 C C . GLY B 1 137 ? -46.85589 35.31808 81.88785 1.000 19.14909 164 GLY B C 1
ATOM 4995 O O . GLY B 1 137 ? -47.29253 34.98222 80.78665 1.000 18.54104 164 GLY B O 1
ATOM 4996 N N . VAL B 1 138 ? -46.01296 36.32780 82.05832 1.000 17.10892 165 VAL B N 1
ATOM 4997 C CA . VAL B 1 138 ? -45.36381 37.03818 80.96647 1.000 15.48945 165 VAL B CA 1
ATOM 4998 C C . VAL B 1 138 ? -43.87500 36.73682 81.06624 1.000 15.94467 165 VAL B C 1
ATOM 4999 O O . VAL B 1 138 ? -43.28825 36.84728 82.14796 1.000 16.08637 165 VAL B O 1
ATOM 5003 N N . LYS B 1 139 ? -43.26478 36.33731 79.95434 1.000 16.06331 166 LYS B N 1
ATOM 5004 C CA . LYS B 1 139 ? -41.92213 35.76992 80.03149 1.000 18.99029 166 LYS B CA 1
ATOM 5005 C C . LYS B 1 139 ? -40.91330 36.88680 79.80046 1.000 18.91205 166 LYS B C 1
ATOM 5006 O O . LYS B 1 139 ? -40.34462 37.05599 78.71700 1.000 18.42072 166 LYS B O 1
ATOM 5012 N N . ILE B 1 140 ? -40.72333 37.68341 80.85054 1.000 18.73538 167 ILE B N 1
ATOM 5013 C CA . ILE B 1 140 ? -39.79185 38.80450 80.86398 1.000 18.50166 167 ILE B CA 1
ATOM 5014 C C . ILE B 1 140 ? -39.13856 38.83858 82.23141 1.000 18.54877 167 ILE B C 1
ATOM 5015 O O . ILE B 1 140 ? -39.71863 38.40186 83.22496 1.000 18.26328 167 ILE B O 1
ATOM 5020 N N . ASP B 1 141 ? -37.93299 39.37579 82.28982 1.000 19.09072 168 ASP B N 1
ATOM 5021 C CA . ASP B 1 141 ? -37.36902 39.76170 83.56976 1.000 20.22109 168 ASP B CA 1
ATOM 5022 C C . ASP B 1 141 ? -37.75751 41.21332 83.80618 1.000 20.14733 168 ASP B C 1
ATOM 5023 O O . ASP B 1 141 ? -37.18067 42.10563 83.16729 1.000 22.40838 168 ASP B O 1
ATOM 5028 N N . PRO B 1 142 ? -38.71789 41.49961 84.69322 1.000 20.25323 169 PRO B N 1
ATOM 5029 C CA . PRO B 1 142 ? -39.24170 42.86933 84.79782 1.000 20.29443 169 PRO B CA 1
ATOM 5030 C C . PRO B 1 142 ? -38.21091 43.87925 85.25464 1.000 21.55717 169 PRO B C 1
ATOM 5031 O O . PRO B 1 142 ? -38.38796 45.07600 85.00510 1.000 23.14750 169 PRO B O 1
ATOM 5035 N N . LYS B 1 143 ? -37.14420 43.44084 85.92212 1.000 23.09202 170 LYS B N 1
ATOM 5036 C CA . LYS B 1 143 ? -36.12656 44.37366 86.39095 1.000 25.83214 170 LYS B CA 1
ATOM 5037 C C . LYS B 1 143 ? -35.33347 44.96760 85.24755 1.000 25.91398 170 LYS B C 1
ATOM 5038 O O . LYS B 1 143 ? -34.55543 45.90529 85.46254 1.000 24.84008 170 LYS B O 1
ATOM 5044 N N . MET B 1 144 ? -35.54647 44.46990 84.03982 1.000 23.99716 171 MET B N 1
ATOM 5045 C CA . MET B 1 144 ? -34.83341 44.93223 82.87102 1.000 24.69867 171 MET B CA 1
ATOM 5046 C C . MET B 1 144 ? -35.61756 45.99027 82.10673 1.000 24.39005 171 MET B C 1
ATOM 5047 O O . MET B 1 144 ? -35.20833 46.37364 81.01064 1.000 21.55273 171 MET B O 1
ATOM 5052 N N . TYR B 1 145 ? -36.74321 46.45719 82.65129 1.000 22.58968 172 TYR B N 1
ATOM 5053 C CA . TYR B 1 145 ? -37.65021 47.33680 81.93091 1.000 22.29249 172 TYR B CA 1
ATOM 5054 C C . TYR B 1 145 ? -37.91241 48.57109 82.75734 1.000 18.20586 172 TYR B C 1
ATOM 5055 O O . TYR B 1 145 ? -37.92672 48.51798 83.98783 1.000 21.37167 172 TYR B O 1
ATOM 5064 N N . THR B 1 146 ? -38.14138 49.67253 82.06313 1.000 20.94120 173 THR B N 1
ATOM 5065 C CA . THR B 1 146 ? -38.54690 50.89169 82.72649 1.000 20.60907 173 THR B CA 1
ATOM 5066 C C . THR B 1 146 ? -40.00965 50.79906 83.12286 1.000 19.50396 173 THR B C 1
ATOM 5067 O O . THR B 1 146 ? -40.75431 49.94155 82.64652 1.000 18.66831 173 THR B O 1
ATOM 5071 N N . ASP B 1 147 ? -40.40049 51.69937 84.02333 1.000 20.68850 174 ASP B N 1
ATOM 5072 C CA . ASP B 1 147 ? -41.79365 51.84471 84.42383 1.000 20.77627 174 ASP B CA 1
ATOM 5073 C C . ASP B 1 147 ? -42.69758 51.94989 83.21135 1.000 20.24699 174 ASP B C 1
ATOM 5074 O O . ASP B 1 147 ? -43.76971 51.33341 83.15146 1.000 18.30972 174 ASP B O 1
ATOM 5079 N N . TYR B 1 148 ? -42.26781 52.72711 82.22433 1.000 21.81965 175 TYR B N 1
ATOM 5080 C CA . TYR B 1 148 ? -43.10987 52.95610 81.06595 1.000 21.08957 175 TYR B CA 1
ATOM 5081 C C . TYR B 1 148 ? -43.18550 51.71270 80.19360 1.000 19.80464 175 TYR B C 1
ATOM 5082 O O . TYR B 1 148 ? -44.23904 51.40081 79.63287 1.000 20.42774 175 TYR B O 1
ATOM 5091 N N . GLU B 1 149 ? -42.08910 50.97032 80.09283 1.000 19.13430 176 GLU B N 1
ATOM 5092 C CA . GLU B 1 149 ? -42.13263 49.70252 79.38019 1.000 18.42476 176 GLU B CA 1
ATOM 5093 C C . GLU B 1 149 ? -43.02081 48.68562 80.08449 1.000 17.00195 176 GLU B C 1
ATOM 5094 O O . GLU B 1 149 ? -43.78792 47.97088 79.42602 1.000 17.69015 176 GLU B O 1
ATOM 5100 N N . ILE B 1 150 ? -42.90358 48.57020 81.40945 1.000 15.44455 177 ILE B N 1
ATOM 5101 C CA . ILE B 1 150 ? -43.77616 47.66325 82.15329 1.000 17.00524 177 ILE B CA 1
ATOM 5102 C C . ILE B 1 150 ? -45.23975 48.04621 81.95764 1.000 16.05148 177 ILE B C 1
ATOM 5103 O O . ILE B 1 150 ? -46.10683 47.17676 81.79981 1.000 14.49777 177 ILE B O 1
ATOM 5108 N N . GLU B 1 151 ? -45.53768 49.34815 81.92023 1.000 16.65103 178 GLU B N 1
ATOM 5109 C CA . GLU B 1 151 ? -46.92713 49.75047 81.75804 1.000 15.68952 178 GLU B CA 1
ATOM 5110 C C . GLU B 1 151 ? -47.44380 49.37826 80.36806 1.000 16.69836 178 GLU B C 1
ATOM 5111 O O . GLU B 1 151 ? -48.56035 48.86089 80.24182 1.000 16.54360 178 GLU B O 1
ATOM 5117 N N . LYS B 1 152 ? -46.62889 49.58651 79.32351 1.000 14.79094 179 LYS B N 1
ATOM 5118 C CA . LYS B 1 152 ? -47.01001 49.17574 77.97121 1.000 18.55198 179 LYS B CA 1
ATOM 5119 C C . LYS B 1 152 ? -47.28760 47.68244 77.88369 1.000 15.13413 179 LYS B C 1
ATOM 5120 O O . LYS B 1 152 ? -48.28603 47.26674 77.28727 1.000 16.33842 179 LYS B O 1
ATOM 5126 N N . ILE B 1 153 ? -46.40204 46.85993 78.44671 1.000 15.79945 180 ILE B N 1
ATOM 5127 C CA . ILE B 1 153 ? -46.60859 45.41003 78.44572 1.000 15.92578 180 ILE B CA 1
ATOM 5128 C C . ILE B 1 153 ? -47.86989 45.03495 79.21772 1.000 13.59799 180 ILE B C 1
ATOM 5129 O O . ILE B 1 153 ? -48.66212 44.20676 78.76435 1.000 14.37699 180 ILE B O 1
ATOM 5134 N N . THR B 1 154 ? -48.04151 45.60426 80.41452 1.000 13.78902 181 THR B N 1
ATOM 5135 C CA . THR B 1 154 ? -49.21677 45.34697 81.24996 1.000 14.31897 181 THR B CA 1
ATOM 5136 C C . THR B 1 154 ? -50.51880 45.70490 80.53400 1.000 15.08710 181 THR B C 1
ATOM 5137 O O . THR B 1 154 ? -51.47975 44.92088 80.52709 1.000 12.26113 181 THR B O 1
ATOM 5141 N N . ARG B 1 155 ? -50.58134 46.89780 79.93877 1.000 13.31061 182 ARG B N 1
ATOM 5142 C CA . ARG B 1 155 ? -51.80096 47.27625 79.24859 1.000 14.00662 182 ARG B CA 1
ATOM 5143 C C . ARG B 1 155 ? -52.05189 46.40718 78.02401 1.000 15.24701 182 ARG B C 1
ATOM 5144 O O . ARG B 1 155 ? -53.20503 46.13696 77.68932 1.000 13.09658 182 ARG B O 1
ATOM 5152 N N . ARG B 1 156 ? -51.00179 45.92230 77.35910 1.000 15.94980 183 ARG B N 1
ATOM 5153 C CA . ARG B 1 156 ? -51.24488 45.11720 76.16867 1.000 15.60426 183 ARG B CA 1
ATOM 5154 C C . ARG B 1 156 ? -51.75661 43.72560 76.52747 1.000 15.74524 183 ARG B C 1
ATOM 5155 O O . ARG B 1 156 ? -52.62362 43.19078 75.82769 1.000 17.02657 183 ARG B O 1
ATOM 5163 N N . ILE B 1 157 ? -51.24915 43.11390 77.60378 1.000 15.35216 184 ILE B N 1
ATOM 5164 C CA . ILE B 1 157 ? -51.79841 41.80289 77.96305 1.000 15.58099 184 ILE B CA 1
ATOM 5165 C C . ILE B 1 157 ? -53.23812 41.94170 78.43822 1.000 14.28607 184 ILE B C 1
ATOM 5166 O O . ILE B 1 157 ? -54.06417 41.06199 78.17520 1.000 15.42091 184 ILE B O 1
ATOM 5171 N N . ALA B 1 158 ? -53.57200 43.04672 79.10967 1.000 13.28744 185 ALA B N 1
ATOM 5172 C CA . ALA B 1 158 ? -54.95225 43.28446 79.52436 1.000 13.59262 185 ALA B CA 1
ATOM 5173 C C . ALA B 1 158 ? -55.90490 43.27783 78.32695 1.000 15.78924 185 ALA B C 1
ATOM 5174 O O . ALA B 1 158 ? -56.96136 42.63707 78.35811 1.000 13.93825 185 ALA B O 1
ATOM 5176 N N . ILE B 1 159 ? -55.54518 43.98974 77.25658 1.000 15.48848 186 ILE B N 1
ATOM 5177 C CA . ILE B 1 159 ? -56.40109 44.05389 76.07040 1.000 16.07368 186 ILE B CA 1
ATOM 5178 C C . ILE B 1 159 ? -56.46962 42.70195 75.36682 1.000 16.01871 186 ILE B C 1
ATOM 5179 O O . ILE B 1 159 ? -57.55316 42.22884 75.01095 1.000 16.65932 186 ILE B O 1
ATOM 5184 N N . GLU B 1 160 ? -55.32046 42.07704 75.11933 1.000 16.18639 187 GLU B N 1
ATOM 5185 C CA . GLU B 1 160 ? -55.32097 40.81164 74.39535 1.000 16.85269 187 GLU B CA 1
ATOM 5186 C C . GLU B 1 160 ? -55.99664 39.69623 75.19421 1.000 16.00036 187 GLU B C 1
ATOM 5187 O O . GLU B 1 160 ? -56.76467 38.91334 74.61823 1.000 17.07034 187 GLU B O 1
ATOM 5193 N N . PHE B 1 161 ? -55.71278 39.58646 76.50371 1.000 14.13593 188 PHE B N 1
ATOM 5194 C CA . PHE B 1 161 ? -56.39358 38.58659 77.32512 1.000 13.25498 188 PHE B CA 1
ATOM 5195 C C . PHE B 1 161 ? -57.89784 38.83175 77.31222 1.000 14.79135 188 PHE B C 1
ATOM 5196 O O . PHE B 1 161 ? -58.69965 37.89945 77.19228 1.000 13.62154 188 PHE B O 1
ATOM 5204 N N . ALA B 1 162 ? -58.29808 40.08679 77.46326 1.000 14.22452 189 ALA B N 1
ATOM 5205 C CA . ALA B 1 162 ? -59.70509 40.38921 77.63426 1.000 14.07358 189 ALA B CA 1
ATOM 5206 C C . ALA B 1 162 ? -60.47584 40.10004 76.35836 1.000 16.51682 189 ALA B C 1
ATOM 5207 O O . ALA B 1 162 ? -61.60856 39.60883 76.41419 1.000 17.17752 189 ALA B O 1
ATOM 5209 N N . LYS B 1 163 ? -59.85099 40.34088 75.20165 1.000 15.74994 190 LYS B N 1
ATOM 5210 C CA . LYS B 1 163 ? -60.49560 40.09009 73.91414 1.000 17.96445 190 LYS B CA 1
ATOM 5211 C C . LYS B 1 163 ? -60.89743 38.62321 73.75332 1.000 16.75659 190 LYS B C 1
ATOM 5212 O O . LYS B 1 163 ? -61.90607 38.32580 73.11024 1.000 17.52516 190 LYS B O 1
ATOM 5218 N N . LYS B 1 164 ? -60.14887 37.69765 74.35261 1.000 14.45997 191 LYS B N 1
ATOM 5219 C CA . LYS B 1 164 ? -60.33762 36.26454 74.15696 1.000 14.29751 191 LYS B CA 1
ATOM 5220 C C . LYS B 1 164 ? -61.00019 35.56775 75.34836 1.000 16.60474 191 LYS B C 1
ATOM 5221 O O . LYS B 1 164 ? -61.01727 34.33151 75.39222 1.000 17.98722 191 LYS B O 1
ATOM 5227 N N . GLY B 1 165 ? -61.52182 36.31842 76.32355 1.000 15.33157 192 GLY B N 1
ATOM 5228 C CA . GLY B 1 165 ? -62.16805 35.72670 77.48368 1.000 16.03706 192 GLY B CA 1
ATOM 5229 C C . GLY B 1 165 ? -61.23441 35.24438 78.56428 1.000 14.31118 192 GLY B C 1
ATOM 5230 O O . GLY B 1 165 ? -61.57153 34.29292 79.28152 1.000 15.98814 192 GLY B O 1
ATOM 5231 N N . PHE B 1 166 ? -60.05825 35.87108 78.70629 1.000 14.72629 193 PHE B N 1
ATOM 5232 C CA . PHE B 1 166 ? -59.08260 35.49755 79.72624 1.000 14.38969 193 PHE B CA 1
ATOM 5233 C C . PHE B 1 166 ? -58.80223 36.65639 80.67313 1.000 13.36208 193 PHE B C 1
ATOM 5234 O O . PHE B 1 166 ? -57.74123 36.72798 81.28846 1.000 14.23665 193 PHE B O 1
ATOM 5242 N N . LEU B 1 167 ? -59.76752 37.56447 80.78582 1.000 13.94775 194 LEU B N 1
ATOM 5243 C CA . LEU B 1 167 ? -59.76029 38.66143 81.74281 1.000 12.93966 194 LEU B CA 1
ATOM 5244 C C . LEU B 1 167 ? -61.16693 39.21420 81.79519 1.000 13.95650 194 LEU B C 1
ATOM 5245 O O . LEU B 1 167 ? -61.71765 39.58161 80.75160 1.000 14.64415 194 LEU B O 1
ATOM 5250 N N . GLY B 1 168 ? -61.75106 39.29485 82.98455 1.000 12.63627 195 GLY B N 1
ATOM 5251 C CA . GLY B 1 168 ? -63.09589 39.80173 83.12307 1.000 14.82914 195 GLY B CA 1
ATOM 5252 C C . GLY B 1 168 ? -63.73540 39.30903 84.40551 1.000 12.90632 195 GLY B C 1
ATOM 5253 O O . GLY B 1 168 ? -63.49400 38.18755 84.85249 1.000 13.49192 195 GLY B O 1
ATOM 5254 N N . PRO B 1 169 ? -64.55604 40.15795 85.02707 1.000 14.24451 196 PRO B N 1
ATOM 5255 C CA . PRO B 1 169 ? -65.10806 39.81921 86.34806 1.000 12.76196 196 PRO B CA 1
ATOM 5256 C C . PRO B 1 169 ? -65.91712 38.54584 86.37703 1.000 13.81600 196 PRO B C 1
ATOM 5257 O O . PRO B 1 169 ? -65.99672 37.91496 87.43312 1.000 13.48450 196 PRO B O 1
ATOM 5261 N N . GLY B 1 170 ? -66.51951 38.14119 85.26453 1.000 14.86761 197 GLY B N 1
ATOM 5262 C CA . GLY B 1 170 ? -67.30363 36.92503 85.24694 1.000 15.17569 197 GLY B CA 1
ATOM 5263 C C . GLY B 1 170 ? -66.57304 35.73709 84.66270 1.000 14.69791 197 GLY B C 1
ATOM 5264 O O . GLY B 1 170 ? -67.06078 34.60811 84.76340 1.000 18.51166 197 GLY B O 1
ATOM 5265 N N . VAL B 1 171 ? -65.39383 35.95429 84.07212 1.000 14.73338 198 VAL B N 1
ATOM 5266 C CA . VAL B 1 171 ? -64.70863 34.92029 83.30754 1.000 14.30200 198 VAL B CA 1
ATOM 5267 C C . VAL B 1 171 ? -63.34180 34.56585 83.88843 1.000 14.48016 198 VAL B C 1
ATOM 5268 O O . VAL B 1 171 ? -63.00154 33.37878 83.99188 1.000 12.20662 198 VAL B O 1
ATOM 5272 N N . ASP B 1 172 ? -62.54022 35.56356 84.28856 1.000 12.33548 199 ASP B N 1
ATOM 5273 C CA . ASP B 1 172 ? -61.18086 35.28030 84.73485 1.000 12.30036 199 ASP B CA 1
ATOM 5274 C C . ASP B 1 172 ? -60.59539 36.49663 85.43849 1.000 12.56751 199 ASP B C 1
ATOM 5275 O O . ASP B 1 172 ? -60.40899 37.54457 84.82121 1.000 12.87159 199 ASP B O 1
ATOM 5280 N N . VAL B 1 173 ? -60.31510 36.37026 86.72754 1.000 11.71335 200 VAL B N 1
ATOM 5281 C CA . VAL B 1 173 ? -59.92801 37.48410 87.58338 1.000 12.00344 200 VAL B CA 1
ATOM 5282 C C . VAL B 1 173 ? -58.51700 37.22391 88.09261 1.000 11.43534 200 VAL B C 1
ATOM 5283 O O . VAL B 1 173 ? -58.30930 36.41783 89.00493 1.000 10.62362 200 VAL B O 1
ATOM 5287 N N . PRO B 1 174 ? -57.52201 37.89306 87.52983 1.000 11.53826 201 PRO B N 1
ATOM 5288 C CA . PRO B 1 174 ? -56.14550 37.68940 87.98616 1.000 11.65258 201 PRO B CA 1
ATOM 5289 C C . PRO B 1 174 ? -55.81354 38.41217 89.28343 1.000 12.64809 201 PRO B C 1
ATOM 5290 O O . PRO B 1 174 ? -56.69682 38.91169 89.98770 1.000 12.03448 201 PRO B O 1
ATOM 5294 N N . ALA B 1 175 ? -54.52020 38.48078 89.57383 1.000 12.00816 202 ALA B N 1
ATOM 5295 C CA . ALA B 1 175 ? -53.99742 38.89425 90.86414 1.000 12.33996 202 ALA B CA 1
ATOM 5296 C C . ALA B 1 175 ? -52.47555 38.98889 90.74429 1.000 13.57236 202 ALA B C 1
ATOM 5297 O O . ALA B 1 175 ? -51.89957 38.51690 89.75028 1.000 12.36360 202 ALA B O 1
ATOM 5299 N N . PRO B 1 176 ? -51.81650 39.64994 91.69864 1.000 13.85410 203 PRO B N 1
ATOM 5300 C CA . PRO B 1 176 ? -50.35471 39.70968 91.67613 1.000 15.65622 203 PRO B CA 1
ATOM 5301 C C . PRO B 1 176 ? -49.71386 38.34518 91.87543 1.000 17.36002 203 PRO B C 1
ATOM 5302 O O . PRO B 1 176 ? -50.30246 37.41439 92.42844 1.000 19.00529 203 PRO B O 1
ATOM 5306 N N . ASP B 1 177 ? -48.47428 38.25358 91.40576 1.000 16.14306 204 ASP B N 1
ATOM 5307 C CA . ASP B 1 177 ? -47.61315 37.09834 91.60385 1.000 18.17345 204 ASP B CA 1
ATOM 5308 C C . ASP B 1 177 ? -46.18220 37.61695 91.55529 1.000 16.95974 204 ASP B C 1
ATOM 5309 O O . ASP B 1 177 ? -45.95871 38.82210 91.52370 1.000 15.22797 204 ASP B O 1
ATOM 5314 N N . MET B 1 178 ? -45.21076 36.72061 91.53194 1.000 17.52101 205 MET B N 1
ATOM 5315 C CA . MET B 1 178 ? -43.82299 37.12954 91.33489 1.000 19.92927 205 MET B CA 1
ATOM 5316 C C . MET B 1 178 ? -43.65626 38.05719 90.12203 1.000 17.54446 205 MET B C 1
ATOM 5317 O O . MET B 1 178 ? -44.05761 37.71981 89.00602 1.000 15.66666 205 MET B O 1
ATOM 5322 N N . GLY B 1 179 ? -43.06788 39.23611 90.34260 1.000 17.30899 206 GLY B N 1
ATOM 5323 C CA . GLY B 1 179 ? -42.80280 40.19724 89.28800 1.000 14.45772 206 GLY B CA 1
ATOM 5324 C C . GLY B 1 179 ? -43.89845 41.21598 89.03243 1.000 15.65285 206 GLY B C 1
ATOM 5325 O O . GLY B 1 179 ? -43.68969 42.13598 88.23068 1.000 15.22246 206 GLY B O 1
ATOM 5326 N N . THR B 1 180 ? -45.07020 41.07442 89.65279 1.000 14.52783 207 THR B N 1
ATOM 5327 C CA . THR B 1 180 ? -46.15319 42.04407 89.51543 1.000 13.73315 207 THR B CA 1
ATOM 5328 C C . THR B 1 180 ? -46.61744 42.48207 90.89686 1.000 14.51654 207 THR B C 1
ATOM 5329 O O . THR B 1 180 ? -46.37019 41.81395 91.90851 1.000 15.52680 207 THR B O 1
ATOM 5333 N N . GLY B 1 181 ? -47.30700 43.60887 90.93419 1.000 14.08254 208 GLY B N 1
ATOM 5334 C CA . GLY B 1 181 ? -47.83794 44.11227 92.18546 1.000 14.34441 208 GLY B CA 1
ATOM 5335 C C . GLY B 1 181 ? -49.07590 44.94486 91.95248 1.000 13.66024 208 GLY B C 1
ATOM 5336 O O . GLY B 1 181 ? -49.62251 44.92549 90.84793 1.000 13.34861 208 GLY B O 1
ATOM 5337 N N . GLU B 1 182 ? -49.50005 45.71296 92.95928 1.000 12.82395 209 GLU B N 1
ATOM 5338 C CA . GLU B 1 182 ? -50.75851 46.43669 92.84859 1.000 11.76969 209 GLU B CA 1
ATOM 5339 C C . GLU B 1 182 ? -50.73678 47.48536 91.75368 1.000 13.65751 209 GLU B C 1
ATOM 5340 O O . GLU B 1 182 ? -51.78849 47.77407 91.17719 1.000 12.38082 209 GLU B O 1
ATOM 5346 N N . ARG B 1 183 ? -49.57584 48.05657 91.40748 1.000 14.80356 210 ARG B N 1
ATOM 5347 C CA . ARG B 1 183 ? -49.65514 49.05937 90.34607 1.000 14.98951 210 ARG B CA 1
ATOM 5348 C C . ARG B 1 183 ? -49.95945 48.41078 89.00558 1.000 13.90941 210 ARG B C 1
ATOM 5349 O O . ARG B 1 183 ? -50.66723 48.99432 88.18402 1.000 14.39481 210 ARG B O 1
ATOM 5357 N N . GLU B 1 184 ? -49.44773 47.20499 88.76433 1.000 14.22823 211 GLU B N 1
ATOM 5358 C CA . GLU B 1 184 ? -49.82104 46.51720 87.53186 1.000 12.30704 211 GLU B CA 1
ATOM 5359 C C . GLU B 1 184 ? -51.29808 46.15118 87.54813 1.000 11.60454 211 GLU B C 1
ATOM 5360 O O . GLU B 1 184 ? -51.96558 46.24718 86.52097 1.000 12.95121 211 GLU B O 1
ATOM 5366 N N . MET B 1 185 ? -51.84135 45.76643 88.71089 1.000 12.09526 212 MET B N 1
ATOM 5367 C CA . MET B 1 185 ? -53.27333 45.45281 88.76411 1.000 12.06000 212 MET B CA 1
ATOM 5368 C C . MET B 1 185 ? -54.13529 46.68537 88.52277 1.000 12.84429 212 MET B C 1
ATOM 5369 O O . MET B 1 185 ? -55.15064 46.59624 87.82337 1.000 14.49010 212 MET B O 1
ATOM 5374 N N . GLY B 1 186 ? -53.73949 47.84584 89.06234 1.000 14.60029 213 GLY B N 1
ATOM 5375 C CA . GLY B 1 186 ? -54.45885 49.08280 88.76167 1.000 14.07791 213 GLY B CA 1
ATOM 5376 C C . GLY B 1 186 ? -54.44516 49.44467 87.28226 1.000 13.17489 213 GLY B C 1
ATOM 5377 O O . GLY B 1 186 ? -55.45283 49.90406 86.73887 1.000 13.80011 213 GLY B O 1
ATOM 5378 N N . TRP B 1 187 ? -53.30205 49.24413 86.61445 1.000 12.96437 214 TRP B N 1
ATOM 5379 C CA . TRP B 1 187 ? -53.20387 49.47059 85.17401 1.000 13.28999 214 TRP B CA 1
ATOM 5380 C C . TRP B 1 187 ? -54.06208 48.48848 84.38322 1.000 13.33580 214 TRP B C 1
ATOM 5381 O O . TRP B 1 187 ? -54.71591 48.87688 83.41185 1.000 13.74270 214 TRP B O 1
ATOM 5392 N N . ILE B 1 188 ? -54.04682 47.20649 84.74889 1.000 12.78129 215 ILE B N 1
ATOM 5393 C CA . ILE B 1 188 ? -54.91164 46.24491 84.07044 1.000 11.52034 215 ILE B CA 1
ATOM 5394 C C . ILE B 1 188 ? -56.37701 46.62139 84.26401 1.000 12.52839 215 ILE B C 1
ATOM 5395 O O . ILE B 1 188 ? -57.17357 46.61301 83.31342 1.000 12.87624 215 ILE B O 1
ATOM 5400 N N . ALA B 1 189 ? -56.76337 46.94291 85.50134 1.000 12.34139 216 ALA B N 1
ATOM 5401 C CA . ALA B 1 189 ? -58.15477 47.30393 85.76096 1.000 13.34906 216 ALA B CA 1
ATOM 5402 C C . ALA B 1 189 ? -58.56727 48.52594 84.94940 1.000 15.67362 216 ALA B C 1
ATOM 5403 O O . ALA B 1 189 ? -59.67173 48.55994 84.38350 1.000 14.12534 216 ALA B O 1
ATOM 5405 N N . ASP B 1 190 ? -57.68821 49.53967 84.86618 1.000 14.24009 217 ASP B N 1
ATOM 5406 C CA . ASP B 1 190 ? -58.04370 50.74708 84.12375 1.000 14.31424 217 ASP B CA 1
ATOM 5407 C C . ASP B 1 190 ? -58.13545 50.45569 82.64313 1.000 14.47346 217 ASP B C 1
ATOM 5408 O O . ASP B 1 190 ? -59.05718 50.92281 81.96481 1.000 15.73407 217 ASP B O 1
ATOM 5413 N N . THR B 1 191 ? -57.17782 49.69226 82.12514 1.000 14.55314 218 THR B N 1
ATOM 5414 C CA . THR B 1 191 ? -57.18716 49.33606 80.71444 1.000 14.74108 218 THR B CA 1
ATOM 5415 C C . THR B 1 191 ? -58.46912 48.59637 80.36231 1.000 15.41853 218 THR B C 1
ATOM 5416 O O . THR B 1 191 ? -59.12469 48.90341 79.35590 1.000 15.03445 218 THR B O 1
ATOM 5420 N N . TYR B 1 192 ? -58.85828 47.63270 81.20416 1.000 13.86265 219 TYR B N 1
ATOM 5421 C CA . TYR B 1 192 ? -60.11509 46.91814 81.00071 1.000 14.36789 219 TYR B CA 1
ATOM 5422 C C . TYR B 1 192 ? -61.30357 47.87742 81.02382 1.000 15.49691 219 TYR B C 1
ATOM 5423 O O . TYR B 1 192 ? -62.12942 47.87054 80.10877 1.000 17.74725 219 TYR B O 1
ATOM 5432 N N . ALA B 1 193 ? -61.40134 48.71023 82.06788 1.000 15.39528 220 ALA B N 1
ATOM 5433 C CA . ALA B 1 193 ? -62.52395 49.63502 82.22217 1.000 15.56050 220 ALA B CA 1
ATOM 5434 C C . ALA B 1 193 ? -62.61249 50.62912 81.08040 1.000 20.41448 220 ALA B C 1
ATOM 5435 O O . ALA B 1 193 ? -63.70451 51.10822 80.75393 1.000 21.03314 220 ALA B O 1
ATOM 5437 N N . GLN B 1 194 ? -61.48316 50.97607 80.48273 1.000 20.07412 221 GLN B N 1
ATOM 5438 C CA . GLN B 1 194 ? -61.43940 52.05699 79.51395 1.000 21.35004 221 GLN B CA 1
ATOM 5439 C C . GLN B 1 194 ? -61.63681 51.54936 78.09938 1.000 21.79375 221 GLN B C 1
ATOM 5440 O O . GLN B 1 194 ? -62.02986 52.31930 77.22157 1.000 27.38255 221 GLN B O 1
ATOM 5446 N N . THR B 1 195 ? -61.38396 50.27119 77.84790 1.000 20.91841 222 THR B N 1
ATOM 5447 C CA . THR B 1 195 ? -61.49119 49.76542 76.48940 1.000 20.37151 222 THR B CA 1
ATOM 5448 C C . THR B 1 195 ? -62.57257 48.70277 76.41080 1.000 22.64706 222 THR B C 1
ATOM 5449 O O . THR B 1 195 ? -63.76519 49.01402 76.30319 1.000 22.32435 222 THR B O 1
ATOM 5453 N N . ILE B 1 196 ? -62.18854 47.43241 76.50289 1.000 23.44229 223 ILE B N 1
ATOM 5454 C CA . ILE B 1 196 ? -63.17131 46.42454 76.13853 1.000 24.47744 223 ILE B CA 1
ATOM 5455 C C . ILE B 1 196 ? -64.17784 46.16615 77.24807 1.000 24.30501 223 ILE B C 1
ATOM 5456 O O . ILE B 1 196 ? -65.17273 45.47506 77.01263 1.000 22.43738 223 ILE B O 1
ATOM 5461 N N . GLY B 1 197 ? -63.96584 46.70137 78.44638 1.000 22.21025 224 GLY B N 1
ATOM 5462 C CA . GLY B 1 197 ? -64.97517 46.60385 79.47553 1.000 18.94642 224 GLY B CA 1
ATOM 5463 C C . GLY B 1 197 ? -65.63629 47.93277 79.77898 1.000 19.43079 224 GLY B C 1
ATOM 5464 O O . GLY B 1 197 ? -66.12382 48.14302 80.88928 1.000 17.92785 224 GLY B O 1
ATOM 5465 N N . HIS B 1 198 ? -65.67180 48.85783 78.81676 1.000 20.92393 225 HIS B N 1
ATOM 5466 C CA . HIS B 1 198 ? -66.16429 50.18657 79.17356 1.000 21.86804 225 HIS B CA 1
ATOM 5467 C C . HIS B 1 198 ? -67.66352 50.21053 79.42429 1.000 23.00693 225 HIS B C 1
ATOM 5468 O O . HIS B 1 198 ? -68.17567 51.20905 79.94160 1.000 24.54243 225 HIS B O 1
ATOM 5475 N N . LEU B 1 199 ? -68.37469 49.13993 79.07949 1.000 23.47266 226 LEU B N 1
ATOM 5476 C CA . LEU B 1 199 ? -69.77469 49.00357 79.44945 1.000 23.50756 226 LEU B CA 1
ATOM 5477 C C . LEU B 1 199 ? -69.99056 48.06775 80.63184 1.000 21.71793 226 LEU B C 1
ATOM 5478 O O . LEU B 1 199 ? -71.13778 47.86340 81.03843 1.000 18.95320 226 LEU B O 1
ATOM 5483 N N . ASP B 1 200 ? -68.92045 47.49003 81.16967 1.000 21.62919 227 ASP B N 1
ATOM 5484 C CA . ASP B 1 200 ? -68.98701 46.60726 82.33135 1.000 20.90688 227 ASP B CA 1
ATOM 5485 C C . ASP B 1 200 ? -69.22243 47.44617 83.58338 1.000 18.28618 227 ASP B C 1
ATOM 5486 O O . ASP B 1 200 ? -68.35310 48.21853 83.98389 1.000 18.77054 227 ASP B O 1
ATOM 5491 N N . ARG B 1 201 ? -70.40998 47.30290 84.18602 1.000 22.46294 228 ARG B N 1
ATOM 5492 C CA . ARG B 1 201 ? -70.73653 47.93739 85.46794 1.000 21.00385 228 ARG B CA 1
ATOM 5493 C C . ARG B 1 201 ? -69.74920 47.57856 86.56553 1.000 18.11004 228 ARG B C 1
ATOM 5494 O O . ARG B 1 201 ? -69.55338 48.36571 87.49591 1.000 20.69540 228 ARG B O 1
ATOM 5502 N N . ASP B 1 202 ? -69.18095 46.37611 86.52024 1.000 16.46824 229 ASP B N 1
ATOM 5503 C CA . ASP B 1 202 ? -68.26557 45.88252 87.54436 1.000 17.22165 229 ASP B CA 1
ATOM 5504 C C . ASP B 1 202 ? -66.84141 45.74004 87.01106 1.000 14.91976 229 ASP B C 1
ATOM 5505 O O . ASP B 1 202 ? -66.15694 44.76686 87.30753 1.000 13.63309 229 ASP B O 1
ATOM 5510 N N . ALA B 1 203 ? -66.37242 46.72746 86.24286 1.000 15.94615 230 ALA B N 1
ATOM 5511 C CA . ALA B 1 203 ? -65.06748 46.62416 85.59269 1.000 15.29378 230 ALA B CA 1
ATOM 5512 C C . ALA B 1 203 ? -63.95371 46.41858 86.60135 1.000 13.88739 230 ALA B C 1
ATOM 5513 O O . ALA B 1 203 ? -63.00818 45.66992 86.34354 1.000 14.25160 230 ALA B O 1
ATOM 5515 N N . SER B 1 204 ? -64.03365 47.08088 87.75233 1.000 14.27280 231 SER B N 1
ATOM 5516 C CA . SER B 1 204 ? -62.93673 46.96594 88.70010 1.000 14.31672 231 SER B CA 1
ATOM 5517 C C . SER B 1 204 ? -62.91061 45.61188 89.39329 1.000 13.42841 231 SER B C 1
ATOM 5518 O O . SER B 1 204 ? -61.93605 45.31567 90.08221 1.000 13.45475 231 SER B O 1
ATOM 5521 N N . ALA B 1 205 ? -63.93534 44.77306 89.20974 1.000 11.87892 232 ALA B N 1
ATOM 5522 C CA . ALA B 1 205 ? -63.88907 43.39407 89.69061 1.000 12.26092 232 ALA B CA 1
ATOM 5523 C C . ALA B 1 205 ? -63.14256 42.45991 88.74646 1.000 11.81947 232 ALA B C 1
ATOM 5524 O O . ALA B 1 205 ? -63.06876 41.26014 89.03139 1.000 12.03709 232 ALA B O 1
ATOM 5526 N N . CYS B 1 206 ? -62.56637 42.97001 87.64569 1.000 11.96833 233 CYS B N 1
ATOM 5527 C CA . CYS B 1 206 ? -61.83335 42.11988 86.70933 1.000 11.96004 233 CYS B CA 1
ATOM 5528 C C . CYS B 1 206 ? -60.51419 41.59841 87.25422 1.000 10.66690 233 CYS B C 1
ATOM 5529 O O . CYS B 1 206 ? -59.97060 40.65997 86.66972 1.000 11.17732 233 CYS B O 1
ATOM 5532 N N . ILE B 1 207 ? -60.00497 42.14883 88.35770 1.000 12.06385 234 ILE B N 1
ATOM 5533 C CA . ILE B 1 207 ? -58.68161 41.80151 88.86448 1.000 11.86363 234 ILE B CA 1
ATOM 5534 C C . ILE B 1 207 ? -58.66832 42.12153 90.34599 1.000 10.73763 234 ILE B C 1
ATOM 5535 O O . ILE B 1 207 ? -59.41275 42.99194 90.80608 1.000 12.03927 234 ILE B O 1
ATOM 5540 N N . THR B 1 208 ? -57.85383 41.38536 91.10840 1.000 10.65670 235 THR B N 1
ATOM 5541 C CA . THR B 1 208 ? -57.69604 41.67687 92.53855 1.000 11.82539 235 THR B CA 1
ATOM 5542 C C . THR B 1 208 ? -56.23945 42.04158 92.83490 1.000 12.25222 235 THR B C 1
ATOM 5543 O O . THR B 1 208 ? -55.37599 42.02153 91.95868 1.000 12.55828 235 THR B O 1
ATOM 5547 N N . GLY B 1 209 ? -55.97763 42.41306 94.08409 1.000 12.78914 236 GLY B N 1
ATOM 5548 C CA . GLY B 1 209 ? -54.70466 43.00724 94.42820 1.000 14.30825 236 GLY B CA 1
ATOM 5549 C C . GLY B 1 209 ? -54.54353 44.42609 93.93547 1.000 14.10355 236 GLY B C 1
ATOM 5550 O O . GLY B 1 209 ? -53.41207 44.90901 93.83147 1.000 12.94230 236 GLY B O 1
ATOM 5551 N N . LYS B 1 210 ? -55.64883 45.09781 93.61228 1.000 12.27137 237 LYS B N 1
ATOM 5552 C CA . LYS B 1 210 ? -55.62963 46.48158 93.16763 1.000 13.08038 237 LYS B CA 1
ATOM 5553 C C . LYS B 1 210 ? -55.21250 47.43519 94.28899 1.000 14.70350 237 LYS B C 1
ATOM 5554 O O . LYS B 1 210 ? -55.40144 47.14537 95.47543 1.000 13.62979 237 LYS B O 1
ATOM 5560 N N . PRO B 1 211 ? -54.68229 48.60586 93.93750 1.000 14.00635 238 PRO B N 1
ATOM 5561 C CA . PRO B 1 211 ? -54.52412 49.66203 94.94538 1.000 15.01278 238 PRO B CA 1
ATOM 5562 C C . PRO B 1 211 ? -55.86877 50.03346 95.56010 1.000 14.78144 238 PRO B C 1
ATOM 5563 O O . PRO B 1 211 ? -56.90851 49.97564 94.90271 1.000 15.43362 238 PRO B O 1
ATOM 5567 N N . ILE B 1 212 ? -55.83773 50.42898 96.83703 1.000 14.38444 239 ILE B N 1
ATOM 5568 C CA . ILE B 1 212 ? -57.06507 50.80728 97.54961 1.000 13.96061 239 ILE B CA 1
ATOM 5569 C C . ILE B 1 212 ? -57.89765 51.79322 96.73368 1.000 15.17651 239 ILE B C 1
ATOM 5570 O O . ILE B 1 212 ? -59.11357 51.62517 96.57500 1.000 14.82215 239 ILE B O 1
ATOM 5575 N N . VAL B 1 213 ? -57.25550 52.82593 96.18510 1.000 15.65402 240 VAL B N 1
ATOM 5576 C CA . VAL B 1 213 ? -58.00732 53.85860 95.48572 1.000 14.89777 240 VAL B CA 1
ATOM 5577 C C . VAL B 1 213 ? -58.69763 53.32814 94.23505 1.000 17.95893 240 VAL B C 1
ATOM 5578 O O . VAL B 1 213 ? -59.61956 53.97346 93.72993 1.000 17.94093 240 VAL B O 1
ATOM 5582 N N . ALA B 1 214 ? -58.30134 52.15525 93.72802 1.000 16.94060 241 ALA B N 1
ATOM 5583 C CA . ALA B 1 214 ? -58.92276 51.57993 92.54437 1.000 15.26790 241 ALA B CA 1
ATOM 5584 C C . ALA B 1 214 ? -59.88489 50.45065 92.88977 1.000 15.79905 241 ALA B C 1
ATOM 5585 O O . ALA B 1 214 ? -60.27390 49.68750 92.00486 1.000 16.70574 241 ALA B O 1
ATOM 5587 N N . GLY B 1 215 ? -60.27169 50.33327 94.15469 1.000 14.19724 242 GLY B N 1
ATOM 5588 C CA . GLY B 1 215 ? -61.12797 49.25992 94.61087 1.000 15.27606 242 GLY B CA 1
ATOM 5589 C C . GLY B 1 215 ? -60.43977 48.11586 95.33398 1.000 14.96146 242 GLY B C 1
ATOM 5590 O O . GLY B 1 215 ? -61.08654 47.09320 95.58111 1.000 15.05095 242 GLY B O 1
ATOM 5591 N N . GLY B 1 216 ? -59.16120 48.24596 95.68130 1.000 15.11879 243 GLY B N 1
ATOM 5592 C CA . GLY B 1 216 ? -58.49078 47.20748 96.45322 1.000 13.91013 243 GLY B CA 1
ATOM 5593 C C . GLY B 1 216 ? -59.09111 47.04900 97.84148 1.000 14.12080 243 GLY B C 1
ATOM 5594 O O . GLY B 1 216 ? -59.94253 47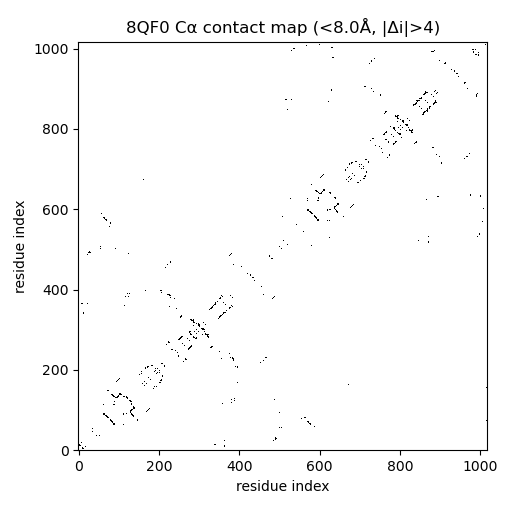.81796 98.28124 1.000 14.69092 243 GLY B O 1
ATOM 5595 N N . ILE B 1 217 ? -58.65110 46.01550 98.55295 1.000 12.94203 244 ILE B N 1
ATOM 5596 C CA . ILE B 1 217 ? -59.25571 45.68736 99.84087 1.000 14.48760 244 ILE B CA 1
ATOM 5597 C C . ILE B 1 217 ? -58.20029 45.78344 100.93427 1.000 14.37928 244 ILE B C 1
ATOM 5598 O O . ILE B 1 217 ? -57.03492 45.43077 100.72131 1.000 15.61466 244 ILE B O 1
ATOM 5603 N N . HIS B 1 218 ? -58.61624 46.25134 102.11143 1.000 16.03226 245 HIS B N 1
ATOM 5604 C CA . HIS B 1 218 ? -57.73629 46.29017 103.27494 1.000 16.80227 245 HIS B CA 1
ATOM 5605 C C . HIS B 1 218 ? -57.58978 44.90027 103.89094 1.000 16.54583 245 HIS B C 1
ATOM 5606 O O . HIS B 1 218 ? -58.55764 44.14678 104.00345 1.000 17.36109 245 HIS B O 1
ATOM 5613 N N . GLY B 1 219 ? -56.37783 44.57328 104.31491 1.000 17.74287 246 GLY B N 1
ATOM 5614 C CA . GLY B 1 219 ? -56.09614 43.25676 104.83779 1.000 16.43792 246 GLY B CA 1
ATOM 5615 C C . GLY B 1 219 ? -55.54408 42.28402 103.82172 1.000 19.66404 246 GLY B C 1
ATOM 5616 O O . GLY B 1 219 ? -55.37346 41.10508 104.15462 1.000 22.50508 246 GLY B O 1
ATOM 5617 N N . ARG B 1 220 ? -55.28310 42.73414 102.59007 1.000 18.57217 247 ARG B N 1
ATOM 5618 C CA . ARG B 1 220 ? -54.74985 41.85973 101.54723 1.000 21.74631 247 ARG B CA 1
ATOM 5619 C C . ARG B 1 220 ? -53.30058 41.47200 101.82303 1.000 23.37575 247 ARG B C 1
ATOM 5620 O O . ARG B 1 220 ? -52.93197 40.29465 101.73167 1.000 20.01404 247 ARG B O 1
ATOM 5628 N N . VAL B 1 221 ? -52.45935 42.45723 102.15052 1.000 23.97683 248 VAL B N 1
ATOM 5629 C CA . VAL B 1 221 ? -51.01164 42.24853 102.13907 1.000 24.01605 248 VAL B CA 1
ATOM 5630 C C . VAL B 1 221 ? -50.58714 41.17238 103.14007 1.000 25.34664 248 VAL B C 1
ATOM 5631 O O . VAL B 1 221 ? -49.65693 40.40317 102.87009 1.000 27.80569 248 VAL B O 1
ATOM 5635 N N . SER B 1 222 ? -51.24573 41.08696 104.30375 1.000 23.36274 249 SER B N 1
ATOM 5636 C CA . SER B 1 222 ? -50.82529 40.11547 105.31862 1.000 25.11130 249 SER B CA 1
ATOM 5637 C C . SER B 1 222 ? -51.63298 38.82895 105.28983 1.000 23.21872 249 SER B C 1
ATOM 5638 O O . SER B 1 222 ? -51.42503 37.97457 106.15181 1.000 21.54607 249 SER B O 1
ATOM 5641 N N . ALA B 1 223 ? -52.56750 38.69027 104.34241 1.000 22.99737 250 ALA B N 1
ATOM 5642 C CA . ALA B 1 223 ? -53.59125 37.65221 104.43395 1.000 19.02873 250 ALA B CA 1
ATOM 5643 C C . ALA B 1 223 ? -52.98736 36.25527 104.40267 1.000 21.80400 250 ALA B C 1
ATOM 5644 O O . ALA B 1 223 ? -53.32876 35.40561 105.23764 1.000 22.14330 250 ALA B O 1
ATOM 5646 N N . THR B 1 224 ? -52.10240 35.98958 103.42834 1.000 21.12756 251 THR B N 1
ATOM 5647 C CA . THR B 1 224 ? -51.48914 34.66521 103.32545 1.000 21.08411 251 THR B CA 1
ATOM 5648 C C . THR B 1 224 ? -50.73769 34.31535 104.60276 1.000 20.38158 251 THR B C 1
ATOM 5649 O O . THR B 1 224 ? -50.95991 33.25396 105.19540 1.000 20.60375 251 THR B O 1
ATOM 5653 N N . GLY B 1 225 ? -49.85466 35.21274 105.05581 1.000 21.69046 252 GLY B N 1
ATOM 5654 C CA . GLY B 1 225 ? -49.19118 35.00344 106.33352 1.000 20.80910 252 GLY B CA 1
ATOM 5655 C C . GLY B 1 225 ? -50.14979 34.79306 107.48643 1.000 18.57903 252 GLY B C 1
ATOM 5656 O O . GLY B 1 225 ? -49.89825 33.98109 108.37221 1.000 21.20630 252 GLY B O 1
ATOM 5657 N N . ARG B 1 226 ? -51.25424 35.53613 107.51268 1.000 21.17959 253 ARG B N 1
ATOM 5658 C CA . ARG B 1 226 ? -52.20465 35.37001 108.61392 1.000 20.17698 253 ARG B CA 1
ATOM 5659 C C . ARG B 1 226 ? -52.91881 34.02045 108.54577 1.000 21.41966 253 ARG B C 1
ATOM 5660 O O . ARG B 1 226 ? -53.24346 33.43352 109.58778 1.000 21.28870 253 ARG B O 1
ATOM 5668 N N . GLY B 1 227 ? -53.17472 33.51372 107.33532 1.000 21.80467 254 GLY B N 1
ATOM 5669 C CA . GLY B 1 227 ? -53.78971 32.20156 107.20548 1.000 18.31821 254 GLY B CA 1
ATOM 5670 C C . GLY B 1 227 ? -52.85207 31.06562 107.56538 1.000 19.91979 254 GLY B C 1
ATOM 5671 O O . GLY B 1 227 ? -53.28651 30.04694 108.11093 1.000 21.47682 254 GLY B O 1
ATOM 5672 N N . VAL B 1 228 ? -51.56280 31.20787 107.25366 1.000 21.26034 255 VAL B N 1
ATOM 5673 C CA . VAL B 1 228 ? -50.58966 30.18690 107.65427 1.000 22.11389 255 VAL B CA 1
ATOM 5674 C C . VAL B 1 228 ? -50.56074 30.06573 109.16412 1.000 21.62752 255 VAL B C 1
ATOM 5675 O O . VAL B 1 228 ? -50.54608 28.96584 109.71730 1.000 23.53353 255 VAL B O 1
ATOM 5679 N N . TRP B 1 229 ? -50.55139 31.20379 109.85123 1.000 24.24624 256 TRP B N 1
ATOM 5680 C CA . TRP B 1 229 ? -50.71757 31.23870 111.29800 1.000 23.08029 256 TRP B CA 1
ATOM 5681 C C . TRP B 1 229 ? -52.00150 30.54821 111.74507 1.000 22.99140 256 TRP B C 1
ATOM 5682 O O . TRP B 1 229 ? -51.99000 29.72726 112.66567 1.000 24.98212 256 TRP B O 1
ATOM 5693 N N . LYS B 1 230 ? -53.12719 30.87811 111.12170 1.000 20.40990 257 LYS B N 1
ATOM 5694 C CA . LYS B 1 230 ? -54.37861 30.26794 111.55375 1.000 22.50194 257 LYS B CA 1
ATOM 5695 C C . LYS B 1 230 ? -54.41354 28.78333 111.22756 1.000 23.41254 257 LYS B C 1
ATOM 5696 O O . LYS B 1 230 ? -54.97160 27.99164 111.99197 1.000 22.44576 257 LYS B O 1
ATOM 5702 N N . GLY B 1 231 ? -53.82920 28.38985 110.09590 1.000 22.55029 258 GLY B N 1
ATOM 5703 C CA . GLY B 1 231 ? -53.71771 26.97266 109.79506 1.000 23.24203 258 GLY B CA 1
ATOM 5704 C C . GLY B 1 231 ? -52.89292 26.22716 110.82677 1.000 25.28236 258 GLY B C 1
ATOM 5705 O O . GLY B 1 231 ? -53.29564 25.16441 111.30853 1.000 26.23715 258 GLY B O 1
ATOM 5706 N N . LEU B 1 232 ? -51.71292 26.76990 111.16748 1.000 25.79263 259 LEU B N 1
ATOM 5707 C CA . LEU B 1 232 ? -50.88733 26.16003 112.20852 1.000 24.13940 259 LEU B CA 1
ATOM 5708 C C . LEU B 1 232 ? -51.64017 26.10806 113.52234 1.000 25.45061 259 LEU B C 1
ATOM 5709 O O . LEU B 1 232 ? -51.55274 25.12233 114.25764 1.000 26.63028 259 LEU B O 1
ATOM 5714 N N . GLU B 1 233 ? -52.40506 27.15741 113.81723 1.000 25.57793 260 GLU B N 1
ATOM 5715 C CA . GLU B 1 233 ? -53.18688 27.20794 115.04353 1.000 24.95867 260 GLU B CA 1
ATOM 5716 C C . GLU B 1 233 ? -54.21831 26.08846 115.09081 1.000 27.37176 260 GLU B C 1
ATOM 5717 O O . GLU B 1 233 ? -54.41357 25.45775 116.13528 1.000 27.08380 260 GLU B O 1
ATOM 5723 N N . VAL B 1 234 ? -54.89821 25.83410 113.97048 1.000 27.39654 261 VAL B N 1
ATOM 5724 C CA . VAL B 1 234 ? -55.94595 24.81140 113.93555 1.000 28.63079 261 VAL B CA 1
ATOM 5725 C C . VAL B 1 234 ? -55.38209 23.43300 114.26581 1.000 27.91895 261 VAL B C 1
ATOM 5726 O O . VAL B 1 234 ? -56.05148 22.61854 114.91003 1.000 26.21214 261 VAL B O 1
ATOM 5730 N N . PHE B 1 235 ? -54.14529 23.15506 113.85676 1.000 28.28823 262 PHE B N 1
ATOM 5731 C CA . PHE B 1 235 ? -53.54525 21.84259 114.06758 1.000 28.51628 262 PHE B CA 1
ATOM 5732 C C . PHE B 1 235 ? -52.78120 21.75494 115.37789 1.000 31.35486 262 PHE B C 1
ATOM 5733 O O . PHE B 1 235 ? -52.79857 20.69988 116.01999 1.000 30.78691 262 PHE B O 1
ATOM 5741 N N . ALA B 1 236 ? -52.13385 22.85108 115.79504 1.000 29.56675 263 ALA B N 1
ATOM 5742 C CA . ALA B 1 236 ? -51.38869 22.87485 117.05107 1.000 31.98583 263 ALA B CA 1
ATOM 5743 C C . ALA B 1 236 ? -52.27429 22.64208 118.27214 1.000 33.31087 263 ALA B C 1
ATOM 5744 O O . ALA B 1 236 ? -51.76997 22.22627 119.32458 1.000 37.18334 263 ALA B O 1
ATOM 5746 N N . LYS B 1 237 ? -53.56999 22.91352 118.17253 1.000 30.35514 264 LYS B N 1
ATOM 5747 C CA . LYS B 1 237 ? -54.48154 22.68883 119.28248 1.000 30.46364 264 LYS B CA 1
ATOM 5748 C C . LYS B 1 237 ? -54.89358 21.22707 119.41921 1.000 34.33340 264 LYS B C 1
ATOM 5749 O O . LYS B 1 237 ? -55.66964 20.90155 120.32472 1.000 35.50823 264 LYS B O 1
ATOM 5755 N N . GLU B 1 238 ? -54.38911 20.33410 118.55926 1.000 34.33994 265 GLU B N 1
ATOM 5756 C CA . GLU B 1 238 ? -54.83136 18.94459 118.56291 1.000 34.27159 265 GLU B CA 1
ATOM 5757 C C . GLU B 1 238 ? -53.78906 18.03743 119.20325 1.000 34.35548 265 GLU B C 1
ATOM 5758 O O . GLU B 1 238 ? -52.71862 17.82032 118.61215 1.000 36.26009 265 GLU B O 1
ATOM 5764 N N . PRO B 1 239 ? -54.05249 17.48280 120.38792 1.000 37.76237 266 PRO B N 1
ATOM 5765 C CA . PRO B 1 239 ? -53.06434 16.58632 121.01772 1.000 39.16572 266 PRO B CA 1
ATOM 5766 C C . PRO B 1 239 ? -52.77945 15.31211 120.23756 1.000 38.94817 266 PRO B C 1
ATOM 5767 O O . PRO B 1 239 ? -51.63359 14.84526 120.27120 1.000 40.79051 266 PRO B O 1
ATOM 5771 N N . GLU B 1 240 ? -53.77849 14.72158 119.56596 1.000 37.52435 267 GLU B N 1
ATOM 5772 C CA . GLU B 1 240 ? -53.55381 13.47084 118.83865 1.000 40.95498 267 GLU B CA 1
ATOM 5773 C C . GLU B 1 240 ? -52.37948 13.60067 117.87928 1.000 38.33787 267 GLU B C 1
ATOM 5774 O O . GLU B 1 240 ? -51.46454 12.76684 117.87416 1.000 41.22812 267 GLU B O 1
ATOM 5780 N N . TYR B 1 241 ? -52.37845 14.65815 117.07460 1.000 34.80438 268 TYR B N 1
ATOM 5781 C CA . TYR B 1 241 ? -51.28952 14.84957 116.13473 1.000 37.55045 268 TYR B CA 1
ATOM 5782 C C . TYR B 1 241 ? -50.08238 15.47316 116.81670 1.000 35.97782 268 TYR B C 1
ATOM 5783 O O . TYR B 1 241 ? -48.94145 15.23685 116.40612 1.000 34.63055 268 TYR B O 1
ATOM 5792 N N . MET B 1 242 ? -50.31442 16.22715 117.88660 1.000 37.34964 269 MET B N 1
ATOM 5793 C CA . MET B 1 242 ? -49.21319 16.88313 118.57441 1.000 39.32002 269 MET B CA 1
ATOM 5794 C C . MET B 1 242 ? -48.36720 15.86544 119.33481 1.000 40.35619 269 MET B C 1
ATOM 5795 O O . MET B 1 242 ? -47.13578 15.97839 119.37700 1.000 39.77586 269 MET B O 1
ATOM 5800 N N . GLU B 1 243 ? -49.00392 14.85017 119.92729 1.000 40.58587 270 GLU B N 1
ATOM 5801 C CA . GLU B 1 243 ? -48.22594 13.84952 120.65283 1.000 39.13321 270 GLU B CA 1
ATOM 5802 C C . GLU B 1 243 ? -47.49334 12.91727 119.69690 1.000 42.08974 270 GLU B C 1
ATOM 5803 O O . GLU B 1 243 ? -46.34834 12.53332 119.96579 1.000 44.07815 270 GLU B O 1
ATOM 5809 N N . LYS B 1 244 ? -48.13288 12.54229 118.57518 1.000 40.93254 271 LYS B N 1
ATOM 5810 C CA . LYS B 1 244 ? -47.53660 11.59847 117.62882 1.000 36.64223 271 LYS B CA 1
ATOM 5811 C C . LYS B 1 244 ? -46.28857 12.17282 116.96928 1.000 38.75023 271 LYS B C 1
ATOM 5812 O O . LYS B 1 244 ? -45.44424 11.41500 116.46950 1.000 39.90692 271 LYS B O 1
ATOM 5818 N N . ILE B 1 245 ? -46.15066 13.49456 116.96800 1.000 36.34644 272 ILE B N 1
ATOM 5819 C CA . ILE B 1 245 ? -44.96705 14.17223 116.46612 1.000 37.00303 272 ILE B CA 1
ATOM 5820 C C . ILE B 1 245 ? -44.13044 14.73676 117.60401 1.000 35.85548 272 ILE B C 1
ATOM 5821 O O . ILE B 1 245 ? -43.13697 15.42860 117.36414 1.000 36.09459 272 ILE B O 1
ATOM 5826 N N . GLY B 1 246 ? -44.50875 14.44732 118.84204 1.000 38.66546 273 GLY B N 1
ATOM 5827 C CA . GLY B 1 246 ? -43.66097 14.74605 119.97815 1.000 41.18411 273 GLY B CA 1
ATOM 5828 C C . GLY B 1 246 ? -43.67794 16.18374 120.41775 1.000 39.80434 273 GLY B C 1
ATOM 5829 O O . GLY B 1 246 ? -42.66732 16.68112 120.92747 1.000 40.30571 273 GLY B O 1
ATOM 5830 N N . LEU B 1 247 ? -44.79810 16.87189 120.23254 1.000 40.98420 274 LEU B N 1
ATOM 5831 C CA . LEU B 1 247 ? -44.90446 18.27836 120.57386 1.000 40.24565 274 LEU B CA 1
ATOM 5832 C C . LEU B 1 247 ? -45.96543 18.45609 121.64570 1.000 41.05809 274 LEU B C 1
ATOM 5833 O O . LEU B 1 247 ? -46.86606 17.62703 121.81002 1.000 41.35627 274 LEU B O 1
ATOM 5838 N N . THR B 1 248 ? -45.83821 19.50821 122.35489 1.000 41.84430 275 THR B N 1
ATOM 5839 C CA . THR B 1 248 ? -46.85392 19.98184 123.27451 1.000 39.94386 275 THR B CA 1
ATOM 5840 C C . THR B 1 248 ? -47.83524 20.88647 122.52716 1.000 41.07390 275 THR B C 1
ATOM 5841 O O . THR B 1 248 ? -47.47583 21.49037 121.51003 1.000 39.77091 275 THR B O 1
ATOM 5845 N N . PRO B 1 249 ? -49.08391 21.00946 122.97459 1.000 39.82351 276 PRO B N 1
ATOM 5846 C CA . PRO B 1 249 ? -50.05485 21.81413 122.22105 1.000 42.24193 276 PRO B CA 1
ATOM 5847 C C . PRO B 1 249 ? -49.77061 23.31007 122.29935 1.000 41.46036 276 PRO B C 1
ATOM 5848 O O . PRO B 1 249 ? -49.06513 23.79782 123.18657 1.000 39.56470 276 PRO B O 1
ATOM 5852 N N . GLY B 1 250 ? -50.32019 24.03338 121.32494 1.000 38.12305 277 GLY B N 1
ATOM 5853 C CA . GLY B 1 250 ? -50.28899 25.49335 121.25412 1.000 37.77531 277 GLY B CA 1
ATOM 5854 C C . GLY B 1 250 ? -49.05403 26.03207 120.55787 1.000 35.84586 277 GLY B C 1
ATOM 5855 O O . GLY B 1 250 ? -47.98686 25.41832 120.54609 1.000 34.94006 277 GLY B O 1
ATOM 5856 N N . LEU B 1 251 ? -49.20389 27.23420 119.97234 1.000 33.64057 278 LEU B N 1
ATOM 5857 C CA . LEU B 1 251 ? -48.10636 27.87558 119.24329 1.000 34.98801 278 LEU B CA 1
ATOM 5858 C C . LEU B 1 251 ? -47.09513 28.63099 120.11227 1.000 36.10366 278 LEU B C 1
ATOM 5859 O O . LEU B 1 251 ? -45.93278 28.75398 119.69880 1.000 37.32747 278 LEU B O 1
ATOM 5864 N N . PRO B 1 252 ? -47.46250 29.18575 121.27018 1.000 34.70751 279 PRO B N 1
ATOM 5865 C CA . PRO B 1 252 ? -46.43589 29.80665 122.11843 1.000 38.57223 279 PRO B CA 1
ATOM 5866 C C . PRO B 1 252 ? -45.33377 28.82406 122.50208 1.000 37.90933 279 PRO B C 1
ATOM 5867 O O . PRO B 1 252 ? -45.59070 27.66542 122.84565 1.000 38.18985 279 PRO B O 1
ATOM 5871 N N . GLY B 1 253 ? -44.09135 29.29788 122.40835 1.000 35.87002 280 GLY B N 1
ATOM 5872 C CA . GLY B 1 253 ? -42.93303 28.52496 122.77873 1.000 38.19853 280 GLY B CA 1
ATOM 5873 C C . GLY B 1 253 ? -42.30597 27.73054 121.65448 1.000 40.20577 280 GLY B C 1
ATOM 5874 O O . GLY B 1 253 ? -41.12067 27.38422 121.74641 1.000 40.34576 280 GLY B O 1
ATOM 5875 N N . LYS B 1 254 ? -43.05707 27.42965 120.59626 1.000 39.79335 281 LYS B N 1
ATOM 5876 C CA . LYS B 1 254 ? -42.51726 26.59648 119.53180 1.000 38.80363 281 LYS B CA 1
ATOM 5877 C C . LYS B 1 254 ? -41.46651 27.35301 118.74034 1.000 38.43170 281 LYS B C 1
ATOM 5878 O O . LYS B 1 254 ? -41.59483 28.55398 118.47607 1.000 38.69498 281 LYS B O 1
ATOM 5884 N N . THR B 1 255 ? -40.41129 26.64509 118.37881 1.000 37.92662 282 THR B N 1
ATOM 5885 C CA . THR B 1 255 ? -39.36773 27.22995 117.56623 1.000 38.52816 282 THR B CA 1
ATOM 5886 C C . THR B 1 255 ? -39.75335 27.08919 116.10550 1.000 35.50909 282 THR B C 1
ATOM 5887 O O . THR B 1 255 ? -40.33736 26.08246 115.69505 1.000 33.87873 282 THR B O 1
ATOM 5891 N N . VAL B 1 256 ? -39.44505 28.12350 115.33688 1.000 34.74372 283 VAL B N 1
ATOM 5892 C CA . VAL B 1 256 ? -39.83382 28.23085 113.94363 1.000 33.76838 283 VAL B CA 1
ATOM 5893 C C . VAL B 1 256 ? -38.59580 28.58002 113.14366 1.000 32.62036 283 VAL B C 1
ATOM 5894 O O . VAL B 1 256 ? -37.91041 29.56154 113.44495 1.000 36.91851 283 VAL B O 1
ATOM 5898 N N . ILE B 1 257 ? -38.30373 27.78278 112.13352 1.000 32.13791 284 ILE B N 1
ATOM 5899 C CA . ILE B 1 257 ? -37.34446 28.15131 111.10895 1.000 31.70722 284 ILE B CA 1
ATOM 5900 C C . ILE B 1 257 ? -38.13888 28.43244 109.84842 1.000 32.51092 284 ILE B C 1
ATOM 5901 O O . ILE B 1 257 ? -38.93887 27.59556 109.41374 1.000 33.25532 284 ILE B O 1
ATOM 5906 N N . ILE B 1 258 ? -37.93717 29.61537 109.28044 1.000 33.61375 285 ILE B N 1
ATOM 5907 C CA . ILE B 1 258 ? -38.64563 30.06236 108.09013 1.000 32.87516 285 ILE B CA 1
ATOM 5908 C C . ILE B 1 258 ? -37.65464 30.17472 106.94217 1.000 34.25845 285 ILE B C 1
ATOM 5909 O O . ILE B 1 258 ? -36.61929 30.84392 107.06680 1.000 35.96474 285 ILE B O 1
ATOM 5914 N N . GLN B 1 259 ? -37.98066 29.52812 105.82083 1.000 31.86638 286 GLN B N 1
ATOM 5915 C CA . GLN B 1 259 ? -37.16967 29.58158 104.60192 1.000 35.02397 286 GLN B CA 1
ATOM 5916 C C . GLN B 1 259 ? -37.77959 30.60672 103.64600 1.000 36.34151 286 GLN B C 1
ATOM 5917 O O . GLN B 1 259 ? -38.71829 30.29977 102.90943 1.000 34.40807 286 GLN B O 1
ATOM 5923 N N . GLY B 1 260 ? -37.23153 31.81776 103.64243 1.000 39.08160 287 GLY B N 1
ATOM 5924 C CA . GLY B 1 260 ? -37.70739 32.89150 102.78232 1.000 35.32934 287 GLY B CA 1
ATOM 5925 C C . GLY B 1 260 ? -38.21937 34.05122 103.61356 1.000 37.64725 287 GLY B C 1
ATOM 5926 O O . GLY B 1 260 ? -39.04401 33.88372 104.50981 1.000 36.35451 287 GLY B O 1
ATOM 5927 N N . PHE B 1 261 ? -37.69388 35.24818 103.33111 1.000 38.81793 288 PHE B N 1
ATOM 5928 C CA . PHE B 1 261 ? -38.15611 36.47535 103.97087 1.000 38.26273 288 PHE B CA 1
ATOM 5929 C C . PHE B 1 261 ? -38.84282 37.40453 102.97430 1.000 38.28688 288 PHE B C 1
ATOM 5930 O O . PHE B 1 261 ? -38.79998 38.62705 103.12189 1.000 37.86122 288 PHE B O 1
ATOM 5938 N N . GLY B 1 262 ? -39.47240 36.83081 101.95145 1.000 36.59488 289 GLY B N 1
ATOM 5939 C CA . GLY B 1 262 ? -40.37557 37.57891 101.09683 1.000 33.05885 289 GLY B CA 1
ATOM 5940 C C . GLY B 1 262 ? -41.63915 37.92726 101.86159 1.000 33.68355 289 GLY B C 1
ATOM 5941 O O . GLY B 1 262 ? -41.66590 37.84374 103.09249 1.000 32.50861 289 GLY B O 1
ATOM 5942 N N . ASN B 1 263 ? -42.70541 38.29264 101.14835 1.000 34.98588 290 ASN B N 1
ATOM 5943 C CA . ASN B 1 263 ? -43.92420 38.74748 101.81748 1.000 32.36809 290 ASN B CA 1
ATOM 5944 C C . ASN B 1 263 ? -44.50627 37.66722 102.72499 1.000 29.71393 290 ASN B C 1
ATOM 5945 O O . ASN B 1 263 ? -44.84547 37.93554 103.88321 1.000 30.52393 290 ASN B O 1
ATOM 5950 N N . VAL B 1 264 ? -44.61225 36.43314 102.22770 1.000 31.04527 291 VAL B N 1
ATOM 5951 C CA . VAL B 1 264 ? -45.31899 35.39629 102.97839 1.000 29.61239 291 VAL B CA 1
ATOM 5952 C C . VAL B 1 264 ? -44.51461 34.96491 104.20521 1.000 29.90236 291 VAL B C 1
ATOM 5953 O O . VAL B 1 264 ? -45.06158 34.83050 105.30917 1.000 28.06257 291 VAL B O 1
ATOM 5957 N N . GLY B 1 265 ? -43.20866 34.73186 104.03056 1.000 28.96769 292 GLY B N 1
ATOM 5958 C CA . GLY B 1 265 ? -42.37122 34.39688 105.17299 1.000 28.34166 292 GLY B CA 1
ATOM 5959 C C . GLY B 1 265 ? -42.35496 35.49204 106.22597 1.000 29.12796 292 GLY B C 1
ATOM 5960 O O . GLY B 1 265 ? -42.45393 35.21899 107.42969 1.000 29.46447 292 GLY B O 1
ATOM 5961 N N . LEU B 1 266 ? -42.26981 36.75063 105.78357 1.000 31.10187 293 LEU B N 1
ATOM 5962 C CA . LEU B 1 266 ? -42.22485 37.87121 106.71697 1.000 31.15430 293 LEU B CA 1
ATOM 5963 C C . LEU B 1 266 ? -43.51635 37.98722 107.52438 1.000 29.93274 293 LEU B C 1
ATOM 5964 O O . LEU B 1 266 ? -43.48076 38.13532 108.75082 1.000 30.84689 293 LEU B O 1
ATOM 5969 N N . HIS B 1 267 ? -44.67434 37.92684 106.85854 1.000 30.36799 294 HIS B N 1
ATOM 5970 C CA . HIS B 1 267 ? -45.92413 38.06825 107.60509 1.000 28.56269 294 HIS B CA 1
ATOM 5971 C C . HIS B 1 267 ? -46.23129 36.83946 108.44259 1.000 26.70641 294 HIS B C 1
ATOM 5972 O O . HIS B 1 267 ? -46.80836 36.97172 109.52889 1.000 26.76614 294 HIS B O 1
ATOM 5979 N N . THR B 1 268 ? -45.83574 35.64690 107.97926 1.000 28.08626 295 THR B N 1
ATOM 5980 C CA . THR B 1 268 ? -45.90478 34.47462 108.84803 1.000 28.52148 295 THR B CA 1
ATOM 5981 C C . THR B 1 268 ? -45.05271 34.67663 110.10072 1.000 29.25920 295 THR B C 1
ATOM 5982 O O . THR B 1 268 ? -45.54839 34.53383 111.22572 1.000 28.01983 295 THR B O 1
ATOM 5986 N N . MET B 1 269 ? -43.76682 35.01587 109.91988 1.000 29.40126 296 MET B N 1
ATOM 5987 C CA . MET B 1 269 ? -42.92347 35.38998 111.05174 1.000 28.81112 296 MET B CA 1
ATOM 5988 C C . MET B 1 269 ? -43.61185 36.41505 111.92876 1.000 29.75638 296 MET B C 1
ATOM 5989 O O . MET B 1 269 ? -43.62452 36.28412 113.15360 1.000 31.96043 296 MET B O 1
ATOM 5994 N N . ARG B 1 270 ? -44.18872 37.45031 111.31398 1.000 28.99013 297 ARG B N 1
ATOM 5995 C CA . ARG B 1 270 ? -44.87095 38.48685 112.08011 1.000 30.63633 297 ARG B CA 1
ATOM 5996 C C . ARG B 1 270 ? -45.98741 37.90215 112.93563 1.000 31.09154 297 ARG B C 1
ATOM 5997 O O . ARG B 1 270 ? -46.03915 38.13299 114.14879 1.000 30.60994 297 ARG B O 1
ATOM 6005 N N . TYR B 1 271 ? -46.88341 37.12389 112.32145 1.000 28.67830 298 TYR B N 1
ATOM 6006 C CA . TYR B 1 271 ? -48.02810 36.58775 113.05131 1.000 27.18673 298 TYR B CA 1
ATOM 6007 C C . TYR B 1 271 ? -47.61651 35.48386 114.01990 1.000 32.77626 298 TYR B C 1
ATOM 6008 O O . TYR B 1 271 ? -48.20396 35.35350 115.10156 1.000 31.45645 298 TYR B O 1
ATOM 6017 N N . LEU B 1 272 ? -46.63093 34.66206 113.63943 1.000 31.00677 299 LEU B N 1
ATOM 6018 C CA . LEU B 1 272 ? -46.13550 33.63966 114.55304 1.000 32.95313 299 LEU B CA 1
ATOM 6019 C C . LEU B 1 272 ? -45.42554 34.27867 115.74203 1.000 34.90636 299 LEU B C 1
ATOM 6020 O O . LEU B 1 272 ? -45.70635 33.94157 116.90014 1.000 32.92571 299 LEU B O 1
ATOM 6025 N N . HIS B 1 273 ? -44.51101 35.21607 115.47114 1.000 34.72925 300 HIS B N 1
ATOM 6026 C CA . HIS B 1 273 ? -43.87933 35.97301 116.54956 1.000 37.61297 300 HIS B CA 1
ATOM 6027 C C . HIS B 1 273 ? -44.93076 36.64099 117.42560 1.000 38.00148 300 HIS B C 1
ATOM 6028 O O . HIS B 1 273 ? -44.94861 36.45698 118.64874 1.000 38.89290 300 HIS B O 1
ATOM 6035 N N . ARG B 1 274 ? -45.85437 37.37412 116.80318 1.000 38.11444 301 ARG B N 1
ATOM 6036 C CA . ARG B 1 274 ? -46.98190 37.99216 117.48541 1.000 39.03017 301 ARG B CA 1
ATOM 6037 C C . ARG B 1 274 ? -47.90388 36.97132 118.16907 1.000 40.46987 301 ARG B C 1
ATOM 6038 O O . ARG B 1 274 ? -48.81261 37.37971 118.89820 1.000 43.71253 301 ARG B O 1
ATOM 6046 N N . ALA B 1 275 ? -47.69543 35.66353 117.98237 1.000 39.44958 302 ALA B N 1
ATOM 6047 C CA . ALA B 1 275 ? -48.47664 34.63129 118.66202 1.000 38.28855 302 ALA B CA 1
ATOM 6048 C C . ALA B 1 275 ? -47.70106 33.91465 119.76259 1.000 39.33351 302 ALA B C 1
ATOM 6049 O O . ALA B 1 275 ? -48.19861 32.92478 120.31101 1.000 40.73683 302 ALA B O 1
ATOM 6051 N N . GLY B 1 276 ? -46.49439 34.36929 120.08191 1.000 37.64296 303 GLY B N 1
ATOM 6052 C CA . GLY B 1 276 ? -45.70383 33.76213 121.12853 1.000 36.10463 303 GLY B CA 1
ATOM 6053 C C . GLY B 1 276 ? -44.70541 32.71130 120.69247 1.000 37.96266 303 GLY B C 1
ATOM 6054 O O . GLY B 1 276 ? -44.16353 32.01241 121.55261 1.000 39.30374 303 GLY B O 1
ATOM 6055 N N . SER B 1 277 ? -44.43140 32.57760 119.39938 1.000 37.99536 304 SER B N 1
ATOM 6056 C CA . SER B 1 277 ? -43.46422 31.60130 118.92201 1.000 37.46640 304 SER B CA 1
ATOM 6057 C C . SER B 1 277 ? -42.08708 32.24386 118.81141 1.000 38.13492 304 SER B C 1
ATOM 6058 O O . SER B 1 277 ? -41.95506 33.46663 118.72817 1.000 40.55923 304 SER B O 1
ATOM 6061 N N . LYS B 1 278 ? -41.05260 31.40509 118.80948 1.000 38.72127 305 LYS B N 1
ATOM 6062 C CA . LYS B 1 278 ? -39.68500 31.86668 118.58848 1.000 39.37166 305 LYS B CA 1
ATOM 6063 C C . LYS B 1 278 ? -39.24856 31.48751 117.18193 1.000 39.02903 305 LYS B C 1
ATOM 6064 O O . LYS B 1 278 ? -39.11270 30.30107 116.86628 1.000 40.10709 305 LYS B O 1
ATOM 6070 N N . VAL B 1 279 ? -39.02246 32.49964 116.34387 1.000 39.76789 306 VAL B N 1
ATOM 6071 C CA . VAL B 1 279 ? -38.47273 32.28929 115.01118 1.000 37.34762 306 VAL B CA 1
ATOM 6072 C C . VAL B 1 279 ? -36.96049 32.20793 115.14350 1.000 39.84438 306 VAL B C 1
ATOM 6073 O O . VAL B 1 279 ? -36.24838 33.20391 114.96730 1.000 41.97194 306 VAL B O 1
ATOM 6077 N N . VAL B 1 280 ? -36.46265 31.00879 115.45245 1.000 39.39605 307 VAL B N 1
ATOM 6078 C CA . VAL B 1 280 ? -35.04433 30.83308 115.74575 1.000 38.82729 307 VAL B CA 1
ATOM 6079 C C . VAL B 1 280 ? -34.16584 30.88790 114.50959 1.000 37.58925 307 VAL B C 1
ATOM 6080 O O . VAL B 1 280 ? -32.94475 31.04316 114.63632 1.000 40.05240 307 VAL B O 1
ATOM 6084 N N . GLY B 1 281 ? -34.74421 30.78415 113.32046 1.000 34.49317 308 GLY B N 1
ATOM 6085 C CA . GLY B 1 281 ? -33.93098 30.77567 112.13033 1.000 35.39410 308 GLY B CA 1
ATOM 6086 C C . GLY B 1 281 ? -34.62912 31.37768 110.94027 1.000 35.69620 308 GLY B C 1
ATOM 6087 O O . GLY B 1 281 ? -35.81027 31.12450 110.69965 1.000 35.37390 308 GLY B O 1
ATOM 6088 N N . ILE B 1 282 ? -33.90826 32.20413 110.20000 1.000 38.66069 309 ILE B N 1
ATOM 6089 C CA . ILE B 1 282 ? -34.34790 32.69218 108.90387 1.000 36.13934 309 ILE B CA 1
ATOM 6090 C C . ILE B 1 282 ? -33.31398 32.24004 107.89400 1.000 38.21902 309 ILE B C 1
ATOM 6091 O O . ILE B 1 282 ? -32.14429 32.63611 107.97394 1.000 40.02136 309 ILE B O 1
ATOM 6096 N N . GLN B 1 283 ? -33.73395 31.39678 106.96398 1.000 36.27766 310 GLN B N 1
ATOM 6097 C CA . GLN B 1 283 ? -32.88548 30.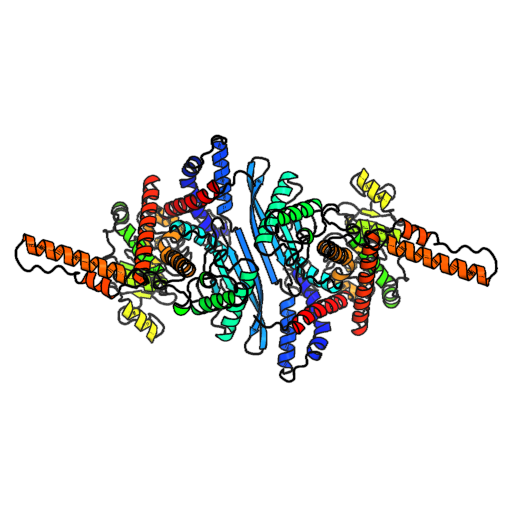95773 105.86843 1.000 41.03367 310 GLN B CA 1
ATOM 6098 C C . GLN B 1 283 ? -33.30466 31.68798 104.60858 1.000 41.22136 310 GLN B C 1
ATOM 6099 O O . GLN B 1 283 ? -34.47284 31.61972 104.21257 1.000 41.50037 310 GLN B O 1
ATOM 6105 N N . GLU B 1 284 ? -32.35924 32.35718 103.96671 1.000 43.53842 311 GLU B N 1
ATOM 6106 C CA . GLU B 1 284 ? -32.64359 33.00988 102.69763 1.000 43.64269 311 GLU B CA 1
ATOM 6107 C C . GLU B 1 284 ? -31.78719 32.41742 101.58082 1.000 47.91324 311 GLU B C 1
ATOM 6108 O O . GLU B 1 284 ? -31.00100 31.48060 101.78263 1.000 45.13968 311 GLU B O 1
ATOM 6114 N N . TRP B 1 285 ? -31.96512 32.99600 100.38720 1.000 46.13683 312 TRP B N 1
ATOM 6115 C CA . TRP B 1 285 ? -31.39727 32.43576 99.16855 1.000 49.42482 312 TRP B CA 1
ATOM 6116 C C . TRP B 1 285 ? -29.87257 32.48219 99.16895 1.000 51.43191 312 TRP B C 1
ATOM 6117 O O . TRP B 1 285 ? -29.23057 31.63060 98.54404 1.000 50.49085 312 TRP B O 1
ATOM 6128 N N . ASP B 1 286 ? -29.27634 33.46015 99.85686 1.000 53.15061 313 ASP B N 1
ATOM 6129 C CA . ASP B 1 286 ? -27.82769 33.55928 99.95980 1.000 51.42812 313 ASP B CA 1
ATOM 6130 C C . ASP B 1 286 ? -27.32748 33.76955 101.38556 1.000 49.25968 313 ASP B C 1
ATOM 6131 O O . ASP B 1 286 ? -26.11141 33.83965 101.58870 1.000 52.34103 313 ASP B O 1
ATOM 6136 N N . CYS B 1 287 ? -28.21366 33.85464 102.37525 1.000 48.62021 314 CYS B N 1
ATOM 6137 C CA . CYS B 1 287 ? -27.80425 33.97745 103.76588 1.000 48.22854 314 CYS B CA 1
ATOM 6138 C C . CYS B 1 287 ? -28.67646 33.09532 104.63110 1.000 46.34631 314 CYS B C 1
ATOM 6139 O O . CYS B 1 287 ? -29.65035 32.48767 104.17478 1.000 47.83260 314 CYS B O 1
ATOM 6142 N N . ALA B 1 288 ? -28.33395 33.07463 105.90960 1.000 44.51716 315 ALA B N 1
ATOM 6143 C CA . ALA B 1 288 ? -29.18446 32.49296 106.93027 1.000 43.45318 315 ALA B CA 1
ATOM 6144 C C . ALA B 1 288 ? -28.71288 33.06179 108.24865 1.000 43.69942 315 ALA B C 1
ATOM 6145 O O . ALA B 1 288 ? -27.52010 33.00235 108.55646 1.000 48.30308 315 ALA B O 1
ATOM 6147 N N . ILE B 1 289 ? -29.62088 33.64928 108.99393 1.000 40.51051 316 ILE B N 1
ATOM 6148 C CA . ILE B 1 289 ? -29.31274 34.05789 110.34783 1.000 39.47466 316 ILE B CA 1
ATOM 6149 C C . ILE B 1 289 ? -30.08546 33.14726 111.27386 1.000 42.06494 316 ILE B C 1
ATOM 6150 O O . ILE B 1 289 ? -31.17487 32.66493 110.94622 1.000 41.83849 316 ILE B O 1
ATOM 6155 N N . HIS B 1 290 ? -29.49128 32.87409 112.42203 1.000 43.98596 317 HIS B N 1
ATOM 6156 C CA . HIS B 1 290 ? -30.12946 32.05170 113.42959 1.000 42.07690 317 HIS B CA 1
ATOM 6157 C C . HIS B 1 290 ? -29.89082 32.67243 114.78979 1.000 43.02995 317 HIS B C 1
ATOM 6158 O O . HIS B 1 290 ? -28.91304 33.39145 115.00989 1.000 43.04534 317 HIS B O 1
ATOM 6165 N N . ASN B 1 291 ? -30.80549 32.39959 115.68051 1.000 41.97023 318 ASN B N 1
ATOM 6166 C CA . ASN B 1 291 ? -30.72527 32.91196 117.02757 1.000 41.79546 318 ASN B CA 1
ATOM 6167 C C . ASN B 1 291 ? -31.65352 32.05641 117.86869 1.000 43.56600 318 ASN B C 1
ATOM 6168 O O . ASN B 1 291 ? -32.87892 32.16537 117.74856 1.000 44.07897 318 ASN B O 1
ATOM 6173 N N . PRO B 1 292 ? -31.11393 31.20075 118.73665 1.000 44.18898 319 PRO B N 1
ATOM 6174 C CA . PRO B 1 292 ? -31.98260 30.34473 119.55288 1.000 43.22707 319 PRO B CA 1
ATOM 6175 C C . PRO B 1 292 ? -32.87680 31.13022 120.48796 1.000 42.74725 319 PRO B C 1
ATOM 6176 O O . PRO B 1 292 ? -33.78470 30.54565 121.09209 1.000 40.03831 319 PRO B O 1
ATOM 6180 N N . ALA B 1 293 ? -32.65280 32.43910 120.62005 1.000 46.56246 320 ALA B N 1
ATOM 6181 C CA . ALA B 1 293 ? -33.59313 33.31527 121.30367 1.000 47.90041 320 ALA B CA 1
ATOM 6182 C C . ALA B 1 293 ? -34.74285 33.75441 120.40010 1.000 48.21999 320 ALA B C 1
ATOM 6183 O O . ALA B 1 293 ? -35.79293 34.17003 120.90616 1.000 49.24161 320 ALA B O 1
ATOM 6185 N N . GLY B 1 294 ? -34.57687 33.65102 119.08268 1.000 47.94075 321 GLY B N 1
ATOM 6186 C CA . GLY B 1 294 ? -35.58526 34.10946 118.15116 1.000 43.93447 321 GLY B CA 1
ATOM 6187 C C . GLY B 1 294 ? -35.23888 35.48301 117.63441 1.000 43.65971 321 GLY B C 1
ATOM 6188 O O . GLY B 1 294 ? -34.68491 36.29948 118.37439 1.000 47.30998 321 GLY B O 1
ATOM 6189 N N . ILE B 1 295 ? -35.51493 35.73932 116.38618 1.000 38.90824 322 ILE B N 1
ATOM 6190 C CA . ILE B 1 295 ? -35.28678 37.05824 115.82047 1.000 37.28744 322 ILE B CA 1
ATOM 6191 C C . ILE B 1 295 ? -36.58128 37.84429 115.94266 1.000 41.32247 322 ILE B C 1
ATOM 6192 O O . ILE B 1 295 ? -37.67983 37.28375 115.87005 1.000 43.92924 322 ILE B O 1
ATOM 6197 N N . HIS B 1 296 ? -36.46986 39.14614 116.17085 1.000 41.05042 323 HIS B N 1
ATOM 6198 C CA . HIS B 1 296 ? -37.65759 39.98113 116.22336 1.000 40.65302 323 HIS B CA 1
ATOM 6199 C C . HIS B 1 296 ? -37.97521 40.48147 114.82143 1.000 41.93987 323 HIS B C 1
ATOM 6200 O O . HIS B 1 296 ? -37.11083 41.10703 114.18753 1.000 41.13817 323 HIS B O 1
ATOM 6207 N N . PRO B 1 297 ? -39.17982 40.22173 114.29806 1.000 41.06595 324 PRO B N 1
ATOM 6208 C CA . PRO B 1 297 ? -39.42847 40.46863 112.86689 1.000 39.99088 324 PRO B CA 1
ATOM 6209 C C . PRO B 1 297 ? -39.37002 41.93700 112.48723 1.000 40.42893 324 PRO B C 1
ATOM 6210 O O . PRO B 1 297 ? -38.94826 42.25635 111.37040 1.000 41.23315 324 PRO B O 1
ATOM 6214 N N . LYS B 1 298 ? -39.77758 42.83934 113.37849 1.000 41.42075 325 LYS B N 1
ATOM 6215 C CA . LYS B 1 298 ? -39.64493 44.26605 113.10654 1.000 42.22448 325 LYS B CA 1
ATOM 6216 C C . LYS B 1 298 ? -38.18172 44.65389 112.95160 1.000 39.99462 325 LYS B C 1
ATOM 6217 O O . LYS B 1 298 ? -37.77624 45.22626 111.93459 1.000 41.09662 325 LYS B O 1
ATOM 6223 N N . GLU B 1 299 ? -37.38094 44.35593 113.97179 1.000 41.20354 326 GLU B N 1
ATOM 6224 C CA . GLU B 1 299 ? -35.96436 44.69292 113.95722 1.000 42.28221 326 GLU B CA 1
ATOM 6225 C C . GLU B 1 299 ? -35.27996 44.13799 112.72054 1.000 41.57045 326 GLU B C 1
ATOM 6226 O O . GLU B 1 299 ? -34.44621 44.80965 112.10274 1.000 41.84666 326 GLU B O 1
ATOM 6232 N N . LEU B 1 300 ? -35.62914 42.90477 112.34832 1.000 42.97597 327 LEU B N 1
ATOM 6233 C CA . LEU B 1 300 ? -35.01673 42.24269 111.20696 1.000 40.83461 327 LEU B CA 1
ATOM 6234 C C . LEU B 1 300 ? -35.55584 42.78494 109.89196 1.000 42.04402 327 LEU B C 1
ATOM 6235 O O . LEU B 1 300 ? -34.80468 42.93302 108.92106 1.000 42.00862 327 LEU B O 1
ATOM 6240 N N . GLU B 1 301 ? -36.85735 43.06521 109.82680 1.000 42.89006 328 GLU B N 1
ATOM 6241 C CA . GLU B 1 301 ? -37.38114 43.75108 108.65202 1.000 41.22414 328 GLU B CA 1
ATOM 6242 C C . GLU B 1 301 ? -36.73703 45.11836 108.50327 1.000 41.85287 328 GLU B C 1
ATOM 6243 O O . GLU B 1 301 ? -36.31274 45.49863 107.40993 1.000 44.62472 328 GLU B O 1
ATOM 6249 N N . ASP B 1 302 ? -36.65276 45.87033 109.60433 1.000 43.60860 329 ASP B N 1
ATOM 6250 C CA . ASP B 1 302 ? -35.95515 47.15391 109.58471 1.000 46.65726 329 ASP B CA 1
ATOM 6251 C C . ASP B 1 302 ? -34.49987 46.98162 109.17813 1.000 47.88727 329 ASP B C 1
ATOM 6252 O O . ASP B 1 302 ? -34.00887 47.66981 108.27697 1.000 49.64997 329 ASP B O 1
ATOM 6257 N N . TRP B 1 303 ? -33.78909 46.06496 109.83794 1.000 47.95518 330 TRP B N 1
ATOM 6258 C CA . TRP B 1 303 ? -32.38838 45.85267 109.49760 1.000 47.50471 330 TRP B CA 1
ATOM 6259 C C . TRP B 1 303 ? -32.23687 45.41226 108.04515 1.000 48.38355 330 TRP B C 1
ATOM 6260 O O . TRP B 1 303 ? -31.31597 45.85446 107.34743 1.000 49.60545 330 TRP B O 1
ATOM 6271 N N . ARG B 1 304 ? -33.14017 44.55023 107.56559 1.000 48.46632 331 ARG B N 1
ATOM 6272 C CA . ARG B 1 304 ? -33.11907 44.17630 106.15256 1.000 49.62682 331 ARG B CA 1
ATOM 6273 C C . ARG B 1 304 ? -33.46765 45.36154 105.26586 1.000 49.81034 331 ARG B C 1
ATOM 6274 O O . ARG B 1 304 ? -32.85253 45.55781 104.21302 1.000 47.80703 331 ARG B O 1
ATOM 6282 N N . ASP B 1 305 ? -34.47455 46.14243 105.65991 1.000 50.93441 332 ASP B N 1
ATOM 6283 C CA . ASP B 1 305 ? -34.75070 47.40515 104.98421 1.000 51.80065 332 ASP B CA 1
ATOM 6284 C C . ASP B 1 305 ? -33.50434 48.28523 104.96418 1.000 49.86908 332 ASP B C 1
ATOM 6285 O O . ASP B 1 305 ? -33.02008 48.67295 103.89685 1.000 51.97563 332 ASP B O 1
ATOM 6290 N N . GLN B 1 306 ? -32.96303 48.59246 106.14957 1.000 50.30622 333 GLN B N 1
ATOM 6291 C CA . GLN B 1 306 ? -31.80959 49.48465 106.24789 1.000 51.55541 333 GLN B CA 1
ATOM 6292 C C . GLN B 1 306 ? -30.62872 48.96457 105.43049 1.000 51.16941 333 GLN B C 1
ATOM 6293 O O . GLN B 1 306 ? -30.13631 49.64524 104.52433 1.000 49.40933 333 GLN B O 1
ATOM 6299 N N . THR B 1 307 ? -30.16326 47.75100 105.73118 1.000 51.21320 334 THR B N 1
ATOM 6300 C CA . THR B 1 307 ? -28.91584 47.25362 105.16423 1.000 49.80117 334 THR B CA 1
ATOM 6301 C C . THR B 1 307 ? -29.09555 46.41130 103.91235 1.000 51.16456 334 THR B C 1
ATOM 6302 O O . THR B 1 307 ? -28.09503 46.07508 103.27665 1.000 51.63624 334 THR B O 1
ATOM 6306 N N . GLY B 1 308 ? -30.32565 46.05448 103.54377 1.000 54.83877 335 GLY B N 1
ATOM 6307 C CA . GLY B 1 308 ? -30.56484 45.29607 102.32881 1.000 51.04935 335 GLY B CA 1
ATOM 6308 C C . GLY B 1 308 ? -30.53586 43.78920 102.48491 1.000 49.70314 335 GLY B C 1
ATOM 6309 O O . GLY B 1 308 ? -30.70927 43.07701 101.48604 1.000 45.33472 335 GLY B O 1
ATOM 6310 N N . SER B 1 309 ? -30.32549 43.27904 103.69753 1.000 50.33304 336 SER B N 1
ATOM 6311 C CA . SER B 1 309 ? -30.18136 41.84513 103.89382 1.000 48.50427 336 SER B CA 1
ATOM 6312 C C . SER B 1 309 ? -30.33492 41.51754 105.36886 1.000 48.64300 336 SER B C 1
ATOM 6313 O O . SER B 1 309 ? -30.10392 42.35664 106.24537 1.000 47.98428 336 SER B O 1
ATOM 6316 N N . ILE B 1 310 ? -30.72418 40.26749 105.62398 1.000 48.64978 337 ILE B N 1
ATOM 6317 C CA . ILE B 1 310 ? -30.83638 39.78367 106.99090 1.000 45.60203 337 ILE B CA 1
ATOM 6318 C C . ILE B 1 310 ? -29.47235 39.46038 107.58480 1.000 44.54140 337 ILE B C 1
ATOM 6319 O O . ILE B 1 310 ? -29.35483 39.35167 108.81136 1.000 44.29420 337 ILE B O 1
ATOM 6324 N N . LYS B 1 311 ? -28.43725 39.30904 106.74942 1.000 46.66841 338 LYS B N 1
ATOM 6325 C CA . LYS B 1 311 ? -27.10758 38.93777 107.22875 1.000 50.09713 338 LYS B CA 1
ATOM 6326 C C . LYS B 1 311 ? -26.63639 39.86154 108.32870 1.000 49.45916 338 LYS B C 1
ATOM 6327 O O . LYS B 1 311 ? -27.14510 40.97965 108.47538 1.000 49.42645 338 LYS B O 1
ATOM 6333 N N . ASN B 1 312 ? -25.66062 39.39542 109.10293 1.000 51.17075 339 ASN B N 1
ATOM 6334 C CA . ASN B 1 312 ? -24.98406 40.23206 110.08047 1.000 50.59679 339 ASN B CA 1
ATOM 6335 C C . ASN B 1 312 ? -25.98839 40.94036 110.96527 1.000 49.37179 339 ASN B C 1
ATOM 6336 O O . ASN B 1 312 ? -25.68601 41.99482 111.53148 1.000 49.56691 339 ASN B O 1
ATOM 6341 N N . PHE B 1 313 ? -27.20056 40.39154 111.03004 1.000 47.59485 340 PHE B N 1
ATOM 6342 C CA . PHE B 1 313 ? -28.27145 41.05510 111.73290 1.000 45.02820 340 PHE B CA 1
ATOM 6343 C C . PHE B 1 313 ? -27.83020 41.16926 113.17122 1.000 45.84812 340 PHE B C 1
ATOM 6344 O O . PHE B 1 313 ? -27.59305 40.13795 113.81509 1.000 47.57370 340 PHE B O 1
ATOM 6352 N N . PRO B 1 314 ? -27.66037 42.37829 113.69335 1.000 44.84506 341 PRO B N 1
ATOM 6353 C CA . PRO B 1 314 ? -27.09825 42.54066 115.03813 1.000 45.31564 341 PRO B CA 1
ATOM 6354 C C . PRO B 1 314 ? -27.72320 41.63143 116.08129 1.000 45.77724 341 PRO B C 1
ATOM 6355 O O . PRO B 1 314 ? -27.04236 41.23619 117.03588 1.000 46.53875 341 PRO B O 1
ATOM 6359 N N . GLY B 1 315 ? -28.98985 41.26286 115.91786 1.000 44.29205 342 GLY B N 1
ATOM 6360 C CA . GLY B 1 315 ? -29.61484 40.34858 116.85119 1.000 42.28771 342 GLY B CA 1
ATOM 6361 C C . GLY B 1 315 ? -29.61708 38.91175 116.37237 1.000 42.67772 342 GLY B C 1
ATOM 6362 O O . GLY B 1 315 ? -30.45840 38.12183 116.80398 1.000 45.80087 342 GLY B O 1
ATOM 6363 N N . ALA B 1 316 ? -28.68401 38.54821 115.49522 1.000 43.36211 343 ALA B N 1
ATOM 6364 C CA . ALA B 1 316 ? -28.69883 37.21280 114.91543 1.000 44.55572 343 ALA B CA 1
ATOM 6365 C C . ALA B 1 316 ? -27.33827 36.87596 114.32858 1.000 47.57049 343 ALA B C 1
ATOM 6366 O O . ALA B 1 316 ? -26.81862 37.60947 113.47644 1.000 48.90389 343 ALA B O 1
ATOM 6368 N N . LYS B 1 317 ? -26.78734 35.74886 114.76285 1.000 41.22434 344 LYS B N 1
ATOM 6369 C CA . LYS B 1 317 ? -25.61628 35.19286 114.10947 1.000 47.35390 344 LYS B CA 1
ATOM 6370 C C . LYS B 1 317 ? -25.94974 34.79790 112.67927 1.000 46.50869 344 LYS B C 1
ATOM 6371 O O . LYS B 1 317 ? -27.05959 34.35419 112.37666 1.000 44.88326 344 LYS B O 1
ATOM 6377 N N . ASN B 1 318 ? -24.97534 34.93248 111.79545 1.000 44.02287 345 ASN B N 1
ATOM 6378 C CA . ASN B 1 318 ? -25.10889 34.30286 110.49576 1.000 45.91598 345 ASN B CA 1
ATOM 6379 C C . ASN B 1 318 ? -24.86550 32.81038 110.65382 1.000 48.70650 345 ASN B C 1
ATOM 6380 O O . ASN B 1 318 ? -23.80654 32.38312 111.12635 1.000 50.44085 345 ASN B O 1
ATOM 6385 N N . PHE B 1 319 ? -25.87732 32.02718 110.31617 1.000 47.53640 346 PHE B N 1
ATOM 6386 C CA . PHE B 1 319 ? -25.76642 30.58000 110.25987 1.000 46.77506 346 PHE B CA 1
ATOM 6387 C C . PHE B 1 319 ? -25.09382 30.25302 108.94069 1.000 48.38399 346 PHE B C 1
ATOM 6388 O O . PHE B 1 319 ? -25.63701 30.56623 107.87758 1.000 48.87240 346 PHE B O 1
ATOM 6396 N N . GLU B 1 320 ? -23.91299 29.67134 108.99546 1.000 50.21418 347 GLU B N 1
ATOM 6397 C CA . GLU B 1 320 ? -23.20380 29.34013 107.77851 1.000 50.51417 347 GLU B CA 1
ATOM 6398 C C . GLU B 1 320 ? -23.20621 27.83183 107.63267 1.000 48.81413 347 GLU B C 1
ATOM 6399 O O . GLU B 1 320 ? -23.45486 27.11020 108.60337 1.000 48.18695 347 GLU B O 1
ATOM 6405 N N . PRO B 1 321 ? -22.84309 27.30631 106.45263 1.000 52.68880 348 PRO B N 1
ATOM 6406 C CA . PRO B 1 321 ? -23.72925 26.35399 105.78671 1.000 50.06064 348 PRO B CA 1
ATOM 6407 C C . PRO B 1 321 ? -25.16012 26.83520 105.96410 1.000 49.74599 348 PRO B C 1
ATOM 6408 O O . PRO B 1 321 ? -25.95860 26.28825 106.73856 1.000 49.91498 348 PRO B O 1
ATOM 6412 N N . PHE B 1 322 ? -25.44579 27.92782 105.24650 1.000 46.70424 349 PHE B N 1
ATOM 6413 C CA . PHE B 1 322 ? -26.67837 28.69360 105.34625 1.000 48.82216 349 PHE B CA 1
ATOM 6414 C C . PHE B 1 322 ? -27.85834 28.02372 104.65416 1.000 47.49938 349 PHE B C 1
ATOM 6415 O O . PHE B 1 322 ? -29.00832 28.31079 105.00996 1.000 45.41832 349 PHE B O 1
ATOM 6423 N N . GLY B 1 323 ? -27.60076 27.16198 103.66708 1.000 48.47583 350 GLY B N 1
ATOM 6424 C CA . GLY B 1 323 ? -28.64497 26.33706 103.07699 1.000 47.24174 350 GLY B CA 1
ATOM 6425 C C . GLY B 1 323 ? -29.08241 25.17033 103.94046 1.000 46.50910 350 GLY B C 1
ATOM 6426 O O . GLY B 1 323 ? -30.05198 24.48892 103.58625 1.000 44.42178 350 GLY B O 1
ATOM 6427 N N . ASP B 1 324 ? -28.39332 24.93027 105.05773 1.000 45.52870 351 ASP B N 1
ATOM 6428 C CA . ASP B 1 324 ? -28.69637 23.83796 105.97147 1.000 44.38555 351 ASP B CA 1
ATOM 6429 C C . ASP B 1 324 ? -29.42090 24.29220 107.22876 1.000 42.62416 351 ASP B C 1
ATOM 6430 O O . ASP B 1 324 ? -29.61369 23.48378 108.14140 1.000 42.98657 351 ASP B O 1
ATOM 6435 N N . LEU B 1 325 ? -29.82468 25.56022 107.31249 1.000 40.87632 352 LEU B N 1
ATOM 6436 C CA . LEU B 1 325 ? -30.59273 25.96856 108.48260 1.000 41.47788 352 LEU B CA 1
ATOM 6437 C C . LEU B 1 325 ? -31.92239 25.21786 108.54757 1.000 41.16369 352 LEU B C 1
ATOM 6438 O O . LEU B 1 325 ? -32.43403 24.95006 109.64310 1.000 41.35874 352 LEU B O 1
ATOM 6443 N N . ILE B 1 326 ? -32.47089 24.82634 107.39212 1.000 38.67757 353 ILE B N 1
ATOM 6444 C CA . ILE B 1 326 ? -33.74285 24.10329 107.37451 1.000 40.75947 353 ILE B CA 1
ATOM 6445 C C . ILE B 1 326 ? -33.63542 22.69644 107.96760 1.000 41.32808 353 ILE B C 1
ATOM 6446 O O . ILE B 1 326 ? -34.65104 22.14291 108.41890 1.000 38.63842 353 ILE B O 1
ATOM 6451 N N . TYR B 1 327 ? -32.43948 22.09800 107.97790 1.000 42.14060 354 TYR B N 1
ATOM 6452 C CA . TYR B 1 327 ? -32.23218 20.79303 108.59834 1.000 40.56027 354 TYR B CA 1
ATOM 6453 C C . TYR B 1 327 ? -31.94136 20.90000 110.07647 1.000 40.93967 354 TYR B C 1
ATOM 6454 O O . TYR B 1 327 ? -31.82228 19.87065 110.75051 1.000 43.15027 354 TYR B O 1
ATOM 6463 N N . GLU B 1 328 ? -31.83307 22.11714 110.58867 1.000 41.03462 355 GLU B N 1
ATOM 6464 C CA . GLU B 1 328 ? -31.62301 22.30925 112.00594 1.000 43.41172 355 GLU B CA 1
ATOM 6465 C C . GLU B 1 328 ? -32.88143 21.92601 112.78064 1.000 43.61919 355 GLU B C 1
ATOM 6466 O O . GLU B 1 328 ? -33.98668 21.83917 112.23220 1.000 42.23218 355 GLU B O 1
ATOM 6472 N N . ALA B 1 329 ? -32.69651 21.67821 114.07324 1.000 44.98210 356 ALA B N 1
ATOM 6473 C CA . ALA B 1 329 ? -33.79689 21.24992 114.92663 1.000 41.63150 356 ALA B CA 1
ATOM 6474 C C . ALA B 1 329 ? -34.77303 22.40081 115.13545 1.000 41.38880 356 ALA B C 1
ATOM 6475 O O . ALA B 1 329 ? -34.37470 23.49520 115.54836 1.000 40.40375 356 ALA B O 1
ATOM 6477 N N . CYS B 1 330 ? -36.04675 22.16005 114.82979 1.000 43.48477 357 CYS B N 1
ATOM 6478 C CA . CYS B 1 330 ? -37.10685 23.12068 115.10718 1.000 39.27202 357 CYS B CA 1
ATOM 6479 C C . CYS B 1 330 ? -38.41517 22.36708 115.27205 1.000 38.08978 357 CYS B C 1
ATOM 6480 O O . CYS B 1 330 ? -38.56016 21.21938 114.84456 1.000 38.66554 357 CYS B O 1
ATOM 6483 N N . ASP B 1 331 ? -39.37306 23.03514 115.89655 1.000 37.01976 358 ASP B N 1
ATOM 6484 C CA . ASP B 1 331 ? -40.69747 22.45647 116.06409 1.000 36.98307 358 ASP B CA 1
ATOM 6485 C C . ASP B 1 331 ? -41.51187 22.58828 114.78505 1.000 36.82681 358 ASP B C 1
ATOM 6486 O O . ASP B 1 331 ? -42.21490 21.65338 114.38537 1.000 37.04298 358 ASP B O 1
ATOM 6491 N N . ILE B 1 332 ? -41.41766 23.74845 114.14051 1.000 35.73006 359 ILE B N 1
ATOM 6492 C CA . ILE B 1 332 ? -42.11169 24.05735 112.89961 1.000 34.41916 359 ILE B CA 1
ATOM 6493 C C . ILE B 1 332 ? -41.09364 24.54218 111.87982 1.000 31.98202 359 ILE B C 1
ATOM 6494 O O . ILE B 1 332 ? -40.27388 25.41812 112.17996 1.000 32.45024 359 ILE B O 1
ATOM 6499 N N . LEU B 1 333 ? -41.15411 23.98802 110.67543 1.000 29.82165 360 LEU B N 1
ATOM 6500 C CA . LEU B 1 333 ? -40.44105 24.54021 109.53568 1.000 30.45089 360 LEU B CA 1
ATOM 6501 C C . LEU B 1 333 ? -41.47288 25.14252 108.58987 1.000 30.58340 360 LEU B C 1
ATOM 6502 O O . LEU B 1 333 ? -42.51291 24.53182 108.31827 1.000 27.92318 360 LEU B O 1
ATOM 6507 N N . VAL B 1 334 ? -41.20497 26.35452 108.12892 1.000 29.92751 361 VAL B N 1
ATOM 6508 C CA . VAL B 1 334 ? -42.13094 27.05323 107.24762 1.000 30.98588 361 VAL B CA 1
ATOM 6509 C C . VAL B 1 334 ? -41.42606 27.29916 105.91954 1.000 30.94414 361 VAL B C 1
ATOM 6510 O O . VAL B 1 334 ? -40.74505 28.32405 105.76258 1.000 30.85591 361 VAL B O 1
ATOM 6514 N N . PRO B 1 335 ? -41.54482 26.38862 104.94893 1.000 31.86652 362 PRO B N 1
ATOM 6515 C CA . PRO B 1 335 ? -40.97692 26.62432 103.60968 1.000 29.74417 362 PRO B CA 1
ATOM 6516 C C . PRO B 1 335 ? -41.74548 27.71288 102.87183 1.000 31.53849 362 PRO B C 1
ATOM 6517 O O . PRO B 1 335 ? -42.94077 27.56725 102.60196 1.000 28.61454 362 PRO B O 1
ATOM 6521 N N . ALA B 1 336 ? -41.05253 28.79585 102.51885 1.000 32.39939 363 ALA B N 1
ATOM 6522 C CA . ALA B 1 336 ? -41.67899 29.94091 101.86230 1.000 31.29086 363 ALA B CA 1
ATOM 6523 C C . ALA B 1 336 ? -40.81987 30.45545 100.73402 1.000 33.52460 363 ALA B C 1
ATOM 6524 O O . ALA B 1 336 ? -40.63797 31.65958 100.57292 1.000 34.01755 363 ALA B O 1
ATOM 6526 N N . ALA B 1 337 ? -40.26100 29.55481 99.93341 1.000 35.40915 364 ALA B N 1
ATOM 6527 C CA . ALA B 1 337 ? -39.43903 29.97597 98.80207 1.000 37.70860 364 ALA B CA 1
ATOM 6528 C C . ALA B 1 337 ? -39.94933 29.19623 97.58524 1.000 38.44883 364 ALA B C 1
ATOM 6529 O O . ALA B 1 337 ? -41.13449 29.28291 97.27773 1.000 36.65617 364 ALA B O 1
ATOM 6531 N N . CYS B 1 338 ? -39.09724 28.41995 96.90091 1.000 40.11316 365 CYS B N 1
ATOM 6532 C CA . CYS B 1 338 ? -39.50756 27.78176 95.65097 1.000 39.52151 365 CYS B CA 1
ATOM 6533 C C . CYS B 1 338 ? -40.06213 26.36161 95.85811 1.000 36.95491 365 CYS B C 1
ATOM 6534 O O . CYS B 1 338 ? -39.97703 25.77909 96.93863 1.000 37.30433 365 CYS B O 1
ATOM 6537 N N . GLU B 1 339 ? -40.59985 25.78892 94.77748 1.000 38.35920 366 GLU B N 1
ATOM 6538 C CA . GLU B 1 339 ? -41.10055 24.41737 94.77945 1.000 38.19233 366 GLU B CA 1
ATOM 6539 C C . GLU B 1 339 ? -39.96241 23.40324 94.99528 1.000 37.91489 366 GLU B C 1
ATOM 6540 O O . GLU B 1 339 ? -38.77741 23.71478 94.84923 1.000 38.91137 366 GLU B O 1
ATOM 6546 N N . LYS B 1 340 ? -40.34133 22.17975 95.37349 1.000 36.78429 367 LYS B N 1
ATOM 6547 C CA . LYS B 1 340 ? -39.41287 21.04356 95.49952 1.000 37.76304 367 LYS B CA 1
ATOM 6548 C C . LYS B 1 340 ? -38.18905 21.39789 96.34860 1.000 37.53849 367 LYS B C 1
ATOM 6549 O O . LYS B 1 340 ? -37.04816 21.08131 96.00434 1.000 40.05831 367 LYS B O 1
ATOM 6555 N N . ALA B 1 341 ? -38.43800 22.06772 97.47647 1.000 37.58759 368 ALA B N 1
ATOM 6556 C CA . ALA B 1 341 ? -37.38290 22.39881 98.42956 1.000 37.41385 368 ALA B CA 1
ATOM 6557 C C . ALA B 1 341 ? -37.06010 21.25335 99.38210 1.000 39.96876 368 ALA B C 1
ATOM 6558 O O . ALA B 1 341 ? -35.92829 21.16629 99.88214 1.000 40.43870 368 ALA B O 1
ATOM 6560 N N . ILE B 1 342 ? -38.02957 20.39382 99.67584 1.000 35.40402 369 ILE B N 1
ATOM 6561 C CA . ILE B 1 342 ? -37.78549 19.15384 100.40452 1.000 37.03577 369 ILE B CA 1
ATOM 6562 C C . ILE B 1 342 ? -38.06393 18.00870 99.43721 1.000 38.98117 369 ILE B C 1
ATOM 6563 O O . ILE B 1 342 ? -39.21246 17.79319 99.02707 1.000 36.29048 369 ILE B O 1
ATOM 6568 N N . HIS B 1 343 ? -37.01016 17.29485 99.03881 1.000 38.45249 370 HIS B N 1
ATOM 6569 C CA . HIS B 1 343 ? -37.11391 16.31357 97.96728 1.000 38.09287 370 HIS B CA 1
ATOM 6570 C C . HIS B 1 343 ? -36.62955 14.95277 98.45868 1.000 39.43857 370 HIS B C 1
ATOM 6571 O O . HIS B 1 343 ? -36.42319 14.73430 99.66012 1.000 39.34998 370 HIS B O 1
ATOM 6578 N N . LYS B 1 344 ? -36.44539 14.04628 97.49087 1.000 41.87831 371 LYS B N 1
ATOM 6579 C CA . LYS B 1 344 ? -35.96722 12.68843 97.74659 1.000 41.84351 371 LYS B CA 1
ATOM 6580 C C . LYS B 1 344 ? -34.73214 12.68943 98.64094 1.000 43.34446 371 LYS B C 1
ATOM 6581 O O . LYS B 1 344 ? -34.66123 11.96694 99.64472 1.000 40.44444 371 LYS B O 1
ATOM 6587 N N . GLU B 1 345 ? -33.77045 13.54474 98.31379 1.000 43.60560 372 GLU B N 1
ATOM 6588 C CA . GLU B 1 345 ? -32.41245 13.42246 98.80864 1.000 41.57534 372 GLU B CA 1
ATOM 6589 C C . GLU B 1 345 ? -32.17430 14.14331 100.13178 1.000 41.64170 372 GLU B C 1
ATOM 6590 O O . GLU B 1 345 ? -31.10436 13.96758 100.71621 1.000 40.66440 372 GLU B O 1
ATOM 6596 N N . ASN B 1 346 ? -33.12869 14.93691 100.63546 1.000 39.88834 373 ASN B N 1
ATOM 6597 C CA . ASN B 1 346 ? -32.91499 15.64620 101.89341 1.000 39.94987 373 ASN B CA 1
ATOM 6598 C C . ASN B 1 346 ? -34.03354 15.50748 102.91708 1.000 39.94211 373 ASN B C 1
ATOM 6599 O O . ASN B 1 346 ? -33.91474 16.07992 104.00522 1.000 41.62508 373 ASN B O 1
ATOM 6604 N N . ALA B 1 347 ? -35.09821 14.76072 102.61692 1.000 38.34856 374 ALA B N 1
ATOM 6605 C CA . ALA B 1 347 ? -36.23426 14.68100 103.53192 1.000 37.75049 374 ALA B CA 1
ATOM 6606 C C . ALA B 1 347 ? -35.82356 14.16714 104.90650 1.000 38.01379 374 ALA B C 1
ATOM 6607 O O . ALA B 1 347 ? -36.31429 14.65393 105.93208 1.000 36.85727 374 ALA B O 1
ATOM 6609 N N . GLY B 1 348 ? -34.92605 13.18141 104.95165 1.000 41.14029 375 GLY B N 1
ATOM 6610 C CA . GLY B 1 348 ? -34.54604 12.59423 106.22527 1.000 39.91419 375 GLY B CA 1
ATOM 6611 C C . GLY B 1 348 ? -33.79687 13.53915 107.14396 1.000 38.97471 375 GLY B C 1
ATOM 6612 O O . GLY B 1 348 ? -33.81114 13.33888 108.36153 1.000 41.80909 375 GLY B O 1
ATOM 6613 N N . ARG B 1 349 ? -33.14516 14.56813 106.59198 1.000 40.78024 376 ARG B N 1
ATOM 6614 C CA . ARG B 1 349 ? -32.42706 15.55984 107.39352 1.000 42.56268 376 ARG B CA 1
ATOM 6615 C C . ARG B 1 349 ? -33.34708 16.59231 108.04416 1.000 41.89957 376 ARG B C 1
ATOM 6616 O O . ARG B 1 349 ? -32.88505 17.35190 108.90676 1.000 39.98895 376 ARG B O 1
ATOM 6624 N N . ILE B 1 350 ? -34.61944 16.64074 107.64957 1.000 39.03060 377 ILE B N 1
ATOM 6625 C CA . ILE B 1 350 ? -35.58112 17.58129 108.22055 1.000 38.33640 377 ILE B CA 1
ATOM 6626 C C . ILE B 1 350 ? -35.92483 17.13511 109.64020 1.000 37.87723 377 ILE B C 1
ATOM 6627 O O . ILE B 1 350 ? -36.54017 16.08467 109.84845 1.000 38.82065 377 ILE B O 1
ATOM 6632 N N . GLN B 1 351 ? -35.53988 17.94439 110.61952 1.000 37.58051 378 GLN B N 1
ATOM 6633 C CA . GLN B 1 351 ? -35.85868 17.66783 112.00843 1.000 36.21267 378 GLN B CA 1
ATOM 6634 C C . GLN B 1 351 ? -37.14669 18.33880 112.45181 1.000 36.86748 378 GLN B C 1
ATOM 6635 O O . GLN B 1 351 ? -37.52759 18.21462 113.62042 1.000 36.41259 378 GLN B O 1
ATOM 6641 N N . ALA B 1 352 ? -37.81688 19.05387 111.55596 1.000 36.46842 379 ALA B N 1
ATOM 6642 C CA . ALA B 1 352 ? -39.05294 19.72104 111.92627 1.000 34.56765 379 ALA B CA 1
ATOM 6643 C C . ALA B 1 352 ? -40.13115 18.69169 112.23903 1.000 33.05566 379 ALA B C 1
ATOM 6644 O O . ALA B 1 352 ? -40.29001 17.69789 111.52693 1.000 31.99749 379 ALA B O 1
ATOM 6646 N N . LYS B 1 353 ? -40.86505 18.92740 113.32579 1.000 34.44671 380 LYS B N 1
ATOM 6647 C CA . LYS B 1 353 ? -41.99891 18.08290 113.66738 1.000 32.93352 380 LYS B CA 1
ATOM 6648 C C . LYS B 1 353 ? -43.28340 18.50636 112.95736 1.000 34.53691 380 LYS B C 1
ATOM 6649 O O . LYS B 1 353 ? -44.18732 17.67507 112.78346 1.000 33.60679 380 LYS B O 1
ATOM 6655 N N . ILE B 1 354 ? -43.38901 19.77313 112.55203 1.000 31.42851 381 ILE B N 1
ATOM 6656 C CA . ILE B 1 354 ? -44.46627 20.24389 111.69140 1.000 30.76062 381 ILE B CA 1
ATOM 6657 C C . ILE B 1 354 ? -43.85064 21.00831 110.53875 1.000 29.39074 381 ILE B C 1
ATOM 6658 O O . ILE B 1 354 ? -42.92639 21.80459 110.73243 1.000 30.27309 381 ILE B O 1
ATOM 6663 N N . ILE B 1 355 ? -44.36880 20.77424 109.34181 1.000 28.44473 382 ILE B N 1
ATOM 6664 C CA . ILE B 1 355 ? -43.95850 21.49993 108.15586 1.000 26.59582 382 ILE B CA 1
ATOM 6665 C C . ILE B 1 355 ? -45.21071 22.18558 107.61291 1.000 28.68911 382 ILE B C 1
ATOM 6666 O O . ILE B 1 355 ? -46.11448 21.51455 107.09613 1.000 27.63904 382 ILE B O 1
ATOM 6671 N N . ALA B 1 356 ? -45.27693 23.51369 107.72783 1.000 28.34242 383 ALA B N 1
ATOM 6672 C CA . ALA B 1 356 ? -46.40389 24.28922 107.20751 1.000 27.77750 383 ALA B CA 1
ATOM 6673 C C . ALA B 1 356 ? -46.02155 24.81072 105.82901 1.000 26.59736 383 ALA B C 1
ATOM 6674 O O . ALA B 1 356 ? -45.19917 25.72227 105.71200 1.000 28.76277 383 ALA B O 1
ATOM 6676 N N . GLU B 1 357 ? -46.61650 24.23560 104.78505 1.000 26.37013 384 GLU B N 1
ATOM 6677 C CA . GLU B 1 357 ? -46.22711 24.52981 103.40285 1.000 27.46027 384 GLU B CA 1
ATOM 6678 C C . GLU B 1 357 ? -46.75422 25.90005 102.97074 1.000 29.35119 384 GLU B C 1
ATOM 6679 O O . GLU B 1 357 ? -47.73391 26.03193 102.22863 1.000 24.48934 384 GLU B O 1
ATOM 6685 N N . ALA B 1 358 ? -46.06426 26.94755 103.42545 1.000 29.72232 385 ALA B N 1
ATOM 6686 C CA . ALA B 1 358 ? -46.43135 28.29417 103.00908 1.000 26.48524 385 ALA B CA 1
ATOM 6687 C C . ALA B 1 358 ? -46.15809 28.51427 101.52668 1.000 28.21884 385 ALA B C 1
ATOM 6688 O O . ALA B 1 358 ? -46.86685 29.29063 100.87900 1.000 30.42846 385 ALA B O 1
ATOM 6690 N N . ALA B 1 359 ? -45.16203 27.83557 100.96333 1.000 30.68732 386 ALA B N 1
ATOM 6691 C CA . ALA B 1 359 ? -44.89547 27.92525 99.53269 1.000 30.32741 386 ALA B CA 1
ATOM 6692 C C . ALA B 1 359 ? -45.74253 26.91770 98.75135 1.000 27.91201 386 ALA B C 1
ATOM 6693 O O . ALA B 1 359 ? -46.22529 25.92292 99.29420 1.000 27.61046 386 ALA B O 1
ATOM 6695 N N . ASN B 1 360 ? -45.92925 27.20220 97.46089 1.000 26.83052 387 ASN B N 1
ATOM 6696 C CA . ASN B 1 360 ? -46.57785 26.25807 96.55614 1.000 28.11922 387 ASN B CA 1
ATOM 6697 C C . ASN B 1 360 ? -45.62491 25.09278 96.26071 1.000 31.44622 387 ASN B C 1
ATOM 6698 O O . ASN B 1 360 ? -44.50515 25.30214 95.77529 1.000 32.52906 387 ASN B O 1
ATOM 6703 N N . GLY B 1 361 ? -46.06955 23.86887 96.54960 1.000 27.14594 388 GLY B N 1
ATOM 6704 C CA . GLY B 1 361 ? -45.32574 22.66441 96.25021 1.000 29.37493 388 GLY B CA 1
ATOM 6705 C C . GLY B 1 361 ? -43.90190 22.58357 96.78530 1.000 32.26303 388 GLY B C 1
ATOM 6706 O O . GLY B 1 361 ? -42.96827 22.28031 96.03559 1.000 31.72559 388 GLY B O 1
ATOM 6707 N N . PRO B 1 362 ? -43.70102 22.80843 98.09483 1.000 30.14041 389 PRO B N 1
ATOM 6708 C CA . PRO B 1 362 ? -42.33871 22.70030 98.64832 1.000 31.23359 389 PRO B CA 1
ATOM 6709 C C . PRO B 1 362 ? -41.83266 21.27651 98.86371 1.000 34.03694 389 PRO B C 1
ATOM 6710 O O . PRO B 1 362 ? -40.61014 21.09398 98.99044 1.000 33.73051 389 PRO B O 1
ATOM 6714 N N . THR B 1 363 ? -42.71073 20.27244 98.89555 1.000 32.27496 390 THR B N 1
ATOM 6715 C CA . THR B 1 363 ? -42.35614 18.90699 99.27441 1.000 30.69085 390 THR B CA 1
ATOM 6716 C C . THR B 1 363 ? -42.73383 17.96396 98.14338 1.000 33.57314 390 THR B C 1
ATOM 6717 O O . THR B 1 363 ? -43.91564 17.85858 97.79419 1.000 30.68326 390 THR B O 1
ATOM 6721 N N . THR B 1 364 ? -41.73194 17.29095 97.56756 1.000 30.84124 391 THR B N 1
ATOM 6722 C CA . THR B 1 364 ? -41.99013 16.34483 96.49971 1.000 31.88435 391 THR B CA 1
ATOM 6723 C C . THR B 1 364 ? -42.72655 15.12746 97.05388 1.000 31.48978 391 THR B C 1
ATOM 6724 O O . THR B 1 364 ? -42.66334 14.84629 98.25525 1.000 31.82702 391 THR B O 1
ATOM 6728 N N . PRO B 1 365 ? -43.45477 14.40169 96.19336 1.000 31.23811 392 PRO B N 1
ATOM 6729 C CA . PRO B 1 365 ? -44.06572 13.13615 96.63702 1.000 31.78626 392 PRO B CA 1
ATOM 6730 C C . PRO B 1 365 ? -43.06801 12.18973 97.28689 1.000 32.29874 392 PRO B C 1
ATOM 6731 O O . PRO B 1 365 ? -43.39333 11.54546 98.29115 1.000 31.48723 392 PRO B O 1
ATOM 6735 N N . ALA B 1 366 ? -41.84671 12.11413 96.74729 1.000 33.85327 393 ALA B N 1
ATOM 6736 C CA . ALA B 1 366 ? -40.80371 11.28176 97.34412 1.000 34.01268 393 ALA B CA 1
ATOM 6737 C C . ALA B 1 366 ? -40.52973 11.66995 98.79461 1.000 34.10929 393 ALA B C 1
ATOM 6738 O O . ALA B 1 366 ? -40.45927 10.80540 99.67605 1.000 35.65666 393 ALA B O 1
ATOM 6740 N N . ALA B 1 367 ? -40.36453 12.97196 99.06353 1.000 36.93025 394 ALA B N 1
ATOM 6741 C CA . ALA B 1 367 ? -40.05876 13.42571 100.42155 1.000 33.42432 394 ALA B CA 1
ATOM 6742 C C . ALA B 1 367 ? -41.26266 13.30722 101.34171 1.000 33.11907 394 ALA B C 1
ATOM 6743 O O . ALA B 1 367 ? -41.10439 13.05803 102.54376 1.000 32.04216 394 ALA B O 1
ATOM 6745 N N . ASP B 1 368 ? -42.46237 13.53521 100.79550 1.000 33.68526 395 ASP B N 1
ATOM 6746 C CA . ASP B 1 368 ? -43.70951 13.33181 101.52636 1.000 32.67139 395 ASP B CA 1
ATOM 6747 C C . ASP B 1 368 ? -43.79441 11.91252 102.09112 1.000 31.83024 395 ASP B C 1
ATOM 6748 O O . ASP B 1 368 ? -44.20321 11.71251 103.24170 1.000 32.56992 395 ASP B O 1
ATOM 6753 N N . LYS B 1 369 ? -43.39218 10.91745 101.28927 1.000 35.13934 396 LYS B N 1
ATOM 6754 C CA . LYS B 1 369 ? -43.43309 9.51501 101.70634 1.000 32.55652 396 LYS B CA 1
ATOM 6755 C C . LYS B 1 369 ? -42.50313 9.25656 102.87788 1.000 33.13100 396 LYS B C 1
ATOM 6756 O O . LYS B 1 369 ? -42.91215 8.70186 103.90832 1.000 34.94467 396 LYS B O 1
ATOM 6762 N N . ILE B 1 370 ? -41.22900 9.62240 102.71570 1.000 32.70285 397 ILE B N 1
ATOM 6763 C CA . ILE B 1 370 ? -40.22254 9.37701 103.75060 1.000 33.29744 397 ILE B CA 1
ATOM 6764 C C . ILE B 1 370 ? -40.70319 9.88340 105.10443 1.000 34.06411 397 ILE B C 1
ATOM 6765 O O . ILE B 1 370 ? -40.59528 9.19063 106.12682 1.000 35.73126 397 ILE B O 1
ATOM 6770 N N . LEU B 1 371 ? -41.25924 11.09653 105.13085 1.000 35.78389 398 LEU B N 1
ATOM 6771 C CA . LEU B 1 371 ? -41.66150 11.70203 106.39564 1.000 35.01638 398 LEU B CA 1
ATOM 6772 C C . LEU B 1 371 ? -42.94272 11.09023 106.94523 1.000 32.01245 398 LEU B C 1
ATOM 6773 O O . LEU B 1 371 ? -43.09849 10.98390 108.16638 1.000 31.89812 398 LEU B O 1
ATOM 6778 N N . LEU B 1 372 ? -43.87044 10.69149 106.07350 1.000 33.62324 399 LEU B N 1
ATOM 6779 C CA . LEU B 1 372 ? -45.06275 10.00909 106.55921 1.000 33.49316 399 LEU B CA 1
ATOM 6780 C C . LEU B 1 372 ? -44.71215 8.65584 107.16262 1.000 32.09445 399 LEU B C 1
ATOM 6781 O O . LEU B 1 372 ? -45.21777 8.30378 108.23448 1.000 32.22675 399 LEU B O 1
ATOM 6786 N N . GLU B 1 373 ? -43.84347 7.88564 106.49663 1.000 33.96785 400 GLU B N 1
ATOM 6787 C CA . GLU B 1 373 ? -43.44230 6.60185 107.06791 1.000 35.61680 400 GLU B CA 1
ATOM 6788 C C . GLU B 1 373 ? -42.66178 6.80516 108.35265 1.000 35.91526 400 GLU B C 1
ATOM 6789 O O . GLU B 1 373 ? -42.71883 5.96314 109.25524 1.000 39.30912 400 GLU B O 1
ATOM 6795 N N . ARG B 1 374 ? -41.93695 7.92233 108.45965 1.000 35.31907 401 ARG B N 1
ATOM 6796 C CA . ARG B 1 374 ? -41.18473 8.18785 109.67641 1.000 35.59338 401 ARG B CA 1
ATOM 6797 C C . ARG B 1 374 ? -42.09524 8.41497 110.87679 1.000 33.48010 401 ARG B C 1
ATOM 6798 O O . ARG B 1 374 ? -41.63886 8.28907 112.01731 1.000 36.15306 401 ARG B O 1
ATOM 6806 N N . GLY B 1 375 ? -43.36934 8.73712 110.65108 1.000 33.16541 402 GLY B N 1
ATOM 6807 C CA . GLY B 1 375 ? -44.36510 8.75143 111.70283 1.000 31.72077 402 GLY B CA 1
ATOM 6808 C C . GLY B 1 375 ? -44.32820 9.93726 112.64410 1.000 31.74525 402 GLY B C 1
ATOM 6809 O O . GLY B 1 375 ? -45.21546 10.04979 113.49950 1.000 33.00036 402 GLY B O 1
ATOM 6810 N N . ASN B 1 376 ? -43.34968 10.83529 112.52281 1.000 34.06275 403 ASN B N 1
ATOM 6811 C CA . ASN B 1 376 ? -43.18634 11.91602 113.48855 1.000 35.55805 403 ASN B CA 1
ATOM 6812 C C . ASN B 1 376 ? -43.16547 13.29115 112.82128 1.000 35.21269 403 ASN B C 1
ATOM 6813 O O . ASN B 1 376 ? -42.54659 14.23024 113.32374 1.000 34.04072 403 ASN B O 1
ATOM 6818 N N . CYS B 1 377 ? -43.84013 13.43417 111.68833 1.000 33.46692 404 CYS B N 1
ATOM 6819 C CA . CYS B 1 377 ? -43.86187 14.70516 110.97830 1.000 30.68359 404 CYS B CA 1
ATOM 6820 C C . CYS B 1 377 ? -45.27608 14.96623 110.49791 1.000 33.82977 404 CYS B C 1
ATOM 6821 O O . CYS B 1 377 ? -45.86123 14.13482 109.79064 1.000 31.21081 404 CYS B O 1
ATOM 6824 N N . LEU B 1 378 ? -45.81416 16.11905 110.87893 1.000 30.67371 405 LEU B N 1
ATOM 6825 C CA . LEU B 1 378 ? -47.11150 16.58098 110.40701 1.000 30.07659 405 LEU B CA 1
ATOM 6826 C C . LEU B 1 378 ? -46.88158 17.64410 109.34342 1.000 29.85571 405 LEU B C 1
ATOM 6827 O O . LEU B 1 378 ? -46.38537 18.73591 109.64477 1.000 28.65893 405 LEU B O 1
ATOM 6832 N N . ILE B 1 379 ? -47.23564 17.32873 108.10297 1.000 27.60105 406 ILE B N 1
ATOM 6833 C CA . ILE B 1 379 ? -47.15564 18.28067 107.00268 1.000 25.87172 406 IL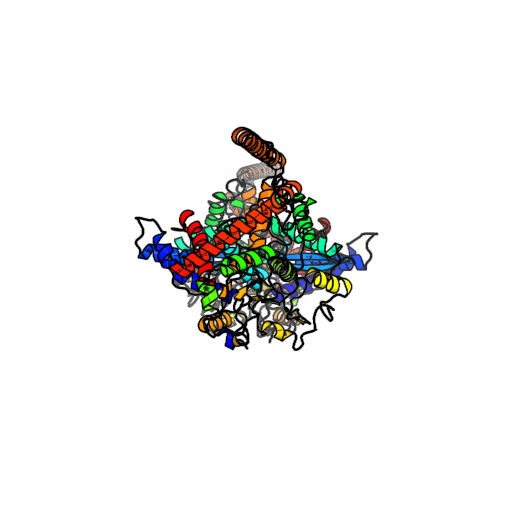E B CA 1
ATOM 6834 C C . ILE B 1 379 ? -48.54270 18.88072 106.79064 1.000 28.27941 406 ILE B C 1
ATOM 6835 O O . ILE B 1 379 ? -49.49885 18.16348 106.47052 1.000 25.54425 406 ILE B O 1
ATOM 6840 N N . ILE B 1 380 ? -48.65755 20.19051 106.99400 1.000 27.94127 407 ILE B N 1
ATOM 6841 C CA . ILE B 1 380 ? -49.88456 20.92840 106.70981 1.000 24.05020 407 ILE B CA 1
ATOM 6842 C C . ILE B 1 380 ? -49.83464 21.34334 105.24334 1.000 24.72057 407 ILE B C 1
ATOM 6843 O O . ILE B 1 380 ? -48.92609 22.09467 104.85983 1.000 26.77160 407 ILE B O 1
ATOM 6848 N N . PRO B 1 381 ? -50.74594 20.86562 104.40061 1.000 22.20907 408 PRO B N 1
ATOM 6849 C CA . PRO B 1 381 ? -50.52336 20.95499 102.95080 1.000 22.37592 408 PRO B CA 1
ATOM 6850 C C . PRO B 1 381 ? -50.66467 22.36960 102.40534 1.000 24.35889 408 PRO B C 1
ATOM 6851 O O . PRO B 1 381 ? -51.45475 23.17925 102.89755 1.000 24.22000 408 PRO B O 1
ATOM 6855 N N . ASP B 1 382 ? -49.91530 22.63218 101.32702 1.000 24.13868 409 ASP B N 1
ATOM 6856 C CA . ASP B 1 382 ? -49.91458 23.94734 100.70321 1.000 24.37349 409 ASP B CA 1
ATOM 6857 C C . ASP B 1 382 ? -51.32799 24.41269 100.33731 1.000 23.63822 409 ASP B C 1
ATOM 6858 O O . ASP B 1 382 ? -51.74199 25.51444 100.71802 1.000 22.28246 409 ASP B O 1
ATOM 6863 N N . MET B 1 383 ? -52.09128 23.58670 99.61016 1.000 21.91975 410 MET B N 1
ATOM 6864 C CA . MET B 1 383 ? -53.36659 24.07123 99.09274 1.000 21.42631 410 MET B CA 1
ATOM 6865 C C . MET B 1 383 ? -54.39159 24.39057 100.18238 1.000 20.24369 410 MET B C 1
ATOM 6866 O O . MET B 1 383 ? -55.43150 24.97868 99.87088 1.000 21.25146 410 MET B O 1
ATOM 6871 N N . TYR B 1 384 ? -54.14094 24.05091 101.44449 1.000 19.33920 411 TYR B N 1
ATOM 6872 C CA . TYR B 1 384 ? -54.96047 24.57344 102.53489 1.000 20.08363 411 TYR B CA 1
ATOM 6873 C C . TYR B 1 384 ? -54.28548 25.75917 103.21794 1.000 20.20975 411 TYR B C 1
ATOM 6874 O O . TYR B 1 384 ? -54.81597 26.87459 103.22856 1.000 18.19256 411 TYR B O 1
ATOM 6883 N N . VAL B 1 385 ? -53.09618 25.52975 103.77801 1.000 19.88935 412 VAL B N 1
ATOM 6884 C CA . VAL B 1 385 ? -52.50416 26.47148 104.71701 1.000 21.65174 412 VAL B CA 1
ATOM 6885 C C . VAL B 1 385 ? -52.08975 27.78326 104.05093 1.000 19.48333 412 VAL B C 1
ATOM 6886 O O . VAL B 1 385 ? -52.02429 28.81142 104.72550 1.000 22.70398 412 VAL B O 1
ATOM 6890 N N . ASN B 1 386 ? -51.82234 27.80339 102.74556 1.000 20.78110 413 ASN B N 1
ATOM 6891 C CA . ASN B 1 386 ? -51.36054 29.02729 102.10622 1.000 21.76097 413 ASN B CA 1
ATOM 6892 C C . ASN B 1 386 ? -52.46838 29.74473 101.33023 1.000 22.30783 413 ASN B C 1
ATOM 6893 O O . ASN B 1 386 ? -52.18480 30.62253 100.50326 1.000 24.25441 413 ASN B O 1
ATOM 6898 N N . SER B 1 387 ? -53.72665 29.42166 101.61931 1.000 22.36164 414 SER B N 1
ATOM 6899 C CA . SER B 1 387 ? -54.87325 29.93918 100.88649 1.000 20.83768 414 SER B CA 1
ATOM 6900 C C . SER B 1 387 ? -55.54766 31.12087 101.57685 1.000 19.39487 414 SER B C 1
ATOM 6901 O O . SER B 1 387 ? -56.67847 31.46281 101.22449 1.000 18.77049 414 SER B O 1
ATOM 6904 N N . GLY B 1 388 ? -54.88908 31.75287 102.54539 1.000 18.84203 415 GLY B N 1
ATOM 6905 C CA . GLY B 1 388 ? -55.47406 32.93796 103.15738 1.000 18.46107 415 GLY B CA 1
ATOM 6906 C C . GLY B 1 388 ? -55.62544 34.08930 102.18068 1.000 16.31144 415 GLY B C 1
ATOM 6907 O O . GLY B 1 388 ? -56.62275 34.81339 102.21320 1.000 18.01298 415 GLY B O 1
ATOM 6908 N N . GLY B 1 389 ? -54.64703 34.26419 101.29115 1.000 16.67442 416 GLY B N 1
ATOM 6909 C CA . GLY B 1 389 ? -54.74091 35.30812 100.28304 1.000 17.59010 416 GLY B CA 1
ATOM 6910 C C . GLY B 1 389 ? -55.85162 35.05738 99.28166 1.000 16.93327 416 GLY B C 1
ATOM 6911 O O . GLY B 1 389 ? -56.55304 35.98942 98.88266 1.000 15.71300 416 GLY B O 1
ATOM 6912 N N . VAL B 1 390 ? -56.01994 33.79580 98.86758 1.000 14.98875 417 VAL B N 1
ATOM 6913 C CA . VAL B 1 390 ? -57.12218 33.39374 97.99350 1.000 16.06925 417 VAL B CA 1
ATOM 6914 C C . VAL B 1 390 ? -58.45631 33.83373 98.58184 1.000 14.01683 417 VAL B C 1
ATOM 6915 O O . VAL B 1 390 ? -59.32537 34.36794 97.88006 1.000 15.49945 417 VAL B O 1
ATOM 6919 N N . THR B 1 391 ? -58.64307 33.57980 99.87582 1.000 14.22566 418 THR B N 1
ATOM 6920 C CA . THR B 1 391 ? -59.87943 33.94423 100.56329 1.000 14.48968 418 THR B CA 1
ATOM 6921 C C . THR B 1 391 ? -60.10879 35.45311 100.51497 1.000 14.01892 418 THR B C 1
ATOM 6922 O O . THR B 1 391 ? -61.19612 35.92030 100.15769 1.000 13.18765 418 THR B O 1
ATOM 6926 N N . VAL B 1 392 ? -59.08131 36.23606 100.83995 1.000 12.19215 419 VAL B N 1
ATOM 6927 C CA . VAL B 1 392 ? -59.24780 37.68164 100.82947 1.000 12.64676 419 VAL B CA 1
ATOM 6928 C C . VAL B 1 392 ? -59.45856 38.20127 99.40720 1.000 12.71299 419 VAL B C 1
ATOM 6929 O O . VAL B 1 392 ? -60.18095 39.18593 99.20581 1.000 13.00761 419 VAL B O 1
ATOM 6933 N N . SER B 1 393 ? -58.87850 37.53870 98.40119 1.000 12.15587 420 SER B N 1
ATOM 6934 C CA . SER B 1 393 ? -59.11110 37.95480 97.02322 1.000 12.13612 420 SER B CA 1
ATOM 6935 C C . SER B 1 393 ? -60.57064 37.76907 96.63905 1.000 12.18520 420 SER B C 1
ATOM 6936 O O . SER B 1 393 ? -61.11625 38.56222 95.86682 1.000 11.29189 420 SER B O 1
ATOM 6939 N N . TYR B 1 394 ? -61.20920 36.71100 97.14579 1.000 11.78979 421 TYR B N 1
ATOM 6940 C CA . TYR B 1 394 ? -62.64880 36.55754 96.96808 1.000 11.73560 421 TYR B CA 1
ATOM 6941 C C . TYR B 1 394 ? -63.39245 37.74573 97.56867 1.000 10.99804 421 TYR B C 1
ATOM 6942 O O . TYR B 1 394 ? -64.31517 38.28857 96.95254 1.000 11.72242 421 TYR B O 1
ATOM 6951 N N . PHE B 1 395 ? -62.98182 38.18152 98.76034 1.000 11.16397 422 PHE B N 1
ATOM 6952 C CA . PHE B 1 395 ? -63.61607 39.32914 99.39700 1.000 10.20509 422 PHE B CA 1
ATOM 6953 C C . PHE B 1 395 ? -63.39620 40.60043 98.57800 1.000 10.65885 422 PHE B C 1
ATOM 6954 O O . PHE B 1 395 ? -64.28763 41.44794 98.48318 1.000 10.58551 422 PHE B O 1
ATOM 6962 N N . GLU B 1 396 ? -62.22336 40.75277 97.96766 1.000 11.37171 423 GLU B N 1
ATOM 6963 C CA . GLU B 1 396 ? -62.00275 41.93905 97.14245 1.000 11.40997 423 GLU B CA 1
ATOM 6964 C C . GLU B 1 396 ? -62.90460 41.93464 95.91005 1.000 11.61310 423 GLU B C 1
ATOM 6965 O O . GLU B 1 396 ? -63.43916 42.98035 95.51813 1.000 10.18700 423 GLU B O 1
ATOM 6971 N N . TRP B 1 397 ? -63.06302 40.77433 95.27097 1.000 10.74798 424 TRP B N 1
ATOM 6972 C CA . TRP B 1 397 ? -63.97877 40.65893 94.13817 1.000 10.99324 424 TRP B CA 1
ATOM 6973 C C . TRP B 1 397 ? -65.40066 41.03070 94.55135 1.000 11.85424 424 TRP B C 1
ATOM 6974 O O . TRP B 1 397 ? -66.06058 41.82607 93.87814 1.000 11.75201 424 TRP B O 1
ATOM 6985 N N . LEU B 1 398 ? -65.86557 40.50877 95.69200 1.000 12.06222 425 LEU B N 1
ATOM 6986 C CA . LEU B 1 398 ? -67.19918 40.84162 96.19867 1.000 11.41796 425 LEU B CA 1
ATOM 6987 C C . LEU B 1 398 ? -67.34882 42.33624 96.46929 1.000 11.64741 425 LEU B C 1
ATOM 6988 O O . LEU B 1 398 ? -68.36867 42.93508 96.11545 1.000 10.91535 425 LEU B O 1
ATOM 6993 N N . LYS B 1 399 ? -66.34726 42.95325 97.11145 1.000 12.01016 426 LYS B N 1
ATOM 6994 C CA . LYS B 1 399 ? -66.38737 44.39591 97.38236 1.000 12.74745 426 LYS B CA 1
ATOM 6995 C C . LYS B 1 399 ? -66.60745 45.20863 96.09971 1.000 13.49089 426 LYS B C 1
ATOM 6996 O O . LYS B 1 399 ? -67.35204 46.20257 96.09991 1.000 14.05255 426 LYS B O 1
ATOM 7002 N N . ASN B 1 400 ? -65.95389 44.80119 94.99869 1.000 12.34800 427 ASN B N 1
ATOM 7003 C CA . ASN B 1 400 ? -66.10732 45.45910 93.69797 1.000 13.95672 427 ASN B CA 1
ATOM 7004 C C . ASN B 1 400 ? -67.47909 45.19784 93.08584 1.000 14.02891 427 ASN B C 1
ATOM 7005 O O . ASN B 1 400 ? -68.04298 46.07554 92.42220 1.000 15.11945 427 ASN B O 1
ATOM 7010 N N . LEU B 1 401 ? -68.03028 44.00015 93.26733 1.000 12.98450 428 LEU B N 1
ATOM 7011 C CA . LEU B 1 401 ? -69.40796 43.78339 92.84325 1.000 13.86794 428 LEU B CA 1
ATOM 7012 C C . LEU B 1 401 ? -70.38392 44.55583 93.71963 1.000 14.04644 428 LEU B C 1
ATOM 7013 O O . LEU B 1 401 ? -71.44506 44.95941 93.24973 1.000 14.27602 428 LEU B O 1
ATOM 7018 N N . ASN B 1 402 ? -70.04075 44.76994 94.99102 1.000 13.93501 429 ASN B N 1
ATOM 7019 C CA . ASN B 1 402 ? -70.90074 45.48742 95.93317 1.000 14.17239 429 ASN B CA 1
ATOM 7020 C C . ASN B 1 402 ? -70.86539 47.00369 95.71883 1.000 13.60770 429 ASN B C 1
ATOM 7021 O O . ASN B 1 402 ? -71.81544 47.69849 96.09826 1.000 12.18414 429 ASN B O 1
ATOM 7026 N N . HIS B 1 403 ? -69.76492 47.53287 95.16471 1.000 12.38336 430 HIS B N 1
ATOM 7027 C CA . HIS B 1 403 ? -69.55040 48.97584 94.94211 1.000 12.72989 430 HIS B CA 1
ATOM 7028 C C . HIS B 1 403 ? -69.53547 49.78109 96.23992 1.000 12.58459 430 HIS B C 1
ATOM 7029 O O . HIS B 1 403 ? -69.84272 50.98103 96.24576 1.000 12.85852 430 HIS B O 1
ATOM 7036 N N . VAL B 1 404 ? -69.09311 49.15010 97.32807 1.000 12.33149 431 VAL B N 1
ATOM 7037 C CA . VAL B 1 404 ? -68.99653 49.81258 98.62369 1.000 11.75585 431 VAL B CA 1
ATOM 7038 C C . VAL B 1 404 ? -68.01059 49.01141 99.46703 1.000 12.38106 431 VAL B C 1
ATOM 7039 O O . VAL B 1 404 ? -67.87699 47.79800 99.30237 1.000 12.14883 431 VAL B O 1
ATOM 7043 N N . SER B 1 405 ? -67.29454 49.69901 100.35341 1.000 14.12467 432 SER B N 1
ATOM 7044 C CA . SER B 1 405 ? -66.37319 49.01273 101.25113 1.000 13.66554 432 SER B CA 1
ATOM 7045 C C . SER B 1 405 ? -67.13955 48.35142 102.39493 1.000 13.97734 432 SER B C 1
ATOM 7046 O O . SER B 1 405 ? -68.24161 48.76528 102.76641 1.000 14.13491 432 SER B O 1
ATOM 7049 N N . TYR B 1 406 ? -66.53934 47.31677 102.96563 1.000 12.53808 433 TYR B N 1
ATOM 7050 C CA . TYR B 1 406 ? -67.19316 46.59293 104.04594 1.000 14.65139 433 TYR B CA 1
ATOM 7051 C C . TYR B 1 406 ? -67.23215 47.45511 105.29555 1.000 15.02085 433 TYR B C 1
ATOM 7052 O O . TYR B 1 406 ? -66.22115 48.04910 105.67273 1.000 14.18516 433 TYR B O 1
ATOM 7061 N N . GLY B 1 407 ? -68.40283 47.51533 105.93797 1.000 15.67704 434 GLY B N 1
ATOM 7062 C CA . GLY B 1 407 ? -68.59951 48.31219 107.13340 1.000 17.43211 434 GLY B CA 1
ATOM 7063 C C . GLY B 1 407 ? -69.09575 49.72668 106.89534 1.000 17.69125 434 GLY B C 1
ATOM 7064 O O . GLY B 1 407 ? -69.52127 50.38009 107.85262 1.000 16.61172 434 GLY B O 1
ATOM 7065 N N . ARG B 1 408 ? -69.06344 50.21284 105.64886 1.000 14.82100 435 ARG B N 1
ATOM 7066 C CA . ARG B 1 408 ? -69.49360 51.58027 105.35840 1.000 16.42763 435 ARG B CA 1
ATOM 7067 C C . ARG B 1 408 ? -70.88580 51.86539 105.90878 1.000 15.52125 435 ARG B C 1
ATOM 7068 O O . ARG B 1 408 ? -71.12915 52.92718 106.49903 1.000 14.85697 435 ARG B O 1
ATOM 7076 N N . LEU B 1 409 ? -71.80819 50.92128 105.75569 1.000 15.85477 436 LEU B N 1
ATOM 7077 C CA . LEU B 1 409 ? -73.17437 51.12928 106.22093 1.000 16.86303 436 LEU B CA 1
ATOM 7078 C C . LEU B 1 409 ? -73.47826 50.46174 107.55666 1.000 16.66895 436 LEU B C 1
ATOM 7079 O O . LEU B 1 409 ? -74.64558 50.41323 107.96098 1.000 17.54476 436 LEU B O 1
ATOM 7084 N N . SER B 1 410 ? -72.47400 49.97240 108.26352 1.000 14.20814 437 SER B N 1
ATOM 7085 C CA . SER B 1 410 ? -72.76058 49.25679 109.49620 1.000 15.88308 437 SER B CA 1
ATOM 7086 C C . SER B 1 410 ? -71.94427 49.69412 110.69510 1.000 16.52121 437 SER B C 1
ATOM 7087 O O . SER B 1 410 ? -72.41698 49.49493 111.81676 1.000 18.73731 437 SER B O 1
ATOM 7090 N N . PHE B 1 411 ? -70.75745 50.28450 110.51843 1.000 15.66162 438 PHE B N 1
ATOM 7091 C CA . PHE B 1 411 ? -69.86936 50.49114 111.65950 1.000 15.79829 438 PHE B CA 1
ATOM 7092 C C . PHE B 1 411 ? -70.51447 51.37912 112.70611 1.000 17.28403 438 PHE B C 1
ATOM 7093 O O . PHE B 1 411 ? -70.54319 51.02891 113.89166 1.000 16.31026 438 PHE B O 1
ATOM 7101 N N . LYS B 1 412 ? -71.03093 52.53947 112.29062 1.000 16.03195 439 LYS B N 1
ATOM 7102 C CA . LYS B 1 412 ? -71.62349 53.46360 113.25620 1.000 16.71183 439 LYS B CA 1
ATOM 7103 C C . LYS B 1 412 ? -72.92418 52.90987 113.82392 1.000 18.88755 439 LYS B C 1
ATOM 7104 O O . LYS B 1 412 ? -73.16856 52.99160 115.03373 1.000 17.39512 439 LYS B O 1
ATOM 7110 N N . TYR B 1 413 ? -73.77866 52.36694 112.95460 1.000 16.17368 440 TYR B N 1
ATOM 7111 C CA . TYR B 1 413 ? -75.01448 51.72648 113.39095 1.000 16.95667 440 TYR B CA 1
ATOM 7112 C C . TYR B 1 413 ? -74.74852 50.69716 114.48322 1.000 19.49163 440 TYR B C 1
ATOM 7113 O O . TYR B 1 413 ? -75.43798 50.66018 115.51261 1.000 19.24619 440 TYR B O 1
ATOM 7122 N N . GLU B 1 414 ? -73.74557 49.84660 114.26684 1.000 18.21360 441 GLU B N 1
ATOM 7123 C CA . GLU B 1 414 ? -73.43854 48.78212 115.21323 1.000 18.54558 441 GLU B CA 1
ATOM 7124 C C . GLU B 1 414 ? -72.83998 49.34796 116.49635 1.000 20.34000 441 GLU B C 1
ATOM 7125 O O . GLU B 1 414 ? -73.19772 48.91970 117.59809 1.000 20.46438 441 GLU B O 1
ATOM 7131 N N . GLU B 1 415 ? -71.93817 50.32194 116.37093 1.000 19.58298 442 GLU B N 1
ATOM 7132 C CA . GLU B 1 415 ? -71.37566 50.98279 117.54333 1.000 21.02495 442 GLU B CA 1
ATOM 7133 C C . GLU B 1 415 ? -72.46527 51.60890 118.39715 1.000 22.92899 442 GLU B C 1
ATOM 7134 O O . GLU B 1 415 ? -72.50242 51.40886 119.61696 1.000 23.40823 442 GLU B O 1
ATOM 7140 N N . ASP B 1 416 ? -73.36428 52.37480 117.77506 1.000 18.34443 443 ASP B N 1
ATOM 7141 C CA . ASP B 1 416 ? -74.42634 53.01443 118.54115 1.000 20.62034 443 ASP B CA 1
ATOM 7142 C C . ASP B 1 416 ? -75.32410 51.97387 119.19338 1.000 19.89222 443 ASP B C 1
ATOM 7143 O O . ASP B 1 416 ? -75.77001 52.15891 120.32672 1.000 22.32075 443 ASP B O 1
ATOM 7148 N N . ALA B 1 417 ? -75.60043 50.86971 118.50006 1.000 21.91081 444 ALA B N 1
ATOM 7149 C CA . ALA B 1 417 ? -76.43997 49.83134 119.09165 1.000 20.61239 444 ALA B CA 1
ATOM 7150 C C . ALA B 1 417 ? -75.76973 49.21323 120.31279 1.000 22.05569 444 ALA B C 1
ATOM 7151 O O . ALA B 1 417 ? -76.42730 48.96730 121.32975 1.000 21.83085 444 ALA B O 1
ATOM 7153 N N . ASN B 1 418 ? -74.45832 48.96719 120.23011 1.000 20.66943 445 ASN B N 1
ATOM 7154 C CA . ASN B 1 418 ? -73.71112 48.38520 121.34342 1.000 21.50850 445 ASN B CA 1
ATOM 7155 C C . ASN B 1 418 ? -73.64807 49.33041 122.54019 1.000 24.19329 445 ASN B C 1
ATOM 7156 O O . ASN B 1 418 ? -73.72365 48.88255 123.68910 1.000 22.86750 445 ASN B O 1
ATOM 7161 N N . LEU B 1 419 ? -73.49541 50.63606 122.30033 1.000 23.70920 446 LEU B N 1
ATOM 7162 C CA . LEU B 1 419 ? -73.50458 51.58241 123.41178 1.000 21.78504 446 LEU B CA 1
ATOM 7163 C C . LEU B 1 419 ? -74.87802 51.65233 124.06053 1.000 23.94964 446 LEU B C 1
ATOM 7164 O O . LEU B 1 419 ? -74.98931 51.79853 125.28098 1.000 23.59933 446 LEU B O 1
ATOM 7169 N N . MET B 1 420 ? -75.92892 51.55138 123.26464 1.000 21.08010 447 MET B N 1
ATOM 7170 C CA . MET B 1 420 ? -77.27480 51.56858 123.79871 1.000 20.21115 447 MET B CA 1
ATOM 7171 C C . MET B 1 420 ? -77.53808 50.30224 124.58622 1.000 23.04376 447 MET B C 1
ATOM 7172 O O . MET B 1 420 ? -78.21728 50.32802 125.61942 1.000 23.16276 447 MET B O 1
ATOM 7177 N N . LEU B 1 421 ? -76.97677 49.18620 124.12859 1.000 23.48726 448 LEU B N 1
ATOM 7178 C CA . LEU B 1 421 ? -77.10199 47.93879 124.86958 1.000 22.83056 448 LEU B CA 1
ATOM 7179 C C . LEU B 1 421 ? -76.35988 48.00922 126.20613 1.000 21.40203 448 LEU B C 1
ATOM 7180 O O . LEU B 1 421 ? -76.89954 47.62772 127.24914 1.000 22.74165 448 LEU B O 1
ATOM 7185 N N . LEU B 1 422 ? -75.12838 48.51618 126.19513 1.000 23.72790 449 LEU B N 1
ATOM 7186 C CA . LEU B 1 422 ? -74.34966 48.63607 127.42439 1.000 20.99678 449 LEU B CA 1
ATOM 7187 C C . LEU B 1 422 ? -74.99392 49.60474 128.41144 1.000 21.55168 449 LEU B C 1
ATOM 7188 O O . LEU B 1 422 ? -74.92472 49.39558 129.62671 1.000 20.45330 449 LEU B O 1
ATOM 7193 N N . GLN B 1 423 ? -75.60350 50.68280 127.91961 1.000 21.67132 450 GLN B N 1
ATOM 7194 C CA . GLN B 1 423 ? -76.27951 51.59311 128.83487 1.000 22.27765 450 GLN B CA 1
ATOM 7195 C C . GLN B 1 423 ? -77.54178 50.96590 129.41656 1.000 24.25080 450 GLN B C 1
ATOM 7196 O O . GLN B 1 423 ? -77.92587 51.28568 130.54638 1.000 24.39831 450 GLN B O 1
ATOM 7202 N N . SER B 1 424 ? -78.20301 50.08098 128.66671 1.000 21.58468 451 SER B N 1
ATOM 7203 C CA . SER B 1 424 ? -79.35685 49.36806 129.20393 1.000 21.00499 451 SER B CA 1
ATOM 7204 C C . SER B 1 424 ? -78.93567 48.44503 130.34178 1.000 21.51594 451 SER B C 1
ATOM 7205 O O . SER B 1 424 ? -79.63420 48.33881 131.35575 1.000 24.62320 451 SER B O 1
ATOM 7208 N N . VAL B 1 425 ? -77.77678 47.79761 130.20547 1.000 21.32731 452 VAL B N 1
ATOM 7209 C CA . VAL B 1 425 ? -77.28620 46.92383 131.26323 1.000 21.49496 452 VAL B CA 1
ATOM 7210 C C . VAL B 1 425 ? -76.87628 47.74712 132.47288 1.000 20.32613 452 VAL B C 1
ATOM 7211 O O . VAL B 1 425 ? -77.14000 47.36167 133.61341 1.000 22.99778 452 VAL B O 1
ATOM 7215 N N . GLN B 1 426 ? -76.23300 48.89360 132.24738 1.000 19.18123 453 GLN B N 1
ATOM 7216 C CA . GLN B 1 426 ? -75.85229 49.74995 133.36623 1.000 21.72501 453 GLN B CA 1
ATOM 7217 C C . GLN B 1 426 ? -77.07867 50.25974 134.11265 1.000 22.30340 453 GLN B C 1
ATOM 7218 O O . GLN B 1 426 ? -77.11058 50.24801 135.34724 1.000 23.87417 453 GLN B O 1
ATOM 7224 N N . ASP B 1 427 ? -78.10530 50.69521 133.38212 1.000 22.45439 454 ASP B N 1
ATOM 7225 C CA . ASP B 1 427 ? -79.35829 51.09571 134.01859 1.000 24.77092 454 ASP B CA 1
ATOM 7226 C C . ASP B 1 427 ? -79.94481 49.96267 134.84989 1.000 23.20533 454 ASP B C 1
ATOM 7227 O O . ASP B 1 427 ? -80.37888 50.17417 135.98653 1.000 23.45451 454 ASP B O 1
ATOM 7232 N N . SER B 1 428 ? -80.01259 48.75657 134.27059 1.000 23.20800 455 SER B N 1
ATOM 7233 C CA . SER B 1 428 ? -80.57655 47.60316 134.97171 1.000 23.32719 455 SER B CA 1
ATOM 7234 C C . SER B 1 428 ? -79.74895 47.23725 136.19576 1.000 21.75133 455 SER B C 1
ATOM 7235 O O . SER B 1 428 ? -80.29813 46.84537 137.23306 1.000 22.62286 455 SER B O 1
ATOM 7238 N N . LEU B 1 429 ? -78.42195 47.33942 136.08549 1.000 21.11814 456 LEU B N 1
ATOM 7239 C CA . LEU B 1 429 ? -77.55032 46.95435 137.19157 1.000 22.43292 456 LEU B CA 1
ATOM 7240 C C . LEU B 1 429 ? -77.65070 47.94368 138.34210 1.000 20.81965 456 LEU B C 1
ATOM 7241 O O . LEU B 1 429 ? -77.70700 47.54168 139.50873 1.000 21.40450 456 LEU B O 1
ATOM 7246 N N . GLU B 1 430 ? -77.66462 49.24081 138.03291 1.000 22.84888 457 GLU B N 1
ATOM 7247 C CA . GLU B 1 430 ? -77.75667 50.24571 139.08182 1.000 21.17901 457 GLU B CA 1
ATOM 7248 C C . GLU B 1 430 ? -79.09201 50.17441 139.79951 1.000 20.90841 457 GLU B C 1
ATOM 7249 O O . GLU B 1 430 ? -79.15835 50.44257 141.00980 1.000 22.44212 457 GLU B O 1
ATOM 7255 N N . LYS B 1 431 ? -80.15779 49.77710 139.09670 1.000 20.41103 458 LYS B N 1
ATOM 7256 C CA . LYS B 1 431 ? -81.42465 49.56998 139.78861 1.000 23.02100 458 LYS B CA 1
ATOM 7257 C C . LYS B 1 431 ? -81.36498 48.35750 140.71081 1.000 24.20347 458 LYS B C 1
ATOM 7258 O O . LYS B 1 431 ? -81.93561 48.37752 141.80639 1.000 23.86274 458 LYS B O 1
ATOM 7264 N N . ALA B 1 432 ? -80.67249 47.30017 140.29644 1.000 21.83413 459 ALA B N 1
ATOM 7265 C CA . ALA B 1 432 ? -80.69039 46.07715 141.08418 1.000 20.87911 459 ALA B CA 1
ATOM 7266 C C . ALA B 1 432 ? -79.83062 46.19261 142.33383 1.000 22.11830 459 ALA B C 1
ATOM 7267 O O . ALA B 1 432 ? -80.17738 45.62658 143.37748 1.000 23.91755 459 ALA B O 1
ATOM 7269 N N . ILE B 1 433 ? -78.69434 46.88535 142.25350 1.000 21.60652 460 ILE B N 1
ATOM 7270 C CA . ILE B 1 433 ? -77.78055 46.97073 143.39115 1.000 22.16678 460 ILE B CA 1
ATOM 7271 C C . ILE B 1 433 ? -77.81278 48.32758 144.07997 1.000 22.38278 460 ILE B C 1
ATOM 7272 O O . ILE B 1 433 ? -77.15948 48.49102 145.12682 1.000 22.82666 460 ILE B O 1
ATOM 7277 N N . GLY B 1 434 ? -78.55153 49.29578 143.54736 1.000 21.37495 461 GLY B N 1
ATOM 7278 C CA . GLY B 1 434 ? -78.78501 50.52905 144.27271 1.000 22.56883 461 GLY B CA 1
ATOM 7279 C C . GLY B 1 434 ? -77.56933 51.40404 144.45157 1.000 24.94658 461 GLY B C 1
ATOM 7280 O O . GLY B 1 434 ? -77.48800 52.16568 145.42025 1.000 23.22749 461 GLY B O 1
ATOM 7281 N N . LYS B 1 435 ? -76.61113 51.31391 143.54442 1.000 23.22302 462 LYS B N 1
ATOM 7282 C CA . LYS B 1 435 ? -75.49899 52.24038 143.55715 1.000 24.33132 462 LYS B CA 1
ATOM 7283 C C . LYS B 1 435 ? -75.04423 52.45453 142.12693 1.000 25.02053 462 LYS B C 1
ATOM 7284 O O . LYS B 1 435 ? -75.39460 51.69426 141.22271 1.000 22.53880 462 LYS B O 1
ATOM 7290 N N . GLU B 1 436 ? -74.28211 53.52544 141.94559 1.000 22.98620 463 GLU B N 1
ATOM 7291 C CA . GLU B 1 436 ? -73.54582 53.75354 140.71754 1.000 27.78064 463 GLU B CA 1
ATOM 7292 C C . GLU B 1 436 ? -72.69905 52.55346 140.33007 1.000 26.88825 463 GLU B C 1
ATOM 7293 O O . GLU B 1 436 ? -71.90124 52.05046 141.12704 1.000 25.41335 463 GLU B O 1
ATOM 7299 N N . ALA B 1 437 ? -72.83875 52.13335 139.07766 1.000 24.83237 464 ALA B N 1
ATOM 7300 C CA . ALA B 1 437 ? -72.09446 50.97704 138.60436 1.000 25.12995 464 ALA B CA 1
ATOM 7301 C C . ALA B 1 437 ? -71.89025 51.09073 137.09930 1.000 25.00438 464 ALA B C 1
ATOM 7302 O O . ALA B 1 437 ? -72.68993 50.56081 136.32070 1.000 23.74800 464 ALA B O 1
ATOM 7304 N N . PRO B 1 438 ? -70.83056 51.75747 136.65061 1.000 25.24841 465 PRO B N 1
ATOM 7305 C CA . PRO B 1 438 ? -70.64343 51.95120 135.20810 1.000 26.30682 465 PRO B CA 1
ATOM 7306 C C . PRO B 1 438 ? -70.43528 50.63449 134.47214 1.000 24.88559 465 PRO B C 1
ATOM 7307 O O . PRO B 1 438 ? -69.75747 49.72890 134.95621 1.000 21.69921 465 PRO B O 1
ATOM 7311 N N . VAL B 1 439 ? -71.03491 50.53516 133.28416 1.000 24.89262 466 VAL B N 1
ATOM 7312 C CA . VAL B 1 439 ? -70.87430 49.38548 132.39476 1.000 22.67582 466 VAL B CA 1
ATOM 7313 C C . VAL B 1 439 ? -70.42168 49.92408 131.03549 1.000 24.82082 466 VAL B C 1
ATOM 7314 O O . VAL B 1 439 ? -71.22049 50.49172 130.28537 1.000 23.32754 466 VAL B O 1
ATOM 7318 N N . ARG B 1 440 ? -69.14332 49.75595 130.72516 1.000 24.19908 467 ARG B N 1
ATOM 7319 C CA . ARG B 1 440 ? -68.45478 50.34541 129.58902 1.000 23.90825 467 ARG B CA 1
ATOM 7320 C C . ARG B 1 440 ? -67.66080 49.25405 128.89500 1.000 24.55978 467 ARG B C 1
ATOM 7321 O O . ARG B 1 440 ? -67.37856 48.21045 129.49582 1.000 24.01788 467 ARG B O 1
ATOM 7329 N N . PRO B 1 441 ? -67.27895 49.46065 127.62754 1.000 26.73998 468 PRO B N 1
ATOM 7330 C CA . PRO B 1 441 ? -66.34863 48.52575 126.98085 1.000 23.31301 468 PRO B CA 1
ATOM 7331 C C . PRO B 1 441 ? -65.05285 48.44243 127.76609 1.000 24.47650 468 PRO B C 1
ATOM 7332 O O . PRO B 1 441 ? -64.52604 49.45567 128.23220 1.000 26.67595 468 PRO B O 1
ATOM 7336 N N . ASN B 1 442 ? -64.54067 47.22747 127.92615 1.000 23.49798 469 ASN B N 1
ATOM 7337 C CA . ASN B 1 442 ? -63.21980 47.09442 128.51005 1.000 24.73091 469 ASN B CA 1
ATOM 7338 C C . ASN B 1 442 ? -62.18599 47.60112 127.50514 1.000 26.00415 469 ASN B C 1
ATOM 7339 O O . ASN B 1 442 ? -62.52129 48.06159 126.41535 1.000 26.30315 469 ASN B O 1
ATOM 7344 N N . ALA B 1 443 ? -60.90731 47.52476 127.87443 1.000 26.53025 470 ALA B N 1
ATOM 7345 C CA . ALA B 1 443 ? -59.87199 48.13761 127.04749 1.000 26.04756 470 ALA B CA 1
ATOM 7346 C C . ALA B 1 443 ? -59.78973 47.48101 125.68043 1.000 25.78462 470 ALA B C 1
ATOM 7347 O O . ALA B 1 443 ? -59.58622 48.16146 124.67154 1.000 27.66050 470 ALA B O 1
ATOM 7349 N N . GLN B 1 444 ? -59.94026 46.16069 125.62504 1.000 26.38967 471 GLN B N 1
ATOM 7350 C CA . GLN B 1 444 ? -59.89695 45.46745 124.34388 1.000 28.70063 471 GLN B CA 1
ATOM 7351 C C . GLN B 1 444 ? -61.08100 45.84842 123.45870 1.000 27.77015 471 GLN B C 1
ATOM 7352 O O . GLN B 1 444 ? -60.90698 46.17500 122.27827 1.000 26.87636 471 GLN B O 1
ATOM 7358 N N . PHE B 1 445 ? -62.29963 45.78278 124.00201 1.000 26.27760 472 PHE B N 1
ATOM 7359 C CA . PHE B 1 445 ? -63.47272 46.12348 123.20832 1.000 22.74160 472 PHE B CA 1
ATOM 7360 C C . PHE B 1 445 ? -63.42725 47.58142 122.78139 1.000 24.69990 472 PHE B C 1
ATOM 7361 O O . PHE B 1 445 ? -63.73452 47.90868 121.62638 1.000 26.15705 472 PHE B O 1
ATOM 7369 N N . ALA B 1 446 ? -63.02667 48.46971 123.69327 1.000 22.25933 473 ALA B N 1
ATOM 7370 C CA . ALA B 1 446 ? -62.89860 49.88103 123.34685 1.000 22.76110 473 ALA B CA 1
ATOM 7371 C C . ALA B 1 446 ? -61.92984 50.07861 122.18992 1.000 25.90760 473 ALA B C 1
ATOM 7372 O O . ALA B 1 446 ? -62.17697 50.89878 121.29852 1.000 24.24301 473 ALA B O 1
ATOM 7374 N N . ALA B 1 447 ? -60.82504 49.32749 122.18478 1.000 26.39628 474 ALA B N 1
ATOM 7375 C CA . ALA B 1 447 ? -59.83811 49.45041 121.11599 1.000 26.05736 474 ALA B CA 1
ATOM 7376 C C . ALA B 1 447 ? -60.38522 48.95737 119.78371 1.000 26.73552 474 ALA B C 1
ATOM 7377 O O . ALA B 1 447 ? -60.14101 49.58346 118.74646 1.000 25.61455 474 ALA B O 1
ATOM 7379 N N . LYS B 1 448 ? -61.10745 47.83103 119.77875 1.000 26.26393 475 LYS B N 1
ATOM 7380 C CA . LYS B 1 448 ? -61.67938 47.36163 118.51743 1.000 27.06817 475 LYS B CA 1
ATOM 7381 C C . LYS B 1 448 ? -62.76666 48.30463 118.02285 1.000 23.95608 475 LYS B C 1
ATOM 7382 O O . LYS B 1 448 ? -62.89249 48.52704 116.81696 1.000 25.88270 475 LYS B O 1
ATOM 7388 N N . ILE B 1 449 ? -63.55569 48.87311 118.93615 1.000 21.29799 476 ILE B N 1
ATOM 7389 C CA . ILE B 1 449 ? -64.58072 49.83135 118.53771 1.000 21.52207 476 ILE B CA 1
ATOM 7390 C C . ILE B 1 449 ? -63.94180 51.06176 117.91954 1.000 23.86344 476 ILE B C 1
ATOM 7391 O O . ILE B 1 449 ? -64.40227 51.57574 116.89445 1.000 23.98887 476 ILE B O 1
ATOM 7396 N N . ALA B 1 450 ? -62.87256 51.55792 118.54022 1.000 24.19416 477 ALA B N 1
ATOM 7397 C CA . ALA B 1 450 ? -62.21680 52.75818 118.04397 1.000 25.04936 477 ALA B CA 1
ATOM 7398 C C . ALA B 1 450 ? -61.54348 52.50766 116.70637 1.000 24.93598 477 ALA B C 1
ATOM 7399 O O . ALA B 1 450 ? -61.51908 53.39381 115.84338 1.000 26.67260 477 ALA B O 1
ATOM 7401 N N . GLY B 1 451 ? -60.98203 51.31812 116.51932 1.000 23.33330 478 GLY B N 1
ATOM 7402 C CA . GLY B 1 451 ? -60.28734 51.01649 115.28977 1.000 25.83788 478 GLY B CA 1
ATOM 7403 C C . GLY B 1 451 ? -61.11782 50.43405 114.16952 1.000 24.93518 478 GLY B C 1
ATOM 7404 O O . GLY B 1 451 ? -60.56531 50.19239 113.09461 1.000 24.22624 478 GLY B O 1
ATOM 7405 N N . ALA B 1 452 ? -62.41912 50.22407 114.38186 1.000 22.79868 479 ALA B N 1
ATOM 7406 C CA . ALA B 1 452 ? -63.24177 49.43386 113.47493 1.000 21.81059 479 ALA B CA 1
ATOM 7407 C C . ALA B 1 452 ? -63.04471 49.89876 112.04373 1.000 23.17580 479 ALA B C 1
ATOM 7408 O O . ALA B 1 452 ? -63.14792 51.09586 111.74969 1.000 20.77360 479 ALA B O 1
ATOM 7410 N N . SER B 1 453 ? -62.71163 48.94692 111.17018 1.000 20.48889 480 SER B N 1
ATOM 7411 C CA . SER B 1 453 ? -62.38986 49.25644 109.78682 1.000 20.15794 480 SER B CA 1
ATOM 7412 C C . SER B 1 453 ? -62.52781 47.99011 108.95709 1.000 18.24744 480 SER B C 1
ATOM 7413 O O . SER B 1 453 ? -62.69572 46.88763 109.48320 1.000 18.56935 480 SER B O 1
ATOM 7416 N N . GLU B 1 454 ? -62.47710 48.17521 107.63934 1.000 17.24209 481 GLU B N 1
ATOM 7417 C CA . GLU B 1 454 ? -62.72604 47.07009 106.72301 1.000 15.36090 481 GLU B CA 1
ATOM 7418 C C . GLU B 1 454 ? -61.79660 45.89902 106.98743 1.000 14.64334 481 GLU B C 1
ATOM 7419 O O . GLU B 1 454 ? -62.21863 44.74678 106.90302 1.000 14.51368 481 GLU B O 1
ATOM 7425 N N . LYS B 1 455 ? -60.53146 46.16648 107.32408 1.000 15.91499 482 LYS B N 1
ATOM 7426 C CA . LYS B 1 455 ? -59.60251 45.07197 107.59083 1.000 15.34630 482 LYS B CA 1
ATOM 7427 C C . LYS B 1 455 ? -60.08414 44.14155 108.70318 1.000 16.78862 482 LYS B C 1
ATOM 7428 O O . LYS B 1 455 ? -59.77433 42.94392 108.67159 1.000 17.55112 482 LYS B O 1
ATOM 7434 N N . ASP B 1 456 ? -60.83025 44.65491 109.69056 1.000 16.95970 483 ASP B N 1
ATOM 7435 C CA . ASP B 1 456 ? -61.35269 43.78818 110.75207 1.000 18.80659 483 ASP B CA 1
ATOM 7436 C C . ASP B 1 456 ? -62.34707 42.77820 110.19643 1.000 18.17091 483 ASP B C 1
ATOM 7437 O O . ASP B 1 456 ? -62.37501 41.61595 110.62112 1.000 15.17793 483 ASP B O 1
ATOM 7442 N N . ILE B 1 457 ? -63.22302 43.23791 109.29841 1.000 15.43038 484 ILE B N 1
ATOM 7443 C CA . ILE B 1 457 ? -64.19981 42.36872 108.65375 1.000 14.18502 484 ILE B CA 1
ATOM 7444 C C . ILE B 1 457 ? -63.50259 41.33648 107.77139 1.000 14.51875 484 ILE B C 1
ATOM 7445 O O . ILE B 1 457 ? -63.87180 40.15568 107.75150 1.000 14.46819 484 ILE B O 1
ATOM 7450 N N . VAL B 1 458 ? -62.47172 41.76383 107.04140 1.000 13.46510 485 VAL B N 1
ATOM 7451 C CA . VAL B 1 458 ? -61.67761 40.83592 106.24027 1.000 15.01751 485 VAL B CA 1
ATOM 7452 C C . VAL B 1 458 ? -61.02446 39.78383 107.13175 1.000 14.57110 485 VAL B C 1
ATOM 7453 O O . VAL B 1 458 ? -61.07811 38.57949 106.84490 1.000 13.79351 485 VAL B O 1
ATOM 7457 N N . HIS B 1 459 ? -60.38782 40.22537 108.22555 1.000 16.15371 486 HIS B N 1
ATOM 7458 C CA . HIS B 1 459 ? -59.68161 39.29654 109.10860 1.000 16.48367 486 HIS B CA 1
ATOM 7459 C C . HIS B 1 459 ? -60.62794 38.26698 109.69982 1.000 15.75594 486 HIS B C 1
ATOM 7460 O O . HIS B 1 459 ? -60.32188 37.07300 109.73596 1.000 16.81781 486 HIS B O 1
ATOM 7467 N N . SER B 1 460 ? -61.76428 38.72174 110.21262 1.000 15.85510 487 SER B N 1
ATOM 7468 C CA . SER B 1 460 ? -62.73244 37.80246 110.78832 1.000 15.71266 487 SER B CA 1
ATOM 7469 C C . SER B 1 460 ? -63.19447 36.79579 109.74985 1.000 15.84388 487 SER B C 1
ATOM 7470 O O . SER B 1 460 ? -63.29207 35.59528 110.03517 1.000 18.01833 487 SER B O 1
ATOM 7473 N N . GLY B 1 461 ? -63.46104 37.26701 108.52798 1.000 15.42343 488 GLY B N 1
ATOM 7474 C CA . GLY B 1 461 ? -63.89394 36.36814 107.47367 1.000 14.26014 488 GLY B CA 1
ATOM 7475 C C . GLY B 1 461 ? -62.82323 35.36632 107.09658 1.000 14.11335 488 GLY B C 1
ATOM 7476 O O . GLY B 1 461 ? -63.12459 34.19699 106.85933 1.000 15.76550 488 GLY B O 1
ATOM 7477 N N . LEU B 1 462 ? -61.56179 35.81481 107.02937 1.000 13.33475 489 LEU B N 1
ATOM 7478 C CA . LEU B 1 462 ? -60.43327 34.91685 106.77984 1.000 14.13258 489 LEU B CA 1
ATOM 7479 C C . LEU B 1 462 ? -60.32818 33.84357 107.85245 1.000 16.44140 489 LEU B C 1
ATOM 7480 O O . LEU B 1 462 ? -60.14833 32.65602 107.54734 1.000 16.61822 489 LEU B O 1
ATOM 7485 N N . GLU B 1 463 ? -60.38480 34.25550 109.11883 1.000 15.92269 490 GLU B N 1
ATOM 7486 C CA . GLU B 1 463 ? -60.18521 33.33377 110.23143 1.000 16.75719 490 GLU B CA 1
ATOM 7487 C C . GLU B 1 463 ? -61.30841 32.30938 110.29585 1.000 17.19732 490 GLU B C 1
ATOM 7488 O O . GLU B 1 463 ? -61.07646 31.12622 110.58501 1.000 16.25951 490 GLU B O 1
ATOM 7494 N N . TYR B 1 464 ? -62.53433 32.76192 110.03931 1.000 15.58899 491 TYR B N 1
ATOM 7495 C CA . TYR B 1 464 ? -63.68732 31.87325 109.99042 1.000 17.15398 491 TYR B CA 1
ATOM 7496 C C . TYR B 1 464 ? -63.49614 30.78003 108.94724 1.000 17.32413 491 TYR B C 1
ATOM 7497 O O . TYR B 1 464 ? -63.77894 29.60589 109.20223 1.000 17.60542 491 TYR B O 1
ATOM 7506 N N . THR B 1 465 ? -63.00664 31.15281 107.76791 1.000 16.37845 492 THR B N 1
ATOM 7507 C CA . THR B 1 465 ? -62.81987 30.19612 106.68334 1.000 17.01419 492 THR B CA 1
ATOM 7508 C C . THR B 1 465 ? -61.67167 29.24004 106.97615 1.000 16.50583 492 THR B C 1
ATOM 7509 O O . THR B 1 465 ? -61.80080 28.02969 106.76514 1.000 17.08068 492 THR B O 1
ATOM 7513 N N . MET B 1 466 ? -60.52914 29.76983 107.43572 1.000 16.70713 493 MET B N 1
ATOM 7514 C CA . MET B 1 466 ? -59.36449 28.92838 107.70877 1.000 16.43345 493 MET B CA 1
ATOM 7515 C C . MET B 1 466 ? -59.69943 27.88076 108.76206 1.000 17.80126 493 MET B C 1
ATOM 7516 O O . MET B 1 466 ? -59.32425 26.70905 108.63071 1.000 17.85400 493 MET B O 1
ATOM 7521 N N . ALA B 1 467 ? -60.42851 28.28753 109.81096 1.000 18.14866 494 ALA B N 1
ATOM 7522 C CA . ALA B 1 467 ? -60.81762 27.35755 110.86917 1.000 18.85975 494 ALA B CA 1
ATOM 7523 C C . ALA B 1 467 ? -61.75518 26.27828 110.34386 1.000 20.44391 494 ALA B C 1
ATOM 7524 O O . ALA B 1 467 ? -61.55578 25.08737 110.61262 1.000 19.96141 494 ALA B O 1
ATOM 7526 N N . ARG B 1 468 ? -62.79097 26.67307 109.59631 1.000 19.85284 495 ARG B N 1
ATOM 7527 C CA . ARG B 1 468 ? -63.73751 25.69055 109.06684 1.000 22.38952 495 ARG B CA 1
ATOM 7528 C C . ARG B 1 468 ? -63.07095 24.73647 108.08987 1.000 22.06984 495 ARG B C 1
ATOM 7529 O O . ARG B 1 468 ? -63.32066 23.52576 108.12754 1.000 22.40747 495 ARG B O 1
ATOM 7537 N N . SER B 1 469 ? -62.23232 25.25915 107.19883 1.000 20.69429 496 SER B N 1
ATOM 7538 C CA . SER B 1 469 ? -61.55979 24.38665 106.25080 1.000 18.51665 496 SER B CA 1
ATOM 7539 C C . SER B 1 469 ? -60.61473 23.44419 106.97150 1.000 20.81610 496 SER B C 1
ATOM 7540 O O . SER B 1 469 ? -60.51980 22.26151 106.62037 1.000 20.34795 496 SER B O 1
ATOM 7543 N N . GLY B 1 470 ? -59.91354 23.95040 107.98436 1.000 18.82246 497 GLY B N 1
ATOM 7544 C CA . GLY B 1 470 ? -58.98818 23.10905 108.72047 1.000 20.58195 497 GLY B CA 1
ATOM 7545 C C . GLY B 1 470 ? -59.69591 21.97874 109.42883 1.000 22.62885 497 GLY B C 1
ATOM 7546 O O . GLY B 1 470 ? -59.22655 20.83606 109.42788 1.000 20.87065 497 GLY B O 1
ATOM 7547 N N . GLU B 1 471 ? -60.86126 22.27141 110.00280 1.000 23.36638 498 GLU B N 1
ATOM 7548 C CA . GLU B 1 471 ? -61.59586 21.23884 110.71266 1.000 24.54339 498 GLU B CA 1
ATOM 7549 C C . GLU B 1 471 ? -62.11905 20.17850 109.75648 1.000 26.53167 498 GLU B C 1
ATOM 7550 O O . GLU B 1 471 ? -62.10892 18.98702 110.08743 1.000 24.81607 498 GLU B O 1
ATOM 7556 N N . ALA B 1 472 ? -62.56396 20.58309 108.56194 1.000 22.51391 499 ALA B N 1
ATOM 7557 C CA . ALA B 1 472 ? -63.02396 19.60119 107.58299 1.000 26.16711 499 ALA B CA 1
ATOM 7558 C C . ALA B 1 472 ? -61.89170 18.67312 107.14066 1.000 24.50273 499 ALA B C 1
ATOM 7559 O O . ALA B 1 472 ? -62.10900 17.47308 106.93843 1.000 25.89988 499 ALA B O 1
ATOM 7561 N N . ILE B 1 473 ? -60.67658 19.20185 106.98492 1.000 21.82072 500 ILE B N 1
ATOM 7562 C CA . ILE B 1 473 ? -59.53755 18.35221 106.64067 1.000 20.80924 500 ILE B CA 1
ATOM 7563 C C . ILE B 1 473 ? -59.25724 17.34915 107.75340 1.000 25.58748 500 ILE B C 1
ATOM 7564 O O . ILE B 1 473 ? -58.92796 16.18073 107.49496 1.000 23.74578 500 ILE B O 1
ATOM 7569 N N . ILE B 1 474 ? -59.39493 17.78200 109.00697 1.000 23.83442 501 ILE B N 1
ATOM 7570 C CA . ILE B 1 474 ? -59.14417 16.89191 110.13660 1.000 23.86640 501 ILE B CA 1
ATOM 7571 C C . ILE B 1 474 ? -60.18661 15.78303 110.19235 1.000 27.49094 501 ILE B C 1
ATOM 7572 O O . ILE B 1 474 ? -59.84086 14.60059 110.31273 1.000 27.77110 501 ILE B O 1
ATOM 7577 N N . ARG B 1 475 ? -61.47483 16.13818 110.09496 1.000 25.23396 502 ARG B N 1
ATOM 7578 C CA . ARG B 1 475 ? -62.51963 15.11006 110.09853 1.000 28.60577 502 ARG B CA 1
ATOM 7579 C C . ARG B 1 475 ? -62.29899 14.07399 109.00900 1.000 25.89077 502 ARG B C 1
ATOM 7580 O O . ARG B 1 475 ? -62.54092 12.88147 109.22359 1.000 28.33189 502 ARG B O 1
ATOM 7588 N N . THR B 1 476 ? -61.87619 14.50808 107.82267 1.000 26.75163 503 THR B N 1
ATOM 7589 C CA . THR B 1 476 ? -61.66418 13.55837 106.73538 1.000 24.81250 503 THR B CA 1
ATOM 7590 C C . THR B 1 476 ? -60.49689 12.62880 107.03914 1.000 23.71584 503 THR B C 1
ATOM 7591 O O . THR B 1 476 ? -60.61145 11.40890 106.87808 1.000 25.12221 503 THR B O 1
ATOM 7595 N N . ALA B 1 477 ? -59.37269 13.18281 107.50719 1.000 23.02314 504 ALA B N 1
ATOM 7596 C CA . ALA B 1 477 ? -58.24061 12.34900 107.89798 1.000 23.93766 504 ALA B CA 1
ATOM 7597 C C . ALA B 1 477 ? -58.66090 11.31410 108.93467 1.000 27.15998 504 ALA B C 1
ATOM 7598 O O . ALA B 1 477 ? -58.32247 10.12573 108.82283 1.000 29.19714 504 ALA B O 1
ATOM 7600 N N . ARG B 1 478 ? -59.39956 11.75727 109.95662 1.000 26.37690 505 ARG B N 1
ATOM 7601 C CA . ARG B 1 478 ? -59.85610 10.85686 111.01098 1.000 28.95165 505 ARG B CA 1
ATOM 7602 C C . ARG B 1 478 ? -60.76829 9.77308 110.45022 1.000 29.58443 505 ARG B C 1
ATOM 7603 O O . ARG B 1 478 ? -60.63952 8.58760 110.79017 1.000 28.31764 505 ARG B O 1
ATOM 7611 N N . LYS B 1 479 ? -61.70046 10.17610 109.58389 1.000 27.14605 506 LYS B N 1
ATOM 7612 C CA . LYS B 1 479 ? -62.71142 9.26694 109.06323 1.000 29.03873 506 LYS B CA 1
ATOM 7613 C C . LYS B 1 479 ? -62.08816 8.11639 108.28386 1.000 29.58367 506 LYS B C 1
ATOM 7614 O O . LYS B 1 479 ? -62.57479 6.98216 108.34265 1.000 28.00933 506 LYS B O 1
ATOM 7620 N N . TYR B 1 480 ? -61.00209 8.37653 107.56630 1.000 28.70525 507 TYR B N 1
ATOM 7621 C CA . TYR B 1 480 ? -60.36076 7.35122 106.76002 1.000 29.00776 507 TYR B CA 1
ATOM 7622 C C . TYR B 1 480 ? -59.07932 6.82484 107.39278 1.000 29.80188 507 TYR B C 1
ATOM 7623 O O . TYR B 1 480 ? -58.33537 6.08415 106.74001 1.000 32.15958 507 TYR B O 1
ATOM 7632 N N . ASN B 1 481 ? -58.80871 7.19106 108.64173 1.000 27.28242 508 ASN B N 1
ATOM 7633 C CA . ASN B 1 481 ? -57.61211 6.76639 109.36278 1.000 31.46746 508 ASN B CA 1
ATOM 7634 C C . ASN B 1 481 ? -56.36408 7.11676 108.55690 1.000 31.68528 508 ASN B C 1
ATOM 7635 O O . ASN B 1 481 ? -55.48518 6.28061 108.32297 1.000 29.44009 508 ASN B O 1
ATOM 7640 N N . LEU B 1 482 ? -56.30538 8.37523 108.10417 1.000 27.26152 509 LEU B N 1
ATOM 7641 C CA . LEU B 1 482 ? -55.18961 8.83451 107.29433 1.000 25.98218 509 LEU B CA 1
ATOM 7642 C C . LEU B 1 482 ? -54.00239 9.29277 108.12408 1.000 26.30302 509 LEU B C 1
ATOM 7643 O O . LEU B 1 482 ? -52.96503 9.62884 107.54991 1.000 27.69837 509 LEU B O 1
ATOM 7648 N N . GLY B 1 483 ? -54.12351 9.31100 109.44303 1.000 27.52182 510 GLY B N 1
ATOM 7649 C CA . GLY B 1 483 ? -52.97154 9.62993 110.26873 1.000 28.26175 510 GLY B CA 1
ATOM 7650 C C . GLY B 1 483 ? -52.55998 11.07617 110.10198 1.000 26.19799 510 GLY B C 1
ATOM 7651 O O . GLY B 1 483 ? -53.37807 11.99065 110.20714 1.000 28.01302 510 GLY B O 1
ATOM 7652 N N . LEU B 1 484 ? -51.27348 11.29163 109.85214 1.000 27.32520 511 LEU B N 1
ATOM 7653 C CA . LEU B 1 484 ? -50.72697 12.62333 109.64110 1.000 28.04326 511 LEU B CA 1
ATOM 7654 C C . LEU B 1 484 ? -50.72844 13.03189 108.17572 1.000 27.40247 511 LEU B C 1
ATOM 7655 O O . LEU B 1 484 ? -50.10296 14.04154 107.83011 1.000 26.28460 511 LEU B O 1
ATOM 7660 N N . ASP B 1 485 ? -51.40670 12.27271 107.30840 1.000 27.39905 512 ASP B N 1
ATOM 7661 C CA . ASP B 1 485 ? -51.46461 12.60285 105.88267 1.000 24.43924 512 ASP B CA 1
ATOM 7662 C C . ASP B 1 485 ? -52.64367 13.54035 105.62794 1.000 25.70786 512 ASP B C 1
ATOM 7663 O O . ASP B 1 485 ? -53.66459 13.19188 105.02670 1.000 25.25988 512 ASP B O 1
ATOM 7668 N N . MET B 1 486 ? -52.47256 14.76592 106.11827 1.000 24.20355 513 MET B N 1
ATOM 7669 C CA . MET B 1 486 ? -53.46678 15.81006 105.93829 1.000 22.80042 513 MET B CA 1
ATOM 7670 C C . MET B 1 486 ? -53.55576 16.26843 104.49413 1.000 19.60774 513 MET B C 1
ATOM 7671 O O . MET B 1 486 ? -54.58923 16.80839 104.09409 1.000 20.71363 513 MET B O 1
ATOM 7676 N N . ARG B 1 487 ? -52.50648 16.04937 103.70523 1.000 20.89504 514 ARG B N 1
ATOM 7677 C CA . ARG B 1 487 ? -52.54113 16.41917 102.29265 1.000 20.56203 514 ARG B CA 1
ATOM 7678 C C . ARG B 1 487 ? -53.54857 15.58241 101.51548 1.000 19.74757 514 ARG B C 1
ATOM 7679 O O . ARG B 1 487 ? -54.27154 16.10790 100.65962 1.000 21.18063 514 ARG B O 1
ATOM 7687 N N . THR B 1 488 ? -53.60933 14.27783 101.78567 1.000 21.03327 515 THR B N 1
ATOM 7688 C CA . THR B 1 488 ? -54.57093 13.43590 101.08054 1.000 19.11388 515 THR B CA 1
ATOM 7689 C C . THR B 1 488 ? -55.98911 13.76960 101.50824 1.000 19.84831 515 THR B C 1
ATOM 7690 O O . THR B 1 488 ? -56.90572 13.79734 100.67886 1.000 20.24433 515 THR B O 1
ATOM 7694 N N . ALA B 1 489 ? -56.17846 14.05515 102.79326 1.000 18.21774 516 ALA B N 1
ATOM 7695 C CA . ALA B 1 489 ? -57.47331 14.51230 103.27681 1.000 18.63631 516 ALA B CA 1
ATOM 7696 C C . ALA B 1 489 ? -57.88817 15.80556 102.58616 1.000 18.37952 516 ALA B C 1
ATOM 7697 O O . ALA B 1 489 ? -59.03387 15.95043 102.14552 1.000 19.87195 516 ALA B O 1
ATOM 7699 N N . ALA B 1 490 ? -56.96832 16.76151 102.49112 1.000 17.02767 517 ALA B N 1
ATOM 7700 C CA . ALA B 1 490 ? -57.30860 18.04332 101.88832 1.000 16.60568 517 ALA B CA 1
ATOM 7701 C C . ALA B 1 490 ? -57.68783 17.88711 100.41940 1.000 18.54891 517 ALA B C 1
ATOM 7702 O O . ALA B 1 490 ? -58.63913 18.51862 99.94625 1.000 18.54823 517 ALA B O 1
ATOM 7704 N N . TYR B 1 491 ? -56.95232 17.06284 99.67770 1.000 17.84435 518 TYR B N 1
ATOM 7705 C CA . TYR B 1 491 ? -57.27361 16.85699 98.26882 1.000 19.47744 518 TYR B CA 1
ATOM 7706 C C . TYR B 1 491 ? -58.60582 16.14425 98.09721 1.000 19.18454 518 TYR B C 1
ATOM 7707 O O . TYR B 1 491 ? -59.37601 16.47368 97.18629 1.000 20.06378 518 TYR B O 1
ATOM 7716 N N . ALA B 1 492 ? -58.88846 15.15126 98.94560 1.000 18.02429 519 ALA B N 1
ATOM 7717 C CA . ALA B 1 492 ? -60.18312 14.48395 98.88073 1.000 18.84761 519 ALA B CA 1
ATOM 7718 C C . ALA B 1 492 ? -61.31974 15.48017 99.05318 1.000 19.25159 519 ALA B C 1
ATOM 7719 O O . ALA B 1 492 ? -62.30518 15.43725 98.31035 1.000 18.03813 519 ALA B O 1
ATOM 7721 N N . ASN B 1 493 ? -61.19468 16.38832 100.02829 1.000 19.13938 520 ASN B N 1
ATOM 7722 C CA . ASN B 1 493 ? -62.23640 17.38520 100.26345 1.000 18.83912 520 ASN B CA 1
ATOM 7723 C C . ASN B 1 493 ? -62.41680 18.29858 99.05043 1.000 16.34830 520 ASN B C 1
ATOM 7724 O O . ASN B 1 493 ? -63.54765 18.62575 98.67921 1.000 17.39831 520 ASN B O 1
ATOM 7729 N N . SER B 1 494 ? -61.31562 18.73096 98.43189 1.000 17.39100 521 SER B N 1
ATOM 7730 C CA . SER B 1 494 ? -61.40141 19.66690 97.30925 1.000 18.10454 521 SER B CA 1
ATOM 7731 C C . SER B 1 494 ? -61.96772 18.98249 96.06507 1.000 16.32649 521 SER B C 1
ATOM 7732 O O . SER B 1 494 ? -62.92866 19.47011 95.46237 1.000 17.48714 521 SER B O 1
ATOM 7735 N N . ILE B 1 495 ? -61.39548 17.83329 95.68695 1.000 17.10375 522 ILE B N 1
ATOM 7736 C CA . ILE B 1 495 ? -61.89102 17.04785 94.55070 1.000 16.42282 522 ILE B CA 1
ATOM 7737 C C . ILE B 1 495 ? -63.38735 16.77509 94.68025 1.000 15.19881 522 ILE B C 1
ATOM 7738 O O . ILE B 1 495 ? -64.14892 16.90141 93.71766 1.000 16.50743 522 ILE B O 1
ATOM 7743 N N . GLU B 1 496 ? -63.82183 16.35917 95.86721 1.000 15.69835 523 GLU B N 1
ATOM 7744 C CA . GLU B 1 496 ? -65.23704 16.12660 96.12160 1.000 15.74230 523 GLU B CA 1
ATOM 7745 C C . GLU B 1 496 ? -66.10642 17.33674 95.79563 1.000 16.68568 523 GLU B C 1
ATOM 7746 O O . GLU B 1 496 ? -67.19294 17.19651 95.22361 1.000 16.24509 523 GLU B O 1
ATOM 7752 N N . LYS B 1 497 ? -65.66018 18.53078 96.17231 1.000 15.45889 524 LYS B N 1
ATOM 7753 C CA . LYS B 1 497 ? -66.44814 19.71970 95.87884 1.000 15.67597 524 LYS B CA 1
ATOM 7754 C C . LYS B 1 497 ? -66.51499 19.98637 94.38371 1.000 14.74323 524 LYS B C 1
ATOM 7755 O O . LYS B 1 497 ? -67.58461 20.30818 93.85605 1.000 15.30989 524 LYS B O 1
ATOM 7761 N N . VAL B 1 498 ? -65.38231 19.89414 93.69072 1.000 14.63964 525 VAL B N 1
ATOM 7762 C CA . VAL B 1 498 ? -65.38923 20.06773 92.24738 1.000 11.96944 525 VAL B CA 1
ATOM 7763 C C . VAL B 1 498 ? -66.29492 19.03128 91.59782 1.000 13.66703 525 VAL B C 1
ATOM 7764 O O . VAL B 1 498 ? -67.13944 19.35830 90.76194 1.000 12.36214 525 VAL B O 1
ATOM 7768 N N . TYR B 1 499 ? -66.12121 17.75443 91.96698 1.000 14.72706 526 TYR B N 1
ATOM 7769 C CA . TYR B 1 499 ? -66.90234 16.68423 91.34697 1.000 14.62500 526 TYR B CA 1
ATOM 7770 C C . TYR B 1 499 ? -68.39965 16.91932 91.52312 1.000 14.28181 526 TYR B C 1
ATOM 7771 O O . TYR B 1 499 ? -69.18970 16.73494 90.58545 1.000 15.50975 526 TYR B O 1
ATOM 7780 N N . ASN B 1 500 ? -68.80755 17.34281 92.71739 1.000 14.20171 527 ASN B N 1
ATOM 7781 C CA . ASN B 1 500 ? -70.22726 17.52822 92.98812 1.000 14.82974 527 ASN B CA 1
ATOM 7782 C C . ASN B 1 500 ? -70.80848 18.70640 92.21762 1.000 15.77650 527 ASN B C 1
ATOM 7783 O O . ASN B 1 500 ? -72.00368 18.69730 91.89877 1.000 16.19395 527 ASN B O 1
ATOM 7788 N N . THR B 1 501 ? -69.99323 19.71243 91.89156 1.000 13.24474 528 THR B N 1
ATOM 7789 C CA . THR B 1 501 ? -70.43540 20.73336 90.94541 1.000 13.43515 528 THR B CA 1
ATOM 7790 C C . THR B 1 501 ? -70.81048 20.11189 89.61488 1.000 14.71794 528 THR B C 1
ATOM 7791 O O . THR B 1 501 ? -71.88977 20.37611 89.07407 1.000 15.57127 528 THR B O 1
ATOM 7795 N N . TYR B 1 502 ? -69.92515 19.27104 89.07552 1.000 13.65432 529 TYR B N 1
ATOM 7796 C CA . TYR B 1 502 ? -70.19197 18.61789 87.79959 1.000 15.75009 529 TYR B CA 1
ATOM 7797 C C . TYR B 1 502 ? -71.44033 17.75701 87.85791 1.000 17.66173 529 TYR B C 1
ATOM 7798 O O . TYR B 1 502 ? -72.23522 17.73238 86.90608 1.000 17.73176 529 TYR B O 1
ATOM 7807 N N . ARG B 1 503 ? -71.61957 17.01794 88.95092 1.000 16.31562 530 ARG B N 1
ATOM 7808 C CA . ARG B 1 503 ? -72.69315 16.03862 88.95932 1.000 18.48260 530 ARG B CA 1
ATOM 7809 C C . ARG B 1 503 ? -74.05300 16.71924 89.03123 1.000 18.22776 530 ARG B C 1
ATOM 7810 O O . ARG B 1 503 ? -75.01845 16.25067 88.41928 1.000 20.97404 530 ARG B O 1
ATOM 7818 N N . THR B 1 504 ? -74.15433 17.83788 89.73346 1.000 17.10943 531 THR B N 1
ATOM 7819 C CA . THR B 1 504 ? -75.44838 18.50542 89.73533 1.000 19.41322 531 THR B CA 1
ATOM 7820 C C . THR B 1 504 ? -75.69028 19.34363 88.48776 1.000 21.03192 531 THR B C 1
ATOM 7821 O O . THR B 1 504 ? -76.84619 19.50232 88.07643 1.000 21.02939 531 THR B O 1
ATOM 7825 N N . ALA B 1 505 ? -74.64033 19.88231 87.87340 1.000 19.17762 532 ALA B N 1
ATOM 7826 C CA . ALA B 1 505 ? -74.80609 20.52480 86.57718 1.000 18.61448 532 ALA B CA 1
ATOM 7827 C C . ALA B 1 505 ? -75.19769 19.50573 85.52138 1.000 20.61428 532 ALA B C 1
ATOM 7828 O O . ALA B 1 505 ? -75.83523 19.85840 84.52698 1.000 21.99317 532 ALA B O 1
ATOM 7830 N N . GLY B 1 506 ? -74.80564 18.24961 85.71524 1.000 21.00154 533 GLY B N 1
ATOM 7831 C CA . GLY B 1 506 ? -75.20593 17.16486 84.84151 1.000 24.84318 533 GLY B CA 1
ATOM 7832 C C . GLY B 1 506 ? -74.29785 16.87490 83.66956 1.000 30.21741 533 GLY B C 1
ATOM 7833 O O . GLY B 1 506 ? -74.78714 16.35099 82.66086 1.000 34.98212 533 GLY B O 1
ATOM 7834 N N . PHE B 1 507 ? -72.98169 17.11188 83.80510 1.000 30.89926 534 PHE B N 1
ATOM 7835 C CA . PHE B 1 507 ? -72.03692 17.34623 82.70092 1.000 35.76361 534 PHE B CA 1
ATOM 7836 C C . PHE B 1 507 ? -72.27765 16.53632 81.40963 1.000 41.79369 534 PHE B C 1
ATOM 7837 O O . PHE B 1 507 ? -73.28366 16.78530 80.73447 1.000 47.69681 534 PHE B O 1
ATOM 7845 N N . THR B 1 508 ? -71.37123 15.65097 80.98776 1.000 41.50703 535 THR B N 1
ATOM 7846 C CA . THR B 1 508 ? -71.50243 14.79169 79.80336 1.000 43.50945 535 THR B CA 1
ATOM 7847 C C . THR B 1 508 ? -71.57352 15.59912 78.51274 1.000 48.07510 535 THR B C 1
ATOM 7848 O O . THR B 1 508 ? -70.76221 15.36644 77.60779 1.000 43.23994 535 THR B O 1
ATOM 7852 N N . PHE B 1 509 ? -72.53890 16.52973 78.41369 1.000 48.76036 536 PHE B N 1
ATOM 7853 C CA . PHE B 1 509 ? -72.80899 17.19091 77.14204 1.000 52.12394 536 PHE B CA 1
ATOM 7854 C C . PHE B 1 509 ? -71.53829 17.78711 76.56737 1.000 52.01062 536 PHE B C 1
ATOM 7855 O O . PHE B 1 509 ? -71.18521 18.93829 76.85571 1.000 54.68004 536 PHE B O 1
ATOM 7863 N N . THR B 1 510 ? -70.86730 16.99752 75.73855 1.000 48.57324 537 THR B N 1
ATOM 7864 C CA . THR B 1 510 ? -69.75863 17.47911 74.94342 1.000 41.03090 537 THR B CA 1
ATOM 7865 C C . THR B 1 510 ? -69.93194 17.06387 73.48326 1.000 35.66442 537 THR B C 1
ATOM 7866 O O . THR B 1 510 ? -70.80997 17.58187 72.76684 1.000 39.01659 537 THR B O 1
#

Solvent-accessible surface area: 41848 Å² total; per-residue (Å²): 130,106,113,21,80,140,85,80,25,48,52,14,35,98,0,59,15,35,39,1,1,36,53,6,1,63,58,0,12,104,31,3,29,84,61,0,16,121,36,6,156,30,170,106,40,60,92,131,64,30,83,50,14,0,57,1,1,19,99,10,3,42,41,4,26,4,2,0,20,0,13,4,15,1,88,54,60,103,4,76,10,50,47,4,55,0,28,0,0,1,0,2,47,34,112,78,2,0,4,3,8,2,23,2,10,107,108,2,57,54,89,22,3,35,1,14,0,0,1,18,0,0,12,0,10,8,3,80,6,40,2,0,0,0,9,0,0,0,82,5,36,31,168,127,36,63,86,157,5,4,52,59,0,0,51,50,0,2,24,7,3,11,90,8,17,0,7,4,12,52,41,0,0,0,16,37,44,114,37,21,25,80,96,9,0,12,50,3,8,60,5,18,29,118,49,84,4,121,152,48,209,38,11,38,0,0,0,1,0,2,26,82,147,37,18,0,4,78,19,61,84,19,0,26,1,26,0,0,22,30,0,2,67,8,0,3,101,24,65,64,15,0,126,114,2,55,21,94,75,25,8,92,54,10,40,0,2,0,26,6,1,43,79,40,0,10,16,0,0,96,23,0,51,131,41,37,1,65,0,16,0,0,14,40,207,60,7,2,0,52,35,121,74,12,0,72,6,106,94,0,29,50,67,66,98,140,75,62,24,4,108,90,8,100,28,20,154,69,29,108,96,65,34,50,3,10,30,74,69,8,29,0,1,0,2,17,51,95,71,43,20,2,53,55,114,8,0,56,122,1,93,0,57,4,0,0,0,6,11,44,2,0,1,0,1,0,0,4,71,56,1,48,124,92,16,50,1,0,8,0,0,4,0,0,0,11,0,0,18,18,2,0,13,47,33,1,32,45,19,6,62,76,118,61,41,54,10,185,160,44,63,148,165,94,65,46,39,52,78,130,114,34,80,66,69,18,82,76,69,47,176,88,87,69,143,147,11,90,29,149,34,101,90,142,80,44,66,111,33,94,38,42,36,9,80,24,66,1,28,64,20,0,48,140,19,0,40,126,10,0,51,26,4,0,148,19,1,113,130,62,135,35,43,14,14,1,5,5,0,1,1,0,18,0,0,26,78,0,0,39,24,43,76,97,86,48,24,90,161,60,183,24,61,142,86,82,24,51,73,13,25,101,0,28,11,25,116,1,2,32,45,10,2,63,64,0,12,100,27,5,51,80,68,0,20,116,72,14,144,40,165,105,49,59,92,114,44,33,84,33,34,0,48,0,1,15,84,7,2,47,36,2,22,5,1,0,20,1,15,5,17,1,11,52,78,113,34,102,23,46,48,4,62,0,25,0,0,1,0,2,34,32,107,78,2,0,4,3,7,2,17,2,14,108,93,0,53,53,88,16,1,29,0,12,0,0,1,19,0,1,13,0,10,6,2,85,5,44,2,0,0,0,6,0,0,0,76,5,50,24,184,135,36,65,94,122,5,6,48,27,0,0,68,51,1,2,46,17,3,8,124,10,16,0,5,3,11,53,42,0,0,0,16,43,48,106,37,19,25,75,93,10,0,14,50,3,7,59,6,19,29,123,56,76,3,118,145,47,210,40,12,37,0,0,0,1,1,0,25,80,147,36,20,0,3,80,17,57,81,19,0,26,0,23,0,0,23,27,0,0,72,9,0,3,93,26,74,85,4,1,124,117,2,65,23,86,73,25,9,90,44,8,38,0,2,0,27,6,2,45,70,41,1,13,13,0,0,95,19,0,59,158,24,42,8,97,1,16,0,0,13,41,208,52,6,1,0,52,31,110,78,19,3,72,6,111,92,0,24,46,46,61,91,134,72,58,29,3,81,96,10,106,33,9,148,61,34,108,97,64,28,49,3,11,26,59,71,8,33,1,1,0,1,18,53,97,57,47,21,1,53,53,114,7,0,53,120,1,84,0,48,2,0,0,0,6,9,49,4,0,1,0,2,2,0,5,79,64,0,47,124,82,16,46,1,0,8,0,0,4,0,0,0,11,0,0,20,17,1,0,13,47,31,0,32,47,21,6,62,79,116,62,40,52,9,181,157,44,63,144,164,87,65,53,36,52,78,128,114,35,83,65,70,18,79,76,64,45,184,85,85,67,136,151,13,86,33,140,36,102,90,141,84,43,64,112,32,93,39,44,38,10,85,23,65,1,26,67,20,0,46,136,20,0,42,133,8,0,56,24,4,0,151,18,1,109,137,67,137,36,39,11,17,0,7,7,0,0,1,1,17,0,0,31,73,0,1,38,23,31,93,103,87,46,33,47,135,2

InterPro domains:
  IPR006095 Glutamate/phenylalanine/leucine/valine/L-tryptophan dehydrogenase [PR00082] (148-162)
  IPR006095 Glutamate/phenylalanine/leucine/valine/L-tryptophan dehydrogenase [PR00082] (233-255)
  IPR006095 Glutamate/phenylalanine/leucine/valine/L-tryptophan dehydrogenase [PR00082] (283-303)
  IPR006095 Glutamate/phenylalanine/leucine/valine/L-tryptophan dehydrogenase [PR00082] (412-423)
  IPR006096 Glutamate/phenylalanine/leucine/valine/L-tryptophan dehydrogenase, C-terminal [PF00208] (242-435)
  IPR006096 Glutamate/phenylalanine/leucine/valine/L-tryptophan dehydrogenase, C-terminal [SM00839] (244-533)
  IPR006097 Glutamate/phenylalanine/leucine/valine/L-tryptophan dehydrogenase, dimerisation domain [PF02812] (93-220)
  IPR014362 Glutamate dehydrogenase [PIRSF000185] (62-535)
  IPR033524 Leu/Phe/Val dehydrogenases active site [PS00074] (156-169)
  IPR033922 NAD(P) binding domain of glutamate dehydrogenase [cd01076] (242-527)
  IPR036291 NAD(P)-binding domain superfamily [SSF51735] (245-536)
  IPR046346 Aminoacid dehydrogenase-like, N-terminal domain superfamily [SSF53223] (37-244)

Organism: Heligmosomoides polygyrus (NCBI:txid6339)